Protein AF-A0A9W7EJT9-F1 (afdb_monomer_lite)

Organism: NCBI:txid1606541

Secondary structure (DSSP, 8-state):
---SGGGS----TT-------S-S-HHHHHHHHHHHHHHHHHHHHTTS--HHHHHHHHHHHHHHTT--S-HHHHHHHHHHHHHHHHHHHHHHHHHGGG--THHHHHHHHHTTS--HHHHHHHHHHHHHHHHHHHHHHHHTTS--HHHHHHHHHHHS------------------------------------------------------------------------------TTGGGS--TTS-HHHHHHHHHT-SS--S-HHHHHHHHHHHHHHHTT-HHHHHHHHHHHHHH-TT-HHHHHHHHHHHHHTT-HHHHHHHHHHHHHH-TT-HHHHHHHHHHHHHTT-HHHHHHHHHHHHHHHHHHTT-TTTGGGS-SSS-SS-HHHHHHHHHHHHHTT-HHHIIIIIIHHHHHHH-S--TTHHHHHHHHHSTTHHHHHHHHHHHHHHHHT-HHHHHHHHHHHHHH-TT-HHHHHHHHHHHHHHT-HHHHHHHHHHHHHH-TT-HHHHHHHHHHHHHTT-HHHHHHHHHHHHHHHHHHHHTT---HHHH-HHHHHHHHHHHHHHTT-HHHHHHHHHHHHHSSPTTPPP-HHHHHHHHHHHHHHHHHHHHHHTTTSBTTS--HHHHS-HHHHHHHHTT--TTTS----GGGGGTT---------GGGTTTT-THHHHHHHHGGGG---STT----HHHHHHHHHHHHHHHHHHHTTTT-S-HHHHHHHHHHHHHTT-TTS---BGGGS-HHHHHH-EEEEEEEEEETEE-TTTGGGHHHHHHHHHHHHHHHTT--HHHHHHHHH--SHHHHHHHH-S-EEEEEEEE-TTTSSEEEEEEEEEEEEETTTTSS---GGGEEEEEEEEEEEE-HHHHHHHHHHHHHHHHHHHHHHHHHTT--SHHHHHHHHHHHHHHHHHHHHH--BSS-HHHHHHHHHHHHHHHTTEEE-S---TT--HHHHHHT-S-HHHHHHHHHHHHHHTEEEPPSSS-S-SHHHHHT-HHHHS-BHHHHHHHHHS-TTS---HHHHHHH-

Foldseek 3Di:
DDDDPPPPPPPPPPPDDDDDDDDDDPLVVVVVVLVVVVVVVVVVCVVPPPVVVVVVVVVVVVVVSVDPDDVVVVVVVVVVVVVVVVVVVVVVVVPVVPDDCPVVVVVVVVVVPDDPVRVVVVVVCVVVVVVCVVCVVVPVPDDPVVVVVVVVVVVPDDDDDDDDDDDDDDDDDDDDDDDDDDDDDDDDDDDDDDDDDDDDDDDDDDDDDDDDDDDDDDDDDDDDDDDDDDPFDLPLLVPDDLVVDDPVQLVVLLVPDPDHDPDSSLSSLLSVLVVCVVVLVLVVSLSSLVSSCVRPVLPLSSLQSNLSSCVVVVNLVVSLVSLVSSCVSCVLALSSLQSNLVSCVVVVVLVSSLVSLVSSQVSLVVVVVDVPPCVVPPDDDQSHDLLSLQSNLVSCVVLVLLVCSQPSHLVVSDVSCPPDDLVNQVVQCVVNDHLRNLVSLQSQLVSCLQQLVLVSSLVSLVVSCVSPVLPLSSLQSNLLSCLQQQNLVSSLVSLVSSCVNPQLQLSSLQSNLVSCVLQQNLLVSLVSLVSLVVSQVVCVVVVNHDLVSSVNLSSLLSNLQSCLLLLVLVRSLVSLVVNVVSDDPPDDDDDPSLLSVQLSVLLNLVSVVCNVQFFPFLVVDAPLVVDDLLSVVCNLVVHHPVVRPDPPPVVVVVPPPDDDDDDDLCPQQAPDCLLLQLQQCLCQQQAQFTSGHNHSLSSSLLSLLLQQLLVVCLVCLLPDAPVVSLSSSQSSVQSRGSSFHKYFQVSHDPVSQAVFPKDKDFCDAQSHGSRRCVLCVVLLLQLFLVQCCVPVVDPPVLNVQSNPDDDLCSVCVSVVAWDKGFLWAAAPQPRDTDGFKIFTKHFHFRPVVDPDGDPVRGRHIGTIIIQTNHPVLVVRLSSRSVVLSVLLSVLSVVCVVDPDDVSLLSLLLSLLLQLLSQLRNVRMSDCSNSSSNSSSQSSNVSSQKHFNDHDDNNDDLSSLSRSDHYSVVSCVVCSVVRSVRMDGHDPPQPDPDCVVVVVNSCVSQRGNNSSSQSSQADSNSHGPVSSVVVSD

Sequence (1032 aa):
MDYVEASKYSDAGELFRIPFDNEITTGTQRVIKVLAASNACFCHFRLLENRALIKKATEALVLISQLDEEVESLVGKCQEARLLLLRGCGHARLKSGRGDDSAAEDWARAGRLFTEDQHVRLCGDFIVSAILKHMRPFVEKRQVSRALSVAEAYFSGGSDNKDEGEDVGDKIVELSIGGDGPDVSASDNIEGDKHLALPTPPSLPAPPSPSQPAPISPSQPAQSSSSKKKKMSSKHVSKLDYSSLNPAMLDIAVHNLNHPHENAMINRAIALGNSQVNSRRFAEAEKTFRAVLNDDAKSFAAYLGIGSAKAMQGDLIAANKDFTLAVKHGPAISECWKRRGQTMQALGRRAEAISDVRKAIKLMEEGRKHPKENRQRIKGKAVTDPDAYNQLGNMLYQSKFYRAALDEGFLRCLQAFGNPTSDERGELGTLIGGGGVSGIYNMVGLCNTSLGDYEEGKKAFATCLSIEANFKEAWVNLGQLHRDYGNTADAIQSFAKAFALDSSYVHAYHLSGLCFYSMGNYAMAISAFLGGLNGAQQQQKAGNADPKAQNVPALFHMLGVSFQALGLYPRAMEYFKQVPRSIPSGVILEGAVVVAKHSSWYNRELAFFLWTKLDEPINSWELDDEVSEIIKEGWSKRKDYKDIQVHSNALKYMQVTKSIPAVDLSKALLGKEWLSTAARLGRFIQLKSQGFVANERQHRQFGFAVMEAAQFMKEREVKCGWRETVNVLVKWRQISEPNDPVWWIDKLTKTSLKEGFGLQTPLVTGELRVIRYYPYFNKAFAMLKKLMVTQCKLGDKVGEVVKRSKTLDELYNLVEDDFWVIVPCFSEVTGENMEGTRLTLQKYYEGMRAQNVSETDKVGFEFTIRTPSTPHRFKQFDEQFKKIWKDLQEVFERGGEKGGSAFKTDMLRLALKFFYYWVCFGPLTRGSAAVGYAGMVAIVRLGGFEIISGMQEKVQLDWEAILSVRVEAFIDEQVGWLEANTIEHGEDDDSEDEEDVANRISIALPTLRTRIEALNAQPNGQPNRLAQSLGR

pLDDT: mean 72.43, std 25.37, range [20.69, 98.19]

Radius of gyration: 40.31 Å; chains: 1; bounding box: 116×84×114 Å

InterPro domains:
  IPR011990 Tetratricopeptide-like helical domain superfamily [G3DSA:1.25.40.10] (256-382)
  IPR011990 Tetratricopeptide-like helical domain superfamily [G3DSA:1.25.40.10] (384-585)
  IPR011990 Tetratricopeptide-like helical domain superfamily [SSF48452] (270-407)
  IPR011990 Tetratricopeptide-like helical domain superfamily [SSF48452] (385-580)
  IPR019734 Tetratricopeptide repeat [PF13181] (440-470)
  IPR019734 Tetratricopeptide repeat [PS50005] (472-505)
  IPR019734 Tetratricopeptide repeat [SM00028] (300-333)
  IPR019734 Tetratricopeptide repeat [SM00028] (334-367)
  IPR019734 Tetratricopeptide repeat [SM00028] (386-420)
  IPR019734 Tetratricopeptide repeat [SM00028] (438-471)
  IPR019734 Tetratricopeptide repeat [SM00028] (472-505)
  IPR019734 Tetratricopeptide repeat [SM00028] (506-539)
  IPR019734 Tetratricopeptide repeat [SM00028] (553-586)
  IPR044650 Tetratricopeptide repeat protein SRFR1-like [PTHR44749] (223-1018)

Structure (mmCIF, N/CA/C/O backbone):
data_AF-A0A9W7EJT9-F1
#
_entry.id   AF-A0A9W7EJT9-F1
#
loop_
_atom_site.group_PDB
_atom_site.id
_atom_site.type_symbol
_atom_site.label_atom_id
_atom_site.label_alt_id
_atom_site.label_comp_id
_atom_site.label_asym_id
_atom_site.label_entity_id
_atom_site.label_seq_id
_atom_site.pdbx_PDB_ins_code
_atom_site.Cartn_x
_atom_site.Cartn_y
_atom_site.Cartn_z
_atom_site.occupancy
_atom_site.B_iso_or_equiv
_atom_site.auth_seq_id
_atom_site.auth_comp_id
_atom_site.auth_asym_id
_atom_site.auth_atom_id
_atom_site.pdbx_PDB_model_num
ATOM 1 N N . MET A 1 1 ? 43.449 12.245 11.982 1.00 24.09 1 MET A N 1
ATOM 2 C CA . MET A 1 1 ? 43.756 12.894 13.276 1.00 24.09 1 MET A CA 1
ATOM 3 C C . MET A 1 1 ? 42.745 12.318 14.234 1.00 24.09 1 MET A C 1
ATOM 5 O O . MET A 1 1 ? 41.644 12.836 14.355 1.00 24.09 1 MET A O 1
ATOM 9 N N . ASP A 1 2 ? 43.111 11.197 14.831 1.00 32.34 2 ASP A N 1
ATOM 10 C CA . ASP A 1 2 ? 42.255 10.368 15.669 1.00 32.34 2 ASP A CA 1
ATOM 11 C C . ASP A 1 2 ? 43.044 10.077 16.952 1.00 32.34 2 ASP A C 1
ATOM 13 O O . ASP A 1 2 ? 44.271 10.138 16.905 1.00 32.34 2 ASP A O 1
ATOM 17 N N . TYR A 1 3 ? 42.343 9.753 18.048 1.00 24.80 3 TYR A N 1
ATOM 18 C CA . TYR A 1 3 ? 42.770 9.694 19.470 1.00 24.80 3 TYR A CA 1
ATOM 19 C C . TYR A 1 3 ? 42.373 10.904 20.335 1.00 24.80 3 TYR A C 1
ATOM 21 O O . TYR A 1 3 ? 43.179 11.789 20.607 1.00 24.80 3 TYR A O 1
ATOM 29 N N . VAL A 1 4 ? 41.146 10.863 20.881 1.00 27.67 4 VAL A N 1
ATOM 30 C CA . VAL A 1 4 ? 40.748 11.668 22.060 1.00 27.67 4 VAL A CA 1
ATOM 31 C C . VAL A 1 4 ? 39.921 10.853 23.072 1.00 27.67 4 VAL A C 1
ATOM 33 O O . VAL A 1 4 ? 40.243 10.855 24.256 1.00 27.67 4 VAL A O 1
ATOM 36 N N . GLU A 1 5 ? 38.878 10.126 22.648 1.00 26.02 5 GLU A N 1
ATOM 37 C CA . GLU A 1 5 ? 37.832 9.645 23.583 1.00 26.02 5 GLU A CA 1
ATOM 38 C C . GLU A 1 5 ? 38.004 8.231 24.182 1.00 26.02 5 GLU A C 1
ATOM 40 O O . GLU A 1 5 ? 37.134 7.760 24.912 1.00 26.02 5 GLU A O 1
ATOM 45 N N . ALA A 1 6 ? 39.135 7.553 23.963 1.00 26.98 6 ALA A N 1
ATOM 46 C CA . ALA A 1 6 ? 39.375 6.206 24.509 1.00 26.98 6 ALA A CA 1
ATOM 47 C C . ALA A 1 6 ? 39.660 6.161 26.034 1.00 26.98 6 ALA A C 1
ATOM 49 O O . ALA A 1 6 ? 39.826 5.084 26.600 1.00 26.98 6 ALA A O 1
ATOM 50 N N . SER A 1 7 ? 39.739 7.310 26.711 1.00 26.45 7 SER A N 1
ATOM 51 C CA . SER A 1 7 ? 40.230 7.445 28.094 1.00 26.45 7 SER A CA 1
ATOM 52 C C . SER A 1 7 ? 39.164 7.371 29.199 1.00 26.45 7 SER A C 1
ATOM 54 O O . SER A 1 7 ? 39.521 7.412 30.372 1.00 26.45 7 SER A O 1
ATOM 56 N N . LYS A 1 8 ? 37.870 7.253 28.864 1.00 27.75 8 LYS A N 1
ATOM 57 C CA . LYS A 1 8 ? 36.749 7.301 29.834 1.00 27.75 8 LYS A CA 1
ATOM 58 C C . LYS A 1 8 ? 36.257 5.934 30.352 1.00 27.75 8 LYS A C 1
ATOM 60 O O . LYS A 1 8 ? 35.229 5.882 31.016 1.00 27.75 8 LYS A O 1
ATOM 65 N N . TYR A 1 9 ? 36.970 4.841 30.067 1.00 30.83 9 TYR A N 1
ATOM 66 C CA . TYR A 1 9 ? 36.574 3.468 30.434 1.00 30.83 9 TYR A CA 1
ATOM 67 C C . TYR A 1 9 ? 37.655 2.719 31.242 1.00 30.83 9 TYR A C 1
ATOM 69 O O . TYR A 1 9 ? 37.990 1.577 30.935 1.00 30.83 9 TYR A O 1
ATOM 77 N N . SER A 1 10 ? 38.224 3.352 32.274 1.00 28.11 10 SER A N 1
ATOM 78 C CA . SER A 1 10 ? 39.126 2.677 33.226 1.00 28.11 10 SER A CA 1
ATOM 79 C C . SER A 1 10 ? 38.384 1.803 34.247 1.00 28.11 10 SER A C 1
ATOM 81 O O . SER A 1 10 ? 38.888 0.753 34.644 1.00 28.11 10 SER A O 1
ATOM 83 N N . ASP A 1 11 ? 37.173 2.204 34.639 1.00 29.52 11 ASP A N 1
ATOM 84 C CA . ASP A 1 11 ? 36.525 1.734 35.870 1.00 29.52 11 ASP A CA 1
ATOM 85 C C . ASP A 1 11 ? 35.451 0.669 35.574 1.00 29.52 11 ASP A C 1
ATOM 87 O O . ASP A 1 11 ? 34.274 0.819 35.891 1.00 29.52 11 ASP A O 1
ATOM 91 N N . ALA A 1 12 ? 35.861 -0.425 34.923 1.00 29.09 12 ALA A N 1
ATOM 92 C CA . ALA A 1 12 ? 34.986 -1.528 34.501 1.00 29.09 12 ALA A CA 1
ATOM 93 C C . ALA A 1 12 ? 35.297 -2.854 35.232 1.00 29.09 12 ALA A C 1
ATOM 95 O O . ALA A 1 12 ? 35.424 -3.910 34.611 1.00 29.09 12 ALA A O 1
ATOM 96 N N . GLY A 1 13 ? 35.448 -2.802 36.561 1.00 27.58 13 GLY A N 1
ATOM 97 C CA . GLY A 1 13 ? 35.867 -3.949 37.384 1.00 27.58 13 GLY A CA 1
ATOM 98 C C . GLY A 1 13 ? 34.805 -5.031 37.641 1.00 27.58 13 GLY A C 1
ATOM 99 O O . GLY A 1 13 ? 35.165 -6.159 37.966 1.00 27.58 13 GLY A O 1
ATOM 100 N N . GLU A 1 14 ? 33.512 -4.727 37.490 1.00 28.59 14 GLU A N 1
ATOM 101 C CA . GLU A 1 14 ? 32.416 -5.603 37.959 1.00 28.59 14 GLU A CA 1
ATOM 102 C C . GLU A 1 14 ? 31.694 -6.401 36.853 1.00 28.59 14 GLU A C 1
ATOM 104 O O . GLU A 1 14 ? 30.779 -7.177 37.128 1.00 28.59 14 GLU A O 1
ATOM 109 N N . LEU A 1 15 ? 32.098 -6.252 35.588 1.00 26.11 15 LEU A N 1
ATOM 110 C CA . LEU A 1 15 ? 31.284 -6.635 34.420 1.00 26.11 15 LEU A CA 1
ATOM 111 C C . LEU A 1 15 ? 31.235 -8.149 34.089 1.00 26.11 15 LEU A C 1
ATOM 113 O O . LEU A 1 15 ? 30.713 -8.526 33.044 1.00 26.11 15 LEU A O 1
ATOM 117 N N . PHE A 1 16 ? 31.746 -9.029 34.962 1.00 26.95 16 PHE A N 1
ATOM 118 C CA . PHE A 1 16 ? 31.730 -10.490 34.767 1.00 26.95 16 PHE A CA 1
ATOM 119 C C . PHE A 1 16 ? 31.425 -11.295 36.047 1.00 26.95 16 PHE A C 1
ATOM 121 O O . PHE A 1 16 ? 32.187 -12.171 36.459 1.00 26.95 16 PHE A O 1
ATOM 128 N N . ARG A 1 17 ? 30.240 -11.079 36.633 1.00 27.53 17 ARG A N 1
ATOM 129 C CA . ARG A 1 17 ? 29.532 -12.131 37.386 1.00 27.53 17 ARG A CA 1
ATOM 130 C C . ARG A 1 17 ? 28.452 -12.750 36.499 1.00 27.53 17 ARG A C 1
ATOM 132 O O . ARG A 1 17 ? 27.367 -12.196 36.374 1.00 27.53 17 ARG A O 1
ATOM 139 N N . ILE A 1 18 ? 28.755 -13.900 35.898 1.00 28.06 18 ILE A N 1
ATOM 140 C CA . ILE A 1 18 ? 27.757 -14.734 35.216 1.00 28.06 18 ILE A CA 1
ATOM 141 C C . ILE A 1 18 ? 27.323 -15.833 36.197 1.00 28.06 18 ILE A C 1
ATOM 143 O O . ILE A 1 18 ? 28.161 -16.672 36.537 1.00 28.06 18 ILE A O 1
ATOM 147 N N . PRO A 1 19 ? 26.063 -15.857 36.665 1.00 26.84 19 PRO A N 1
ATOM 148 C CA . PRO A 1 19 ? 25.515 -17.038 37.310 1.00 26.84 19 PRO A CA 1
ATOM 149 C C . PRO A 1 19 ? 25.235 -18.095 36.234 1.00 26.84 19 PRO A C 1
ATOM 151 O O . PRO A 1 19 ? 24.510 -17.838 35.274 1.00 26.84 19 PRO A O 1
ATOM 154 N N . PHE A 1 20 ? 25.820 -19.278 36.394 1.00 31.20 20 PHE A N 1
ATOM 155 C CA . PHE A 1 20 ? 25.421 -20.475 35.663 1.00 31.20 20 PHE A CA 1
ATOM 156 C C . PHE A 1 20 ? 24.810 -21.445 36.667 1.00 31.20 20 PHE A C 1
ATOM 158 O O . PHE A 1 20 ? 25.503 -21.884 37.585 1.00 31.20 20 PHE A O 1
ATOM 165 N N . ASP A 1 21 ? 23.535 -21.776 36.476 1.00 28.42 21 ASP A N 1
ATOM 166 C CA . ASP A 1 21 ? 22.953 -22.968 37.087 1.00 28.42 21 ASP A CA 1
ATOM 167 C C . ASP A 1 21 ? 23.619 -24.238 36.519 1.00 28.42 21 ASP A C 1
ATOM 169 O O . ASP A 1 21 ? 24.357 -24.196 35.529 1.00 28.42 21 ASP A O 1
ATOM 173 N N . ASN A 1 22 ? 23.430 -25.353 37.223 1.00 33.34 22 ASN A N 1
ATOM 174 C CA . ASN A 1 22 ? 24.315 -26.519 37.166 1.00 33.34 22 ASN A CA 1
ATOM 175 C C . ASN A 1 22 ? 24.349 -27.276 35.815 1.00 33.34 22 ASN A C 1
ATOM 177 O O . ASN A 1 22 ? 23.505 -27.087 34.946 1.00 33.34 22 ASN A O 1
ATOM 181 N N . GLU A 1 23 ? 25.323 -28.193 35.708 1.00 34.66 23 GLU A N 1
ATOM 182 C CA . GLU A 1 23 ? 25.579 -29.135 34.591 1.00 34.66 23 GLU A CA 1
ATOM 183 C C . GLU A 1 23 ? 26.472 -28.663 33.420 1.00 34.66 23 GLU A C 1
ATOM 185 O O . GLU A 1 23 ? 26.320 -29.102 32.282 1.00 34.66 23 GLU A O 1
ATOM 190 N N . ILE A 1 24 ? 27.522 -27.876 33.700 1.00 32.22 24 ILE A N 1
ATOM 191 C CA . ILE A 1 24 ? 28.722 -27.830 32.834 1.00 32.22 24 ILE A CA 1
ATOM 192 C C . ILE A 1 24 ? 29.979 -28.098 33.672 1.00 32.22 24 ILE A C 1
ATOM 194 O O . ILE A 1 24 ? 30.253 -27.398 34.645 1.00 32.22 24 ILE A O 1
ATOM 198 N N . THR A 1 25 ? 30.766 -29.104 33.279 1.00 37.22 25 THR A N 1
ATOM 199 C CA . THR A 1 25 ? 31.993 -29.523 33.977 1.00 37.22 25 THR A CA 1
ATOM 200 C C . THR A 1 25 ? 33.050 -28.418 34.053 1.00 37.22 25 THR A C 1
ATOM 202 O O . THR A 1 25 ? 33.306 -27.704 33.081 1.00 37.22 25 THR A O 1
ATOM 205 N N . THR A 1 26 ? 33.734 -28.329 35.197 1.00 41.81 26 THR A N 1
ATOM 206 C CA . THR A 1 26 ? 34.634 -27.228 35.591 1.00 41.81 26 THR A CA 1
ATOM 207 C C . THR A 1 26 ? 35.747 -26.917 34.583 1.00 41.81 26 THR A C 1
ATOM 209 O O . THR A 1 26 ? 36.113 -25.751 34.420 1.00 41.81 26 THR A O 1
ATOM 212 N N . GLY A 1 27 ? 36.255 -27.923 33.862 1.00 36.06 27 GLY A N 1
ATOM 213 C CA . GLY A 1 27 ? 37.275 -27.745 32.820 1.00 36.06 27 GLY A CA 1
ATOM 214 C C . GLY A 1 27 ? 36.837 -26.808 31.686 1.00 36.06 27 GLY A C 1
ATOM 215 O O . GLY A 1 27 ? 37.608 -25.951 31.258 1.00 36.06 27 GLY A O 1
ATOM 216 N N . THR A 1 28 ? 35.574 -26.872 31.253 1.00 35.81 28 THR A N 1
ATOM 217 C CA . THR A 1 28 ? 35.056 -26.024 30.164 1.00 35.81 28 THR A CA 1
ATOM 218 C C . THR A 1 28 ? 35.059 -24.543 30.558 1.00 35.81 28 THR A C 1
ATOM 220 O O . THR A 1 28 ? 35.440 -23.685 29.762 1.00 35.81 28 THR A O 1
ATOM 223 N N . GLN A 1 29 ? 34.717 -24.232 31.814 1.00 38.72 29 GLN A N 1
ATOM 224 C CA . GLN A 1 29 ? 34.783 -22.864 32.340 1.00 38.72 29 GLN A CA 1
ATOM 225 C C . GLN A 1 29 ? 36.233 -22.363 32.492 1.00 38.72 29 GLN A C 1
ATOM 227 O O . GLN A 1 29 ? 36.498 -21.186 32.233 1.00 38.72 29 GLN A O 1
ATOM 232 N N . ARG A 1 30 ? 37.184 -23.242 32.859 1.00 38.94 30 ARG A N 1
ATOM 233 C CA . ARG A 1 30 ? 38.627 -22.922 32.903 1.00 38.94 30 ARG A CA 1
ATOM 234 C C . ARG A 1 30 ? 39.149 -22.541 31.510 1.00 38.94 30 ARG A C 1
ATOM 236 O O . ARG A 1 30 ? 39.725 -21.464 31.355 1.00 38.94 30 ARG A O 1
ATOM 243 N N . VAL A 1 31 ? 38.865 -23.355 30.489 1.00 35.88 31 VAL A N 1
ATOM 244 C CA . VAL A 1 31 ? 39.267 -23.103 29.089 1.00 35.88 31 VAL A CA 1
ATOM 245 C C . VAL A 1 31 ? 38.718 -21.769 28.567 1.00 35.88 31 VAL A C 1
ATOM 247 O O . VAL A 1 31 ? 39.464 -20.986 27.979 1.00 35.88 31 VAL A O 1
ATOM 250 N N . ILE A 1 32 ? 37.444 -21.454 28.830 1.00 38.38 32 ILE A N 1
ATOM 251 C CA . ILE A 1 32 ? 36.825 -20.190 28.392 1.00 38.38 32 ILE A CA 1
ATOM 252 C C . ILE A 1 32 ? 37.493 -18.968 29.049 1.00 38.38 32 ILE A C 1
ATOM 254 O O . ILE A 1 32 ? 37.738 -17.973 28.364 1.00 38.38 32 ILE A O 1
ATOM 258 N N . LYS A 1 33 ? 37.851 -19.034 30.342 1.00 39.22 33 LYS A N 1
ATOM 259 C CA . LYS A 1 33 ? 38.576 -17.944 31.025 1.00 39.22 33 LYS A CA 1
ATOM 260 C C . LYS A 1 33 ? 39.970 -17.709 30.435 1.00 39.22 33 LYS A C 1
ATOM 262 O O . LYS A 1 33 ? 40.342 -16.555 30.223 1.00 39.22 33 LYS A O 1
ATOM 267 N N . VAL A 1 34 ? 40.714 -18.777 30.125 1.00 37.06 34 VAL A N 1
ATOM 268 C CA . VAL A 1 34 ? 42.027 -18.671 29.460 1.00 37.06 34 VAL A CA 1
ATOM 269 C C . VAL A 1 34 ? 41.872 -18.037 28.076 1.00 37.06 34 VAL A C 1
ATOM 271 O O . VAL A 1 34 ? 42.526 -17.036 27.797 1.00 37.06 34 VAL A O 1
ATOM 274 N N . LEU A 1 35 ? 40.943 -18.529 27.248 1.00 36.50 35 LEU A N 1
ATOM 275 C CA . LEU A 1 35 ? 40.681 -17.973 25.914 1.00 36.50 35 LEU A CA 1
ATOM 276 C C . LEU A 1 35 ? 40.265 -16.493 25.953 1.00 36.50 35 LEU A C 1
ATOM 278 O O . LEU A 1 35 ? 40.707 -15.718 25.106 1.00 36.50 35 LEU A O 1
ATOM 282 N N . ALA A 1 36 ? 39.463 -16.075 26.937 1.00 38.03 36 ALA A N 1
ATOM 283 C CA . ALA A 1 36 ? 39.072 -14.675 27.111 1.00 38.03 36 ALA A CA 1
ATOM 284 C C . ALA A 1 36 ? 40.269 -13.771 27.469 1.00 38.03 36 ALA A C 1
ATOM 286 O O . ALA A 1 36 ? 40.434 -12.703 26.873 1.00 38.03 36 ALA A O 1
ATOM 287 N N . ALA A 1 37 ? 41.139 -14.214 28.384 1.00 38.09 37 ALA A N 1
ATOM 288 C CA . ALA A 1 37 ? 42.365 -13.496 28.734 1.00 38.09 37 ALA A CA 1
ATOM 289 C C . ALA A 1 37 ? 43.350 -13.430 27.551 1.00 38.09 37 ALA A C 1
ATOM 291 O O . ALA A 1 37 ? 43.887 -12.363 27.248 1.00 38.09 37 ALA A O 1
ATOM 292 N N . SER A 1 38 ? 43.530 -14.538 26.824 1.00 37.59 38 SER A N 1
ATOM 293 C CA . SER A 1 38 ? 44.344 -14.583 25.606 1.00 37.59 38 SER A CA 1
ATOM 294 C C . SER A 1 38 ? 43.804 -13.648 24.522 1.00 37.59 38 SER A C 1
ATOM 296 O O . SER A 1 38 ? 44.596 -12.932 23.914 1.00 37.59 38 SER A O 1
ATOM 298 N N . ASN A 1 39 ? 42.482 -13.576 24.313 1.00 34.41 39 ASN A N 1
ATOM 299 C CA . ASN A 1 39 ? 41.872 -12.657 23.343 1.00 34.41 39 ASN A CA 1
ATOM 300 C C . ASN A 1 39 ? 42.195 -11.184 23.650 1.00 34.41 39 ASN A C 1
ATOM 302 O O . ASN A 1 39 ? 42.482 -10.417 22.733 1.00 34.41 39 ASN A O 1
ATOM 306 N N . ALA A 1 40 ? 42.215 -10.788 24.928 1.00 36.47 40 ALA A N 1
ATOM 307 C CA . ALA A 1 40 ? 42.588 -9.428 25.321 1.00 36.47 40 ALA A CA 1
ATOM 308 C C . ALA A 1 40 ? 44.049 -9.091 24.955 1.00 36.47 40 ALA A C 1
ATOM 310 O O . ALA A 1 40 ? 44.316 -8.005 24.440 1.00 36.47 40 ALA A O 1
ATOM 311 N N . CYS A 1 41 ? 44.984 -10.031 25.138 1.00 34.84 41 CYS A N 1
ATOM 312 C CA . CYS A 1 41 ? 46.371 -9.879 24.680 1.00 34.84 41 CYS A CA 1
ATOM 313 C C . CYS A 1 41 ? 46.485 -9.894 23.143 1.00 34.84 41 CYS A C 1
ATOM 315 O O . CYS A 1 41 ? 47.230 -9.102 22.565 1.00 34.84 41 CYS A O 1
ATOM 317 N N . PHE A 1 42 ? 45.703 -10.737 22.463 1.00 34.44 42 PHE A N 1
ATOM 318 C CA . PHE A 1 42 ? 45.626 -10.793 20.998 1.00 34.44 42 PHE A CA 1
ATOM 319 C C . PHE A 1 42 ? 45.132 -9.482 20.373 1.00 34.44 42 PHE A C 1
ATOM 321 O O . PHE A 1 42 ? 45.601 -9.105 19.301 1.00 34.44 42 PHE A O 1
ATOM 328 N N . CYS A 1 43 ? 44.242 -8.747 21.044 1.00 33.28 43 CYS A N 1
ATOM 329 C CA . CYS A 1 43 ? 43.817 -7.414 20.610 1.00 33.28 43 CYS A CA 1
ATOM 330 C C . CYS A 1 43 ? 44.936 -6.356 20.664 1.00 33.28 43 CYS A C 1
ATOM 332 O O . CYS A 1 43 ? 44.825 -5.348 19.973 1.00 33.28 43 CYS A O 1
ATOM 334 N N . HIS A 1 44 ? 46.018 -6.576 21.423 1.00 35.31 44 HIS A N 1
ATOM 335 C CA . HIS A 1 44 ? 47.243 -5.770 21.328 1.00 35.31 44 HIS A CA 1
ATOM 336 C C . HIS A 1 44 ? 48.197 -6.306 20.250 1.00 35.31 44 HIS A C 1
ATOM 338 O O . HIS A 1 44 ? 48.660 -5.536 19.412 1.00 35.31 44 HIS A O 1
ATOM 344 N N . PHE A 1 45 ? 48.429 -7.623 20.191 1.00 35.06 45 PHE A N 1
ATOM 345 C CA . PHE A 1 45 ? 49.300 -8.218 19.164 1.00 35.06 45 PHE A CA 1
ATOM 346 C C . PHE A 1 45 ? 48.772 -8.076 17.726 1.00 35.06 45 PHE A C 1
ATOM 348 O O . PHE A 1 45 ? 49.562 -8.117 16.790 1.00 35.06 45 PHE A O 1
ATOM 355 N N . ARG A 1 46 ? 47.471 -7.825 17.522 1.00 30.95 46 ARG A N 1
ATOM 356 C CA . ARG A 1 46 ? 46.887 -7.506 16.203 1.00 30.95 46 ARG A CA 1
ATOM 357 C C . ARG A 1 46 ? 47.452 -6.250 15.523 1.00 30.95 46 ARG A C 1
ATOM 359 O O . ARG A 1 46 ? 47.152 -6.049 14.352 1.00 30.95 46 ARG A O 1
ATOM 366 N N . LEU A 1 47 ? 48.238 -5.428 16.221 1.00 35.19 47 LEU A N 1
ATOM 367 C CA . LEU A 1 47 ? 48.944 -4.279 15.641 1.00 35.19 47 LEU A CA 1
ATOM 368 C C . LEU A 1 47 ? 50.285 -4.645 14.972 1.00 35.19 47 LEU A C 1
ATOM 370 O O . LEU A 1 47 ? 50.882 -3.784 14.336 1.00 35.19 47 LEU A O 1
ATOM 374 N N . LEU A 1 48 ? 50.757 -5.894 15.091 1.00 38.16 48 LEU A N 1
ATOM 375 C CA . LEU A 1 48 ? 52.023 -6.369 14.517 1.00 38.16 48 LEU A CA 1
ATOM 376 C C . LEU A 1 48 ? 51.788 -7.696 13.770 1.00 38.16 48 LEU A C 1
ATOM 378 O O . LEU A 1 48 ? 51.522 -8.728 14.382 1.00 38.16 48 LEU A O 1
ATOM 382 N N . GLU A 1 49 ? 51.876 -7.691 12.436 1.00 36.44 49 GLU A N 1
ATOM 383 C CA . GLU A 1 49 ? 51.315 -8.742 11.557 1.00 36.44 49 GLU A CA 1
ATOM 384 C C . GLU A 1 49 ? 52.054 -10.108 11.527 1.00 36.44 49 GLU A C 1
ATOM 386 O O . GLU A 1 49 ? 51.935 -10.878 10.568 1.00 36.44 49 GLU A O 1
ATOM 391 N N . ASN A 1 50 ? 52.798 -10.482 12.574 1.00 40.19 50 ASN A N 1
ATOM 392 C CA . ASN A 1 50 ? 53.580 -11.722 12.587 1.00 40.19 50 ASN A CA 1
ATOM 393 C C . ASN A 1 50 ? 52.724 -12.976 12.884 1.00 40.19 50 ASN A C 1
ATOM 395 O O . ASN A 1 50 ? 52.642 -13.480 14.010 1.00 40.19 50 ASN A O 1
ATOM 399 N N . ARG A 1 51 ? 52.112 -13.527 11.827 1.00 38.28 51 ARG A N 1
ATOM 400 C CA . ARG A 1 51 ? 51.270 -14.741 11.878 1.00 38.28 51 ARG A CA 1
ATOM 401 C C . ARG A 1 51 ? 51.990 -15.988 12.417 1.00 38.28 51 ARG A C 1
ATOM 403 O O . ARG A 1 51 ? 51.331 -16.856 12.988 1.00 38.28 51 ARG A O 1
ATOM 410 N N . ALA A 1 52 ? 53.312 -16.093 12.259 1.00 39.31 52 ALA A N 1
ATOM 411 C CA . ALA A 1 52 ? 54.076 -17.249 12.734 1.00 39.31 52 ALA A CA 1
ATOM 412 C C . ALA A 1 52 ? 54.198 -17.263 14.267 1.00 39.31 52 ALA A C 1
ATOM 414 O O . ALA A 1 52 ? 54.025 -18.314 14.891 1.00 39.31 52 ALA A O 1
ATOM 415 N N . LEU A 1 53 ? 54.422 -16.093 14.876 1.00 38.78 53 LEU A N 1
ATOM 416 C CA . LEU A 1 53 ? 54.468 -15.936 16.332 1.00 38.78 53 LEU A CA 1
ATOM 417 C C . LEU A 1 53 ? 53.098 -16.233 16.964 1.00 38.78 53 LEU A C 1
ATOM 419 O O . LEU A 1 53 ? 53.004 -16.993 17.926 1.00 38.78 53 LEU A O 1
ATOM 423 N N . ILE A 1 54 ? 52.031 -15.711 16.349 1.00 43.56 54 ILE A N 1
ATOM 424 C CA . ILE A 1 54 ? 50.627 -15.975 16.705 1.00 43.56 54 ILE A CA 1
ATOM 425 C C . ILE A 1 54 ? 50.315 -17.478 16.740 1.00 43.56 54 ILE A C 1
ATOM 427 O O . ILE A 1 54 ? 49.713 -17.965 17.704 1.00 43.56 54 ILE A O 1
ATOM 431 N N . LYS A 1 55 ? 50.737 -18.226 15.712 1.00 41.31 55 LYS A N 1
ATOM 432 C CA . LYS A 1 55 ? 50.483 -19.669 15.630 1.00 41.31 55 LYS A CA 1
ATOM 433 C C . LYS A 1 55 ? 51.201 -20.426 16.752 1.00 41.31 55 LYS A C 1
ATOM 435 O O . LYS A 1 55 ? 50.541 -21.141 17.503 1.00 41.31 55 LYS A O 1
ATOM 440 N N . LYS A 1 56 ? 52.506 -20.184 16.938 1.00 40.00 56 LYS A N 1
ATOM 441 C CA . LYS A 1 56 ? 53.306 -20.827 17.997 1.00 40.00 56 LYS A CA 1
ATOM 442 C C . LYS A 1 56 ? 52.806 -20.491 19.407 1.00 40.00 56 LYS A C 1
ATOM 444 O O . LYS A 1 56 ? 52.773 -21.369 20.263 1.00 40.00 56 LYS A O 1
ATOM 449 N N . ALA A 1 57 ? 52.364 -19.254 19.651 1.00 41.66 57 ALA A N 1
ATOM 450 C CA . ALA A 1 57 ? 51.767 -18.862 20.930 1.00 41.66 57 ALA A CA 1
ATOM 451 C C . ALA A 1 57 ? 50.446 -19.604 21.206 1.00 41.66 57 ALA A C 1
ATOM 453 O O . ALA A 1 57 ? 50.194 -20.021 22.334 1.00 41.66 57 ALA A O 1
ATOM 454 N N . THR A 1 58 ? 49.627 -19.823 20.172 1.00 43.31 58 THR A N 1
ATOM 455 C CA . THR A 1 58 ? 48.391 -20.617 20.282 1.00 43.31 58 THR A CA 1
ATOM 456 C C . THR A 1 58 ? 48.704 -22.091 20.559 1.00 43.31 58 THR A C 1
ATOM 458 O O . THR A 1 58 ? 48.115 -22.680 21.458 1.00 43.31 58 THR A O 1
ATOM 461 N N . GLU A 1 59 ? 49.671 -22.676 19.846 1.00 43.28 59 GLU A N 1
ATOM 462 C CA . GLU A 1 59 ? 50.118 -24.066 20.035 1.00 43.28 59 GLU A CA 1
ATOM 463 C C . GLU A 1 59 ? 50.690 -24.294 21.454 1.00 43.28 59 GLU A C 1
ATOM 465 O O . GLU A 1 59 ? 50.351 -25.282 22.108 1.00 43.28 59 GLU A O 1
ATOM 470 N N . ALA A 1 60 ? 51.466 -23.342 21.987 1.00 40.06 60 ALA A N 1
ATOM 471 C CA . ALA A 1 60 ? 51.959 -23.376 23.367 1.00 40.06 60 ALA A CA 1
ATOM 472 C C . ALA A 1 60 ? 50.833 -23.251 24.413 1.00 40.06 60 ALA A C 1
ATOM 474 O O . ALA A 1 60 ? 50.838 -23.973 25.409 1.00 40.06 60 ALA A O 1
ATOM 475 N N . LEU A 1 61 ? 49.840 -22.381 24.190 1.00 42.62 61 LEU A N 1
ATOM 476 C CA . LEU A 1 61 ? 48.680 -22.245 25.081 1.00 42.62 61 LEU A CA 1
ATOM 477 C C . LEU A 1 61 ? 47.788 -23.497 25.084 1.00 42.62 61 LEU A C 1
ATOM 479 O O . LEU A 1 61 ? 47.257 -23.855 26.134 1.00 42.62 61 LEU A O 1
ATOM 483 N N . VAL A 1 62 ? 47.668 -24.201 23.953 1.00 42.34 62 VAL A N 1
ATOM 484 C CA . VAL A 1 62 ? 46.977 -25.500 23.886 1.00 42.34 62 VAL A CA 1
ATOM 485 C C . VAL A 1 62 ? 47.712 -26.553 24.723 1.00 42.34 62 VAL A C 1
ATOM 487 O O . VAL A 1 62 ? 47.066 -27.256 25.497 1.00 42.34 62 VAL A O 1
ATOM 490 N N . LEU A 1 63 ? 49.046 -26.619 24.658 1.00 38.56 63 LEU A N 1
ATOM 491 C CA . LEU A 1 63 ? 49.844 -27.502 25.523 1.00 38.56 63 LEU A CA 1
ATOM 492 C C . LEU A 1 63 ? 49.708 -27.149 27.016 1.00 38.56 63 LEU A C 1
ATOM 494 O O . LEU A 1 63 ? 49.542 -28.042 27.842 1.00 38.56 63 LEU A O 1
ATOM 498 N N . ILE A 1 64 ? 49.700 -25.859 27.368 1.00 38.25 64 ILE A N 1
ATOM 499 C CA . ILE A 1 64 ? 49.472 -25.400 28.751 1.00 38.25 64 ILE A CA 1
ATOM 500 C C . ILE A 1 64 ? 48.058 -25.766 29.236 1.00 38.25 64 ILE A C 1
ATOM 502 O O . ILE A 1 64 ? 47.885 -26.121 30.399 1.00 38.25 64 ILE A O 1
ATOM 506 N N . SER A 1 65 ? 47.049 -25.761 28.355 1.00 41.00 65 SER A N 1
ATOM 507 C CA . SER A 1 65 ? 45.670 -26.142 28.707 1.00 41.00 65 SER A CA 1
ATOM 508 C C . SER A 1 65 ? 45.476 -27.627 29.059 1.00 41.00 65 SER A C 1
ATOM 510 O O . SER A 1 65 ? 44.388 -28.006 29.484 1.00 41.00 65 SER A O 1
ATOM 512 N N . GLN A 1 66 ? 46.516 -28.458 28.915 1.00 39.66 66 GLN A N 1
ATOM 513 C CA . GLN A 1 66 ? 46.522 -29.878 29.296 1.00 39.66 66 GLN A CA 1
ATOM 514 C C . GLN A 1 66 ? 47.189 -30.139 30.664 1.00 39.66 66 GLN A C 1
ATOM 516 O O . GLN A 1 66 ? 47.355 -31.294 31.054 1.00 39.66 66 GLN A O 1
ATOM 521 N N . LEU A 1 67 ? 47.571 -29.086 31.399 1.00 40.06 67 LEU A N 1
ATOM 522 C CA . LEU A 1 67 ? 48.187 -29.165 32.728 1.00 40.06 67 LEU A CA 1
ATOM 523 C C . LEU A 1 67 ? 47.241 -28.612 33.807 1.00 40.06 67 LEU A C 1
ATOM 525 O O . LEU A 1 67 ? 47.362 -27.466 34.247 1.00 40.06 67 LEU A O 1
ATOM 529 N N . ASP A 1 68 ? 46.295 -29.441 34.252 1.00 43.66 68 ASP A N 1
ATOM 530 C CA . ASP A 1 68 ? 45.476 -29.147 35.434 1.00 43.66 68 ASP A CA 1
ATOM 531 C C . ASP A 1 68 ? 46.352 -29.171 36.704 1.00 43.66 68 ASP A C 1
ATOM 533 O O . ASP A 1 68 ? 46.748 -30.233 37.176 1.00 43.66 68 ASP A O 1
ATOM 537 N N . GLU A 1 69 ? 46.695 -27.988 37.229 1.00 43.25 69 GLU A N 1
ATOM 538 C CA . GLU A 1 69 ? 46.056 -27.449 38.453 1.00 43.25 69 GLU A CA 1
ATOM 539 C C . GLU A 1 69 ? 46.580 -26.043 38.842 1.00 43.25 69 GLU A C 1
ATOM 541 O O . GLU A 1 69 ? 45.815 -25.234 39.361 1.00 43.25 69 GLU A O 1
ATOM 546 N N . GLU A 1 70 ? 47.828 -25.670 38.522 1.00 46.78 70 GLU A N 1
ATOM 547 C CA . GLU A 1 70 ? 48.467 -24.429 39.033 1.00 46.78 70 GLU A CA 1
ATOM 548 C C . GLU A 1 70 ? 48.236 -23.137 38.199 1.00 46.78 70 GLU A C 1
ATOM 550 O O . GLU A 1 70 ? 48.939 -22.133 38.358 1.00 46.78 70 GLU A O 1
ATOM 555 N N . VAL A 1 71 ? 47.232 -23.115 37.315 1.00 41.09 71 VAL A N 1
ATOM 556 C CA . VAL A 1 71 ? 47.008 -22.016 36.344 1.00 41.09 71 VAL A CA 1
ATOM 557 C C . VAL A 1 71 ? 46.775 -20.643 37.004 1.00 41.09 71 VAL A C 1
ATOM 559 O O . VAL A 1 71 ? 47.215 -19.621 36.468 1.00 41.09 71 VAL A O 1
ATOM 562 N N . GLU A 1 72 ? 46.126 -20.578 38.172 1.00 38.38 72 GLU A N 1
ATOM 563 C CA . GLU A 1 72 ? 45.760 -19.293 38.798 1.00 38.38 72 GLU A CA 1
ATOM 564 C C . GLU A 1 72 ? 46.974 -18.468 39.265 1.00 38.38 72 GLU A C 1
ATOM 566 O O . GLU A 1 72 ? 46.967 -17.241 39.131 1.00 38.38 72 GLU A O 1
ATOM 571 N N . SER A 1 73 ? 48.061 -19.115 39.713 1.00 38.69 73 SER A N 1
ATOM 572 C CA . SER A 1 73 ? 49.296 -18.413 40.111 1.00 38.69 73 SER A CA 1
ATOM 573 C C . SER A 1 73 ? 49.946 -17.689 38.925 1.00 38.69 73 SER A C 1
ATOM 575 O O . SER A 1 73 ? 50.456 -16.572 39.058 1.00 38.69 73 SER A O 1
ATOM 577 N N . LEU A 1 74 ? 49.889 -18.302 37.738 1.00 37.34 74 LEU A N 1
ATOM 578 C CA . LEU A 1 74 ? 50.445 -17.732 36.514 1.00 37.34 74 LEU A CA 1
ATOM 579 C C . LEU A 1 74 ? 49.589 -16.565 35.996 1.00 37.34 74 LEU A C 1
ATOM 581 O O . LEU A 1 74 ? 50.135 -15.532 35.602 1.00 37.34 74 LEU A O 1
ATOM 585 N N . VAL A 1 75 ? 48.257 -16.690 36.059 1.00 40.16 75 VAL A N 1
ATOM 586 C CA . VAL A 1 75 ? 47.316 -15.618 35.683 1.00 40.16 75 VAL A CA 1
ATOM 587 C C . VAL A 1 75 ? 47.508 -14.378 36.563 1.00 40.16 75 VAL A C 1
ATOM 589 O O . VAL A 1 75 ? 47.607 -13.273 36.025 1.00 40.16 75 VAL A O 1
ATOM 592 N N . GLY A 1 76 ? 47.642 -14.547 37.884 1.00 40.19 76 GLY A N 1
ATOM 593 C CA . GLY A 1 76 ? 47.916 -13.440 38.808 1.00 40.19 76 GLY A CA 1
ATOM 594 C C . GLY A 1 76 ? 49.222 -12.706 38.480 1.00 40.19 76 GLY A C 1
ATOM 595 O O . GLY A 1 76 ? 49.224 -11.488 38.298 1.00 40.19 76 GLY A O 1
ATOM 596 N N . LYS A 1 77 ? 50.322 -13.446 38.288 1.00 37.00 77 LYS A N 1
ATOM 597 C CA . LYS A 1 77 ? 51.634 -12.869 37.935 1.00 37.00 77 LYS A CA 1
ATOM 598 C C . LYS A 1 77 ? 51.633 -12.161 36.572 1.00 37.00 77 LYS A C 1
ATOM 600 O O . LYS A 1 77 ? 52.285 -11.130 36.416 1.00 37.00 77 LYS A O 1
ATOM 605 N N . CYS A 1 78 ? 50.863 -12.646 35.593 1.00 38.81 78 CYS A N 1
ATOM 606 C CA . CYS A 1 78 ? 50.696 -11.957 34.307 1.00 38.81 78 CYS A CA 1
ATOM 607 C C . CYS A 1 78 ? 49.923 -10.630 34.444 1.00 38.81 78 CYS A C 1
ATOM 609 O O . CYS A 1 78 ? 50.244 -9.653 33.763 1.00 38.81 78 CYS A O 1
ATOM 611 N N . GLN A 1 79 ? 48.930 -10.560 35.338 1.00 39.84 79 GLN A N 1
ATOM 612 C CA . GLN A 1 79 ? 48.230 -9.308 35.650 1.00 39.84 79 GLN A CA 1
ATOM 613 C C . GLN A 1 79 ? 49.136 -8.318 36.401 1.00 39.84 79 GLN A C 1
ATOM 615 O O . GLN A 1 79 ? 49.110 -7.122 36.107 1.00 39.84 79 GLN A O 1
ATOM 620 N N . GLU A 1 80 ? 49.989 -8.804 37.302 1.00 38.75 80 GLU A N 1
ATOM 621 C CA . GLU A 1 80 ? 50.971 -7.987 38.022 1.00 38.75 80 GLU A CA 1
ATOM 622 C C . GLU A 1 80 ? 52.047 -7.407 37.083 1.00 38.75 80 GLU A C 1
ATOM 624 O O . GLU A 1 80 ? 52.318 -6.205 37.120 1.00 38.75 80 GLU A O 1
ATOM 629 N N . ALA A 1 81 ? 52.572 -8.204 36.145 1.00 37.41 81 ALA A N 1
ATOM 630 C CA . ALA A 1 81 ? 53.482 -7.728 35.097 1.00 37.41 81 ALA A CA 1
ATOM 631 C C . ALA A 1 81 ? 52.837 -6.646 34.204 1.00 37.41 81 ALA A C 1
ATOM 633 O O . ALA A 1 81 ? 53.463 -5.627 33.898 1.00 37.41 81 ALA A O 1
ATOM 634 N N . ARG A 1 82 ? 51.556 -6.813 33.841 1.00 38.91 82 ARG A N 1
ATOM 635 C CA . ARG A 1 82 ? 50.772 -5.801 33.109 1.00 38.91 82 ARG A CA 1
ATOM 636 C C . ARG A 1 82 ? 50.619 -4.501 33.910 1.00 38.91 82 ARG A C 1
ATOM 638 O O . ARG A 1 82 ? 50.72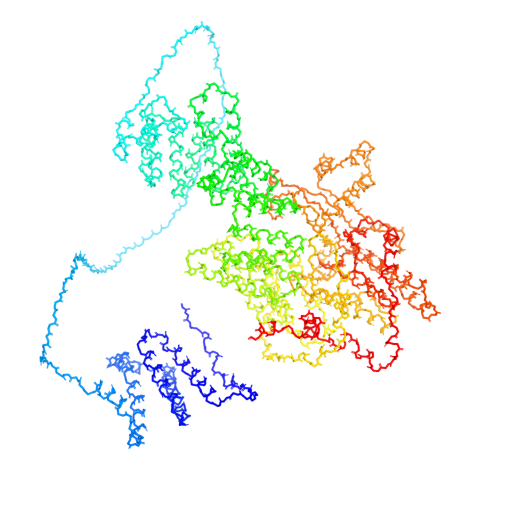1 -3.418 33.336 1.00 38.91 82 ARG A O 1
ATOM 645 N N . LEU A 1 83 ? 50.402 -4.587 35.224 1.00 37.50 83 LEU A N 1
ATOM 646 C CA . LEU A 1 83 ? 50.318 -3.423 36.115 1.00 37.50 83 LEU A CA 1
ATOM 647 C C . LEU A 1 83 ? 51.670 -2.715 36.293 1.00 37.50 83 LEU A C 1
ATOM 649 O O . LEU A 1 83 ? 51.700 -1.486 36.362 1.00 37.50 83 LEU A O 1
ATOM 653 N N . LEU A 1 84 ? 52.784 -3.452 36.317 1.00 36.22 84 LEU A N 1
ATOM 654 C CA . LEU A 1 84 ? 54.135 -2.881 36.353 1.00 36.22 84 LEU A CA 1
ATOM 655 C C . LEU A 1 84 ? 54.471 -2.118 35.063 1.00 36.22 84 LEU A C 1
ATOM 657 O O . LEU A 1 84 ? 54.936 -0.981 35.145 1.00 36.22 84 LEU A O 1
ATOM 661 N N . LEU A 1 85 ? 54.149 -2.676 33.890 1.00 36.88 85 LEU A N 1
ATOM 662 C CA . LEU A 1 85 ? 54.279 -1.982 32.599 1.00 36.88 85 LEU A CA 1
ATOM 663 C C . LEU A 1 85 ? 53.458 -0.681 32.565 1.00 36.88 85 LEU A C 1
ATOM 665 O O . LEU A 1 85 ? 53.993 0.386 32.260 1.00 36.88 85 LEU A O 1
ATOM 669 N N . LEU A 1 86 ? 52.182 -0.740 32.964 1.00 36.94 86 LEU A N 1
ATOM 670 C CA . LEU A 1 86 ? 51.309 0.439 33.034 1.00 36.94 86 LEU A CA 1
ATOM 671 C C . LEU A 1 86 ? 51.824 1.500 34.024 1.00 36.94 86 LEU A C 1
ATOM 673 O O . LEU A 1 86 ? 51.748 2.696 33.735 1.00 36.94 86 LEU A O 1
ATOM 677 N N . ARG A 1 87 ? 52.395 1.090 35.166 1.00 32.38 87 ARG A N 1
ATOM 678 C CA . ARG A 1 87 ? 53.030 2.008 36.129 1.00 32.38 87 ARG A CA 1
ATOM 679 C C . ARG A 1 87 ? 54.299 2.654 35.572 1.00 32.38 87 ARG A C 1
ATOM 681 O O . ARG A 1 87 ? 54.484 3.848 35.794 1.00 32.38 87 ARG A O 1
ATOM 688 N N . GLY A 1 88 ? 55.120 1.920 34.818 1.00 31.38 88 GLY A N 1
ATOM 689 C CA . GLY A 1 88 ? 56.295 2.465 34.127 1.00 31.38 88 GLY A CA 1
ATOM 690 C C . GLY A 1 88 ? 55.922 3.598 33.167 1.00 31.38 88 GLY A C 1
ATOM 691 O O . GLY A 1 88 ? 56.421 4.716 33.301 1.00 31.38 88 GLY A O 1
ATOM 692 N N . CYS A 1 89 ? 54.960 3.349 32.272 1.00 33.62 89 CYS A N 1
ATOM 693 C CA . CYS A 1 89 ? 54.441 4.367 31.352 1.00 33.62 89 CYS A CA 1
ATOM 694 C C . CYS A 1 89 ? 53.770 5.549 32.081 1.00 33.62 89 CYS A C 1
ATOM 696 O O . CYS A 1 89 ? 53.882 6.696 31.644 1.00 33.62 89 CYS A O 1
ATOM 698 N N . GLY A 1 90 ? 53.084 5.293 33.200 1.00 31.53 90 GLY A N 1
ATOM 699 C CA . GLY A 1 90 ? 52.427 6.330 33.999 1.00 31.53 90 GLY A CA 1
ATOM 700 C C . GLY A 1 90 ? 53.398 7.273 34.719 1.00 31.53 90 GLY A C 1
ATOM 701 O O . GLY A 1 90 ? 53.158 8.479 34.766 1.00 31.53 90 GLY A O 1
ATOM 702 N N . HIS A 1 91 ? 54.507 6.756 35.259 1.00 28.84 91 HIS A N 1
ATOM 703 C CA . HIS A 1 91 ? 55.412 7.550 36.098 1.00 28.84 91 HIS A CA 1
ATOM 704 C C . HIS A 1 91 ? 56.234 8.576 35.298 1.00 28.84 91 HIS A C 1
ATOM 706 O O . HIS A 1 91 ? 56.471 9.683 35.784 1.00 28.84 91 HIS A O 1
ATOM 712 N N . ALA A 1 92 ? 56.598 8.261 34.049 1.00 32.38 92 ALA A N 1
ATOM 713 C CA . ALA A 1 92 ? 57.269 9.203 33.147 1.00 32.38 92 ALA A CA 1
ATOM 714 C C . ALA A 1 92 ? 56.414 10.460 32.882 1.00 32.38 92 ALA A C 1
ATOM 716 O O . ALA A 1 92 ? 56.901 11.591 32.945 1.00 32.38 92 ALA A O 1
ATOM 717 N N . ARG A 1 93 ? 55.103 10.267 32.676 1.00 34.84 93 ARG A N 1
ATOM 718 C CA . ARG A 1 93 ? 54.148 11.325 32.304 1.00 34.84 93 ARG A CA 1
ATOM 719 C C . ARG A 1 93 ? 53.858 12.337 33.421 1.00 34.84 93 ARG A C 1
ATOM 721 O O . ARG A 1 93 ? 53.341 13.414 33.143 1.00 34.84 93 ARG A O 1
ATOM 728 N N . LEU A 1 94 ? 54.188 12.004 34.672 1.00 30.75 94 LEU A N 1
ATOM 729 C CA . LEU A 1 94 ? 54.020 12.884 35.836 1.00 30.75 94 LEU A CA 1
ATOM 730 C C . LEU A 1 94 ? 55.221 13.809 36.093 1.00 30.75 94 LEU A C 1
ATOM 732 O O . LEU A 1 94 ? 55.058 14.816 36.782 1.00 30.75 94 LEU A O 1
ATOM 736 N N . LYS A 1 95 ? 56.405 13.514 35.534 1.00 31.14 95 LYS A N 1
ATOM 737 C CA . LYS A 1 95 ? 57.576 14.408 35.617 1.00 31.14 95 LYS A CA 1
ATOM 738 C C . LYS A 1 95 ? 57.701 15.354 34.422 1.00 31.14 95 LYS A C 1
ATOM 740 O O . LYS A 1 95 ? 58.063 16.508 34.625 1.00 31.14 95 LYS A O 1
ATOM 745 N N . SER A 1 96 ? 57.287 14.942 33.219 1.00 38.72 96 SER A N 1
ATOM 746 C CA . SER A 1 96 ? 57.265 15.825 32.036 1.00 38.72 96 SER A CA 1
ATOM 747 C C . SER A 1 96 ? 56.320 17.034 32.169 1.00 38.72 96 SER A C 1
ATOM 749 O O . SER A 1 96 ? 56.384 17.956 31.367 1.00 38.72 96 SER A O 1
ATOM 751 N N . GLY A 1 97 ? 55.446 17.057 33.182 1.00 40.03 97 GLY A N 1
ATOM 752 C CA . GLY A 1 97 ? 54.607 18.211 33.528 1.00 40.03 97 GLY A CA 1
ATOM 753 C C . GLY A 1 97 ? 55.294 19.290 34.380 1.00 40.03 97 GLY A C 1
ATOM 754 O O . GLY A 1 97 ? 54.596 20.159 34.897 1.00 40.03 97 GLY A O 1
ATOM 755 N N . ARG A 1 98 ? 56.619 19.223 34.597 1.00 35.81 98 ARG A N 1
ATOM 756 C CA . ARG A 1 98 ? 57.375 20.166 35.448 1.00 35.81 98 ARG A CA 1
ATOM 757 C C . ARG A 1 98 ? 58.669 20.712 34.817 1.00 35.81 98 ARG A C 1
ATOM 759 O O . ARG A 1 98 ? 59.636 20.911 35.537 1.00 35.81 98 ARG A O 1
ATOM 766 N N . GLY A 1 99 ? 58.658 20.984 33.508 1.00 40.31 99 GLY A N 1
ATOM 767 C CA . GLY A 1 99 ? 59.589 21.925 32.856 1.00 40.31 99 GLY A CA 1
ATOM 768 C C . GLY A 1 99 ? 61.077 21.756 33.186 1.00 40.31 99 GLY A C 1
ATOM 769 O O . GLY A 1 99 ? 61.711 22.716 33.612 1.00 40.31 99 GLY A O 1
ATOM 770 N N . ASP A 1 100 ? 61.608 20.547 33.007 1.00 37.78 100 ASP A N 1
ATOM 771 C CA . ASP A 1 100 ? 63.032 20.232 33.153 1.00 37.78 100 ASP A CA 1
ATOM 772 C C . ASP A 1 100 ? 63.463 19.396 31.938 1.00 37.78 100 ASP A C 1
ATOM 774 O O . ASP A 1 100 ? 63.262 18.179 31.887 1.00 37.78 100 ASP A O 1
ATOM 778 N N . ASP A 1 101 ? 63.976 20.080 30.912 1.00 40.91 101 ASP A N 1
ATOM 779 C CA . ASP A 1 101 ? 64.253 19.492 29.595 1.00 40.91 101 ASP A CA 1
ATOM 780 C C . ASP A 1 101 ? 65.450 18.520 29.601 1.00 40.91 101 ASP A C 1
ATOM 782 O O . ASP A 1 101 ? 65.612 17.728 28.669 1.00 40.91 101 ASP A O 1
ATOM 786 N N . SER A 1 102 ? 66.250 18.502 30.677 1.00 36.34 102 SER A N 1
ATOM 787 C CA . SER A 1 102 ? 67.404 17.602 30.827 1.00 36.34 102 SER A CA 1
ATOM 788 C C . SER A 1 102 ? 67.016 16.121 30.697 1.00 36.34 102 SER A C 1
ATOM 790 O O . SER A 1 102 ? 67.670 15.347 29.995 1.00 36.34 102 SER A O 1
ATOM 792 N N . ALA A 1 103 ? 65.884 15.733 31.293 1.00 37.03 103 ALA A N 1
ATOM 793 C CA . ALA A 1 103 ? 65.395 14.357 31.280 1.00 37.03 103 ALA A CA 1
ATOM 794 C C . ALA A 1 103 ? 64.890 13.894 29.898 1.00 37.03 103 ALA A C 1
ATOM 796 O O . ALA A 1 103 ? 64.825 12.688 29.643 1.00 37.03 103 ALA A O 1
ATOM 797 N N . ALA A 1 104 ? 64.531 14.824 29.005 1.00 38.34 104 ALA A N 1
ATOM 798 C CA . ALA A 1 104 ? 64.113 14.502 27.643 1.00 38.34 104 ALA A CA 1
ATOM 799 C C . ALA A 1 104 ? 65.320 14.168 26.752 1.00 38.34 104 ALA A C 1
ATOM 801 O O . ALA A 1 104 ? 65.272 13.198 25.991 1.00 38.34 104 ALA A O 1
ATOM 802 N N . GLU A 1 105 ? 66.426 14.909 26.883 1.00 36.16 105 GLU A N 1
ATOM 803 C CA . GLU A 1 105 ? 67.657 14.622 26.138 1.00 36.16 105 GLU A CA 1
ATOM 804 C C . GLU A 1 105 ? 68.324 13.307 26.553 1.00 36.16 105 GLU A C 1
ATOM 806 O O . GLU A 1 105 ? 68.834 12.585 25.691 1.00 36.16 105 GLU A O 1
ATOM 811 N N . ASP A 1 106 ? 68.309 12.967 27.844 1.00 33.97 106 ASP A N 1
ATOM 812 C CA . ASP A 1 106 ? 68.879 11.704 28.323 1.00 33.97 106 ASP A CA 1
ATOM 813 C C . ASP A 1 106 ? 68.083 10.493 27.819 1.00 33.97 106 ASP A C 1
ATOM 815 O O . ASP A 1 106 ? 68.681 9.498 27.401 1.00 33.97 106 ASP A O 1
ATOM 819 N N . TRP A 1 107 ? 66.749 10.580 27.726 1.00 36.81 107 TRP A N 1
ATOM 820 C CA . TRP A 1 107 ? 65.959 9.526 27.074 1.00 36.81 107 TRP A CA 1
ATOM 821 C C . TRP A 1 107 ? 66.113 9.519 25.547 1.00 36.81 107 TRP A C 1
ATOM 823 O O . TRP A 1 107 ? 66.137 8.446 24.946 1.00 36.81 107 TRP A O 1
ATOM 833 N N . ALA A 1 108 ? 66.334 10.676 24.913 1.00 35.78 108 ALA A N 1
ATOM 834 C CA . ALA A 1 108 ? 66.733 10.750 23.506 1.00 35.78 108 ALA A CA 1
ATOM 835 C C . ALA A 1 108 ? 68.165 10.225 23.249 1.00 35.78 108 ALA A C 1
ATOM 837 O O . ALA A 1 108 ? 68.533 9.990 22.093 1.00 35.78 108 ALA A O 1
ATOM 838 N N . ARG A 1 109 ? 68.981 10.025 24.293 1.00 32.78 109 ARG A N 1
ATOM 839 C CA . ARG A 1 109 ? 70.266 9.306 24.250 1.00 32.78 109 ARG A CA 1
ATOM 840 C C . ARG A 1 109 ? 70.086 7.809 24.520 1.00 32.78 109 ARG A C 1
ATOM 842 O O . ARG A 1 109 ? 70.556 7.001 23.724 1.00 32.78 109 ARG A O 1
ATOM 849 N N . ALA A 1 110 ? 69.352 7.430 25.567 1.00 31.11 110 ALA A N 1
ATOM 850 C CA . ALA A 1 110 ? 69.085 6.029 25.910 1.00 31.11 110 ALA A CA 1
ATOM 851 C C . ALA A 1 110 ? 68.297 5.286 24.813 1.00 31.11 110 ALA A C 1
ATOM 853 O O . ALA A 1 110 ? 68.662 4.175 24.428 1.00 31.11 110 ALA A O 1
ATOM 854 N N . GLY A 1 111 ? 67.282 5.932 24.228 1.00 33.66 111 GLY A N 1
ATOM 855 C CA . GLY A 1 111 ? 66.487 5.406 23.111 1.00 33.66 111 GLY A CA 1
ATOM 856 C C . GLY A 1 111 ? 67.245 5.250 21.785 1.00 33.66 111 GLY A C 1
ATOM 857 O O . GLY A 1 111 ? 66.656 4.817 20.801 1.00 33.66 111 GLY A O 1
ATOM 858 N N . ARG A 1 112 ? 68.544 5.584 21.736 1.00 33.53 112 ARG A N 1
ATOM 859 C CA . ARG A 1 112 ? 69.438 5.312 20.596 1.00 33.53 112 ARG A CA 1
ATOM 860 C C . ARG A 1 112 ? 70.332 4.077 20.783 1.00 33.53 112 ARG A C 1
ATOM 862 O O . ARG A 1 112 ? 71.130 3.790 19.898 1.00 33.53 112 ARG A O 1
ATOM 869 N N . LEU A 1 113 ? 70.191 3.337 21.889 1.00 33.12 113 LEU A N 1
ATOM 870 C CA . LEU A 1 113 ? 70.963 2.112 22.162 1.00 33.12 113 LEU A CA 1
ATOM 871 C C . LEU A 1 113 ? 70.182 0.798 21.980 1.00 33.12 113 LEU A C 1
ATOM 873 O O . LEU A 1 113 ? 70.807 -0.259 21.955 1.00 33.12 113 LEU A O 1
ATOM 877 N N . PHE A 1 114 ? 68.856 0.843 21.802 1.00 32.41 114 PHE A N 1
ATOM 878 C CA . PHE A 1 114 ? 68.044 -0.337 21.483 1.00 32.41 114 PHE A CA 1
ATOM 879 C C . PHE A 1 114 ? 66.962 -0.020 20.445 1.00 32.41 114 PHE A C 1
ATOM 881 O O . PHE A 1 114 ? 66.243 0.968 20.556 1.00 32.41 114 PHE A O 1
ATOM 888 N N . THR A 1 115 ? 66.839 -0.892 19.446 1.00 36.53 115 THR A N 1
ATOM 889 C CA . THR A 1 115 ? 65.751 -0.898 18.454 1.00 36.53 115 THR A CA 1
ATOM 890 C C . THR A 1 115 ? 64.474 -1.524 19.029 1.00 36.53 115 THR A C 1
ATOM 892 O O . THR A 1 115 ? 64.530 -2.253 20.023 1.00 36.53 115 THR A O 1
ATOM 895 N N . GLU A 1 116 ? 63.314 -1.297 18.397 1.00 35.16 116 GLU A N 1
ATOM 896 C CA . GLU A 1 116 ? 62.040 -1.912 18.823 1.00 35.16 116 GLU A CA 1
ATOM 897 C C . GLU A 1 116 ? 62.142 -3.442 18.932 1.00 35.16 116 GLU A C 1
ATOM 899 O O . GLU A 1 116 ? 61.679 -4.025 19.911 1.00 35.16 116 GLU A O 1
ATOM 904 N N . ASP A 1 117 ? 62.836 -4.084 17.990 1.00 32.50 117 ASP A N 1
ATOM 905 C CA . ASP A 1 117 ? 63.037 -5.537 17.952 1.00 32.50 117 ASP A CA 1
ATOM 906 C C . ASP A 1 117 ? 63.878 -6.042 19.147 1.00 32.50 117 ASP A C 1
ATOM 908 O O . ASP A 1 117 ? 63.632 -7.117 19.700 1.00 32.50 117 ASP A O 1
ATOM 912 N N . GLN A 1 118 ? 64.820 -5.227 19.642 1.00 34.53 118 GLN A N 1
ATOM 913 C CA . GLN A 1 118 ? 65.568 -5.511 20.873 1.00 34.53 118 GLN A CA 1
ATOM 914 C C . GLN A 1 118 ? 64.730 -5.273 22.138 1.00 34.53 118 GLN A C 1
ATOM 916 O O . GLN A 1 118 ? 64.894 -6.003 23.115 1.00 34.53 118 GLN A O 1
ATOM 921 N N . HIS A 1 119 ? 63.794 -4.318 22.125 1.00 34.94 119 HIS A N 1
ATOM 922 C CA . HIS A 1 119 ? 62.819 -4.155 23.209 1.00 34.94 119 HIS A CA 1
ATOM 923 C C . HIS A 1 119 ? 61.835 -5.335 23.273 1.00 34.94 119 HIS A C 1
ATOM 925 O O . HIS A 1 119 ? 61.545 -5.829 24.367 1.00 34.94 119 HIS A O 1
ATOM 931 N N . VAL A 1 120 ? 61.376 -5.830 22.116 1.00 36.81 120 VAL A N 1
ATOM 932 C CA . VAL A 1 120 ? 60.550 -7.043 22.001 1.00 36.81 120 VAL A CA 1
ATOM 933 C C . VAL A 1 120 ? 61.318 -8.272 22.493 1.00 36.81 120 VAL A C 1
ATOM 935 O O . VAL A 1 120 ? 60.764 -9.033 23.287 1.00 36.81 120 VAL A O 1
ATOM 938 N N . ARG A 1 121 ? 62.599 -8.433 22.118 1.00 35.00 121 ARG A N 1
ATOM 939 C CA . ARG A 1 121 ? 63.467 -9.488 22.674 1.00 35.00 121 ARG A CA 1
ATOM 940 C C . ARG A 1 121 ? 63.608 -9.380 24.188 1.00 35.00 121 ARG A C 1
ATOM 942 O O . ARG A 1 121 ? 63.247 -10.328 24.866 1.00 35.00 121 ARG A O 1
ATOM 949 N N . LEU A 1 122 ? 64.010 -8.231 24.737 1.00 35.41 122 LEU A N 1
ATOM 950 C CA . LEU A 1 122 ? 64.178 -8.057 26.189 1.00 35.41 122 LEU A CA 1
ATOM 951 C C . LEU A 1 122 ? 62.897 -8.369 26.984 1.00 35.41 122 LEU A C 1
ATOM 953 O O . LEU A 1 122 ? 62.971 -8.990 28.044 1.00 35.41 122 LEU A O 1
ATOM 957 N N . CYS A 1 123 ? 61.720 -7.994 26.473 1.00 37.44 123 CYS A N 1
ATOM 958 C CA . CYS A 1 123 ? 60.447 -8.348 27.108 1.00 37.44 123 CYS A CA 1
ATOM 959 C C . CYS A 1 123 ? 60.119 -9.846 26.968 1.00 37.44 123 CYS A C 1
ATOM 961 O O . CYS A 1 123 ? 59.640 -10.457 27.924 1.00 37.44 123 CYS A O 1
ATOM 963 N N . GLY A 1 124 ? 60.400 -10.447 25.807 1.00 37.50 124 GLY A N 1
ATOM 964 C CA . GLY A 1 124 ? 60.261 -11.885 25.576 1.00 37.50 124 GLY A CA 1
ATOM 965 C C . GLY A 1 124 ? 61.178 -12.708 26.481 1.00 37.50 124 GLY A C 1
ATOM 966 O O . GLY A 1 124 ? 60.699 -13.577 27.203 1.00 37.50 124 GLY A O 1
ATOM 967 N N . ASP A 1 125 ? 62.466 -12.376 26.516 1.00 38.66 125 ASP A N 1
ATOM 968 C CA . ASP A 1 125 ? 63.500 -13.025 27.320 1.00 38.66 125 ASP A CA 1
ATOM 969 C C . ASP A 1 125 ? 63.205 -12.906 28.820 1.00 38.66 125 ASP A C 1
ATOM 971 O O . ASP A 1 125 ? 63.381 -13.874 29.556 1.00 38.66 125 ASP A O 1
ATOM 975 N N . PHE A 1 126 ? 62.687 -11.765 29.293 1.00 36.97 126 PHE A N 1
ATOM 976 C CA . PHE A 1 126 ? 62.282 -11.607 30.694 1.00 36.97 126 PHE A CA 1
ATOM 977 C C . PHE A 1 126 ? 61.108 -12.530 31.062 1.00 36.97 126 PHE A C 1
ATOM 979 O O . PHE A 1 126 ? 61.142 -13.192 32.102 1.00 36.97 126 PHE A O 1
ATOM 986 N N . ILE A 1 127 ? 60.092 -12.629 30.196 1.00 40.19 127 ILE A N 1
ATOM 987 C CA . ILE A 1 127 ? 58.924 -13.502 30.402 1.00 40.19 127 ILE A CA 1
ATOM 988 C C . ILE A 1 127 ? 59.324 -14.983 30.299 1.00 40.19 127 ILE A C 1
ATOM 990 O O . ILE A 1 127 ? 58.973 -15.777 31.172 1.00 40.19 127 ILE A O 1
ATOM 994 N N . VAL A 1 128 ? 60.101 -15.362 29.283 1.00 39.72 128 VAL A N 1
ATOM 995 C CA . VAL A 1 128 ? 60.581 -16.737 29.074 1.00 39.72 128 VAL A CA 1
ATOM 996 C C . VAL A 1 128 ? 61.538 -17.161 30.189 1.00 39.72 128 VAL A C 1
ATOM 998 O O . VAL A 1 128 ? 61.402 -18.264 30.710 1.00 39.72 128 VAL A O 1
ATOM 1001 N N . SER A 1 129 ? 62.444 -16.288 30.636 1.00 39.97 129 SER A N 1
ATOM 1002 C CA . SER A 1 129 ? 63.333 -16.560 31.773 1.00 39.97 129 SER A CA 1
ATOM 1003 C C . SER A 1 129 ? 62.552 -16.714 33.082 1.00 39.97 129 SER A C 1
ATOM 1005 O O . SER A 1 129 ? 62.825 -17.641 33.846 1.00 39.97 129 SER A O 1
ATOM 1007 N N . ALA A 1 130 ? 61.518 -15.898 33.325 1.00 38.38 130 ALA A N 1
ATOM 1008 C CA . ALA A 1 130 ? 60.631 -16.064 34.479 1.00 38.38 130 ALA A CA 1
ATOM 1009 C C . ALA A 1 130 ? 59.870 -17.406 34.447 1.00 38.38 130 ALA A C 1
ATOM 1011 O O . ALA A 1 130 ? 59.797 -18.092 35.470 1.00 38.38 130 ALA A O 1
ATOM 1012 N N . ILE A 1 131 ? 59.367 -17.816 33.276 1.00 39.75 131 ILE A N 1
ATOM 1013 C CA . ILE A 1 131 ? 58.713 -19.118 33.074 1.00 39.75 131 ILE A CA 1
ATOM 1014 C C . ILE A 1 131 ? 59.714 -20.260 33.302 1.00 39.75 131 ILE A C 1
ATOM 1016 O O . ILE A 1 131 ? 59.474 -21.119 34.146 1.00 39.75 131 ILE A O 1
ATOM 1020 N N . LEU A 1 132 ? 60.869 -20.259 32.629 1.00 40.41 132 LEU A N 1
ATOM 1021 C CA . LEU A 1 132 ? 61.883 -21.315 32.749 1.00 40.41 132 LEU A CA 1
ATOM 1022 C C . LEU A 1 132 ? 62.464 -21.423 34.169 1.00 40.41 132 LEU A C 1
ATOM 1024 O O . LEU A 1 132 ? 62.730 -22.529 34.642 1.00 40.41 132 LEU A O 1
ATOM 1028 N N . LYS A 1 133 ? 62.621 -20.301 34.883 1.00 40.84 133 LYS A N 1
ATOM 1029 C CA . LYS A 1 133 ? 63.074 -20.265 36.283 1.00 40.84 133 LYS A CA 1
ATOM 1030 C C . LYS A 1 133 ? 62.064 -20.893 37.249 1.00 40.84 133 LYS A C 1
ATOM 1032 O O . LYS A 1 133 ? 62.483 -21.467 38.251 1.00 40.84 133 LYS A O 1
ATOM 1037 N N . HIS A 1 134 ? 60.765 -20.817 36.955 1.00 39.50 134 HIS A N 1
ATOM 1038 C CA . HIS A 1 134 ? 59.714 -21.466 37.747 1.00 39.50 134 HIS A CA 1
ATOM 1039 C C . HIS A 1 134 ? 59.381 -22.896 37.288 1.00 39.50 134 HIS A C 1
ATOM 1041 O O . HIS A 1 134 ? 59.015 -23.713 38.123 1.00 39.50 134 HIS A O 1
ATOM 1047 N N . MET A 1 135 ? 59.574 -23.233 36.009 1.00 34.88 135 MET A N 1
ATOM 1048 C CA . MET A 1 135 ? 59.389 -24.594 35.481 1.00 34.88 135 MET A CA 1
ATOM 1049 C C . MET A 1 135 ? 60.507 -25.557 35.913 1.00 34.88 135 MET A C 1
ATOM 1051 O O . MET A 1 135 ? 60.255 -26.748 36.087 1.00 34.88 135 MET A O 1
ATOM 1055 N N . ARG A 1 136 ? 61.742 -25.061 36.105 1.00 35.97 136 ARG A N 1
ATOM 1056 C CA . ARG A 1 136 ? 62.944 -25.883 36.361 1.00 35.97 136 ARG A CA 1
ATOM 1057 C C . ARG A 1 136 ? 62.788 -26.970 37.449 1.00 35.97 136 ARG A C 1
ATOM 1059 O O . ARG A 1 136 ? 63.215 -28.085 37.169 1.00 35.97 136 ARG A O 1
ATOM 1066 N N . PRO A 1 137 ? 62.163 -26.730 38.623 1.00 35.88 137 PRO A N 1
ATOM 1067 C CA . PRO A 1 137 ? 62.004 -27.762 39.658 1.00 35.88 137 PRO A CA 1
ATOM 1068 C C . PRO A 1 137 ? 61.089 -28.933 39.262 1.00 35.88 137 PRO A C 1
ATOM 1070 O O . PRO A 1 137 ? 61.163 -29.999 39.867 1.00 35.88 137 PRO A O 1
ATOM 1073 N N . PHE A 1 138 ? 60.217 -28.748 38.267 1.00 41.16 138 PHE A N 1
ATOM 1074 C CA . PHE A 1 138 ? 59.218 -29.742 37.864 1.00 41.16 138 PHE A CA 1
ATOM 1075 C C . PHE A 1 138 ? 59.691 -30.649 36.715 1.00 41.16 138 PHE A C 1
ATOM 1077 O O . PHE A 1 138 ? 59.131 -31.728 36.514 1.00 41.16 138 PHE A O 1
ATOM 1084 N N . VAL A 1 139 ? 60.752 -30.262 35.994 1.00 39.88 139 VAL A N 1
ATOM 1085 C CA . VAL A 1 139 ? 61.302 -31.028 34.856 1.00 39.88 139 VAL A CA 1
ATOM 1086 C C . VAL A 1 139 ? 61.897 -32.374 35.298 1.00 39.88 139 VAL A C 1
ATOM 1088 O O . VAL A 1 139 ? 61.797 -33.361 34.573 1.00 39.88 139 VAL A O 1
ATOM 1091 N N . GLU A 1 140 ? 62.445 -32.464 36.512 1.00 39.84 140 GLU A N 1
ATOM 1092 C CA . GLU A 1 140 ? 63.107 -33.681 37.014 1.00 39.84 140 GLU A CA 1
ATOM 1093 C C . GLU A 1 140 ? 62.137 -34.800 37.454 1.00 39.84 140 GLU A C 1
ATOM 1095 O O . GLU A 1 140 ? 62.581 -35.900 37.785 1.00 39.84 140 GLU A O 1
ATOM 1100 N N . LYS A 1 141 ? 60.812 -34.566 37.457 1.00 39.81 141 LYS A N 1
ATOM 1101 C CA . LYS A 1 141 ? 59.812 -35.545 37.939 1.00 39.81 141 LYS A CA 1
ATOM 1102 C C . LYS A 1 141 ? 58.645 -35.861 36.992 1.00 39.81 141 LYS A C 1
ATOM 1104 O O . LYS A 1 141 ? 57.589 -36.289 37.456 1.00 39.81 141 LYS A O 1
ATOM 1109 N N . ARG A 1 142 ? 58.859 -35.791 35.671 1.00 37.91 142 ARG A N 1
ATOM 1110 C CA . ARG A 1 142 ? 58.238 -36.696 34.666 1.00 37.91 142 ARG A CA 1
ATOM 1111 C C . ARG A 1 142 ? 58.908 -36.520 33.298 1.00 37.91 142 ARG A C 1
ATOM 1113 O O . ARG A 1 142 ? 59.218 -35.407 32.894 1.00 37.91 142 ARG A O 1
ATOM 1120 N N . GLN A 1 143 ? 59.134 -37.620 32.575 1.00 38.62 143 GLN A N 1
ATOM 1121 C CA . GLN A 1 143 ? 59.881 -37.603 31.311 1.00 38.62 143 GLN A CA 1
ATOM 1122 C C . GLN A 1 143 ? 59.096 -36.928 30.169 1.00 38.62 143 GLN A C 1
ATOM 1124 O O . GLN A 1 143 ? 58.310 -37.576 29.483 1.00 38.62 143 GLN A O 1
ATOM 1129 N N . VAL A 1 144 ? 59.377 -35.649 29.899 1.00 37.56 144 VAL A N 1
ATOM 1130 C CA . VAL A 1 144 ? 58.910 -34.927 28.694 1.00 37.56 144 VAL A CA 1
ATOM 1131 C C . VAL A 1 144 ? 60.085 -34.647 27.741 1.00 37.56 144 VAL A C 1
ATOM 1133 O O . VAL A 1 144 ? 60.276 -33.544 27.231 1.00 37.56 144 VAL A O 1
ATOM 1136 N N . SER A 1 145 ? 60.891 -35.685 27.487 1.00 36.50 145 SER A N 1
ATOM 1137 C CA . SER A 1 145 ? 62.120 -35.629 26.671 1.00 36.50 145 SER A CA 1
ATOM 1138 C C . SER A 1 145 ? 61.913 -34.976 25.293 1.00 36.50 145 SER A C 1
ATOM 1140 O O . SER A 1 145 ? 62.763 -34.217 24.828 1.00 36.50 145 SER A O 1
ATOM 1142 N N . ARG A 1 146 ? 60.754 -35.203 24.659 1.00 35.75 146 ARG A N 1
ATOM 1143 C CA . ARG A 1 146 ? 60.471 -34.727 23.295 1.00 35.75 146 ARG A CA 1
ATOM 1144 C C . ARG A 1 146 ? 60.136 -33.233 23.193 1.00 35.75 146 ARG A C 1
ATOM 1146 O O . ARG A 1 146 ? 60.224 -32.689 22.100 1.00 35.75 146 ARG A O 1
ATOM 1153 N N . ALA A 1 147 ? 59.767 -32.572 24.295 1.00 34.81 147 ALA A N 1
ATOM 1154 C CA . ALA A 1 147 ? 59.542 -31.122 24.309 1.00 34.81 147 ALA A CA 1
ATOM 1155 C C . ALA A 1 147 ? 60.843 -30.353 24.581 1.00 34.81 147 ALA A C 1
ATOM 1157 O O . ALA A 1 147 ? 61.120 -29.369 23.896 1.00 34.81 147 ALA A O 1
ATOM 1158 N N . LEU A 1 148 ? 61.669 -30.839 25.521 1.00 35.88 148 LEU A N 1
ATOM 1159 C CA . LEU A 1 148 ? 62.995 -30.267 25.787 1.00 35.88 148 LEU A CA 1
ATOM 1160 C C . LEU A 1 148 ? 63.893 -30.352 24.548 1.00 35.88 148 LEU A C 1
ATOM 1162 O O . LEU A 1 148 ? 64.406 -29.328 24.115 1.00 35.88 148 LEU A O 1
ATOM 1166 N N . SER A 1 149 ? 63.946 -31.515 23.887 1.00 36.75 149 SER A N 1
ATOM 1167 C CA . SER A 1 149 ? 64.719 -31.725 22.652 1.00 36.75 149 SER A CA 1
ATOM 1168 C C . SER A 1 149 ? 64.455 -30.679 21.555 1.00 36.75 149 SER A C 1
ATOM 1170 O O . SER A 1 149 ? 65.387 -30.299 20.853 1.00 36.75 149 SER A O 1
ATOM 1172 N N . VAL A 1 150 ? 63.218 -30.188 21.410 1.00 36.16 150 VAL A N 1
ATOM 1173 C CA . VAL A 1 150 ? 62.856 -29.174 20.398 1.00 36.16 150 VAL A CA 1
ATOM 1174 C C . VAL A 1 150 ? 63.175 -27.748 20.867 1.00 36.16 150 VAL A C 1
ATOM 1176 O O . VAL A 1 150 ? 63.455 -26.882 20.042 1.00 36.16 150 VAL A O 1
ATOM 1179 N N . ALA A 1 151 ? 63.159 -27.492 22.177 1.00 33.62 151 ALA A N 1
ATOM 1180 C CA . ALA A 1 151 ? 63.547 -26.203 22.745 1.00 33.62 151 ALA A CA 1
ATOM 1181 C C . ALA A 1 151 ? 65.077 -26.034 22.791 1.00 33.62 151 ALA A C 1
ATOM 1183 O O . ALA A 1 151 ? 65.600 -24.999 22.388 1.00 33.62 151 ALA A O 1
ATOM 1184 N N . GLU A 1 152 ? 65.804 -27.057 23.237 1.00 36.12 152 GLU A N 1
ATOM 1185 C CA . GLU A 1 152 ? 67.259 -27.030 23.411 1.00 36.12 152 GLU A CA 1
ATOM 1186 C C . GLU A 1 152 ? 67.983 -26.968 22.057 1.00 36.12 152 GLU A C 1
ATOM 1188 O O . GLU A 1 152 ? 68.876 -26.136 21.882 1.00 36.12 152 GLU A O 1
ATOM 1193 N N . ALA A 1 153 ? 67.527 -27.734 21.058 1.00 35.38 153 ALA A N 1
ATOM 1194 C CA . ALA A 1 153 ? 68.074 -27.703 19.696 1.00 35.38 153 ALA A CA 1
ATOM 1195 C C . ALA A 1 153 ? 67.858 -26.367 18.951 1.00 35.38 153 ALA A C 1
ATOM 1197 O O . ALA A 1 153 ? 68.472 -26.149 17.912 1.00 35.38 153 ALA A O 1
ATOM 1198 N N . TYR A 1 154 ? 67.006 -25.464 19.459 1.00 34.44 154 TYR A N 1
ATOM 1199 C CA . TYR A 1 154 ? 66.806 -24.127 18.880 1.00 34.44 154 TYR A CA 1
ATOM 1200 C C . TYR A 1 154 ? 67.651 -23.033 19.563 1.00 34.44 154 TYR A C 1
ATOM 1202 O O . TYR A 1 154 ? 67.770 -21.929 19.036 1.00 34.44 154 TYR A O 1
ATOM 1210 N N . PHE A 1 155 ? 68.241 -23.319 20.730 1.00 34.72 155 PHE A N 1
ATOM 1211 C CA . PHE A 1 155 ? 69.037 -22.354 21.505 1.00 34.72 155 PHE A CA 1
ATOM 1212 C C . PHE A 1 155 ? 70.489 -22.793 21.767 1.00 34.72 155 PHE A C 1
ATOM 1214 O O . PHE A 1 155 ? 71.288 -21.985 22.238 1.00 34.72 155 PHE A O 1
ATOM 1221 N N . SER A 1 156 ? 70.863 -24.028 21.416 1.00 31.36 156 SER A N 1
ATOM 1222 C CA . SER A 1 156 ? 72.251 -24.513 21.417 1.00 31.36 156 SER A CA 1
ATOM 1223 C C . SER A 1 156 ? 72.777 -24.697 19.986 1.00 31.36 156 SER A C 1
ATOM 1225 O O . SER A 1 156 ? 72.721 -25.786 19.429 1.00 31.36 156 SER A O 1
ATOM 1227 N N . GLY A 1 157 ? 73.289 -23.619 19.379 1.00 24.52 157 GLY A N 1
ATOM 1228 C CA . GLY A 1 157 ? 73.941 -23.695 18.062 1.00 24.52 157 GLY A CA 1
ATOM 1229 C C . GLY A 1 157 ? 73.765 -22.460 17.179 1.00 24.52 157 GLY A C 1
ATOM 1230 O O . GLY A 1 157 ? 72.952 -22.454 16.261 1.00 24.52 157 GLY A O 1
ATOM 1231 N N . GLY A 1 158 ? 74.567 -21.424 17.428 1.00 29.14 158 GLY A N 1
ATOM 1232 C CA . GLY A 1 158 ? 75.056 -20.553 16.354 1.00 29.14 158 GLY A CA 1
ATOM 1233 C C . GLY A 1 158 ? 76.491 -20.974 16.027 1.00 29.14 158 GLY A C 1
ATOM 1234 O O . GLY A 1 158 ? 77.209 -21.331 16.962 1.00 29.14 158 GLY A O 1
ATOM 1235 N N . SER A 1 159 ? 76.894 -20.919 14.747 1.00 30.19 159 SER A N 1
ATOM 1236 C CA . SER A 1 159 ? 78.073 -21.617 14.165 1.00 30.19 159 SER A CA 1
ATOM 1237 C C . SER A 1 159 ? 78.002 -23.156 14.312 1.00 30.19 159 SER A C 1
ATOM 1239 O O . SER A 1 159 ? 77.550 -23.665 15.330 1.00 30.19 159 SER A O 1
ATOM 1241 N N . ASP A 1 160 ? 78.355 -23.967 13.313 1.00 25.42 160 ASP A N 1
ATOM 1242 C CA . ASP A 1 160 ? 79.329 -23.741 12.232 1.00 25.42 160 ASP A CA 1
ATOM 1243 C C . ASP A 1 160 ? 78.874 -24.217 10.831 1.00 25.42 160 ASP A C 1
ATOM 1245 O O . ASP A 1 160 ? 77.778 -24.742 10.647 1.00 25.42 160 ASP A O 1
ATOM 1249 N N . ASN A 1 161 ? 79.740 -23.991 9.836 1.00 27.86 161 ASN A N 1
ATOM 1250 C CA . ASN A 1 161 ? 79.643 -24.519 8.467 1.00 27.86 161 ASN A CA 1
ATOM 1251 C C . ASN A 1 161 ? 80.050 -26.010 8.363 1.00 27.86 161 ASN A C 1
ATOM 1253 O O . ASN A 1 161 ? 80.637 -26.555 9.296 1.00 27.86 161 ASN A O 1
ATOM 1257 N N . LYS A 1 162 ? 79.886 -26.552 7.140 1.00 24.66 162 LYS A N 1
ATOM 1258 C CA . LYS A 1 162 ? 80.397 -27.822 6.566 1.00 24.66 162 LYS A CA 1
ATOM 1259 C C . LYS A 1 162 ? 79.381 -28.972 6.506 1.00 24.66 162 LYS A C 1
ATOM 1261 O O . LYS A 1 162 ? 78.660 -29.206 7.468 1.00 24.66 162 LYS A O 1
ATOM 1266 N N . ASP A 1 163 ? 79.092 -29.504 5.310 1.00 24.94 163 ASP A N 1
ATOM 1267 C CA . ASP A 1 163 ? 79.851 -30.518 4.523 1.00 24.94 163 ASP A CA 1
ATOM 1268 C C . ASP A 1 163 ? 79.879 -31.855 5.302 1.00 24.94 163 ASP A C 1
ATOM 1270 O O . ASP A 1 163 ? 80.320 -31.856 6.447 1.00 24.94 163 ASP A O 1
ATOM 1274 N N . GLU A 1 164 ? 79.453 -33.037 4.841 1.00 26.94 164 GLU A N 1
ATOM 1275 C CA . GLU A 1 164 ? 78.925 -33.621 3.582 1.00 26.94 164 GLU A CA 1
ATOM 1276 C C . GLU A 1 164 ? 78.128 -34.901 4.000 1.00 26.94 164 GLU A C 1
ATOM 1278 O O . GLU A 1 164 ? 78.210 -35.312 5.158 1.00 26.94 164 GLU A O 1
ATOM 1283 N N . GLY A 1 165 ? 77.338 -35.611 3.185 1.00 22.81 165 GLY A N 1
ATOM 1284 C CA . GLY A 1 165 ? 76.979 -35.479 1.770 1.00 22.81 165 GLY A CA 1
ATOM 1285 C C . GLY A 1 165 ? 76.102 -36.668 1.309 1.00 22.81 165 GLY A C 1
ATOM 1286 O O . GLY A 1 165 ? 75.668 -37.466 2.136 1.00 22.81 165 GLY A O 1
ATOM 1287 N N . GLU A 1 166 ? 75.913 -36.774 -0.013 1.00 24.48 166 GLU A N 1
ATOM 1288 C CA . GLU A 1 166 ? 75.392 -37.923 -0.795 1.00 24.48 166 GLU A CA 1
ATOM 1289 C C . GLU A 1 166 ? 73.904 -38.359 -0.660 1.00 24.48 166 GLU A C 1
ATOM 1291 O O . GLU A 1 166 ? 73.340 -38.422 0.428 1.00 24.48 166 GLU A O 1
ATOM 1296 N N . ASP A 1 167 ? 73.203 -38.751 -1.738 1.00 25.84 167 ASP A N 1
ATOM 1297 C CA . ASP A 1 167 ? 73.360 -38.428 -3.178 1.00 25.84 167 ASP A CA 1
ATOM 1298 C C . ASP A 1 167 ? 72.046 -38.746 -3.955 1.00 25.84 167 ASP A C 1
ATOM 1300 O O . ASP A 1 167 ? 71.150 -39.407 -3.429 1.00 25.84 167 ASP A O 1
ATOM 1304 N N . VAL A 1 168 ? 71.984 -38.334 -5.229 1.00 24.08 168 VAL A N 1
ATOM 1305 C CA . VAL A 1 168 ? 71.044 -38.711 -6.308 1.00 24.08 168 VAL A CA 1
ATOM 1306 C C . VAL A 1 168 ? 69.587 -38.210 -6.168 1.00 24.08 168 VAL A C 1
ATOM 1308 O O . VAL A 1 168 ? 68.835 -38.646 -5.304 1.00 24.08 168 VAL A O 1
ATOM 1311 N N . GLY A 1 169 ? 69.056 -37.370 -7.069 1.00 22.80 169 GLY A N 1
ATOM 1312 C CA . GLY A 1 169 ? 69.690 -36.653 -8.188 1.00 22.80 169 GLY A CA 1
ATOM 1313 C C . GLY A 1 169 ? 68.690 -36.214 -9.275 1.00 22.80 169 GLY A C 1
ATOM 1314 O O . GLY A 1 169 ? 67.744 -36.943 -9.542 1.00 22.80 169 GLY A O 1
ATOM 1315 N N . ASP A 1 170 ? 68.971 -35.071 -9.926 1.00 25.45 170 ASP A N 1
ATOM 1316 C CA . ASP A 1 170 ? 68.428 -34.575 -11.218 1.00 25.45 170 ASP A CA 1
ATOM 1317 C C . ASP A 1 170 ? 66.894 -34.378 -11.404 1.00 25.45 170 ASP A C 1
ATOM 1319 O O . ASP A 1 170 ? 66.077 -35.180 -10.972 1.00 25.45 170 ASP A O 1
ATOM 1323 N N . LYS A 1 171 ? 66.383 -33.364 -12.130 1.00 23.80 171 LYS A N 1
ATOM 1324 C CA . LYS A 1 171 ? 66.938 -32.133 -12.759 1.00 23.80 171 LYS A CA 1
ATOM 1325 C C . LYS A 1 171 ? 65.792 -31.077 -12.806 1.00 23.80 171 LYS A C 1
ATOM 1327 O O . LYS A 1 171 ? 64.644 -31.473 -12.986 1.00 23.80 171 LYS A O 1
ATOM 1332 N N . ILE A 1 172 ? 65.960 -29.794 -12.428 1.00 23.81 172 ILE A N 1
ATOM 1333 C CA . ILE A 1 172 ? 66.507 -28.630 -13.194 1.00 23.81 172 ILE A CA 1
ATOM 1334 C C . ILE A 1 172 ? 65.758 -28.459 -14.546 1.00 23.81 172 ILE A C 1
ATOM 1336 O O . ILE A 1 172 ? 65.615 -29.446 -15.260 1.00 23.81 172 ILE A O 1
ATOM 1340 N N . VAL A 1 173 ? 65.129 -27.328 -14.927 1.00 23.52 173 VAL A N 1
ATOM 1341 C CA . VAL A 1 173 ? 65.581 -25.937 -15.264 1.00 23.52 173 VAL A CA 1
ATOM 1342 C C . VAL A 1 173 ? 64.352 -24.997 -15.033 1.00 23.52 173 VAL A C 1
ATOM 1344 O O . VAL A 1 173 ? 63.250 -25.405 -15.389 1.00 23.52 173 VAL A O 1
ATOM 1347 N N . GLU A 1 174 ? 64.350 -23.875 -14.284 1.00 22.38 174 GLU A N 1
ATOM 1348 C CA . GLU A 1 174 ? 64.952 -22.521 -14.501 1.00 22.38 174 GLU A CA 1
ATOM 1349 C C . GLU A 1 174 ? 64.379 -21.708 -15.706 1.00 22.38 174 GLU A C 1
ATOM 1351 O O . GLU A 1 174 ? 63.806 -22.307 -16.607 1.00 22.38 174 GLU A O 1
ATOM 1356 N N . LEU A 1 175 ? 64.498 -20.371 -15.879 1.00 22.86 175 LEU A N 1
ATOM 1357 C CA . LEU A 1 175 ? 64.507 -19.151 -15.021 1.00 22.86 175 LEU A CA 1
ATOM 1358 C C . LEU A 1 175 ? 64.412 -17.886 -15.937 1.00 22.86 175 LEU A C 1
ATOM 1360 O O . LEU A 1 175 ? 65.012 -17.889 -17.006 1.00 22.86 175 LEU A O 1
ATOM 1364 N N . SER A 1 176 ? 63.804 -16.784 -15.451 1.00 22.73 176 SER A N 1
ATOM 1365 C CA . SER A 1 176 ? 64.135 -15.349 -15.746 1.00 22.73 176 SER A CA 1
ATOM 1366 C C . SER A 1 176 ? 64.175 -14.864 -17.231 1.00 22.73 176 SER A C 1
ATOM 1368 O O . SER A 1 176 ? 63.714 -15.585 -18.106 1.00 22.73 176 SER A O 1
ATOM 1370 N N . ILE A 1 177 ? 64.563 -13.636 -17.658 1.00 23.73 177 ILE A N 1
ATOM 1371 C CA . ILE A 1 177 ? 65.171 -12.364 -17.135 1.00 23.73 177 ILE A CA 1
ATOM 1372 C C . ILE A 1 177 ? 64.465 -11.181 -17.888 1.00 23.73 177 ILE A C 1
ATOM 1374 O O . ILE A 1 177 ? 63.936 -11.434 -18.968 1.00 23.73 177 ILE A O 1
ATOM 1378 N N . GLY A 1 178 ? 64.378 -9.889 -17.505 1.00 21.92 178 GLY A N 1
ATOM 1379 C CA . GLY A 1 178 ? 64.894 -9.053 -16.391 1.00 21.92 178 GLY A CA 1
ATOM 1380 C C . GLY A 1 178 ? 63.836 -8.008 -15.949 1.00 21.92 178 GLY A C 1
ATOM 1381 O O . GLY A 1 178 ? 62.703 -8.416 -15.709 1.00 21.92 178 GLY A O 1
ATOM 1382 N N . GLY A 1 179 ? 64.052 -6.686 -15.808 1.00 22.06 179 GLY A N 1
ATOM 1383 C CA . GLY A 1 179 ? 65.219 -5.789 -16.006 1.00 22.06 179 GLY A CA 1
ATOM 1384 C C . GLY A 1 179 ? 64.847 -4.554 -16.872 1.00 22.06 179 GLY A C 1
ATOM 1385 O O . GLY A 1 179 ? 64.242 -4.750 -17.922 1.00 22.06 179 GLY A O 1
ATOM 1386 N N . ASP A 1 180 ? 65.096 -3.275 -16.534 1.00 23.41 180 ASP A N 1
ATOM 1387 C CA . ASP A 1 180 ? 65.806 -2.641 -15.396 1.00 23.41 180 ASP A CA 1
ATOM 1388 C C . ASP A 1 180 ? 65.256 -1.216 -15.071 1.00 23.41 180 ASP A C 1
ATOM 1390 O O . ASP A 1 180 ? 64.376 -0.708 -15.768 1.00 23.41 180 ASP A O 1
ATOM 1394 N N . GLY A 1 181 ? 65.773 -0.579 -14.003 1.00 20.69 181 GLY A N 1
ATOM 1395 C CA . GLY A 1 181 ? 65.570 0.846 -13.637 1.00 20.69 181 GLY A CA 1
ATOM 1396 C C . GLY A 1 181 ? 66.601 1.803 -14.289 1.00 20.69 181 GLY A C 1
ATOM 1397 O O . GLY A 1 181 ? 67.017 1.504 -15.409 1.00 20.69 181 GLY A O 1
ATOM 1398 N N . PRO A 1 182 ? 67.072 2.912 -13.649 1.00 31.42 182 PRO A N 1
ATOM 1399 C CA . PRO A 1 182 ? 66.960 3.295 -12.226 1.00 31.42 182 PRO A CA 1
ATOM 1400 C C . PRO A 1 182 ? 66.592 4.790 -11.952 1.00 31.42 182 PRO A C 1
ATOM 1402 O O . PRO A 1 182 ? 66.175 5.524 -12.846 1.00 31.42 182 PRO A O 1
ATOM 1405 N N . ASP A 1 183 ? 66.757 5.227 -10.696 1.00 23.17 183 ASP A N 1
ATOM 1406 C CA . ASP A 1 183 ? 66.563 6.590 -10.157 1.00 23.17 183 ASP A CA 1
ATOM 1407 C C . ASP A 1 183 ? 67.565 7.667 -10.634 1.00 23.17 183 ASP A C 1
ATOM 1409 O O . ASP A 1 183 ? 68.698 7.349 -10.988 1.00 23.17 183 ASP A O 1
ATOM 1413 N N . VAL A 1 184 ? 67.203 8.952 -10.435 1.00 24.62 184 VAL A N 1
ATOM 1414 C CA . VAL A 1 184 ? 68.091 9.996 -9.855 1.00 24.62 184 VAL A CA 1
ATOM 1415 C C . VAL A 1 184 ? 67.271 10.930 -8.932 1.00 24.62 184 VAL A C 1
ATOM 1417 O O . VAL A 1 184 ? 66.075 11.136 -9.134 1.00 24.62 184 VAL A O 1
ATOM 1420 N N . SER A 1 185 ? 67.916 11.478 -7.898 1.00 21.98 185 SER A N 1
ATOM 1421 C CA . SER A 1 185 ? 67.369 12.242 -6.760 1.00 21.98 185 SER A CA 1
ATOM 1422 C C . SER A 1 185 ? 67.494 13.779 -6.845 1.00 21.98 185 SER A C 1
ATOM 1424 O O . SER A 1 185 ? 68.437 14.240 -7.476 1.00 21.98 185 SER A O 1
ATOM 1426 N N . ALA A 1 186 ? 66.719 14.501 -6.005 1.00 22.67 186 ALA A N 1
ATOM 1427 C CA . ALA A 1 186 ? 67.093 15.758 -5.292 1.00 22.67 186 ALA A CA 1
ATOM 1428 C C . ALA A 1 186 ? 67.453 17.031 -6.124 1.00 22.67 186 ALA A C 1
ATOM 1430 O O . ALA A 1 186 ? 67.806 16.936 -7.290 1.00 22.67 186 ALA A O 1
ATOM 1431 N N . SER A 1 187 ? 67.417 18.274 -5.612 1.00 22.56 187 SER A N 1
ATOM 1432 C CA . SER A 1 187 ? 66.705 18.922 -4.481 1.00 22.56 187 SER A CA 1
ATOM 1433 C C . SER A 1 187 ? 66.738 20.468 -4.670 1.00 22.56 187 SER A C 1
ATOM 1435 O O . SER A 1 187 ? 67.240 20.954 -5.677 1.00 22.56 187 SER A O 1
ATOM 1437 N N . ASP A 1 188 ? 66.211 21.225 -3.695 1.00 23.67 188 ASP A N 1
ATOM 1438 C CA . ASP A 1 188 ? 66.543 22.634 -3.377 1.00 23.67 188 ASP A CA 1
ATOM 1439 C C . ASP A 1 188 ? 66.077 23.829 -4.261 1.00 23.67 188 ASP A C 1
ATOM 1441 O O . ASP A 1 188 ? 66.764 24.303 -5.156 1.00 23.67 188 ASP A O 1
ATOM 1445 N N . ASN A 1 189 ? 64.938 24.403 -3.838 1.00 23.77 189 ASN A N 1
ATOM 1446 C CA . ASN A 1 189 ? 64.834 25.670 -3.069 1.00 23.77 189 ASN A CA 1
ATOM 1447 C C . ASN A 1 189 ? 65.049 27.099 -3.660 1.00 23.77 189 ASN A C 1
ATOM 1449 O O . ASN A 1 189 ? 66.036 27.405 -4.315 1.00 23.77 189 ASN A O 1
ATOM 1453 N N . ILE A 1 190 ? 64.178 27.993 -3.135 1.00 24.69 190 ILE A N 1
ATOM 1454 C CA . ILE A 1 190 ? 64.346 29.431 -2.778 1.00 24.69 190 ILE A CA 1
ATOM 1455 C C . ILE A 1 190 ? 64.060 30.554 -3.819 1.00 24.69 190 ILE A C 1
ATOM 1457 O O . ILE A 1 190 ? 64.765 30.698 -4.806 1.00 24.69 190 ILE A O 1
ATOM 1461 N N . GLU A 1 191 ? 63.047 31.380 -3.459 1.00 23.52 191 GLU A N 1
ATOM 1462 C CA . GLU A 1 191 ? 62.766 32.826 -3.730 1.00 23.52 191 GLU A CA 1
ATOM 1463 C C . GLU A 1 191 ? 62.800 33.373 -5.185 1.00 23.52 191 GLU A C 1
ATOM 1465 O O . GLU A 1 191 ? 63.541 32.907 -6.034 1.00 23.52 191 GLU A O 1
ATOM 1470 N N . GLY A 1 192 ? 62.035 34.395 -5.607 1.00 23.20 192 GLY A N 1
ATOM 1471 C CA . GLY A 1 192 ? 61.014 35.299 -5.026 1.00 23.20 192 GLY A CA 1
ATOM 1472 C C . GLY A 1 192 ? 60.683 36.388 -6.091 1.00 23.20 192 GLY A C 1
ATOM 1473 O O . GLY A 1 192 ? 61.385 36.466 -7.094 1.00 23.20 192 GLY A O 1
ATOM 1474 N N . ASP A 1 193 ? 59.682 37.278 -6.032 1.00 24.52 193 ASP A N 1
ATOM 1475 C CA . ASP A 1 193 ? 58.586 37.577 -5.093 1.00 24.52 193 ASP A CA 1
ATOM 1476 C C . ASP A 1 193 ? 57.572 38.553 -5.799 1.00 24.52 193 ASP A C 1
ATOM 1478 O O . ASP A 1 193 ? 57.877 39.086 -6.863 1.00 24.52 193 ASP A O 1
ATOM 1482 N N . LYS A 1 194 ? 56.414 38.853 -5.178 1.00 25.14 194 LYS A N 1
ATOM 1483 C CA . LYS A 1 194 ? 55.534 40.050 -5.358 1.00 25.14 194 LYS A CA 1
ATOM 1484 C C . LYS A 1 194 ? 54.649 40.284 -6.623 1.00 25.14 194 LYS A C 1
ATOM 1486 O O . LYS A 1 194 ? 55.093 40.780 -7.650 1.00 25.14 194 LYS A O 1
ATOM 1491 N N . HIS A 1 195 ? 53.324 40.202 -6.371 1.00 26.06 195 HIS A N 1
ATOM 1492 C CA . HIS A 1 195 ? 52.297 41.287 -6.471 1.00 26.06 195 HIS A CA 1
ATOM 1493 C C . HIS A 1 195 ? 51.081 41.224 -7.457 1.00 26.06 195 HIS A C 1
ATOM 1495 O O . HIS A 1 195 ? 51.199 41.396 -8.660 1.00 26.06 195 HIS A O 1
ATOM 1501 N N . LEU A 1 196 ? 49.880 41.207 -6.833 1.00 25.34 196 LEU A N 1
ATOM 1502 C CA . LEU A 1 196 ? 48.661 42.030 -7.081 1.00 25.34 196 LEU A CA 1
ATOM 1503 C C . LEU A 1 196 ? 47.735 41.838 -8.324 1.00 25.34 196 LEU A C 1
ATOM 1505 O O . LEU A 1 196 ? 47.782 42.581 -9.292 1.00 25.34 196 LEU A O 1
ATOM 1509 N N . ALA A 1 197 ? 46.760 40.930 -8.159 1.00 23.20 197 ALA A N 1
ATOM 1510 C CA . ALA A 1 197 ? 45.287 41.106 -8.264 1.00 23.20 197 ALA A CA 1
ATOM 1511 C C . ALA A 1 197 ? 44.566 41.950 -9.370 1.00 23.20 197 ALA A C 1
ATOM 1513 O O . ALA A 1 197 ? 44.576 43.172 -9.304 1.00 23.20 197 ALA A O 1
ATOM 1514 N N . LEU A 1 198 ? 43.684 41.252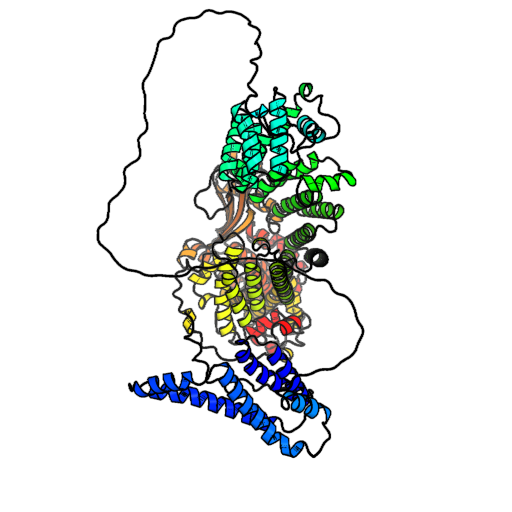 -10.132 1.00 28.05 198 LEU A N 1
ATOM 1515 C CA . LEU A 1 198 ? 42.323 41.641 -10.634 1.00 28.05 198 LEU A CA 1
ATOM 1516 C C . LEU A 1 198 ? 42.189 42.832 -11.640 1.00 28.05 198 LEU A C 1
ATOM 1518 O O . LEU A 1 198 ? 43.087 43.664 -11.673 1.00 28.05 198 LEU A O 1
ATOM 1522 N N . PRO A 1 199 ? 41.099 42.967 -12.466 1.00 30.78 199 PRO A N 1
ATOM 1523 C CA . PRO A 1 199 ? 39.741 42.387 -12.321 1.00 30.78 199 PRO A CA 1
ATOM 1524 C C . PRO A 1 199 ? 38.979 41.893 -13.604 1.00 30.78 199 PRO A C 1
ATOM 1526 O O . PRO A 1 199 ? 39.394 42.134 -14.727 1.00 30.78 199 PRO A O 1
ATOM 1529 N N . THR A 1 200 ? 37.810 41.257 -13.376 1.00 26.45 200 THR A N 1
ATOM 1530 C CA . THR A 1 200 ? 36.522 41.144 -14.152 1.00 26.45 200 THR A CA 1
ATOM 1531 C C . THR A 1 200 ? 36.411 40.982 -15.705 1.00 26.45 200 THR A C 1
ATOM 1533 O O . THR A 1 200 ? 37.271 41.432 -16.451 1.00 26.45 200 THR A O 1
ATOM 1536 N N . PRO A 1 201 ? 35.307 40.373 -16.230 1.00 42.25 201 PRO A N 1
ATOM 1537 C CA . PRO A 1 201 ? 35.175 39.932 -17.637 1.00 42.25 201 PRO A CA 1
ATOM 1538 C C . PRO A 1 201 ? 34.252 40.789 -18.553 1.00 42.25 201 PRO A C 1
ATOM 1540 O O . PRO A 1 201 ? 33.448 41.572 -18.045 1.00 42.25 201 PRO A O 1
ATOM 1543 N N . PRO A 1 202 ? 34.265 40.568 -19.893 1.00 31.20 202 PRO A N 1
ATOM 1544 C CA . PRO A 1 202 ? 33.338 41.193 -20.847 1.00 31.20 202 PRO A CA 1
ATOM 1545 C C . PRO A 1 202 ? 32.207 40.285 -21.407 1.00 31.20 202 PRO A C 1
ATOM 1547 O O . PRO A 1 202 ? 32.417 39.157 -21.846 1.00 31.20 202 PRO A O 1
ATOM 1550 N N . SER A 1 203 ? 31.014 40.883 -21.404 1.00 26.80 203 SER A N 1
ATOM 1551 C CA . SER A 1 203 ? 29.740 40.700 -22.141 1.00 26.80 203 SER A CA 1
ATOM 1552 C C . SER A 1 203 ? 29.542 39.744 -23.349 1.00 26.80 203 SER A C 1
ATOM 1554 O O . SER A 1 203 ? 30.399 39.515 -24.196 1.00 26.80 203 SER A O 1
ATOM 1556 N N . LEU A 1 204 ? 28.269 39.330 -23.485 1.00 35.00 204 LEU A N 1
ATOM 1557 C CA . LEU A 1 204 ? 27.611 38.717 -24.658 1.00 35.00 204 LEU A CA 1
ATOM 1558 C C . LEU A 1 204 ? 27.376 39.709 -25.830 1.00 35.00 204 LEU A C 1
ATOM 1560 O O . LEU A 1 204 ? 27.193 40.901 -25.577 1.00 35.00 204 LEU A O 1
ATOM 1564 N N . PRO A 1 205 ? 27.233 39.225 -27.084 1.00 33.28 205 PRO A N 1
ATOM 1565 C CA . PRO A 1 205 ? 26.637 39.967 -28.203 1.00 33.28 205 PRO A CA 1
ATOM 1566 C C . PRO A 1 205 ? 25.103 39.777 -28.318 1.00 33.28 205 PRO A C 1
ATOM 1568 O O . PRO A 1 205 ? 24.544 38.795 -27.830 1.00 33.28 205 PRO A O 1
ATOM 1571 N N . ALA A 1 206 ? 24.427 40.712 -28.998 1.00 28.91 206 ALA A N 1
ATOM 1572 C CA . ALA A 1 206 ? 22.961 40.825 -29.107 1.00 28.91 206 ALA A CA 1
ATOM 1573 C C . ALA A 1 206 ? 22.391 40.360 -30.482 1.00 28.91 206 ALA A C 1
ATOM 1575 O O . ALA A 1 206 ? 23.160 40.215 -31.435 1.00 28.91 206 ALA A O 1
ATOM 1576 N N . PRO A 1 207 ? 21.065 40.120 -30.621 1.00 36.06 207 PRO A N 1
ATOM 1577 C CA . PRO A 1 207 ? 20.457 39.594 -31.853 1.00 36.06 207 PRO A CA 1
ATOM 1578 C C . PRO A 1 207 ? 20.034 40.684 -32.871 1.00 36.06 207 PRO A C 1
ATOM 1580 O O . PRO A 1 207 ? 19.665 41.787 -32.467 1.00 36.06 207 PRO A O 1
ATOM 1583 N N . PRO A 1 208 ? 20.003 40.379 -34.186 1.00 34.28 208 PRO A N 1
ATOM 1584 C CA . PRO A 1 208 ? 19.531 41.294 -35.230 1.00 34.28 208 PRO A CA 1
ATOM 1585 C C . PRO A 1 208 ? 18.029 41.151 -35.550 1.00 34.28 208 PRO A C 1
ATOM 1587 O O . PRO A 1 208 ? 17.446 40.074 -35.430 1.00 34.28 208 PRO A O 1
ATOM 1590 N N . SER A 1 209 ? 17.417 42.236 -36.035 1.00 27.25 209 SER A N 1
ATOM 1591 C CA . SER A 1 209 ? 16.067 42.284 -36.633 1.00 27.25 209 SER A CA 1
ATOM 1592 C C . SER A 1 209 ? 15.975 43.489 -37.616 1.00 27.25 209 SER A C 1
ATOM 1594 O O . SER A 1 209 ? 17.018 44.080 -37.897 1.00 27.25 209 SER A O 1
ATOM 1596 N N . PRO A 1 210 ? 14.842 43.783 -38.289 1.00 45.00 210 PRO A N 1
ATOM 1597 C CA . PRO A 1 210 ? 14.568 43.253 -39.627 1.00 45.00 210 PRO A CA 1
ATOM 1598 C C . PRO A 1 210 ? 14.425 44.331 -40.728 1.00 45.00 210 PRO A C 1
ATOM 1600 O O . PRO A 1 210 ? 14.188 45.503 -40.448 1.00 45.00 210 PRO A O 1
ATOM 1603 N N . SER A 1 211 ? 14.463 43.921 -42.003 1.00 27.98 211 SER A N 1
ATOM 1604 C CA . SER A 1 211 ? 14.131 44.777 -43.158 1.00 27.98 211 SER A CA 1
ATOM 1605 C C . SER A 1 211 ? 13.473 43.992 -44.311 1.00 27.98 211 SER A C 1
ATOM 1607 O O . SER A 1 211 ? 13.591 42.769 -44.391 1.00 27.98 211 SER A O 1
ATOM 1609 N N . GLN A 1 212 ? 12.711 44.695 -45.160 1.00 27.16 212 GLN A N 1
ATOM 1610 C CA . GLN A 1 212 ? 11.903 44.152 -46.273 1.00 27.16 212 GLN A CA 1
ATOM 1611 C C . GLN A 1 212 ? 12.401 44.696 -47.657 1.00 27.16 212 GLN A C 1
ATOM 1613 O O . GLN A 1 212 ? 13.580 45.029 -47.743 1.00 27.16 212 GLN A O 1
ATOM 1618 N N . PRO A 1 213 ? 11.626 44.718 -48.772 1.00 43.59 213 PRO A N 1
ATOM 1619 C CA . PRO A 1 213 ? 11.609 43.608 -49.737 1.00 43.59 213 PRO A CA 1
ATOM 1620 C C . PRO A 1 213 ? 11.753 44.045 -51.226 1.00 43.59 213 PRO A C 1
ATOM 1622 O O . PRO A 1 213 ? 11.980 45.214 -51.520 1.00 43.59 213 PRO A O 1
ATOM 1625 N N . ALA A 1 214 ? 11.456 43.108 -52.148 1.00 25.08 214 ALA A N 1
ATOM 1626 C CA . ALA A 1 214 ? 11.131 43.308 -53.580 1.00 25.08 214 ALA A CA 1
ATOM 1627 C C . ALA A 1 214 ? 12.321 43.593 -54.542 1.00 25.08 214 ALA A C 1
ATOM 1629 O O . ALA A 1 214 ? 13.394 43.975 -54.078 1.00 25.08 214 ALA A O 1
ATOM 1630 N N . PRO A 1 215 ? 12.169 43.406 -55.881 1.00 30.19 215 PRO A N 1
ATOM 1631 C CA . PRO A 1 215 ? 10.973 42.995 -56.640 1.00 30.19 215 PRO A CA 1
ATOM 1632 C C . PRO A 1 215 ? 11.080 41.643 -57.390 1.00 30.19 215 PRO A C 1
ATOM 1634 O O . PRO A 1 215 ? 12.108 40.974 -57.389 1.00 30.19 215 PRO A O 1
ATOM 1637 N N . ILE A 1 216 ? 9.979 41.251 -58.049 1.00 36.41 216 ILE A N 1
ATOM 1638 C CA . ILE A 1 216 ? 9.810 40.025 -58.857 1.00 36.41 216 ILE A CA 1
ATOM 1639 C C . ILE A 1 216 ? 9.572 40.406 -60.328 1.00 36.41 216 ILE A C 1
ATOM 1641 O O . ILE A 1 216 ? 8.779 41.307 -60.585 1.00 36.41 216 ILE A O 1
ATOM 1645 N N . SER A 1 217 ? 10.179 39.693 -61.287 1.00 25.89 217 SER A N 1
ATOM 1646 C CA . SER A 1 217 ? 9.701 39.509 -62.681 1.00 25.89 217 SER A CA 1
ATOM 1647 C C . SER A 1 217 ? 10.640 38.540 -63.450 1.00 25.89 217 SER A C 1
ATOM 1649 O O . SER A 1 217 ? 11.712 38.225 -62.938 1.00 25.89 217 SER A O 1
ATOM 1651 N N . PRO A 1 218 ? 10.264 38.002 -64.629 1.00 30.27 218 PRO A N 1
ATOM 1652 C CA . PRO A 1 218 ? 9.100 37.133 -64.803 1.00 30.27 218 PRO A CA 1
ATOM 1653 C C . PRO A 1 218 ? 9.436 35.772 -65.475 1.00 30.27 218 PRO A C 1
ATOM 1655 O O . PRO A 1 218 ? 10.569 35.468 -65.830 1.00 30.27 218 PRO A O 1
ATOM 1658 N N . SER A 1 219 ? 8.405 34.939 -65.634 1.00 26.77 219 SER A N 1
ATOM 1659 C CA . SER A 1 219 ? 8.384 33.580 -66.210 1.00 26.77 219 SER A CA 1
ATOM 1660 C C . SER A 1 219 ? 9.063 33.361 -67.576 1.00 26.77 219 SER A C 1
ATOM 1662 O O . SER A 1 219 ? 8.920 34.215 -68.447 1.00 26.77 219 SER A O 1
ATOM 1664 N N . GLN A 1 220 ? 9.528 32.126 -67.842 1.00 25.33 220 GLN A N 1
ATOM 1665 C CA . GLN A 1 220 ? 8.943 31.214 -68.862 1.00 25.33 220 GLN A CA 1
ATOM 1666 C C . GLN A 1 220 ? 9.490 29.759 -68.740 1.00 25.33 220 GLN A C 1
ATOM 1668 O O . GLN A 1 220 ? 10.490 29.556 -68.049 1.00 25.33 220 GLN A O 1
ATOM 1673 N N . PRO A 1 221 ? 8.823 28.729 -69.318 1.00 38.38 221 PRO A N 1
ATOM 1674 C CA . PRO A 1 221 ? 9.101 27.315 -69.022 1.00 38.38 221 PRO A CA 1
ATOM 1675 C C . PRO A 1 221 ? 9.887 26.550 -70.110 1.00 38.38 221 PRO A C 1
ATOM 1677 O O . PRO A 1 221 ? 9.606 26.671 -71.299 1.00 38.38 221 PRO A O 1
ATOM 1680 N N . ALA A 1 222 ? 10.778 25.643 -69.692 1.00 24.00 222 ALA A N 1
ATOM 1681 C CA . ALA A 1 222 ? 11.343 24.578 -70.533 1.00 24.00 222 ALA A CA 1
ATOM 1682 C C . ALA A 1 222 ? 11.573 23.312 -69.679 1.00 24.00 222 ALA A C 1
ATOM 1684 O O . ALA A 1 222 ? 12.278 23.356 -68.678 1.00 24.00 222 ALA A O 1
ATOM 1685 N N . GLN A 1 223 ? 10.794 22.252 -69.917 1.00 23.84 223 GLN A N 1
ATOM 1686 C CA . GLN A 1 223 ? 11.179 21.040 -70.666 1.00 23.84 223 GLN A CA 1
ATOM 1687 C C . GLN A 1 223 ? 11.987 19.993 -69.876 1.00 23.84 223 GLN A C 1
ATOM 1689 O O . GLN A 1 223 ? 12.864 20.283 -69.071 1.00 23.84 223 GLN A O 1
ATOM 1694 N N . SER A 1 224 ? 11.664 18.725 -70.133 1.00 37.97 224 SER A N 1
ATOM 1695 C CA . SER A 1 224 ? 12.266 17.557 -69.493 1.00 37.97 224 SER A CA 1
ATOM 1696 C C . SER A 1 224 ? 13.721 17.346 -69.917 1.00 37.97 224 SER A C 1
ATOM 1698 O O . SER A 1 224 ? 13.987 17.041 -71.080 1.00 37.97 224 SER A O 1
ATOM 1700 N N . SER A 1 225 ? 14.654 17.384 -68.965 1.00 24.72 225 SER A N 1
ATOM 1701 C CA . SER A 1 225 ? 16.036 16.934 -69.171 1.00 24.72 225 SER A CA 1
ATOM 1702 C C . SER A 1 225 ? 16.352 15.715 -68.305 1.00 24.72 225 SER A C 1
ATOM 1704 O O . SER A 1 225 ? 16.195 15.756 -67.084 1.00 24.72 225 SER A O 1
ATOM 1706 N N . SER A 1 226 ? 16.845 14.640 -68.924 1.00 30.08 226 SER A N 1
ATOM 1707 C CA . SER A 1 226 ? 17.273 13.417 -68.236 1.00 30.08 226 SER A CA 1
ATOM 1708 C C . SER A 1 226 ? 18.377 13.704 -67.210 1.00 30.08 226 SER A C 1
ATOM 1710 O O . SER A 1 226 ? 19.439 14.225 -67.567 1.00 30.08 226 SER A O 1
ATOM 1712 N N . SER A 1 227 ? 18.170 13.318 -65.951 1.00 27.88 227 SER A N 1
ATOM 1713 C CA . SER A 1 227 ? 19.135 13.533 -64.870 1.00 27.88 227 SER A CA 1
ATOM 1714 C C . SER A 1 227 ? 20.401 12.684 -65.057 1.00 27.88 227 SER A C 1
ATOM 1716 O O . SER A 1 227 ? 20.451 11.518 -64.659 1.00 27.88 227 SER A O 1
ATOM 1718 N N . LYS A 1 228 ? 21.454 13.277 -65.636 1.00 29.03 228 LYS A N 1
ATOM 1719 C CA . LYS A 1 228 ? 22.801 12.683 -65.687 1.00 29.03 228 LYS A CA 1
ATOM 1720 C C . LYS A 1 228 ? 23.277 12.389 -64.258 1.00 29.03 228 LYS A C 1
ATOM 1722 O O . LYS A 1 228 ? 23.531 13.325 -63.499 1.00 29.03 228 LYS A O 1
ATOM 1727 N N . LYS A 1 229 ? 23.421 11.107 -63.892 1.00 34.31 229 LYS A N 1
ATOM 1728 C CA . LYS A 1 229 ? 23.946 10.705 -62.575 1.00 34.31 229 LYS A CA 1
ATOM 1729 C C . LYS A 1 229 ? 25.330 11.325 -62.348 1.00 34.31 229 LYS A C 1
ATOM 1731 O O . LYS A 1 229 ? 26.288 11.005 -63.052 1.00 34.31 229 LYS A O 1
ATOM 1736 N N . LYS A 1 230 ? 25.439 12.201 -61.346 1.00 38.19 230 LYS A N 1
ATOM 1737 C CA . LYS A 1 230 ? 26.718 12.753 -60.881 1.00 38.19 230 LYS A CA 1
ATOM 1738 C C . LYS A 1 230 ? 27.520 11.605 -60.256 1.00 38.19 230 LYS A C 1
ATOM 1740 O O . LYS A 1 230 ? 27.115 11.088 -59.220 1.00 38.19 230 LYS A O 1
ATOM 1745 N N . LYS A 1 231 ? 28.644 11.199 -60.861 1.00 44.16 231 LYS A N 1
ATOM 1746 C CA . LYS A 1 231 ? 29.577 10.262 -60.210 1.00 44.16 231 LYS A CA 1
ATOM 1747 C C . LYS A 1 231 ? 30.091 10.912 -58.921 1.00 44.16 231 LYS A C 1
ATOM 1749 O O . LYS A 1 231 ? 30.770 11.934 -58.984 1.00 44.16 231 LYS A O 1
ATOM 1754 N N . MET A 1 232 ? 29.733 10.343 -57.773 1.00 54.53 232 MET A N 1
ATOM 1755 C CA . MET A 1 232 ? 30.226 10.791 -56.469 1.00 54.53 232 MET A CA 1
ATOM 1756 C C . MET A 1 232 ? 31.706 10.443 -56.296 1.00 54.53 232 MET A C 1
ATOM 1758 O O . MET A 1 232 ? 32.194 9.467 -56.869 1.00 54.53 232 MET A O 1
ATOM 1762 N N . SER A 1 233 ? 32.406 11.240 -55.487 1.00 59.12 233 SER A N 1
ATOM 1763 C CA . SER A 1 233 ? 33.780 10.948 -55.074 1.00 59.12 233 SER A CA 1
ATOM 1764 C C . SER A 1 233 ? 33.844 9.634 -54.287 1.00 59.12 233 SER A C 1
ATOM 1766 O O . SER A 1 233 ? 32.894 9.245 -53.611 1.00 59.12 233 SER A O 1
ATOM 1768 N N . SER A 1 234 ? 34.988 8.962 -54.371 1.00 75.88 234 SER A N 1
ATOM 1769 C CA . SER A 1 234 ? 35.388 7.874 -53.469 1.00 75.88 234 SER A CA 1
ATOM 1770 C C . SER A 1 234 ? 36.873 7.991 -53.103 1.00 75.88 234 SER A C 1
ATOM 1772 O O . SER A 1 234 ? 37.558 6.986 -52.927 1.00 75.88 234 SER A O 1
ATOM 1774 N N . LYS A 1 235 ? 37.397 9.225 -53.103 1.00 81.62 235 LYS A N 1
ATOM 1775 C CA . LYS A 1 235 ? 38.827 9.578 -53.076 1.00 81.62 235 LYS A CA 1
ATOM 1776 C C . LYS A 1 235 ? 39.460 9.427 -51.685 1.00 81.62 235 LYS A C 1
ATOM 1778 O O . LYS A 1 235 ? 40.688 9.451 -51.564 1.00 81.62 235 LYS A O 1
ATOM 1783 N N . HIS A 1 236 ? 38.632 9.283 -50.654 1.00 88.19 236 HIS A N 1
ATOM 1784 C CA . HIS A 1 236 ? 39.023 9.046 -49.269 1.00 88.19 236 HIS A CA 1
ATOM 1785 C C . HIS A 1 236 ? 38.746 7.591 -48.879 1.00 88.19 236 HIS A C 1
ATOM 1787 O O . HIS A 1 236 ? 39.641 6.930 -48.355 1.00 88.19 236 HIS A O 1
ATOM 1793 N N . VAL A 1 237 ? 37.573 7.045 -49.226 1.00 87.56 237 VAL A N 1
ATOM 1794 C CA . VAL A 1 237 ? 37.254 5.628 -48.955 1.00 87.56 237 VAL A CA 1
ATOM 1795 C C . VAL A 1 237 ? 38.120 4.643 -49.752 1.00 87.56 237 VAL A C 1
ATOM 1797 O O . VAL A 1 237 ? 38.327 3.517 -49.305 1.00 87.56 237 VAL A O 1
ATOM 1800 N N . SER A 1 238 ? 38.695 5.054 -50.891 1.00 83.50 238 SER A N 1
ATOM 1801 C CA . SER A 1 238 ? 39.683 4.256 -51.637 1.00 83.50 238 SER A CA 1
ATOM 1802 C C . SER A 1 238 ? 41.085 4.236 -51.012 1.00 83.50 238 SER A C 1
ATOM 1804 O O . SER A 1 238 ? 41.980 3.619 -51.580 1.00 83.50 238 SER A O 1
ATOM 1806 N N . LYS A 1 239 ? 41.303 4.949 -49.898 1.00 85.75 239 LYS A N 1
ATOM 1807 C CA . LYS A 1 239 ? 42.572 4.985 -49.144 1.00 85.75 239 LYS A CA 1
ATOM 1808 C C . LYS A 1 239 ? 42.479 4.283 -47.785 1.00 85.75 239 LYS A C 1
ATOM 1810 O O . LYS A 1 239 ? 43.419 4.355 -46.998 1.00 85.75 239 LYS A O 1
ATOM 1815 N N . LEU A 1 240 ? 41.333 3.676 -47.482 1.00 85.69 240 LEU A N 1
ATOM 1816 C CA . LEU A 1 240 ? 41.152 2.860 -46.288 1.00 85.69 240 LEU A CA 1
ATOM 1817 C C . LEU A 1 240 ? 41.838 1.506 -46.479 1.00 85.69 240 LEU A C 1
ATOM 1819 O O . LEU A 1 240 ? 41.844 0.961 -47.583 1.00 85.69 240 LEU A O 1
ATOM 1823 N N . ASP A 1 241 ? 42.388 0.969 -45.396 1.00 82.69 241 ASP A N 1
ATOM 1824 C CA . ASP A 1 241 ? 42.919 -0.388 -45.378 1.00 82.69 241 ASP A CA 1
ATOM 1825 C C . ASP A 1 241 ? 41.790 -1.390 -45.100 1.00 82.69 241 ASP A C 1
ATOM 1827 O O . ASP A 1 241 ? 41.153 -1.366 -44.045 1.00 82.69 241 ASP A O 1
ATOM 1831 N N . TYR A 1 242 ? 41.553 -2.273 -46.067 1.00 82.62 242 TYR A N 1
ATOM 1832 C CA . TYR A 1 242 ? 40.553 -3.337 -45.992 1.00 82.62 242 TYR A CA 1
ATOM 1833 C C . TYR A 1 242 ? 41.154 -4.692 -45.584 1.00 82.62 242 TYR A C 1
ATOM 1835 O O . TYR A 1 242 ? 40.398 -5.638 -45.382 1.00 82.62 242 TYR A O 1
ATOM 1843 N N . SER A 1 243 ? 42.481 -4.801 -45.429 1.00 74.31 243 SER A N 1
ATOM 1844 C CA . SER A 1 243 ? 43.171 -6.063 -45.112 1.00 74.31 243 SER A CA 1
ATOM 1845 C C . SER A 1 243 ? 42.794 -6.644 -43.744 1.00 74.31 243 SER A C 1
ATOM 1847 O O . SER A 1 243 ? 42.853 -7.857 -43.554 1.00 74.31 243 SER A O 1
ATOM 1849 N N . SER A 1 244 ? 42.334 -5.803 -42.806 1.00 66.06 244 SER A N 1
ATOM 1850 C CA . SER A 1 244 ? 41.919 -6.240 -41.463 1.00 66.06 244 SER A CA 1
ATOM 1851 C C . SER A 1 244 ? 40.596 -7.028 -41.411 1.00 66.06 244 SER A C 1
ATOM 1853 O O . SER A 1 244 ? 40.185 -7.438 -40.324 1.00 66.06 244 SER A O 1
ATOM 1855 N N . LEU A 1 245 ? 39.935 -7.266 -42.554 1.00 63.78 245 LEU A N 1
ATOM 1856 C CA . LEU A 1 245 ? 38.853 -8.245 -42.711 1.00 63.78 245 LEU A CA 1
ATOM 1857 C C . LEU A 1 245 ? 39.196 -9.257 -43.814 1.00 63.78 245 LEU A C 1
ATOM 1859 O O . LEU A 1 245 ? 39.684 -8.897 -44.882 1.00 63.78 245 LEU A O 1
ATOM 1863 N N . ASN A 1 246 ? 38.817 -10.521 -43.602 1.00 75.50 246 ASN A N 1
ATOM 1864 C CA . ASN A 1 246 ? 38.761 -11.517 -44.676 1.00 75.50 246 ASN A CA 1
ATOM 1865 C C . ASN A 1 246 ? 37.835 -10.994 -45.806 1.00 75.50 246 ASN A C 1
ATOM 1867 O O . ASN A 1 246 ? 36.691 -10.639 -45.502 1.00 75.50 246 ASN A O 1
ATOM 1871 N N . PRO A 1 247 ? 38.264 -10.971 -47.086 1.00 75.50 247 PRO A N 1
ATOM 1872 C CA . PRO A 1 247 ? 37.455 -10.463 -48.197 1.00 75.50 247 PRO A CA 1
ATOM 1873 C C . PRO A 1 247 ? 36.049 -11.071 -48.290 1.00 75.50 247 PRO A C 1
ATOM 1875 O O . PRO A 1 247 ? 35.088 -10.343 -48.532 1.00 75.50 247 PRO A O 1
ATOM 1878 N N . ALA A 1 248 ? 35.899 -12.372 -48.014 1.00 77.50 248 ALA A N 1
ATOM 1879 C CA . ALA A 1 248 ? 34.592 -13.029 -48.000 1.00 77.50 248 ALA A CA 1
ATOM 1880 C C . ALA A 1 248 ? 33.686 -12.486 -46.878 1.00 77.50 248 ALA A C 1
ATOM 1882 O O . ALA A 1 248 ? 32.502 -12.248 -47.098 1.00 77.50 248 ALA A O 1
ATOM 1883 N N . MET A 1 249 ? 34.247 -12.216 -45.693 1.00 76.12 249 MET A N 1
ATOM 1884 C CA . MET A 1 249 ? 33.513 -11.601 -44.579 1.00 76.12 249 MET A CA 1
ATOM 1885 C C . MET A 1 249 ? 33.147 -10.143 -44.869 1.00 76.12 249 MET A C 1
ATOM 1887 O O . MET A 1 249 ? 32.062 -9.708 -44.486 1.00 76.12 249 MET A O 1
ATOM 1891 N N . LEU A 1 250 ? 34.008 -9.392 -45.567 1.00 79.69 250 LEU A N 1
ATOM 1892 C CA . LEU A 1 250 ? 33.707 -8.020 -45.979 1.00 79.69 250 LEU A CA 1
ATOM 1893 C C . LEU A 1 250 ? 32.564 -7.980 -47.003 1.00 79.69 250 LEU A C 1
ATOM 1895 O O . LEU A 1 250 ? 31.647 -7.178 -46.846 1.00 79.69 250 LEU A O 1
ATOM 1899 N N . ASP A 1 251 ? 32.572 -8.854 -48.011 1.00 79.81 251 ASP A N 1
ATOM 1900 C CA . ASP A 1 251 ? 31.504 -8.887 -49.016 1.00 79.81 251 ASP A CA 1
ATOM 1901 C C . ASP A 1 251 ? 30.178 -9.437 -48.446 1.00 79.81 251 ASP A C 1
ATOM 1903 O O . ASP A 1 251 ? 29.112 -8.920 -48.786 1.00 79.81 251 ASP A O 1
ATOM 1907 N N . ILE A 1 252 ? 30.219 -10.367 -47.478 1.00 80.62 252 ILE A N 1
ATOM 1908 C CA . ILE A 1 252 ? 29.048 -10.739 -46.657 1.00 80.62 252 ILE A CA 1
ATOM 1909 C C . ILE A 1 252 ? 28.538 -9.533 -45.847 1.00 80.62 252 ILE A C 1
ATOM 1911 O O . ILE A 1 252 ? 27.336 -9.263 -45.825 1.00 80.62 252 ILE A O 1
ATOM 1915 N N . ALA A 1 253 ? 29.425 -8.772 -45.198 1.00 78.19 253 ALA A N 1
ATOM 1916 C CA . ALA A 1 253 ? 29.044 -7.594 -44.417 1.00 78.19 253 ALA A CA 1
ATOM 1917 C C . ALA A 1 253 ? 28.457 -6.467 -45.290 1.00 78.19 253 ALA A C 1
ATOM 1919 O O . ALA A 1 253 ? 27.526 -5.789 -44.858 1.00 78.19 253 ALA A O 1
ATOM 1920 N N . VAL A 1 254 ? 28.940 -6.306 -46.528 1.00 82.88 254 VAL A N 1
ATOM 1921 C CA . VAL A 1 254 ? 28.363 -5.408 -47.543 1.00 82.88 254 VAL A CA 1
ATOM 1922 C C . VAL A 1 254 ? 26.979 -5.879 -47.989 1.00 82.88 254 VAL A C 1
ATOM 1924 O O . VAL A 1 254 ? 26.062 -5.063 -48.072 1.00 82.88 254 VAL A O 1
ATOM 1927 N N . HIS A 1 255 ? 26.803 -7.179 -48.243 1.00 78.81 255 HIS A N 1
ATOM 1928 C CA . HIS A 1 255 ? 25.507 -7.757 -48.616 1.00 78.81 255 HIS A CA 1
ATOM 1929 C C . HIS A 1 255 ? 24.453 -7.591 -47.506 1.00 78.81 255 HIS A C 1
ATOM 1931 O O . HIS A 1 255 ? 23.276 -7.382 -47.790 1.00 78.81 255 HIS A O 1
ATOM 1937 N N . ASN A 1 256 ? 24.885 -7.613 -46.242 1.00 72.94 256 ASN A N 1
ATOM 1938 C CA . ASN A 1 256 ? 24.034 -7.450 -45.062 1.00 72.94 256 ASN A CA 1
ATOM 1939 C C . ASN A 1 256 ? 23.726 -5.983 -44.682 1.00 72.94 256 ASN A C 1
ATOM 1941 O O . ASN A 1 256 ? 23.086 -5.746 -43.653 1.00 72.94 256 ASN A O 1
ATOM 1945 N N . LEU A 1 257 ? 24.151 -4.979 -45.462 1.00 75.94 257 LEU A N 1
ATOM 1946 C CA . LEU A 1 257 ? 23.833 -3.577 -45.162 1.00 75.94 257 LEU A CA 1
ATOM 1947 C C . LEU A 1 257 ? 22.333 -3.293 -45.331 1.00 75.94 257 LEU A C 1
ATOM 1949 O O . LEU A 1 257 ? 21.779 -3.411 -46.420 1.00 75.94 257 LEU A O 1
ATOM 1953 N N . ASN A 1 258 ? 21.687 -2.824 -44.257 1.00 67.94 258 ASN A N 1
ATOM 1954 C CA . ASN A 1 258 ? 20.252 -2.507 -44.245 1.00 67.94 258 ASN A CA 1
ATOM 1955 C C . ASN A 1 258 ? 19.825 -1.490 -45.317 1.00 67.94 258 ASN A C 1
ATOM 1957 O O . ASN A 1 258 ? 18.707 -1.578 -45.823 1.00 67.94 258 ASN A O 1
ATOM 1961 N N . HIS A 1 259 ? 20.705 -0.536 -45.626 1.00 75.31 259 HIS A N 1
ATOM 1962 C CA . HIS A 1 259 ? 20.490 0.546 -46.583 1.00 75.31 259 HIS A CA 1
ATOM 1963 C C . HIS A 1 259 ? 21.794 0.787 -47.365 1.00 75.31 259 HIS A C 1
ATOM 1965 O O . HIS A 1 259 ? 22.610 1.611 -46.944 1.00 75.31 259 HIS A O 1
ATOM 1971 N N . PRO A 1 260 ? 22.049 0.041 -48.455 1.00 79.94 260 PRO A N 1
ATOM 1972 C CA . PRO A 1 260 ? 23.250 0.226 -49.256 1.00 79.94 260 PRO A CA 1
ATOM 1973 C C . PRO A 1 260 ? 23.202 1.566 -50.003 1.00 79.94 260 PRO A C 1
ATOM 1975 O O . PRO A 1 260 ? 22.196 1.940 -50.603 1.00 79.94 260 PRO A O 1
ATOM 1978 N N . HIS A 1 261 ? 24.320 2.279 -49.983 1.00 83.75 261 HIS A N 1
ATOM 1979 C CA . HIS A 1 261 ? 24.555 3.488 -50.760 1.00 83.75 261 HIS A CA 1
ATOM 1980 C C . HIS A 1 261 ? 24.831 3.144 -52.242 1.00 83.75 261 HIS A C 1
ATOM 1982 O O . HIS A 1 261 ? 25.316 2.053 -52.544 1.00 83.75 261 HIS A O 1
ATOM 1988 N N . GLU A 1 262 ? 24.583 4.066 -53.187 1.00 82.88 262 GLU A N 1
ATOM 1989 C CA . GLU A 1 262 ? 24.790 3.798 -54.629 1.00 82.88 262 GLU A CA 1
ATOM 1990 C C . GLU A 1 262 ? 26.256 3.486 -54.998 1.00 82.88 262 GLU A C 1
ATOM 1992 O O . GLU A 1 262 ? 26.526 2.844 -56.012 1.00 82.88 262 GLU A O 1
ATOM 1997 N N . ASN A 1 263 ? 27.219 3.942 -54.190 1.00 85.75 263 ASN A N 1
ATOM 1998 C CA . ASN A 1 263 ? 28.647 3.704 -54.410 1.00 85.75 263 ASN A CA 1
ATOM 1999 C C . ASN A 1 263 ? 29.151 2.501 -53.591 1.00 85.75 263 ASN A C 1
ATOM 2001 O O . ASN A 1 263 ? 29.250 2.573 -52.364 1.00 85.75 263 ASN A O 1
ATOM 2005 N N . ALA A 1 264 ? 29.555 1.430 -54.281 1.00 85.56 264 ALA A N 1
ATOM 2006 C CA . ALA A 1 264 ? 30.055 0.193 -53.678 1.00 85.56 264 ALA A CA 1
ATOM 2007 C C . ALA A 1 264 ? 31.301 0.369 -52.783 1.00 85.56 264 ALA A C 1
ATOM 2009 O O . ALA A 1 264 ? 31.445 -0.359 -51.801 1.00 85.56 264 ALA A O 1
ATOM 2010 N N . MET A 1 265 ? 32.174 1.349 -53.054 1.00 85.06 265 MET A N 1
ATOM 2011 C CA . MET A 1 265 ? 33.326 1.632 -52.180 1.00 85.06 265 MET A CA 1
ATOM 2012 C C . MET A 1 265 ? 32.899 2.275 -50.856 1.00 85.06 265 MET A C 1
ATOM 2014 O O . MET A 1 265 ? 33.490 1.993 -49.818 1.00 85.06 265 MET A O 1
ATOM 2018 N N . ILE A 1 266 ? 31.833 3.082 -50.867 1.00 87.88 266 ILE A N 1
ATOM 2019 C CA . ILE A 1 266 ? 31.230 3.613 -49.636 1.00 87.88 266 ILE A CA 1
ATOM 2020 C C . ILE A 1 266 ? 30.551 2.480 -48.850 1.00 87.88 266 ILE A C 1
ATOM 2022 O O . ILE A 1 266 ? 30.695 2.429 -47.633 1.00 87.88 266 ILE A O 1
ATOM 2026 N N . ASN A 1 267 ? 29.915 1.511 -49.520 1.00 87.31 267 ASN A N 1
ATOM 2027 C CA . ASN A 1 267 ? 29.374 0.321 -48.847 1.00 87.31 267 ASN A CA 1
ATOM 2028 C C . ASN A 1 267 ? 30.470 -0.517 -48.174 1.00 87.31 267 ASN A C 1
ATOM 2030 O O . ASN A 1 267 ? 30.321 -0.874 -47.007 1.00 87.31 267 ASN A O 1
ATOM 2034 N N . ARG A 1 268 ? 31.596 -0.778 -48.856 1.00 89.62 268 ARG A N 1
ATOM 2035 C CA . ARG A 1 268 ? 32.750 -1.467 -48.247 1.00 89.62 268 ARG A CA 1
ATOM 2036 C C . ARG A 1 268 ? 33.309 -0.699 -47.045 1.00 89.62 268 ARG A C 1
ATOM 2038 O O . ARG A 1 268 ? 33.585 -1.319 -46.023 1.00 89.62 268 ARG A O 1
ATOM 2045 N N . ALA A 1 269 ? 33.400 0.630 -47.112 1.00 90.75 269 ALA A N 1
ATOM 2046 C CA . ALA A 1 269 ? 33.820 1.454 -45.976 1.00 90.75 269 ALA A CA 1
ATOM 2047 C C . ALA A 1 269 ? 32.829 1.410 -44.793 1.00 90.75 269 ALA A C 1
ATOM 2049 O O . ALA A 1 269 ? 33.253 1.282 -43.648 1.00 90.75 269 ALA A O 1
ATOM 2050 N N . ILE A 1 270 ? 31.515 1.455 -45.044 1.00 91.19 270 ILE A N 1
ATOM 2051 C CA . ILE A 1 270 ? 30.487 1.331 -43.992 1.00 91.19 270 ILE A CA 1
ATOM 2052 C C . ILE A 1 270 ? 30.533 -0.065 -43.348 1.00 91.19 270 ILE A C 1
ATOM 2054 O O . ILE A 1 270 ? 30.474 -0.175 -42.125 1.00 91.19 270 ILE A O 1
ATOM 2058 N N . ALA A 1 271 ? 30.688 -1.128 -44.143 1.00 89.56 271 ALA A N 1
ATOM 2059 C CA . ALA A 1 271 ? 30.817 -2.499 -43.646 1.00 89.56 271 ALA A CA 1
ATOM 2060 C C . ALA A 1 271 ? 32.084 -2.696 -42.788 1.00 89.56 271 ALA A C 1
ATOM 2062 O O . ALA A 1 271 ? 32.001 -3.266 -41.698 1.00 89.56 271 ALA A O 1
ATOM 2063 N N . LEU A 1 272 ? 33.228 -2.158 -43.231 1.00 90.44 272 LEU A N 1
ATOM 2064 C CA . LEU A 1 272 ? 34.476 -2.113 -42.460 1.00 90.44 272 LEU A CA 1
ATOM 2065 C C . LEU A 1 272 ? 34.284 -1.373 -41.125 1.00 90.44 272 LEU A C 1
ATOM 2067 O O . LEU A 1 272 ? 34.608 -1.922 -40.074 1.00 90.44 272 LEU A O 1
ATOM 2071 N N . GLY A 1 273 ? 33.698 -0.171 -41.153 1.00 91.44 273 GLY A N 1
ATOM 2072 C CA . GLY A 1 273 ? 33.444 0.633 -39.954 1.00 91.44 273 GLY A CA 1
ATOM 2073 C C . GLY A 1 273 ? 32.522 -0.072 -38.955 1.00 91.44 273 GLY A C 1
ATOM 2074 O O . GLY A 1 273 ? 32.834 -0.133 -37.767 1.00 91.44 273 GLY A O 1
ATOM 2075 N N . ASN A 1 274 ? 31.435 -0.690 -39.430 1.00 89.88 274 ASN A N 1
ATOM 2076 C CA . ASN A 1 274 ? 30.533 -1.489 -38.594 1.00 89.88 274 ASN A CA 1
ATOM 2077 C C . ASN A 1 274 ? 31.269 -2.673 -37.943 1.00 89.88 274 ASN A C 1
ATOM 2079 O O . ASN A 1 274 ? 31.098 -2.932 -36.752 1.00 89.88 274 ASN A O 1
ATOM 2083 N N . SER A 1 275 ? 32.137 -3.363 -38.692 1.00 88.88 275 SER A N 1
ATOM 2084 C CA . SER A 1 275 ? 32.958 -4.437 -38.128 1.00 88.88 275 SER A CA 1
ATOM 2085 C C . SER A 1 275 ? 33.974 -3.918 -37.106 1.00 88.88 275 SER A C 1
ATOM 2087 O O . SER A 1 275 ? 34.205 -4.587 -36.104 1.00 88.88 275 SER A O 1
ATOM 2089 N N . GLN A 1 276 ? 34.556 -2.732 -37.311 1.00 90.38 276 GLN A N 1
ATOM 2090 C CA . GLN A 1 276 ? 35.462 -2.102 -36.346 1.00 90.38 276 GLN A CA 1
ATOM 2091 C C . GLN A 1 276 ? 34.734 -1.737 -35.040 1.00 90.38 276 GLN A C 1
ATOM 2093 O O . GLN A 1 276 ? 35.275 -2.012 -33.970 1.00 90.38 276 GLN A O 1
ATOM 2098 N N . VAL A 1 277 ? 33.494 -1.225 -35.094 1.00 88.00 277 VAL A N 1
ATOM 2099 C CA . VAL A 1 277 ? 32.650 -1.014 -33.895 1.00 88.00 277 VAL A CA 1
ATOM 2100 C C . VAL A 1 277 ? 32.392 -2.334 -33.163 1.00 88.00 277 VAL A C 1
ATOM 2102 O O . VAL A 1 277 ? 32.611 -2.411 -31.954 1.00 88.00 277 VAL A O 1
ATOM 2105 N N . ASN A 1 278 ? 32.010 -3.392 -33.885 1.00 85.50 278 ASN A N 1
ATOM 2106 C CA . ASN A 1 278 ? 31.765 -4.714 -33.295 1.00 85.50 278 ASN A CA 1
ATOM 2107 C C . ASN A 1 278 ? 33.032 -5.308 -32.646 1.00 85.50 278 ASN A C 1
ATOM 2109 O O . ASN A 1 278 ? 32.957 -5.896 -31.570 1.00 85.50 278 ASN A O 1
ATOM 2113 N N . SER A 1 279 ? 34.210 -5.092 -33.243 1.00 88.06 279 SER A N 1
ATOM 2114 C CA . SER A 1 279 ? 35.519 -5.442 -32.664 1.00 88.06 279 SER A CA 1
ATOM 2115 C C . SER A 1 279 ? 36.012 -4.471 -31.574 1.00 88.06 279 SER A C 1
ATOM 2117 O O . SER A 1 279 ? 37.169 -4.565 -31.174 1.00 88.06 279 SER A O 1
ATOM 2119 N N . ARG A 1 280 ? 35.190 -3.513 -31.116 1.00 89.06 280 ARG A N 1
ATOM 2120 C CA . ARG A 1 280 ? 35.545 -2.439 -30.160 1.00 89.06 280 ARG A CA 1
ATOM 2121 C C . ARG A 1 280 ? 36.707 -1.524 -30.597 1.00 89.06 280 ARG A C 1
ATOM 2123 O O . ARG A 1 280 ? 37.234 -0.758 -29.793 1.00 89.06 280 ARG A O 1
ATOM 2130 N N . ARG A 1 281 ? 37.075 -1.523 -31.884 1.00 90.19 281 ARG A N 1
ATOM 2131 C CA . ARG A 1 281 ? 38.098 -0.652 -32.500 1.00 90.19 281 ARG A CA 1
ATOM 2132 C C . ARG A 1 281 ? 37.523 0.739 -32.812 1.00 90.19 281 ARG A C 1
ATOM 2134 O O . ARG A 1 281 ? 37.556 1.209 -33.948 1.00 90.19 281 ARG A O 1
ATOM 2141 N N . PHE A 1 282 ? 36.953 1.400 -31.801 1.00 92.31 282 PHE A N 1
ATOM 2142 C CA . PHE A 1 282 ? 36.113 2.599 -31.960 1.00 92.31 282 PHE A CA 1
ATOM 2143 C C . PHE A 1 282 ? 36.818 3.779 -32.652 1.00 92.31 282 PHE A C 1
ATOM 2145 O O . PHE A 1 282 ? 36.227 4.419 -33.519 1.00 92.31 282 PHE A O 1
ATOM 2152 N N . ALA A 1 283 ? 38.090 4.036 -32.329 1.00 90.25 283 ALA A N 1
ATOM 2153 C CA . ALA A 1 283 ? 38.864 5.120 -32.943 1.00 90.25 283 ALA A CA 1
ATOM 2154 C C . ALA A 1 283 ? 39.146 4.875 -34.439 1.00 90.25 283 ALA A C 1
ATOM 2156 O O . ALA A 1 283 ? 39.119 5.808 -35.244 1.00 90.25 283 ALA A O 1
ATOM 2157 N N . GLU A 1 284 ? 39.366 3.617 -34.836 1.00 90.69 284 GLU A N 1
ATOM 2158 C CA . GLU A 1 284 ? 39.478 3.257 -36.250 1.00 90.69 284 GLU A CA 1
ATOM 2159 C C . GLU A 1 284 ? 38.127 3.376 -36.958 1.00 90.69 284 GLU A C 1
ATOM 2161 O O . GLU A 1 284 ? 38.066 3.926 -38.054 1.00 90.69 284 GLU A O 1
ATOM 2166 N N . ALA A 1 285 ? 37.043 2.927 -36.315 1.00 92.81 285 ALA A N 1
ATOM 2167 C CA . ALA A 1 285 ? 35.695 3.044 -36.857 1.00 92.81 285 ALA A CA 1
ATOM 2168 C C . ALA A 1 285 ? 35.318 4.511 -37.124 1.00 92.81 285 ALA A C 1
ATOM 2170 O O . ALA A 1 285 ? 34.867 4.835 -38.222 1.00 92.81 285 ALA A O 1
ATOM 2171 N N . GLU A 1 286 ? 35.563 5.429 -36.179 1.00 93.19 286 GLU A N 1
ATOM 2172 C CA . GLU A 1 286 ? 35.316 6.860 -36.403 1.00 93.19 286 GLU A CA 1
ATOM 2173 C C . GLU A 1 286 ? 36.191 7.423 -37.538 1.00 93.19 286 GLU A C 1
ATOM 2175 O O . GLU A 1 286 ? 35.693 8.199 -38.354 1.00 93.19 286 GLU A O 1
ATOM 2180 N N . LYS A 1 287 ? 37.456 6.997 -37.673 1.00 93.69 287 LYS A N 1
ATOM 2181 C CA . LYS A 1 287 ? 38.313 7.368 -38.816 1.00 93.69 287 LYS A CA 1
ATOM 2182 C C . LYS A 1 287 ? 37.739 6.861 -40.150 1.00 93.69 287 LYS A C 1
ATOM 2184 O O . LYS A 1 287 ? 37.682 7.625 -41.115 1.00 93.69 287 LYS A O 1
ATOM 2189 N N . THR A 1 288 ? 37.268 5.616 -40.194 1.00 94.25 288 THR A N 1
ATOM 2190 C CA . THR A 1 288 ? 36.614 4.990 -41.355 1.00 94.25 288 THR A CA 1
ATOM 2191 C C . THR A 1 288 ? 35.329 5.726 -41.745 1.00 94.25 288 THR A C 1
ATOM 2193 O O . THR A 1 288 ? 35.167 6.125 -42.900 1.00 94.25 288 THR A O 1
ATOM 2196 N N . PHE A 1 289 ? 34.437 6.003 -40.792 1.00 95.69 289 PHE A N 1
ATOM 2197 C CA . PHE A 1 289 ? 33.199 6.739 -41.056 1.00 95.69 289 PHE A CA 1
ATOM 2198 C C . PHE A 1 289 ? 33.444 8.218 -41.402 1.00 95.69 289 PHE A C 1
ATOM 2200 O O . PHE A 1 289 ? 32.747 8.766 -42.253 1.00 95.69 289 PHE A O 1
ATOM 2207 N N . ARG A 1 290 ? 34.469 8.871 -40.838 1.00 95.38 290 ARG A N 1
ATOM 2208 C CA . ARG A 1 290 ? 34.880 10.223 -41.266 1.00 95.38 290 ARG A CA 1
ATOM 2209 C C . ARG A 1 290 ? 35.431 10.236 -42.694 1.00 95.38 290 ARG A C 1
ATOM 2211 O O . ARG A 1 290 ? 35.168 11.187 -43.422 1.00 95.38 290 ARG A O 1
ATOM 2218 N N . ALA A 1 291 ? 36.118 9.181 -43.139 1.00 93.31 291 ALA A N 1
ATOM 2219 C CA . ALA A 1 291 ? 36.494 9.040 -44.548 1.00 93.31 291 ALA A CA 1
ATOM 2220 C C . ALA A 1 291 ? 35.263 8.891 -45.464 1.00 93.31 291 ALA A C 1
ATOM 2222 O O . ALA A 1 291 ? 35.263 9.459 -46.554 1.00 93.31 291 ALA A O 1
ATOM 2223 N N . VAL A 1 292 ? 34.196 8.219 -45.006 1.00 93.94 292 VAL A N 1
ATOM 2224 C CA . VAL A 1 292 ? 32.896 8.221 -45.705 1.00 93.94 292 VAL A CA 1
ATOM 2225 C C . VAL A 1 292 ? 32.296 9.629 -45.745 1.00 93.94 292 VAL A C 1
ATOM 2227 O O . VAL A 1 292 ? 31.927 10.072 -46.825 1.00 93.94 292 VAL A O 1
ATOM 2230 N N . LEU A 1 293 ? 32.263 10.371 -44.630 1.00 93.69 293 LEU A N 1
ATOM 2231 C CA . LEU A 1 293 ? 31.733 11.747 -44.598 1.00 93.69 293 LEU A CA 1
ATOM 2232 C C . LEU A 1 293 ? 32.521 12.742 -45.473 1.00 93.69 293 LEU A C 1
ATOM 2234 O O . LEU A 1 293 ? 31.949 13.719 -45.950 1.00 93.69 293 LEU A O 1
ATOM 2238 N N . ASN A 1 294 ? 33.807 12.488 -45.731 1.00 93.31 294 ASN A N 1
ATOM 2239 C CA . ASN A 1 294 ? 34.622 13.297 -46.645 1.00 93.31 294 ASN A CA 1
ATOM 2240 C C . ASN A 1 294 ? 34.317 13.040 -48.137 1.00 93.31 294 ASN A C 1
ATOM 2242 O O . ASN A 1 294 ? 34.649 13.879 -48.975 1.00 93.31 294 ASN A O 1
ATOM 2246 N N . ASP A 1 295 ? 33.709 11.900 -48.485 1.00 90.19 295 ASP A N 1
ATOM 2247 C CA . ASP A 1 295 ? 33.237 11.589 -49.845 1.00 90.19 295 ASP A CA 1
ATOM 2248 C C . ASP A 1 295 ? 31.706 11.773 -50.004 1.00 90.19 295 ASP A C 1
ATOM 2250 O O . ASP A 1 295 ? 31.245 12.126 -51.093 1.00 90.19 295 ASP A O 1
ATOM 2254 N N . ASP A 1 296 ? 30.930 11.612 -48.924 1.00 89.88 296 ASP A N 1
ATOM 2255 C CA . ASP A 1 296 ? 29.508 11.964 -48.798 1.00 89.88 296 ASP A CA 1
ATOM 2256 C C . ASP A 1 296 ? 29.183 12.579 -47.420 1.00 89.88 296 ASP A C 1
ATOM 2258 O O . ASP A 1 296 ? 28.835 11.889 -46.458 1.00 89.88 296 ASP A O 1
ATOM 2262 N N . ALA A 1 297 ? 29.190 13.911 -47.355 1.00 91.31 297 ALA A N 1
ATOM 2263 C CA . ALA A 1 297 ? 28.853 14.681 -46.155 1.00 91.31 297 ALA A CA 1
ATOM 2264 C C . ALA A 1 297 ? 27.367 14.600 -45.730 1.00 91.31 297 ALA A C 1
ATOM 2266 O O . ALA A 1 297 ? 26.964 15.278 -44.785 1.00 91.31 297 ALA A O 1
ATOM 2267 N N . LYS A 1 298 ? 26.528 13.814 -46.421 1.00 91.62 298 LYS A N 1
ATOM 2268 C CA . LYS A 1 298 ? 25.133 13.533 -46.042 1.00 91.62 298 LYS A CA 1
ATOM 2269 C C . LYS A 1 298 ? 24.896 12.059 -45.690 1.00 91.62 298 LYS A C 1
ATOM 2271 O O . LYS A 1 298 ? 23.743 11.670 -45.505 1.00 91.62 298 LYS A O 1
ATOM 2276 N N . SER A 1 299 ? 25.949 11.253 -45.543 1.00 91.25 299 SER A N 1
ATOM 2277 C CA . SER A 1 299 ? 25.827 9.833 -45.207 1.00 91.25 299 SER A CA 1
ATOM 2278 C C . SER A 1 299 ? 25.292 9.631 -43.784 1.00 91.25 299 SER A C 1
ATOM 2280 O O . SER A 1 299 ? 26.039 9.634 -42.801 1.00 91.25 299 SER A O 1
ATOM 2282 N N . PHE A 1 300 ? 23.978 9.412 -43.659 1.00 91.75 300 PHE A N 1
ATOM 2283 C CA . PHE A 1 300 ? 23.342 9.092 -42.375 1.00 91.75 300 PHE A CA 1
ATOM 2284 C C . PHE A 1 300 ? 23.944 7.828 -41.740 1.00 91.75 300 PHE A C 1
ATOM 2286 O O . PHE A 1 300 ? 24.041 7.751 -40.520 1.00 91.75 300 PHE A O 1
ATOM 2293 N N . ALA A 1 301 ? 24.385 6.863 -42.557 1.00 88.75 301 ALA A N 1
ATOM 2294 C CA . ALA A 1 301 ? 25.004 5.622 -42.102 1.00 88.75 301 ALA A CA 1
ATOM 2295 C C . ALA A 1 301 ? 26.367 5.867 -41.433 1.00 88.75 301 ALA A C 1
ATOM 2297 O O . ALA A 1 301 ? 26.678 5.230 -40.430 1.00 88.75 301 ALA A O 1
ATOM 2298 N N . ALA A 1 302 ? 27.153 6.828 -41.931 1.00 92.50 302 ALA A N 1
ATOM 2299 C CA . ALA A 1 302 ? 28.401 7.224 -41.286 1.00 92.50 302 ALA A CA 1
ATOM 2300 C C . ALA A 1 302 ? 28.151 7.954 -39.955 1.00 92.50 302 ALA A C 1
ATOM 2302 O O . ALA A 1 302 ? 28.786 7.624 -38.956 1.00 92.50 302 ALA A O 1
ATOM 2303 N N . TYR A 1 303 ? 27.177 8.872 -39.896 1.00 96.31 303 TYR A N 1
ATOM 2304 C CA . TYR A 1 303 ? 26.771 9.509 -38.633 1.00 96.31 303 TYR A CA 1
ATOM 2305 C C . TYR A 1 303 ? 26.238 8.496 -37.603 1.00 96.31 303 TYR A C 1
ATOM 2307 O O . TYR A 1 303 ? 26.591 8.567 -36.428 1.00 96.31 303 TYR A O 1
ATOM 2315 N N . LEU A 1 304 ? 25.446 7.513 -38.044 1.00 91.69 304 LEU A N 1
ATOM 2316 C CA . LEU A 1 304 ? 24.947 6.410 -37.217 1.00 91.69 304 LEU A CA 1
ATOM 2317 C C . LEU A 1 304 ? 26.098 5.556 -36.653 1.00 91.69 304 LEU A C 1
ATOM 2319 O O . LEU A 1 304 ? 26.090 5.206 -35.472 1.00 91.69 304 LEU A O 1
ATOM 2323 N N . GLY A 1 305 ? 27.102 5.252 -37.479 1.00 91.81 305 GLY A N 1
ATOM 2324 C CA . GLY A 1 305 ? 28.292 4.501 -37.081 1.00 91.81 305 GLY A CA 1
ATOM 2325 C C . GLY A 1 305 ? 29.166 5.240 -36.063 1.00 91.81 305 GLY A C 1
ATOM 2326 O O . GLY A 1 305 ? 29.556 4.658 -35.052 1.00 91.81 305 GLY A O 1
ATOM 2327 N N . ILE A 1 306 ? 29.409 6.539 -36.276 1.00 95.25 306 ILE A N 1
ATOM 2328 C CA . ILE A 1 306 ? 30.156 7.398 -35.338 1.00 95.25 306 ILE A CA 1
ATOM 2329 C C . ILE A 1 306 ? 29.407 7.529 -34.005 1.00 95.25 306 ILE A C 1
ATOM 2331 O O . ILE A 1 306 ? 30.011 7.357 -32.946 1.00 95.25 306 ILE A O 1
ATOM 2335 N N . GLY A 1 307 ? 28.093 7.778 -34.044 1.00 94.75 307 GLY A N 1
ATOM 2336 C CA . GLY A 1 307 ? 27.266 7.840 -32.838 1.00 94.75 307 GLY A CA 1
ATOM 2337 C C . GLY A 1 307 ? 27.296 6.529 -32.047 1.00 94.75 307 GLY A C 1
ATOM 2338 O O . GLY A 1 307 ? 27.436 6.549 -30.827 1.00 94.75 307 GLY A O 1
ATOM 2339 N N . SER A 1 308 ? 27.259 5.386 -32.741 1.00 92.94 308 SER A N 1
ATOM 2340 C CA . SER A 1 308 ? 27.325 4.058 -32.114 1.00 92.94 308 SER A CA 1
ATOM 2341 C C . SER A 1 308 ? 28.684 3.792 -31.462 1.00 92.94 308 SER A C 1
ATOM 2343 O O . SER A 1 308 ? 28.727 3.318 -30.329 1.00 92.94 308 SER A O 1
ATOM 2345 N N . ALA A 1 309 ? 29.787 4.160 -32.124 1.00 93.88 309 ALA A N 1
ATOM 2346 C CA . ALA A 1 309 ? 31.128 4.063 -31.549 1.00 93.88 309 ALA A CA 1
ATOM 2347 C C . ALA A 1 309 ? 31.243 4.872 -30.242 1.00 93.88 309 ALA A C 1
ATOM 2349 O O . ALA A 1 309 ? 31.656 4.332 -29.219 1.00 93.88 309 ALA A O 1
ATOM 2350 N N . LYS A 1 310 ? 30.784 6.131 -30.248 1.00 94.12 310 LYS A N 1
ATOM 2351 C CA . LYS A 1 310 ? 30.834 7.028 -29.078 1.00 94.12 310 LYS A CA 1
ATOM 2352 C C . LYS A 1 310 ? 29.918 6.584 -27.942 1.00 94.12 310 LYS A C 1
ATOM 2354 O O . LYS A 1 310 ? 30.326 6.632 -26.785 1.00 94.12 310 LYS A O 1
ATOM 2359 N N . ALA A 1 311 ? 28.725 6.078 -28.258 1.00 90.75 311 ALA A N 1
ATOM 2360 C CA . ALA A 1 311 ? 27.820 5.506 -27.263 1.00 90.75 311 ALA A CA 1
ATOM 2361 C C . ALA A 1 311 ? 28.453 4.293 -26.559 1.00 90.75 311 ALA A C 1
ATOM 2363 O O . ALA A 1 311 ? 28.379 4.188 -25.337 1.00 90.75 311 ALA A O 1
ATOM 2364 N N . MET A 1 312 ? 29.148 3.422 -27.302 1.00 89.25 312 MET A N 1
ATOM 2365 C CA . MET A 1 312 ? 29.880 2.279 -26.737 1.00 89.25 312 MET A CA 1
ATOM 2366 C C . MET A 1 312 ? 31.159 2.674 -25.974 1.00 89.25 312 MET A C 1
ATOM 2368 O O . MET A 1 312 ? 31.643 1.886 -25.164 1.00 89.25 312 MET A O 1
ATOM 2372 N N . GLN A 1 313 ? 31.678 3.888 -26.183 1.00 89.81 313 GLN A N 1
ATOM 2373 C CA . GLN A 1 313 ? 32.732 4.506 -25.364 1.00 89.81 313 GLN A CA 1
ATOM 2374 C C . GLN A 1 313 ? 32.187 5.261 -24.134 1.00 89.81 313 GLN A C 1
ATOM 2376 O O . GLN A 1 313 ? 32.974 5.720 -23.310 1.00 89.81 313 GLN A O 1
ATOM 2381 N N . GLY A 1 314 ? 30.864 5.405 -23.999 1.00 87.81 314 GLY A N 1
ATOM 2382 C CA . GLY A 1 314 ? 30.211 6.132 -22.905 1.00 87.81 314 GLY A CA 1
ATOM 2383 C C . GLY A 1 314 ? 29.991 7.634 -23.139 1.00 87.81 314 GLY A C 1
ATOM 2384 O O . GLY A 1 314 ? 29.326 8.269 -22.321 1.00 87.81 314 GLY A O 1
ATOM 2385 N N . ASP A 1 315 ? 30.455 8.217 -24.253 1.00 93.00 315 ASP A N 1
ATOM 2386 C CA . ASP A 1 315 ? 30.144 9.614 -24.605 1.00 93.00 315 ASP A CA 1
ATOM 2387 C C . ASP A 1 315 ? 28.758 9.716 -25.259 1.00 93.00 315 ASP A C 1
ATOM 2389 O O . ASP A 1 315 ? 28.588 9.912 -26.468 1.00 93.00 315 ASP A O 1
ATOM 2393 N N . LEU A 1 316 ? 27.738 9.584 -24.412 1.00 92.75 316 LEU A N 1
ATOM 2394 C CA . LEU A 1 316 ? 26.330 9.709 -24.781 1.00 92.75 316 LEU A CA 1
ATOM 2395 C C . LEU A 1 316 ? 25.988 11.111 -25.323 1.00 92.75 316 LEU A C 1
ATOM 2397 O O . LEU A 1 316 ? 25.069 11.255 -26.130 1.00 92.75 316 LEU A O 1
ATOM 2401 N N . ILE A 1 317 ? 26.721 12.154 -24.912 1.00 94.19 317 ILE A N 1
ATOM 2402 C CA . ILE A 1 317 ? 26.445 13.543 -25.306 1.00 94.19 317 ILE A CA 1
ATOM 2403 C C . ILE A 1 317 ? 26.905 13.790 -26.746 1.00 94.19 317 ILE A C 1
ATOM 2405 O O . ILE A 1 317 ? 26.154 14.378 -27.531 1.00 94.19 317 ILE A O 1
ATOM 2409 N N . ALA A 1 318 ? 28.105 13.342 -27.124 1.00 93.94 318 ALA A N 1
ATOM 2410 C CA . ALA A 1 318 ? 28.552 13.391 -28.513 1.00 93.94 318 ALA A CA 1
ATOM 2411 C C . ALA A 1 318 ? 27.783 12.395 -29.388 1.00 93.94 318 ALA A C 1
ATOM 2413 O O . ALA A 1 318 ? 27.342 12.775 -30.474 1.00 93.94 318 ALA A O 1
ATOM 2414 N N . ALA A 1 319 ? 27.515 11.180 -28.895 1.00 95.31 319 ALA A N 1
ATOM 2415 C CA . ALA A 1 319 ? 26.689 10.205 -29.603 1.00 95.31 319 ALA A CA 1
ATOM 2416 C C . ALA A 1 319 ? 25.311 10.777 -29.975 1.00 95.31 319 ALA A C 1
ATOM 2418 O O . ALA A 1 319 ? 24.900 10.692 -31.129 1.00 95.31 319 ALA A O 1
ATOM 2419 N N . ASN A 1 320 ? 24.625 11.457 -29.049 1.00 94.88 320 ASN A N 1
ATOM 2420 C CA . ASN A 1 320 ? 23.332 12.087 -29.326 1.00 94.88 320 ASN A CA 1
ATOM 2421 C C . ASN A 1 320 ? 23.413 13.218 -30.376 1.00 94.88 320 ASN A C 1
ATOM 2423 O O . ASN A 1 320 ? 22.458 13.423 -31.132 1.00 94.88 320 ASN A O 1
ATOM 2427 N N . LYS A 1 321 ? 24.540 13.941 -30.472 1.00 95.81 321 LYS A N 1
ATOM 2428 C CA . LYS A 1 321 ? 24.769 14.933 -31.544 1.00 95.81 321 LYS A CA 1
ATOM 2429 C C . LYS A 1 321 ? 24.890 14.241 -32.903 1.00 95.81 321 LYS A C 1
ATOM 2431 O O . LYS A 1 321 ? 24.180 14.617 -33.835 1.00 95.81 321 LYS A O 1
ATOM 2436 N N . ASP A 1 322 ? 25.716 13.201 -32.999 1.00 96.38 322 ASP A N 1
ATOM 2437 C CA . ASP A 1 322 ? 25.911 12.440 -34.238 1.00 96.38 322 ASP A CA 1
ATOM 2438 C C . ASP A 1 322 ? 24.630 11.688 -34.657 1.00 96.38 322 ASP A C 1
ATOM 2440 O O . ASP A 1 322 ? 24.235 11.747 -35.821 1.00 96.38 322 ASP A O 1
ATOM 2444 N N . PHE A 1 323 ? 23.873 11.103 -33.722 1.00 96.44 323 PHE A N 1
ATOM 2445 C CA . PHE A 1 323 ? 22.556 10.519 -34.014 1.00 96.44 323 PHE A CA 1
ATOM 2446 C C . PHE A 1 323 ? 21.505 11.563 -34.423 1.00 96.44 323 PHE A C 1
ATOM 2448 O O . PHE A 1 323 ? 20.656 11.280 -35.267 1.00 96.44 323 PHE A O 1
ATOM 2455 N N . THR A 1 324 ? 21.572 12.795 -33.908 1.00 96.62 324 THR A N 1
ATOM 2456 C CA . THR A 1 324 ? 20.721 13.898 -34.391 1.00 96.62 324 THR A CA 1
ATOM 2457 C C . THR A 1 324 ? 21.051 14.270 -35.840 1.00 96.62 324 THR A C 1
ATOM 2459 O O . THR A 1 324 ? 20.138 14.551 -36.620 1.00 96.62 324 THR A O 1
ATOM 2462 N N . LEU A 1 325 ? 22.325 14.208 -36.243 1.00 96.75 325 LEU A N 1
ATOM 2463 C CA . LEU A 1 325 ? 22.723 14.352 -37.647 1.00 96.75 325 LEU A CA 1
ATOM 2464 C C . LEU A 1 325 ? 22.272 13.147 -38.490 1.00 96.75 325 LEU A C 1
ATOM 2466 O O . LEU A 1 325 ? 21.737 13.347 -39.579 1.00 96.75 325 LEU A O 1
ATOM 2470 N N . ALA A 1 326 ? 22.369 11.918 -37.976 1.00 93.50 326 ALA A N 1
ATOM 2471 C CA . ALA A 1 326 ? 21.841 10.731 -38.652 1.00 93.50 326 ALA A CA 1
ATOM 2472 C C . ALA A 1 326 ? 20.328 10.855 -38.929 1.00 93.50 326 ALA A C 1
ATOM 2474 O O . ALA A 1 326 ? 19.903 10.660 -40.064 1.00 93.50 326 ALA A O 1
ATOM 2475 N N . VAL A 1 327 ? 19.524 11.282 -37.945 1.00 94.19 327 VAL A N 1
ATOM 2476 C CA . VAL A 1 327 ? 18.082 11.562 -38.121 1.00 94.19 327 VAL A CA 1
ATOM 2477 C C . VAL A 1 327 ? 17.834 12.701 -39.120 1.00 94.19 327 VAL A C 1
ATOM 2479 O O . VAL A 1 327 ? 16.949 12.590 -39.965 1.00 94.19 327 VAL A O 1
ATOM 2482 N N . LYS A 1 328 ? 18.630 13.778 -39.084 1.00 95.25 328 LYS A N 1
ATOM 2483 C CA . LYS A 1 328 ? 18.528 14.905 -40.034 1.00 95.25 328 LYS A CA 1
ATOM 2484 C C . LYS A 1 328 ? 18.788 14.484 -41.486 1.00 95.25 328 LYS A C 1
ATOM 2486 O O . LYS A 1 328 ? 18.166 15.027 -42.397 1.00 95.25 328 LYS A O 1
ATOM 2491 N N . HIS A 1 329 ? 19.716 13.553 -41.703 1.00 91.25 329 HIS A N 1
ATOM 2492 C CA . HIS A 1 329 ? 20.134 13.111 -43.035 1.00 91.25 329 HIS A CA 1
ATOM 2493 C C . HIS A 1 329 ? 19.403 11.851 -43.533 1.00 91.25 329 HIS A C 1
ATOM 2495 O O . HIS A 1 329 ? 19.293 11.661 -44.742 1.00 91.25 329 HIS A O 1
ATOM 2501 N N . GLY A 1 330 ? 18.843 11.039 -42.632 1.00 86.31 330 GLY A N 1
ATOM 2502 C CA . GLY A 1 330 ? 18.014 9.868 -42.930 1.00 86.31 330 GLY A CA 1
ATOM 2503 C C . GLY A 1 330 ? 16.672 9.871 -42.180 1.00 86.31 330 GLY A C 1
ATOM 2504 O O . GLY A 1 330 ? 16.398 8.921 -41.451 1.00 86.31 330 GLY A O 1
ATOM 2505 N N . PRO A 1 331 ? 15.794 10.881 -42.344 1.00 88.62 331 PRO A N 1
ATOM 2506 C CA . PRO A 1 331 ? 14.577 11.023 -41.532 1.00 88.62 331 PRO A CA 1
ATOM 2507 C C . PRO A 1 331 ? 13.527 9.918 -41.748 1.00 88.62 331 PRO A C 1
ATOM 2509 O O . PRO A 1 331 ? 12.638 9.756 -40.914 1.00 88.62 331 PRO A O 1
ATOM 2512 N N . ALA A 1 332 ? 13.629 9.147 -42.836 1.00 85.56 332 ALA A N 1
ATOM 2513 C CA . ALA A 1 332 ? 12.796 7.972 -43.107 1.00 85.56 332 ALA A CA 1
ATOM 2514 C C . ALA A 1 332 ? 13.389 6.649 -42.568 1.00 85.56 332 ALA A C 1
ATOM 2516 O O . ALA A 1 332 ? 12.742 5.609 -42.657 1.00 85.56 332 ALA A O 1
ATOM 2517 N N . ILE A 1 333 ? 14.608 6.669 -42.016 1.00 83.81 333 ILE A N 1
ATOM 2518 C CA . ILE A 1 333 ? 15.336 5.478 -41.562 1.00 83.81 333 ILE A CA 1
ATOM 2519 C C . ILE A 1 333 ? 15.030 5.225 -40.083 1.00 83.81 333 ILE A C 1
ATOM 2521 O O . ILE A 1 333 ? 15.469 5.980 -39.216 1.00 83.81 333 ILE A O 1
ATOM 2525 N N . SER A 1 334 ? 14.294 4.154 -39.777 1.00 85.31 334 SER A N 1
ATOM 2526 C CA . SER A 1 334 ? 13.869 3.827 -38.406 1.00 85.31 334 SER A CA 1
ATOM 2527 C C . SER A 1 334 ? 15.034 3.668 -37.425 1.00 85.31 334 SER A C 1
ATOM 2529 O O . SER A 1 334 ? 14.957 4.174 -36.308 1.00 85.31 334 SER A O 1
ATOM 2531 N N . GLU A 1 335 ? 16.133 3.038 -37.848 1.00 84.81 335 GLU A N 1
ATOM 2532 C CA . GLU A 1 335 ? 17.321 2.806 -37.013 1.00 84.81 335 GLU A CA 1
ATOM 2533 C C . GLU A 1 335 ? 17.953 4.120 -36.512 1.00 84.81 335 GLU A C 1
ATOM 2535 O O . GLU A 1 335 ? 18.414 4.182 -35.374 1.00 84.81 335 GLU A O 1
ATOM 2540 N N . CYS A 1 336 ? 17.916 5.203 -37.302 1.00 89.50 336 CYS A N 1
ATOM 2541 C CA . CYS A 1 336 ? 18.418 6.512 -36.870 1.00 89.50 336 CYS A CA 1
ATOM 2542 C C . CYS A 1 336 ? 17.622 7.063 -35.680 1.00 89.50 336 CYS A C 1
ATOM 2544 O O . CYS A 1 336 ? 18.214 7.543 -34.713 1.00 89.50 336 CYS A O 1
ATOM 2546 N N . TRP A 1 337 ? 16.292 6.945 -35.728 1.00 92.62 337 TRP A N 1
ATOM 2547 C CA . TRP A 1 337 ? 15.413 7.326 -34.623 1.00 92.62 337 TRP A CA 1
ATOM 2548 C C . TRP A 1 337 ? 15.586 6.378 -33.425 1.00 92.62 337 TRP A C 1
ATOM 2550 O O . TRP A 1 337 ? 15.743 6.854 -32.304 1.00 92.62 337 TRP A O 1
ATOM 2560 N N . LYS A 1 338 ? 15.666 5.054 -33.644 1.00 89.94 338 LYS A N 1
ATOM 2561 C CA . LYS A 1 338 ? 15.855 4.070 -32.560 1.00 89.94 338 LYS A CA 1
ATOM 2562 C C . LYS A 1 338 ? 17.146 4.328 -31.771 1.00 89.94 338 LYS A C 1
ATOM 2564 O O . LYS A 1 338 ? 17.103 4.412 -30.546 1.00 89.94 338 LYS A O 1
ATOM 2569 N N . ARG A 1 339 ? 18.285 4.529 -32.449 1.00 90.25 339 ARG A N 1
ATOM 2570 C CA . ARG A 1 339 ? 19.579 4.805 -31.790 1.00 90.25 339 ARG A CA 1
ATOM 2571 C C . ARG A 1 339 ? 19.618 6.142 -31.057 1.00 90.25 339 ARG A C 1
ATOM 2573 O O . ARG A 1 339 ? 20.196 6.222 -29.969 1.00 90.25 339 ARG A O 1
ATOM 2580 N N . ARG A 1 340 ? 18.975 7.181 -31.601 1.00 94.12 340 ARG A N 1
ATOM 2581 C CA . ARG A 1 340 ? 18.841 8.454 -30.886 1.00 94.12 340 ARG A CA 1
ATOM 2582 C C . ARG A 1 340 ? 17.973 8.293 -29.635 1.00 94.12 340 ARG A C 1
ATOM 2584 O O . ARG A 1 340 ? 18.417 8.694 -28.564 1.00 94.12 340 ARG A O 1
ATOM 2591 N N . GLY A 1 341 ? 16.840 7.593 -29.730 1.00 91.69 341 GLY A N 1
ATOM 2592 C CA . GLY A 1 341 ? 15.970 7.281 -28.592 1.00 91.69 341 GLY A CA 1
ATOM 2593 C C . GLY A 1 341 ? 16.670 6.488 -27.479 1.00 91.69 341 GLY A C 1
ATOM 2594 O O . GLY A 1 341 ? 16.623 6.896 -26.321 1.00 91.69 341 GLY A O 1
ATOM 2595 N N . GLN A 1 342 ? 17.410 5.425 -27.822 1.00 89.69 342 GLN A N 1
ATOM 2596 C CA . GLN A 1 342 ? 18.262 4.678 -26.876 1.00 89.69 342 GLN A CA 1
ATOM 2597 C C . GLN A 1 342 ? 19.239 5.605 -26.129 1.00 89.69 342 GLN A C 1
ATOM 2599 O O . GLN A 1 342 ? 19.366 5.551 -24.906 1.00 89.69 342 GLN A O 1
ATOM 2604 N N . THR A 1 343 ? 19.900 6.503 -26.863 1.00 92.62 343 THR A N 1
ATOM 2605 C CA . THR A 1 343 ? 20.878 7.443 -26.293 1.00 92.62 343 THR A CA 1
ATOM 2606 C C . THR A 1 343 ? 20.200 8.509 -25.427 1.00 92.62 343 THR A C 1
ATOM 2608 O O . THR A 1 343 ? 20.711 8.861 -24.367 1.00 92.62 343 THR A O 1
ATOM 2611 N N . MET A 1 344 ? 19.019 8.991 -25.823 1.00 90.00 344 MET A N 1
ATOM 2612 C CA . MET A 1 344 ? 18.203 9.912 -25.029 1.00 90.00 344 MET A CA 1
ATOM 2613 C C . MET A 1 344 ? 17.725 9.274 -23.718 1.00 90.00 344 MET A C 1
ATOM 2615 O O . MET A 1 344 ? 17.787 9.937 -22.685 1.00 90.00 344 MET A O 1
ATOM 2619 N N . GLN A 1 345 ? 17.337 7.991 -23.713 1.00 86.00 345 GLN A N 1
ATOM 2620 C CA . GLN A 1 345 ? 17.000 7.264 -22.481 1.00 86.00 345 GLN A CA 1
ATOM 2621 C C . GLN A 1 345 ? 18.211 7.175 -21.543 1.00 86.00 345 GLN A C 1
ATOM 2623 O O . GLN A 1 345 ? 18.078 7.462 -20.354 1.00 86.00 345 GLN A O 1
ATOM 2628 N N . ALA A 1 346 ? 19.394 6.846 -22.072 1.00 86.19 346 ALA A N 1
ATOM 2629 C CA . ALA A 1 346 ? 20.635 6.798 -21.296 1.00 86.19 346 ALA A CA 1
ATOM 2630 C C . ALA A 1 346 ? 21.060 8.183 -20.751 1.00 86.19 346 ALA A C 1
ATOM 2632 O O . ALA A 1 346 ? 21.658 8.269 -19.683 1.00 86.19 346 ALA A O 1
ATOM 2633 N N . LEU A 1 347 ? 20.686 9.270 -21.438 1.00 87.06 347 LEU A N 1
ATOM 2634 C CA . LEU A 1 347 ? 20.800 10.662 -20.970 1.00 87.06 347 LEU A CA 1
ATOM 2635 C C . LEU A 1 347 ? 19.649 11.108 -20.036 1.00 87.06 347 LEU A C 1
ATOM 2637 O O . LEU A 1 347 ? 19.569 12.286 -19.693 1.00 87.06 347 LEU A O 1
ATOM 2641 N N . GLY A 1 348 ? 18.725 10.217 -19.657 1.00 81.62 348 GLY A N 1
ATOM 2642 C CA . GLY A 1 348 ? 17.573 10.518 -18.794 1.00 81.62 348 GLY A CA 1
ATOM 2643 C C . GLY A 1 348 ? 16.399 11.242 -19.473 1.00 81.62 348 GLY A C 1
ATOM 2644 O O . GLY A 1 348 ? 15.377 11.484 -18.834 1.00 81.62 348 GLY A O 1
ATOM 2645 N N . ARG A 1 349 ? 16.488 11.553 -20.772 1.00 84.81 349 ARG A N 1
ATOM 2646 C CA . ARG A 1 349 ? 15.494 12.313 -21.559 1.00 84.81 349 ARG A CA 1
ATOM 2647 C C . ARG A 1 349 ? 14.333 11.416 -22.022 1.00 84.81 349 ARG A C 1
ATOM 2649 O O . ARG A 1 349 ? 14.109 11.230 -23.218 1.00 84.81 349 ARG A O 1
ATOM 2656 N N . ARG A 1 350 ? 13.609 10.820 -21.063 1.00 81.12 350 ARG A N 1
ATOM 2657 C CA . ARG A 1 350 ? 12.613 9.748 -21.296 1.00 81.12 350 ARG A CA 1
ATOM 2658 C C . ARG A 1 350 ? 11.520 10.113 -22.308 1.00 81.12 350 ARG A C 1
ATOM 2660 O O . ARG A 1 350 ? 11.259 9.320 -23.206 1.00 81.12 350 ARG A O 1
ATOM 2667 N N . ALA A 1 351 ? 10.911 11.296 -22.202 1.00 82.62 351 ALA A N 1
ATOM 2668 C CA . ALA A 1 351 ? 9.814 11.701 -23.090 1.00 82.62 351 ALA A CA 1
ATOM 2669 C C . ALA A 1 351 ? 10.247 11.789 -24.568 1.00 82.62 351 ALA A C 1
ATOM 2671 O O . ALA A 1 351 ? 9.549 11.305 -25.461 1.00 82.62 351 ALA A O 1
ATOM 2672 N N . GLU A 1 352 ? 11.436 12.340 -24.830 1.00 87.25 352 GLU A N 1
ATOM 2673 C CA . GLU A 1 352 ? 12.009 12.404 -26.179 1.00 87.25 352 GLU A CA 1
ATOM 2674 C C . GLU A 1 352 ? 12.414 11.014 -26.685 1.00 87.25 352 GLU A C 1
ATOM 2676 O O . GLU A 1 352 ? 12.134 10.683 -27.835 1.00 87.25 352 GLU A O 1
ATOM 2681 N N . ALA A 1 353 ? 12.976 10.164 -25.816 1.00 89.00 353 ALA A N 1
ATOM 2682 C CA . ALA A 1 353 ? 13.302 8.778 -26.149 1.00 89.00 353 ALA A CA 1
ATOM 2683 C C . ALA A 1 353 ? 12.067 7.964 -26.580 1.00 89.00 353 ALA A C 1
ATOM 2685 O O . ALA A 1 353 ? 12.095 7.291 -27.610 1.00 89.00 353 ALA A O 1
ATOM 2686 N N . ILE A 1 354 ? 10.962 8.079 -25.835 1.00 89.38 354 ILE A N 1
ATOM 2687 C CA . ILE A 1 354 ? 9.676 7.439 -26.150 1.00 89.38 354 ILE A CA 1
ATOM 2688 C C . ILE A 1 354 ? 9.124 7.954 -27.488 1.00 89.38 354 ILE A C 1
ATOM 2690 O O . ILE A 1 354 ? 8.641 7.163 -28.300 1.00 89.38 354 ILE A O 1
ATOM 2694 N N . SER A 1 355 ? 9.219 9.264 -27.745 1.00 91.00 355 SER A N 1
ATOM 2695 C CA . SER A 1 355 ? 8.804 9.879 -29.014 1.00 91.00 355 SER A CA 1
ATOM 2696 C C . SER A 1 355 ? 9.610 9.340 -30.205 1.00 91.00 355 SER A C 1
ATOM 2698 O O . SER A 1 355 ? 9.037 8.914 -31.212 1.00 91.00 355 SER A O 1
ATOM 2700 N N . ASP A 1 356 ? 10.934 9.264 -30.061 1.00 92.56 356 ASP A N 1
ATOM 2701 C CA . ASP A 1 356 ? 11.848 8.740 -31.076 1.00 92.56 356 ASP A CA 1
ATOM 2702 C C . ASP A 1 356 ? 11.613 7.253 -31.372 1.00 92.56 356 ASP A C 1
ATOM 2704 O O . ASP A 1 356 ? 11.542 6.866 -32.540 1.00 92.56 356 ASP A O 1
ATOM 2708 N N . VAL A 1 357 ? 11.427 6.411 -30.349 1.00 90.69 357 VAL A N 1
ATOM 2709 C CA . VAL A 1 357 ? 11.144 4.978 -30.552 1.00 90.69 357 VAL A CA 1
ATOM 2710 C C . VAL A 1 357 ? 9.753 4.767 -31.161 1.00 90.69 357 VAL A C 1
ATOM 2712 O O . VAL A 1 357 ? 9.624 3.991 -32.111 1.00 90.69 357 VAL A O 1
ATOM 2715 N N . ARG A 1 358 ? 8.722 5.515 -30.735 1.00 92.75 358 ARG A N 1
ATOM 2716 C CA . ARG A 1 358 ? 7.405 5.519 -31.408 1.00 92.75 358 ARG A CA 1
ATOM 2717 C C . ARG A 1 358 ? 7.522 5.941 -32.880 1.00 92.75 358 ARG A C 1
ATOM 2719 O O . ARG A 1 358 ? 6.879 5.336 -33.742 1.00 92.75 358 ARG A O 1
ATOM 2726 N N . LYS A 1 359 ? 8.371 6.924 -33.209 1.00 90.69 359 LYS A N 1
ATOM 2727 C CA . LYS A 1 359 ? 8.632 7.334 -34.601 1.00 90.69 359 LYS A CA 1
ATOM 2728 C C . LYS A 1 359 ? 9.397 6.265 -35.392 1.00 90.69 359 LYS A C 1
ATOM 2730 O O . LYS A 1 359 ? 9.044 6.024 -36.548 1.00 90.69 359 LYS A O 1
ATOM 2735 N N . ALA A 1 360 ? 10.376 5.594 -34.784 1.00 89.56 360 ALA A N 1
ATOM 2736 C CA . ALA A 1 360 ? 11.091 4.468 -35.383 1.00 89.56 360 ALA A CA 1
ATOM 2737 C C . ALA A 1 360 ? 10.132 3.319 -35.737 1.00 89.56 360 ALA A C 1
ATOM 2739 O O . ALA A 1 360 ? 10.119 2.862 -36.880 1.00 89.56 360 ALA A O 1
ATOM 2740 N N . ILE A 1 361 ? 9.283 2.914 -34.785 1.00 88.00 361 ILE A N 1
ATOM 2741 C CA . ILE A 1 361 ? 8.238 1.898 -34.972 1.00 88.00 361 ILE A CA 1
ATOM 2742 C C . ILE A 1 361 ? 7.309 2.298 -36.118 1.00 88.00 361 ILE A C 1
ATOM 2744 O O . ILE A 1 361 ? 7.164 1.534 -37.071 1.00 88.00 361 ILE A O 1
ATOM 2748 N N . LYS A 1 362 ? 6.755 3.518 -36.094 1.00 87.88 362 LYS A N 1
ATOM 2749 C CA . LYS A 1 362 ? 5.848 4.006 -37.144 1.00 87.88 362 LYS A CA 1
ATOM 2750 C C . LYS A 1 362 ? 6.468 3.934 -38.546 1.00 87.88 362 LYS A C 1
ATOM 2752 O O . LYS A 1 362 ? 5.796 3.487 -39.470 1.00 87.88 362 LYS A O 1
ATOM 2757 N N . LEU A 1 363 ? 7.744 4.296 -38.705 1.00 84.31 363 LEU A N 1
ATOM 2758 C CA . LEU A 1 363 ? 8.448 4.190 -39.992 1.00 84.31 363 LEU A CA 1
ATOM 2759 C C . LEU A 1 363 ? 8.590 2.734 -40.473 1.00 84.31 363 LEU A C 1
ATOM 2761 O O . LEU A 1 363 ? 8.402 2.462 -41.659 1.00 84.31 363 LEU A O 1
ATOM 2765 N N . MET A 1 364 ? 8.862 1.787 -39.569 1.00 77.81 364 MET A N 1
ATOM 2766 C CA . MET A 1 364 ? 8.889 0.355 -39.908 1.00 77.81 364 MET A CA 1
ATOM 2767 C C . MET A 1 364 ? 7.495 -0.161 -40.276 1.00 77.81 364 MET A C 1
ATOM 2769 O O . MET A 1 364 ? 7.342 -0.902 -41.247 1.00 77.81 364 MET A O 1
ATOM 2773 N N . GLU A 1 365 ? 6.460 0.271 -39.551 1.00 77.69 365 GLU A N 1
ATOM 2774 C CA . GLU A 1 365 ? 5.074 -0.089 -39.845 1.00 77.69 365 GLU A CA 1
ATOM 2775 C C . GLU A 1 365 ? 4.590 0.451 -41.200 1.00 77.69 365 GLU A C 1
ATOM 2777 O O . GLU A 1 365 ? 3.870 -0.258 -41.909 1.00 77.69 365 GLU A O 1
ATOM 2782 N N . GLU A 1 366 ? 4.990 1.675 -41.559 1.00 73.88 366 GLU A N 1
ATOM 2783 C CA . GLU A 1 366 ? 4.700 2.339 -42.836 1.00 73.88 366 GLU A CA 1
ATOM 2784 C C . GLU A 1 366 ? 5.446 1.670 -44.003 1.00 73.88 366 GLU A C 1
ATOM 2786 O O . GLU A 1 366 ? 4.837 1.403 -45.042 1.00 73.88 366 GLU A O 1
ATOM 2791 N N . GLY A 1 367 ? 6.712 1.276 -43.808 1.00 64.50 367 GLY A N 1
ATOM 2792 C CA . GLY A 1 367 ? 7.514 0.545 -44.799 1.00 64.50 367 GLY A CA 1
ATOM 2793 C C . GLY A 1 367 ? 6.909 -0.794 -45.255 1.00 64.50 367 GLY A C 1
ATOM 2794 O O . GLY A 1 367 ? 7.173 -1.242 -46.372 1.00 64.50 367 GLY A O 1
ATOM 2795 N N . ARG A 1 368 ? 6.024 -1.408 -44.452 1.00 56.72 368 ARG A N 1
ATOM 2796 C CA . ARG A 1 368 ? 5.262 -2.613 -44.846 1.00 56.72 368 ARG A CA 1
ATOM 2797 C C . ARG A 1 368 ? 4.285 -2.363 -46.003 1.00 56.72 368 ARG A C 1
ATOM 2799 O O . ARG A 1 368 ? 3.951 -3.301 -46.722 1.00 56.72 368 ARG A O 1
ATOM 2806 N N . LYS A 1 369 ? 3.805 -1.126 -46.193 1.00 48.38 369 LYS A N 1
ATOM 2807 C CA . LYS A 1 369 ? 2.700 -0.806 -47.122 1.00 48.38 369 LYS A CA 1
ATOM 2808 C C . LYS A 1 369 ? 3.113 -0.692 -48.596 1.00 48.38 369 LYS A C 1
ATOM 2810 O O . LYS A 1 369 ? 2.237 -0.599 -49.452 1.00 48.38 369 LYS A O 1
ATOM 2815 N N . HIS A 1 370 ? 4.410 -0.757 -48.914 1.00 43.25 370 HIS A N 1
ATOM 2816 C CA . HIS A 1 370 ? 4.929 -0.641 -50.285 1.00 43.25 370 HIS A CA 1
ATOM 2817 C C . HIS A 1 370 ? 5.808 -1.851 -50.684 1.00 43.25 370 HIS A C 1
ATOM 2819 O O . HIS A 1 370 ? 7.033 -1.754 -50.727 1.00 43.25 370 HIS A O 1
ATOM 2825 N N . PRO A 1 371 ? 5.218 -3.019 -51.028 1.00 41.38 371 PRO A N 1
ATOM 2826 C CA . PRO A 1 371 ? 5.969 -4.277 -51.164 1.00 41.38 371 PRO A CA 1
ATOM 2827 C C . PRO A 1 371 ? 6.907 -4.387 -52.379 1.00 41.38 371 PRO A C 1
ATOM 2829 O O . PRO A 1 371 ? 7.613 -5.386 -52.512 1.00 41.38 371 PRO A O 1
ATOM 2832 N N . LYS A 1 372 ? 6.885 -3.424 -53.313 1.00 37.84 372 LYS A N 1
ATOM 2833 C CA . LYS A 1 372 ? 7.581 -3.552 -54.608 1.00 37.84 372 LYS A CA 1
ATOM 2834 C C . LYS A 1 372 ? 9.101 -3.373 -54.516 1.00 37.84 372 LYS A C 1
ATOM 2836 O O . LYS A 1 372 ? 9.803 -3.959 -55.331 1.00 37.84 372 LYS A O 1
ATOM 2841 N N . GLU A 1 373 ? 9.601 -2.645 -53.518 1.00 38.38 373 GLU A N 1
ATOM 2842 C CA . GLU A 1 373 ? 11.041 -2.375 -53.353 1.00 38.38 373 GLU A CA 1
ATOM 2843 C C . GLU A 1 373 ? 11.746 -3.420 -52.466 1.00 38.38 373 GLU A C 1
ATOM 2845 O O . GLU A 1 373 ? 12.916 -3.725 -52.670 1.00 38.38 373 GLU A O 1
ATOM 2850 N N . ASN A 1 374 ? 11.026 -4.068 -51.542 1.00 43.38 374 ASN A N 1
ATOM 2851 C CA . ASN A 1 374 ? 11.594 -5.031 -50.582 1.00 43.38 374 ASN A CA 1
ATOM 2852 C C . ASN A 1 374 ? 11.764 -6.475 -51.116 1.00 43.38 374 ASN A C 1
ATOM 2854 O O . ASN A 1 374 ? 12.154 -7.375 -50.369 1.00 43.38 374 ASN A O 1
ATOM 2858 N N . ARG A 1 375 ? 11.484 -6.737 -52.402 1.00 34.69 375 ARG A N 1
ATOM 2859 C CA . ARG A 1 375 ? 11.368 -8.107 -52.951 1.00 34.69 375 ARG A CA 1
ATOM 2860 C C . ARG A 1 375 ? 12.662 -8.942 -52.892 1.00 34.69 375 ARG A C 1
ATOM 2862 O O . ARG A 1 375 ? 12.573 -10.165 -52.896 1.00 34.69 375 ARG A O 1
ATOM 2869 N N . GLN A 1 376 ? 13.843 -8.327 -52.790 1.00 35.41 376 GLN A N 1
ATOM 2870 C CA . GLN A 1 376 ? 15.122 -9.048 -52.651 1.00 35.41 376 GLN A CA 1
ATOM 2871 C C . GLN A 1 376 ? 15.402 -9.596 -51.239 1.00 35.41 376 GLN A C 1
ATOM 2873 O O . GLN A 1 376 ? 16.301 -10.417 -51.085 1.00 35.41 376 GLN A O 1
ATOM 2878 N N . ARG A 1 377 ? 14.657 -9.165 -50.211 1.00 44.25 377 ARG A N 1
ATOM 2879 C CA . ARG A 1 377 ? 15.024 -9.371 -48.795 1.00 44.25 377 ARG A CA 1
ATOM 2880 C C . ARG A 1 377 ? 14.191 -10.437 -48.064 1.00 44.25 377 ARG A C 1
ATOM 2882 O O . ARG A 1 377 ? 14.495 -10.788 -46.927 1.00 44.25 377 ARG A O 1
ATOM 2889 N N . ILE A 1 378 ? 13.146 -10.974 -48.697 1.00 42.19 378 ILE A N 1
ATOM 2890 C CA . ILE A 1 378 ? 12.163 -11.859 -48.045 1.00 42.19 378 ILE A CA 1
ATOM 2891 C C . ILE A 1 378 ? 12.535 -13.340 -48.236 1.00 42.19 378 ILE A C 1
ATOM 2893 O O . ILE A 1 378 ? 11.926 -14.060 -49.026 1.00 42.19 378 ILE A O 1
ATOM 2897 N N . LYS A 1 379 ? 13.527 -13.800 -47.465 1.00 32.53 379 LYS A N 1
ATOM 2898 C CA . LYS A 1 379 ? 13.716 -15.215 -47.099 1.00 32.53 379 LYS A CA 1
ATOM 2899 C C . LYS A 1 379 ? 14.176 -15.317 -45.637 1.00 32.53 379 LYS A C 1
ATOM 2901 O O . LYS A 1 379 ? 15.352 -15.142 -45.347 1.00 32.53 379 LYS A O 1
ATOM 2906 N N . GLY A 1 380 ? 13.244 -15.616 -44.730 1.00 36.81 380 GLY A N 1
ATOM 2907 C CA . GLY A 1 380 ? 13.564 -16.165 -43.402 1.00 36.81 380 GLY A CA 1
ATOM 2908 C C . GLY A 1 380 ? 13.899 -15.199 -42.256 1.00 36.81 380 GLY A C 1
ATOM 2909 O O . GLY A 1 380 ? 14.389 -15.671 -41.240 1.00 36.81 380 GLY A O 1
ATOM 2910 N N . LYS A 1 381 ? 13.646 -13.884 -42.355 1.00 40.81 381 LYS A N 1
ATOM 2911 C CA . LYS A 1 381 ? 13.719 -12.972 -41.190 1.00 40.81 381 LYS A CA 1
ATOM 2912 C C . LYS A 1 381 ? 12.483 -12.082 -41.084 1.00 40.81 381 LYS A C 1
ATOM 2914 O O . LYS A 1 381 ? 11.956 -11.632 -42.103 1.00 40.81 381 LYS A O 1
ATOM 2919 N N . ALA A 1 382 ? 12.024 -11.855 -39.852 1.00 43.69 382 ALA A N 1
ATOM 2920 C CA . ALA A 1 382 ? 10.843 -11.050 -39.561 1.00 43.69 382 ALA A CA 1
ATOM 2921 C C . ALA A 1 382 ? 11.010 -9.601 -40.052 1.00 43.69 382 ALA A C 1
ATOM 2923 O O . ALA A 1 382 ? 12.081 -9.006 -39.945 1.00 43.69 382 ALA A O 1
ATOM 29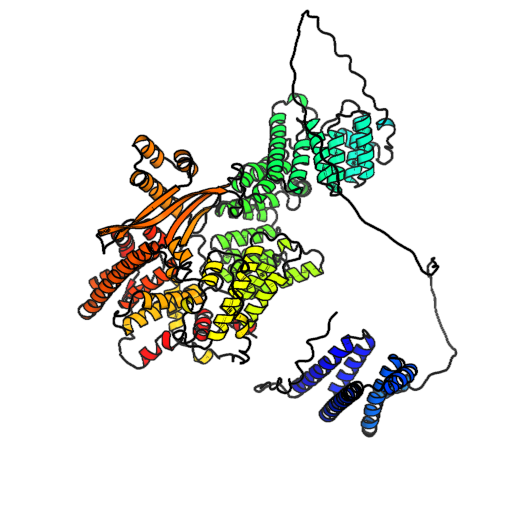24 N N . VAL A 1 383 ? 9.932 -9.037 -40.607 1.00 49.84 383 VAL A N 1
ATOM 2925 C CA . VAL A 1 383 ? 9.883 -7.644 -41.101 1.00 49.84 383 VAL A CA 1
ATOM 2926 C C . VAL A 1 383 ? 9.516 -6.662 -39.974 1.00 49.84 383 VAL A C 1
ATOM 2928 O O . VAL A 1 383 ? 9.692 -5.454 -40.103 1.00 49.84 383 VAL A O 1
ATOM 2931 N N . THR A 1 384 ? 9.018 -7.180 -38.853 1.00 61.19 384 THR A N 1
ATOM 2932 C CA . THR A 1 384 ? 8.834 -6.471 -37.584 1.00 61.19 384 THR A CA 1
ATOM 2933 C C . THR A 1 384 ? 10.094 -6.575 -36.733 1.00 61.19 384 THR A C 1
ATOM 2935 O O . THR A 1 384 ? 10.662 -7.656 -36.627 1.00 61.19 384 THR A O 1
ATOM 2938 N N . ASP A 1 385 ? 10.496 -5.470 -36.102 1.00 70.31 385 ASP A N 1
ATOM 2939 C CA . ASP A 1 385 ? 11.612 -5.403 -35.153 1.00 70.31 385 ASP A CA 1
ATOM 2940 C C . ASP A 1 385 ? 11.083 -5.482 -33.704 1.00 70.31 385 ASP A C 1
ATOM 2942 O O . ASP A 1 385 ? 10.529 -4.493 -33.210 1.00 70.31 385 ASP A O 1
ATOM 2946 N N . PRO A 1 386 ? 11.194 -6.633 -33.011 1.00 78.38 386 PRO A N 1
ATOM 2947 C CA . PRO A 1 386 ? 10.625 -6.803 -31.672 1.00 78.38 386 PRO A CA 1
ATOM 2948 C C . PRO A 1 386 ? 11.423 -6.053 -30.598 1.00 78.38 386 PRO A C 1
ATOM 2950 O O . PRO A 1 386 ? 10.857 -5.617 -29.598 1.00 78.38 386 PRO A O 1
ATOM 2953 N N . ASP A 1 387 ? 12.722 -5.837 -30.830 1.00 79.50 387 ASP A N 1
ATOM 2954 C CA . ASP A 1 387 ? 13.612 -5.077 -29.946 1.00 79.50 387 ASP A CA 1
ATOM 2955 C C . ASP A 1 387 ? 13.105 -3.638 -29.742 1.00 79.50 387 ASP A C 1
ATOM 2957 O O . ASP A 1 387 ? 13.069 -3.144 -28.615 1.00 79.50 387 ASP A O 1
ATOM 2961 N N . ALA A 1 388 ? 12.598 -2.991 -30.797 1.00 84.25 388 ALA A N 1
ATOM 2962 C CA . ALA A 1 388 ? 11.993 -1.663 -30.693 1.00 84.25 388 ALA A CA 1
ATOM 2963 C C . ALA A 1 388 ? 10.745 -1.641 -29.785 1.00 84.25 388 ALA A C 1
ATOM 2965 O O . ALA A 1 388 ? 10.571 -0.705 -29.002 1.00 84.25 388 ALA A O 1
ATOM 2966 N N . TYR A 1 389 ? 9.898 -2.675 -29.844 1.00 88.00 389 TYR A N 1
ATOM 2967 C CA . TYR A 1 389 ? 8.724 -2.802 -28.971 1.00 88.00 389 TYR A CA 1
ATOM 2968 C C . TYR A 1 389 ? 9.110 -3.124 -27.521 1.00 88.00 389 TYR A C 1
ATOM 2970 O O . TYR A 1 389 ? 8.530 -2.555 -26.596 1.00 88.00 389 TYR A O 1
ATOM 2978 N N . ASN A 1 390 ? 10.122 -3.972 -27.305 1.00 87.44 390 ASN A N 1
ATOM 2979 C CA . ASN A 1 390 ? 10.691 -4.219 -25.978 1.00 87.44 390 ASN A CA 1
ATOM 2980 C C . ASN A 1 390 ? 11.273 -2.931 -25.366 1.00 87.44 390 ASN A C 1
ATOM 2982 O O . ASN A 1 390 ? 11.004 -2.612 -24.210 1.00 87.44 390 ASN A O 1
ATOM 2986 N N . GLN A 1 391 ? 12.038 -2.156 -26.138 1.00 87.75 391 GLN A N 1
ATOM 2987 C CA . GLN A 1 391 ? 12.594 -0.876 -25.692 1.00 87.75 391 GLN A CA 1
ATOM 2988 C C . GLN A 1 391 ? 11.492 0.128 -25.344 1.00 87.75 391 GLN A C 1
ATOM 2990 O O . GLN A 1 391 ? 11.544 0.720 -24.268 1.00 87.75 391 GLN A O 1
ATOM 2995 N N . LEU A 1 392 ? 10.460 0.261 -26.187 1.00 90.12 392 LEU A N 1
ATOM 2996 C CA . LEU A 1 392 ? 9.305 1.115 -25.894 1.00 90.12 392 LEU A CA 1
ATOM 2997 C C . LEU A 1 392 ? 8.592 0.683 -24.602 1.00 90.12 392 LEU A C 1
ATOM 2999 O O . LEU A 1 392 ? 8.332 1.525 -23.744 1.00 90.12 392 LEU A O 1
ATOM 3003 N N . GLY A 1 393 ? 8.336 -0.619 -24.430 1.00 91.38 393 GLY A N 1
ATOM 3004 C CA . GLY A 1 393 ? 7.735 -1.173 -23.215 1.00 91.38 393 GLY A CA 1
ATOM 3005 C C . GLY A 1 393 ? 8.550 -0.855 -21.961 1.00 91.38 393 GLY A C 1
ATOM 3006 O O . GLY A 1 393 ? 8.009 -0.348 -20.982 1.00 91.38 393 GLY A O 1
ATOM 3007 N N . ASN A 1 394 ? 9.869 -1.059 -22.007 1.00 90.00 394 ASN A N 1
ATOM 3008 C CA . ASN A 1 394 ? 10.760 -0.754 -20.886 1.00 90.00 394 ASN A CA 1
ATOM 3009 C C . ASN A 1 394 ? 10.839 0.750 -20.576 1.00 90.00 394 ASN A C 1
ATOM 3011 O O . ASN A 1 394 ? 10.834 1.123 -19.404 1.00 90.00 394 ASN A O 1
ATOM 3015 N N . MET A 1 395 ? 10.869 1.623 -21.590 1.00 87.94 395 MET A N 1
ATOM 3016 C CA . MET A 1 395 ? 10.834 3.080 -21.390 1.00 87.94 395 MET A CA 1
ATOM 3017 C C . MET A 1 395 ? 9.517 3.532 -20.739 1.00 87.94 395 MET A C 1
ATOM 3019 O O . MET A 1 395 ? 9.540 4.299 -19.777 1.00 87.94 395 MET A O 1
ATOM 3023 N N . LEU A 1 396 ? 8.376 3.033 -21.228 1.00 89.44 396 LEU A N 1
ATOM 3024 C CA . LEU A 1 396 ? 7.049 3.356 -20.693 1.00 89.44 396 LEU A CA 1
ATOM 3025 C C . LEU A 1 396 ? 6.864 2.822 -19.264 1.00 89.44 396 LEU A C 1
ATOM 3027 O O . LEU A 1 396 ? 6.378 3.555 -18.406 1.00 89.44 396 LEU A O 1
ATOM 3031 N N . TYR A 1 397 ? 7.332 1.603 -18.976 1.00 89.19 397 TYR A N 1
ATOM 3032 C CA . TYR A 1 397 ? 7.316 1.010 -17.633 1.00 89.19 397 TYR A CA 1
ATOM 3033 C C . TYR A 1 397 ? 8.180 1.809 -16.641 1.00 89.19 397 TYR A C 1
ATOM 3035 O O . TYR A 1 397 ? 7.755 2.074 -15.517 1.00 89.19 397 TYR A O 1
ATOM 3043 N N . GLN A 1 398 ? 9.368 2.265 -17.061 1.00 84.12 398 GLN A N 1
ATOM 3044 C CA . GLN A 1 398 ? 10.244 3.123 -16.247 1.00 84.12 398 GLN A CA 1
ATOM 3045 C C . GLN A 1 398 ? 9.643 4.511 -15.955 1.00 84.12 398 GLN A C 1
ATOM 3047 O O . GLN A 1 398 ? 9.985 5.104 -14.932 1.00 84.12 398 GLN A O 1
ATOM 3052 N N . SER A 1 399 ? 8.742 5.004 -16.811 1.00 81.19 399 SER A N 1
ATOM 3053 C CA . SER A 1 399 ? 7.924 6.210 -16.582 1.00 81.19 399 SER A CA 1
ATOM 3054 C C . SER A 1 399 ? 6.487 5.904 -16.128 1.00 81.19 399 SER A C 1
ATOM 3056 O O . SER A 1 399 ? 5.612 6.759 -16.205 1.00 81.19 399 SER A O 1
ATOM 3058 N N . LYS A 1 400 ? 6.236 4.691 -15.612 1.00 85.19 400 LYS A N 1
ATOM 3059 C CA . LYS A 1 400 ? 4.977 4.273 -14.961 1.00 85.19 400 LYS A CA 1
ATOM 3060 C C . LYS A 1 400 ? 3.707 4.342 -15.826 1.00 85.19 400 LYS A C 1
ATOM 3062 O O . LYS A 1 400 ? 2.608 4.224 -15.291 1.00 85.19 400 LYS A O 1
ATOM 3067 N N . PHE A 1 401 ? 3.846 4.449 -17.146 1.00 87.31 401 PHE A N 1
ATOM 3068 C CA . PHE A 1 401 ? 2.757 4.257 -18.108 1.00 87.31 401 PHE A CA 1
ATOM 3069 C C . PHE A 1 401 ? 2.556 2.751 -18.339 1.00 87.31 401 PHE A C 1
ATOM 3071 O O . PHE A 1 401 ? 2.838 2.228 -19.419 1.00 87.31 401 PHE A O 1
ATOM 3078 N N . TYR A 1 402 ? 2.167 2.026 -17.289 1.00 91.19 402 TYR A N 1
ATOM 3079 C CA . TYR A 1 402 ? 2.083 0.564 -17.260 1.00 91.19 402 TYR A CA 1
ATOM 3080 C C . TYR A 1 402 ? 1.143 -0.004 -18.326 1.00 91.19 402 TYR A C 1
ATOM 3082 O O . TYR A 1 402 ? 1.443 -1.045 -18.916 1.00 91.19 402 TYR A O 1
ATOM 3090 N N . ARG A 1 403 ? 0.037 0.687 -18.626 1.00 91.44 403 ARG A N 1
ATOM 3091 C CA . ARG A 1 403 ? -0.897 0.263 -19.667 1.00 91.44 403 ARG A CA 1
ATOM 3092 C C . ARG A 1 403 ? -0.313 0.450 -21.061 1.00 91.44 403 ARG A C 1
ATOM 3094 O O . ARG A 1 403 ? -0.383 -0.472 -21.867 1.00 91.44 403 ARG A O 1
ATOM 3101 N N . ALA A 1 404 ? 0.317 1.589 -21.339 1.00 90.56 404 ALA A N 1
ATOM 3102 C CA . ALA A 1 404 ? 0.999 1.798 -22.616 1.00 90.56 404 ALA A CA 1
ATOM 3103 C C . ALA A 1 404 ? 2.208 0.850 -22.774 1.00 90.56 404 ALA A C 1
ATOM 3105 O O . ALA A 1 404 ? 2.441 0.317 -23.858 1.00 90.56 404 ALA A O 1
ATOM 3106 N N . ALA A 1 405 ? 2.945 0.573 -21.693 1.00 92.31 405 ALA A N 1
ATOM 3107 C CA . ALA A 1 405 ? 4.045 -0.391 -21.685 1.00 92.31 405 ALA A CA 1
ATOM 3108 C C . ALA A 1 405 ? 3.581 -1.801 -22.085 1.00 92.31 405 ALA A C 1
ATOM 3110 O O . ALA A 1 405 ? 4.268 -2.484 -22.846 1.00 92.31 405 ALA A O 1
ATOM 3111 N N . LEU A 1 406 ? 2.397 -2.206 -21.618 1.00 94.44 406 LEU A N 1
ATOM 3112 C CA . LEU A 1 406 ? 1.732 -3.449 -21.993 1.00 94.44 406 LEU A CA 1
ATOM 3113 C C . LEU A 1 406 ? 1.215 -3.413 -23.448 1.00 94.44 406 LEU A C 1
ATOM 3115 O O . LEU A 1 406 ? 1.650 -4.224 -24.267 1.00 94.44 406 LEU A O 1
ATOM 3119 N N . ASP A 1 407 ? 0.332 -2.462 -23.773 1.00 93.38 407 ASP A N 1
ATOM 3120 C CA . ASP A 1 407 ? -0.472 -2.432 -25.008 1.00 93.38 407 ASP A CA 1
ATOM 3121 C C . ASP A 1 407 ? 0.306 -1.932 -26.255 1.00 93.38 407 ASP A C 1
ATOM 3123 O O . ASP A 1 407 ? 0.059 -2.391 -27.375 1.00 93.38 407 ASP A O 1
ATOM 3127 N N . GLU A 1 408 ? 1.266 -1.009 -26.101 1.00 90.56 408 GLU A N 1
ATOM 3128 C CA . GLU A 1 408 ? 2.155 -0.549 -27.189 1.00 90.56 408 GLU A CA 1
ATOM 3129 C C . GLU A 1 408 ? 3.503 -1.279 -27.211 1.00 90.56 408 GLU A C 1
ATOM 3131 O O . GLU A 1 408 ? 4.100 -1.419 -28.279 1.00 90.56 408 GLU A O 1
ATOM 3136 N N . GLY A 1 409 ? 3.991 -1.721 -26.050 1.00 90.88 409 GLY A N 1
ATOM 3137 C CA . GLY A 1 409 ? 5.293 -2.363 -25.893 1.00 90.88 409 GLY A CA 1
ATOM 3138 C C . GLY A 1 409 ? 5.213 -3.888 -25.899 1.00 90.88 409 GLY A C 1
ATOM 3139 O O . GLY A 1 409 ? 5.302 -4.530 -26.946 1.00 90.88 409 GLY A O 1
ATOM 3140 N N . PHE A 1 410 ? 5.091 -4.490 -24.718 1.00 91.50 410 PHE A N 1
ATOM 3141 C CA . PHE A 1 410 ? 5.356 -5.916 -24.514 1.00 91.50 410 PHE A CA 1
ATOM 3142 C C . PHE A 1 410 ? 4.397 -6.849 -25.269 1.00 91.50 410 PHE A C 1
ATOM 3144 O O . PHE A 1 410 ? 4.854 -7.846 -25.829 1.00 91.50 410 PHE A O 1
ATOM 3151 N N . LEU A 1 411 ? 3.103 -6.522 -25.388 1.00 90.56 411 LEU A N 1
ATOM 3152 C CA . LEU A 1 411 ? 2.174 -7.337 -26.183 1.00 90.56 411 LEU A CA 1
ATOM 3153 C C . LEU A 1 411 ? 2.464 -7.248 -27.689 1.00 90.56 411 LEU A C 1
ATOM 3155 O O . LEU A 1 411 ? 2.384 -8.263 -28.381 1.00 90.56 411 LEU A O 1
ATOM 3159 N N . ARG A 1 412 ? 2.877 -6.079 -28.202 1.00 87.69 412 ARG A N 1
ATOM 3160 C CA . ARG A 1 412 ? 3.328 -5.948 -29.601 1.00 87.69 412 ARG A CA 1
ATOM 3161 C C . ARG A 1 412 ? 4.657 -6.652 -29.851 1.00 87.69 412 ARG A C 1
ATOM 3163 O O . ARG A 1 412 ? 4.845 -7.214 -30.924 1.00 87.69 412 ARG A O 1
ATOM 3170 N N . CYS A 1 413 ? 5.547 -6.669 -28.859 1.00 85.94 413 CYS A N 1
ATOM 3171 C CA . CYS A 1 413 ? 6.787 -7.439 -28.888 1.00 85.94 413 CYS A CA 1
ATOM 3172 C C . CYS A 1 413 ? 6.493 -8.941 -29.059 1.00 85.94 413 CYS A C 1
ATOM 3174 O O . CYS A 1 413 ? 6.986 -9.555 -30.003 1.00 85.94 413 CYS A O 1
ATOM 3176 N N . LEU A 1 414 ? 5.595 -9.507 -28.238 1.00 82.94 414 LEU A N 1
ATOM 3177 C CA . LEU A 1 414 ? 5.141 -10.899 -28.377 1.00 82.94 414 LEU A CA 1
ATOM 3178 C C . LEU A 1 414 ? 4.473 -11.163 -29.738 1.00 82.94 414 LEU A C 1
ATOM 3180 O O . LEU A 1 414 ? 4.836 -12.118 -30.421 1.00 82.94 414 LEU A O 1
ATOM 3184 N N . GLN A 1 415 ? 3.566 -10.290 -30.189 1.00 83.12 415 GLN A N 1
ATOM 3185 C CA . GLN A 1 415 ? 2.938 -10.406 -31.515 1.00 83.12 415 GLN A CA 1
ATOM 3186 C C . GLN A 1 415 ? 3.959 -10.360 -32.667 1.00 83.12 415 GLN A C 1
ATOM 3188 O O . GLN A 1 415 ? 3.772 -11.042 -33.673 1.00 83.12 415 GLN A O 1
ATOM 3193 N N . ALA A 1 416 ? 5.044 -9.594 -32.524 1.00 75.31 416 ALA A N 1
ATOM 3194 C CA . ALA A 1 416 ? 6.121 -9.493 -33.508 1.00 75.31 416 ALA A CA 1
ATOM 3195 C C . ALA A 1 416 ? 7.039 -10.733 -33.560 1.00 75.31 416 ALA A C 1
ATOM 3197 O O . ALA A 1 416 ? 7.724 -10.912 -34.569 1.00 75.31 416 ALA A O 1
ATOM 3198 N N . PHE A 1 417 ? 7.034 -11.585 -32.526 1.00 70.75 417 PHE A N 1
ATOM 3199 C CA . PHE A 1 417 ? 7.652 -12.921 -32.548 1.00 70.75 417 PHE A CA 1
ATOM 3200 C C . PHE A 1 417 ? 6.715 -14.016 -33.082 1.00 70.75 417 PHE A C 1
ATOM 3202 O O . PHE A 1 417 ? 7.182 -15.083 -33.469 1.00 70.75 417 PHE A O 1
ATOM 3209 N N . GLY A 1 418 ? 5.400 -13.780 -33.110 1.00 64.12 418 GLY A N 1
ATOM 3210 C CA . GLY A 1 418 ? 4.418 -14.793 -33.493 1.00 64.12 418 GLY A CA 1
ATOM 3211 C C . GLY A 1 418 ? 4.238 -15.860 -32.408 1.00 64.12 418 GLY A C 1
ATOM 3212 O O . GLY A 1 418 ? 4.041 -15.534 -31.240 1.00 64.12 418 GLY A O 1
ATOM 3213 N N . ASN A 1 419 ? 4.272 -17.137 -32.794 1.00 54.38 419 ASN A N 1
ATOM 3214 C CA . ASN A 1 419 ? 4.128 -18.272 -31.879 1.00 54.38 419 ASN A CA 1
ATOM 3215 C C . ASN A 1 419 ? 5.428 -19.100 -31.892 1.00 54.38 419 ASN A C 1
ATOM 3217 O O . ASN A 1 419 ? 5.496 -20.086 -32.628 1.00 54.38 419 ASN A O 1
ATOM 3221 N N . PRO A 1 420 ? 6.480 -18.668 -31.168 1.00 52.81 420 PRO A N 1
ATOM 3222 C CA . PRO A 1 420 ? 7.827 -19.197 -31.346 1.00 52.81 420 PRO A CA 1
ATOM 3223 C C . PRO A 1 420 ? 7.912 -20.678 -30.972 1.00 52.81 420 PRO A C 1
ATOM 3225 O O . PRO A 1 420 ? 7.494 -21.095 -29.880 1.00 52.81 420 PRO A O 1
ATOM 3228 N N . THR A 1 421 ? 8.511 -21.459 -31.867 1.00 52.06 421 THR A N 1
ATOM 3229 C CA . THR A 1 421 ? 8.873 -22.867 -31.649 1.00 52.06 421 THR A CA 1
ATOM 3230 C C . THR A 1 421 ? 9.845 -23.013 -30.472 1.00 52.06 421 THR A C 1
ATOM 3232 O O . THR A 1 421 ? 10.297 -22.021 -29.899 1.00 52.06 421 THR A O 1
ATOM 3235 N N . SER A 1 422 ? 10.147 -24.244 -30.049 1.00 50.28 422 SER A N 1
ATOM 3236 C CA . SER A 1 422 ? 11.129 -24.500 -28.983 1.00 50.28 422 SER A CA 1
ATOM 3237 C C . SER A 1 422 ? 12.479 -23.837 -29.268 1.00 50.28 422 SER A C 1
ATOM 3239 O O . SER A 1 422 ? 13.077 -23.246 -28.371 1.00 50.28 422 SER A O 1
ATOM 3241 N N . ASP A 1 423 ? 12.910 -23.890 -30.524 1.00 44.31 423 ASP A N 1
ATOM 3242 C CA . ASP A 1 423 ? 14.299 -23.657 -30.910 1.00 44.31 423 ASP A CA 1
ATOM 3243 C C . ASP A 1 423 ? 14.562 -22.157 -31.143 1.00 44.31 423 ASP A C 1
ATOM 3245 O O . ASP A 1 423 ? 15.582 -21.617 -30.711 1.00 44.31 423 ASP A O 1
ATOM 3249 N N . GLU A 1 424 ? 13.580 -21.439 -31.704 1.00 49.00 424 GLU A N 1
ATOM 3250 C CA . GLU A 1 424 ? 13.613 -19.977 -31.884 1.00 49.00 424 GLU A CA 1
ATOM 3251 C C . GLU A 1 424 ? 13.772 -19.219 -30.553 1.00 49.00 424 GLU A C 1
ATOM 3253 O O . GLU A 1 424 ? 14.336 -18.125 -30.519 1.00 49.00 424 GLU A O 1
ATOM 3258 N N . ARG A 1 425 ? 13.319 -19.798 -29.431 1.00 54.03 425 ARG A N 1
ATOM 3259 C CA . ARG A 1 425 ? 13.421 -19.180 -28.094 1.00 54.03 425 ARG A CA 1
ATOM 3260 C C . ARG A 1 425 ? 14.873 -18.993 -27.646 1.00 54.03 425 ARG A C 1
ATOM 3262 O O . ARG A 1 425 ? 15.144 -18.045 -26.911 1.00 54.03 425 ARG A O 1
ATOM 3269 N N . GLY A 1 426 ? 15.788 -19.853 -28.104 1.00 47.75 426 GLY A N 1
ATOM 3270 C CA . GLY A 1 426 ? 17.214 -19.777 -27.783 1.00 47.75 426 GLY A CA 1
ATOM 3271 C C . GLY A 1 426 ? 17.908 -18.596 -28.464 1.00 47.75 426 GLY A C 1
ATOM 3272 O O . GLY A 1 426 ? 18.471 -17.732 -27.791 1.00 47.75 426 GLY A O 1
ATOM 3273 N N . GLU A 1 427 ? 17.824 -18.511 -29.796 1.00 44.59 427 GLU A N 1
ATOM 3274 C CA . GLU A 1 427 ? 18.493 -17.447 -30.565 1.00 44.59 427 GLU A CA 1
ATOM 3275 C C . GLU A 1 427 ? 17.926 -16.048 -30.260 1.00 44.59 427 GLU A C 1
ATOM 3277 O O . GLU A 1 427 ? 18.677 -15.071 -30.174 1.00 44.59 427 GLU A O 1
ATOM 3282 N N . LEU A 1 428 ? 16.614 -15.936 -30.005 1.00 49.72 428 LEU A N 1
ATOM 3283 C CA . LEU A 1 428 ? 15.971 -14.677 -29.601 1.00 49.72 428 LEU A CA 1
ATOM 3284 C C . LEU A 1 428 ? 16.568 -14.088 -28.312 1.00 49.72 428 LEU A C 1
ATOM 3286 O O . LEU A 1 428 ? 16.675 -12.865 -28.196 1.00 49.72 428 LEU A O 1
ATOM 3290 N N . GLY A 1 429 ? 17.016 -14.927 -27.370 1.00 49.16 429 GLY A N 1
ATOM 3291 C CA . GLY A 1 429 ? 17.667 -14.479 -26.135 1.00 49.16 429 GLY A CA 1
ATOM 3292 C C . GLY A 1 429 ? 18.937 -13.654 -26.372 1.00 49.16 429 GLY A C 1
ATOM 3293 O O . GLY A 1 429 ? 19.261 -12.775 -25.576 1.00 49.16 429 GLY A O 1
ATOM 3294 N N . THR A 1 430 ? 19.625 -13.866 -27.501 1.00 48.03 430 THR A N 1
ATOM 3295 C CA . THR A 1 430 ? 20.822 -13.089 -27.873 1.00 48.03 430 THR A CA 1
ATOM 3296 C C . THR A 1 430 ? 20.479 -11.704 -28.443 1.00 48.03 430 THR A C 1
ATOM 3298 O O . THR A 1 430 ? 21.319 -10.807 -28.418 1.00 48.03 430 THR A O 1
ATOM 3301 N N . LEU A 1 431 ? 19.256 -11.504 -28.953 1.00 46.88 431 LEU A N 1
ATOM 3302 C CA . LEU A 1 431 ? 18.846 -10.273 -29.643 1.00 46.88 431 LEU A CA 1
ATOM 3303 C C . LEU A 1 431 ? 18.204 -9.231 -28.709 1.00 46.88 431 LEU A C 1
ATOM 3305 O O . LEU A 1 431 ? 18.310 -8.035 -28.964 1.00 46.88 431 LEU A O 1
ATOM 3309 N N . ILE A 1 432 ? 17.522 -9.685 -27.653 1.00 53.56 432 ILE A N 1
ATOM 3310 C CA . ILE A 1 432 ? 16.627 -8.863 -26.810 1.00 53.56 432 ILE A CA 1
ATOM 3311 C C . ILE A 1 432 ? 17.307 -8.428 -25.495 1.00 53.56 432 ILE A C 1
ATOM 3313 O O . ILE A 1 432 ? 16.885 -7.461 -24.859 1.00 53.56 432 ILE A O 1
ATOM 3317 N N . GLY A 1 433 ? 18.358 -9.144 -25.085 1.00 51.62 433 GLY A N 1
ATOM 3318 C CA . GLY A 1 433 ? 18.896 -9.118 -23.724 1.00 51.62 433 GLY A CA 1
ATOM 3319 C C . GLY A 1 433 ? 18.407 -10.311 -22.891 1.00 51.62 433 GLY A C 1
ATOM 3320 O O . GLY A 1 433 ? 17.491 -11.036 -23.287 1.00 51.62 433 GLY A O 1
ATOM 3321 N N . GLY A 1 434 ? 19.060 -10.532 -21.744 1.00 52.00 434 GLY A N 1
ATOM 3322 C CA . GLY A 1 434 ? 18.895 -11.738 -20.922 1.00 52.00 434 GLY A CA 1
ATOM 3323 C C . GLY A 1 434 ? 17.434 -12.061 -20.584 1.00 52.00 434 GLY A C 1
ATOM 3324 O O . GLY A 1 434 ? 16.722 -11.223 -20.038 1.00 52.00 434 GLY A O 1
ATOM 3325 N N . GLY A 1 435 ? 17.010 -13.283 -20.920 1.00 59.59 435 GLY A N 1
ATOM 3326 C CA . GLY A 1 435 ? 15.641 -13.788 -20.755 1.00 59.59 435 GLY A CA 1
ATOM 3327 C C . GLY A 1 435 ? 14.853 -13.935 -22.061 1.00 59.59 435 GLY A C 1
ATOM 3328 O O . GLY A 1 435 ? 13.918 -14.725 -22.126 1.00 59.59 435 GLY A O 1
ATOM 3329 N N . GLY A 1 436 ? 15.202 -13.217 -23.133 1.00 76.38 436 GLY A N 1
ATOM 3330 C CA . GLY A 1 436 ? 14.503 -13.354 -24.417 1.00 76.38 436 GLY A CA 1
ATOM 3331 C C . GLY A 1 436 ? 12.971 -13.285 -24.284 1.00 76.38 436 GLY A C 1
ATOM 3332 O O . GLY A 1 436 ? 12.434 -12.322 -23.741 1.00 76.38 436 GLY A O 1
ATOM 3333 N N . VAL A 1 437 ? 12.258 -14.324 -24.740 1.00 80.62 437 VAL A N 1
ATOM 3334 C CA . VAL A 1 437 ? 10.783 -14.399 -24.657 1.00 80.62 437 VAL A CA 1
ATOM 3335 C C . VAL A 1 437 ? 10.270 -14.594 -23.218 1.00 80.62 437 VAL A C 1
ATOM 3337 O O . VAL A 1 437 ? 9.225 -14.033 -22.883 1.00 80.62 437 VAL A O 1
ATOM 3340 N N . SER A 1 438 ? 10.984 -15.323 -22.345 1.00 86.12 438 SER A N 1
ATOM 3341 C CA . SER A 1 438 ? 10.584 -15.483 -20.932 1.00 86.12 438 SER A CA 1
ATOM 3342 C C . SER A 1 438 ? 10.619 -14.124 -20.216 1.00 86.12 438 SER A C 1
ATOM 3344 O O . SER A 1 438 ? 9.665 -13.760 -19.524 1.00 86.12 438 SER A O 1
ATOM 3346 N N . GLY A 1 439 ? 11.647 -13.315 -20.501 1.00 87.38 439 GLY A N 1
ATOM 3347 C CA . GLY A 1 439 ? 11.797 -11.943 -20.017 1.00 87.38 439 GLY A CA 1
ATOM 3348 C C . GLY A 1 439 ? 10.635 -11.025 -20.413 1.00 87.38 439 GLY A C 1
ATOM 3349 O O . GLY A 1 439 ? 10.139 -10.276 -19.570 1.00 87.38 439 GLY A O 1
ATOM 3350 N N . ILE A 1 440 ? 10.127 -11.125 -21.650 1.00 89.06 440 ILE A N 1
ATOM 3351 C CA . ILE A 1 440 ? 8.943 -10.353 -22.072 1.00 89.06 440 ILE A CA 1
ATOM 3352 C C . ILE A 1 440 ? 7.694 -10.780 -21.288 1.00 89.06 440 ILE A C 1
ATOM 3354 O O . ILE A 1 440 ? 6.960 -9.915 -20.814 1.00 89.06 440 ILE A O 1
ATOM 3358 N N . TYR A 1 441 ? 7.463 -12.082 -21.080 1.00 93.00 441 TYR A N 1
ATOM 3359 C CA . TYR A 1 441 ? 6.338 -12.548 -20.255 1.00 93.00 441 TYR A CA 1
ATOM 3360 C C . TYR A 1 441 ? 6.456 -12.113 -18.786 1.00 93.00 441 TYR A C 1
ATOM 3362 O O . TYR A 1 441 ? 5.449 -11.745 -18.181 1.00 93.00 441 TYR A O 1
ATOM 3370 N N . ASN A 1 442 ? 7.667 -12.061 -18.225 1.00 94.19 442 ASN A N 1
ATOM 3371 C CA . ASN A 1 442 ? 7.902 -11.471 -16.907 1.00 94.19 442 ASN A CA 1
ATOM 3372 C C . ASN A 1 442 ? 7.547 -9.969 -16.873 1.00 94.19 442 ASN A C 1
ATOM 3374 O O . ASN A 1 442 ? 6.908 -9.516 -15.925 1.00 94.19 442 ASN A O 1
ATOM 3378 N N . MET A 1 443 ? 7.883 -9.199 -17.916 1.00 95.19 443 MET A N 1
ATOM 3379 C CA . MET A 1 443 ? 7.498 -7.783 -18.008 1.00 95.19 443 MET A CA 1
ATOM 3380 C C . MET A 1 443 ? 5.987 -7.578 -18.207 1.00 95.19 443 MET A C 1
ATOM 3382 O O . MET A 1 443 ? 5.418 -6.666 -17.609 1.00 95.19 443 MET A O 1
ATOM 3386 N N . VAL A 1 444 ? 5.308 -8.448 -18.966 1.00 95.94 444 VAL A N 1
ATOM 3387 C CA . VAL A 1 444 ? 3.832 -8.487 -19.037 1.00 95.94 444 VAL A CA 1
ATOM 3388 C C . VAL A 1 444 ? 3.236 -8.760 -17.650 1.00 95.94 444 VAL A C 1
ATOM 3390 O O . VAL A 1 444 ? 2.304 -8.065 -17.239 1.00 95.94 444 VAL A O 1
ATOM 3393 N N . GLY A 1 445 ? 3.798 -9.716 -16.902 1.00 97.06 445 GLY A N 1
ATOM 3394 C CA . GLY A 1 445 ? 3.401 -10.017 -15.525 1.00 97.06 445 GLY A CA 1
ATOM 3395 C C . GLY A 1 445 ? 3.566 -8.824 -14.583 1.00 97.06 445 GLY A C 1
ATOM 3396 O O . GLY A 1 445 ? 2.645 -8.495 -13.834 1.00 97.06 445 GLY A O 1
ATOM 3397 N N . LEU A 1 446 ? 4.692 -8.111 -14.675 1.00 95.81 446 LEU A N 1
ATOM 3398 C CA . LEU A 1 446 ? 4.949 -6.889 -13.911 1.00 95.81 446 LEU A CA 1
ATOM 3399 C C . LEU A 1 446 ? 3.978 -5.751 -14.261 1.00 95.81 446 LEU A C 1
ATOM 3401 O O . LEU A 1 446 ? 3.441 -5.125 -13.351 1.00 95.81 446 LEU A O 1
ATOM 3405 N N . CYS A 1 447 ? 3.680 -5.515 -15.545 1.00 96.19 447 CYS A N 1
ATOM 3406 C CA . CYS A 1 447 ? 2.714 -4.482 -15.946 1.00 96.19 447 CYS A CA 1
ATOM 3407 C C . CYS A 1 447 ? 1.317 -4.761 -15.373 1.00 96.19 447 CYS A C 1
ATOM 3409 O O . CYS A 1 447 ? 0.708 -3.873 -14.782 1.00 96.19 447 CYS A O 1
ATOM 3411 N N . ASN A 1 448 ? 0.832 -6.003 -15.480 1.00 96.81 448 ASN A N 1
ATOM 3412 C CA . ASN A 1 448 ? -0.461 -6.397 -14.910 1.00 96.81 448 ASN A CA 1
ATOM 3413 C C . ASN A 1 448 ? -0.455 -6.323 -13.371 1.00 96.81 448 ASN A C 1
ATOM 3415 O O . ASN A 1 448 ? -1.420 -5.838 -12.784 1.00 96.81 448 ASN A O 1
ATOM 3419 N N . THR A 1 449 ? 0.652 -6.701 -12.715 1.00 95.06 449 THR A N 1
ATOM 3420 C CA . THR A 1 449 ? 0.847 -6.514 -11.262 1.00 95.06 449 THR A CA 1
ATOM 3421 C C . THR A 1 449 ? 0.701 -5.043 -10.856 1.00 95.06 449 THR A C 1
ATOM 3423 O O . THR A 1 449 ? -0.017 -4.747 -9.905 1.00 95.06 449 THR A O 1
ATOM 3426 N N . SER A 1 450 ? 1.324 -4.107 -11.585 1.00 92.31 450 SER A N 1
ATOM 3427 C CA . SER A 1 450 ? 1.207 -2.665 -11.311 1.00 92.31 450 SER A CA 1
ATOM 3428 C C . SER A 1 450 ? -0.183 -2.095 -11.616 1.00 92.31 450 SER A C 1
ATOM 3430 O O . SER A 1 450 ? -0.644 -1.213 -10.898 1.00 92.31 450 SER A O 1
ATOM 3432 N N . LEU A 1 451 ? -0.877 -2.606 -12.637 1.00 93.38 451 LEU A N 1
ATOM 3433 C CA . LEU A 1 451 ? -2.257 -2.213 -12.959 1.00 93.38 451 LEU A CA 1
ATOM 3434 C C . LEU A 1 451 ? -3.296 -2.786 -11.974 1.00 93.38 451 LEU A C 1
ATOM 3436 O O . LEU A 1 451 ? -4.400 -2.249 -11.881 1.00 93.38 451 LEU A O 1
ATOM 3440 N N . GLY A 1 452 ? -2.951 -3.839 -11.224 1.00 92.75 452 GLY A N 1
ATOM 3441 C CA . GLY A 1 452 ? -3.853 -4.572 -10.325 1.00 92.75 452 GLY A CA 1
ATOM 3442 C C . GLY A 1 452 ? -4.621 -5.722 -10.998 1.00 92.75 452 GLY A C 1
ATOM 3443 O O . GLY A 1 452 ? -5.540 -6.283 -10.402 1.00 92.75 452 GLY A O 1
ATOM 3444 N N . ASP A 1 453 ? -4.257 -6.095 -12.227 1.00 94.38 453 ASP A N 1
ATOM 3445 C CA . ASP A 1 453 ? -4.879 -7.156 -13.030 1.00 94.38 453 ASP A CA 1
ATOM 3446 C C . ASP A 1 453 ? -4.316 -8.550 -12.651 1.00 94.38 453 ASP A C 1
ATOM 3448 O O . ASP A 1 453 ? -3.554 -9.176 -13.392 1.00 94.38 453 ASP A O 1
ATOM 3452 N N . TYR A 1 454 ? -4.678 -9.034 -11.452 1.00 94.25 454 TYR A N 1
ATOM 3453 C CA . TYR A 1 454 ? -4.060 -10.202 -10.793 1.00 94.25 454 TYR A CA 1
ATOM 3454 C C . TYR A 1 454 ? -3.966 -11.477 -11.652 1.00 94.25 454 TYR A C 1
ATOM 3456 O O . TYR A 1 454 ? -2.876 -12.032 -11.796 1.00 94.25 454 TYR A O 1
ATOM 3464 N N . GLU A 1 455 ? -5.073 -11.956 -12.231 1.00 95.81 455 GLU A N 1
ATOM 3465 C CA . GLU A 1 455 ? -5.073 -13.247 -12.945 1.00 95.81 455 GLU A CA 1
ATOM 3466 C C . GLU A 1 455 ? -4.268 -13.200 -14.256 1.00 95.81 455 GLU A C 1
ATOM 3468 O O . GLU A 1 455 ? -3.571 -14.162 -14.571 1.00 95.81 455 GLU A O 1
ATOM 3473 N N . GLU A 1 456 ? -4.272 -12.080 -14.988 1.00 96.75 456 GLU A N 1
ATOM 3474 C CA . GLU A 1 456 ? -3.431 -11.923 -16.187 1.00 96.75 456 GLU A CA 1
ATOM 3475 C C . GLU A 1 456 ? -1.945 -11.780 -15.818 1.00 96.75 456 GLU A C 1
ATOM 3477 O O . GLU A 1 456 ? -1.089 -12.360 -16.489 1.00 96.75 456 GLU A O 1
ATOM 3482 N N . GLY A 1 457 ? -1.621 -11.120 -14.698 1.00 97.38 457 GLY A N 1
ATOM 3483 C CA . GLY A 1 457 ? -0.258 -11.099 -14.155 1.00 97.38 457 GLY A CA 1
ATOM 3484 C C . GLY A 1 457 ? 0.255 -12.499 -13.797 1.00 97.38 457 GLY A C 1
ATOM 3485 O O . GLY A 1 457 ? 1.328 -12.914 -14.237 1.00 97.38 457 GLY A O 1
ATOM 3486 N N . LYS A 1 458 ? -0.554 -13.267 -13.065 1.00 97.69 458 LYS A N 1
ATOM 3487 C CA . LYS A 1 458 ? -0.273 -14.649 -12.642 1.00 97.69 458 LYS A CA 1
ATOM 3488 C C . LYS A 1 458 ? -0.113 -15.590 -13.836 1.00 97.69 458 LYS A C 1
ATOM 3490 O O . LYS A 1 458 ? 0.839 -16.364 -13.885 1.00 97.69 458 LYS A O 1
ATOM 3495 N N . LYS A 1 459 ? -0.992 -15.479 -14.833 1.00 97.38 459 LYS A N 1
ATOM 3496 C CA . LYS A 1 459 ? -0.941 -16.203 -16.114 1.00 97.38 459 LYS A CA 1
ATOM 3497 C C . LYS A 1 459 ? 0.312 -15.861 -16.926 1.00 97.38 459 LYS A C 1
ATOM 3499 O O . LYS A 1 459 ? 0.933 -16.764 -17.488 1.00 97.38 459 LYS A O 1
ATOM 3504 N N . ALA A 1 460 ? 0.736 -14.597 -16.948 1.00 95.94 460 ALA A N 1
ATOM 3505 C CA . ALA A 1 460 ? 1.972 -14.184 -17.611 1.00 95.94 460 ALA A CA 1
ATOM 3506 C C . ALA A 1 460 ? 3.226 -14.738 -16.909 1.00 95.94 460 ALA A C 1
ATOM 3508 O O . ALA A 1 460 ? 4.092 -15.300 -17.581 1.00 95.94 460 ALA A O 1
ATOM 3509 N N . PHE A 1 461 ? 3.299 -14.690 -15.573 1.00 97.25 461 PHE A N 1
ATOM 3510 C CA . PHE A 1 461 ? 4.393 -15.327 -14.824 1.00 97.25 461 PHE A CA 1
ATOM 3511 C C . PHE A 1 461 ? 4.395 -16.856 -14.968 1.00 97.25 461 PHE A C 1
ATOM 3513 O O . PHE A 1 461 ? 5.453 -17.440 -15.184 1.00 97.25 461 PHE A O 1
ATOM 3520 N N . ALA A 1 462 ? 3.232 -17.513 -14.939 1.00 95.94 462 ALA A N 1
ATOM 3521 C CA . ALA A 1 462 ? 3.129 -18.947 -15.211 1.00 95.94 462 ALA A CA 1
ATOM 3522 C C . ALA A 1 462 ? 3.606 -19.296 -16.635 1.00 95.94 462 ALA A C 1
ATOM 3524 O O . ALA A 1 462 ? 4.301 -20.291 -16.826 1.00 95.94 462 ALA A O 1
ATOM 3525 N N . THR A 1 463 ? 3.308 -18.446 -17.624 1.00 91.88 463 THR A N 1
ATOM 3526 C CA . THR A 1 463 ? 3.797 -18.614 -19.003 1.00 91.88 463 THR A CA 1
ATOM 3527 C C . THR A 1 463 ? 5.318 -18.443 -19.077 1.00 91.88 463 THR A C 1
ATOM 3529 O O . THR A 1 463 ? 5.991 -19.300 -19.645 1.00 91.88 463 THR A O 1
ATOM 3532 N N . CYS A 1 464 ? 5.877 -17.409 -18.435 1.00 92.06 464 CYS A N 1
ATOM 3533 C CA . CYS A 1 464 ? 7.324 -17.209 -18.287 1.00 92.06 464 CYS A CA 1
ATOM 3534 C C . CYS A 1 464 ? 8.012 -18.460 -17.708 1.00 92.06 464 CYS A C 1
ATOM 3536 O O . CYS A 1 464 ? 8.914 -19.015 -18.333 1.00 92.06 464 CYS A O 1
ATOM 3538 N N . LEU A 1 465 ? 7.517 -18.966 -16.575 1.00 93.19 465 LEU A N 1
ATOM 3539 C CA . LEU A 1 465 ? 8.077 -20.126 -15.876 1.00 93.19 465 LEU A CA 1
ATOM 3540 C C . LEU A 1 465 ? 7.846 -21.462 -16.610 1.00 93.19 465 LEU A C 1
ATOM 3542 O O . LEU A 1 465 ? 8.594 -22.411 -16.390 1.00 93.19 465 LEU A O 1
ATOM 3546 N N . SER A 1 466 ? 6.860 -21.540 -17.513 1.00 90.69 466 SER A N 1
ATOM 3547 C CA . SER A 1 466 ? 6.681 -22.684 -18.425 1.00 90.69 466 SER A CA 1
ATOM 3548 C C . SER A 1 466 ? 7.667 -22.692 -19.602 1.00 90.69 466 SER A C 1
ATOM 3550 O O . SER A 1 466 ? 7.891 -23.737 -20.209 1.00 90.69 466 SER A O 1
ATOM 3552 N N . ILE A 1 467 ? 8.254 -21.533 -19.926 1.00 84.94 467 ILE A N 1
ATOM 3553 C CA . ILE A 1 467 ? 9.313 -21.385 -20.933 1.00 84.94 467 ILE A CA 1
ATOM 3554 C C . ILE A 1 467 ? 10.686 -21.582 -20.278 1.00 84.94 467 ILE A C 1
ATOM 3556 O O . ILE A 1 467 ? 11.542 -22.248 -20.851 1.00 84.94 467 ILE A O 1
ATOM 3560 N N . GLU A 1 468 ? 10.887 -21.023 -19.081 1.00 86.75 468 GLU A N 1
ATOM 3561 C CA . GLU A 1 468 ? 12.165 -21.025 -18.368 1.00 86.75 468 GLU A CA 1
ATOM 3562 C C . GLU A 1 468 ? 11.947 -21.174 -16.850 1.00 86.75 468 GLU A C 1
ATOM 3564 O O . GLU A 1 468 ? 11.818 -20.203 -16.103 1.00 86.75 468 GLU A O 1
ATOM 3569 N N . ALA A 1 469 ? 11.903 -22.419 -16.368 1.00 89.75 469 ALA A N 1
ATOM 3570 C CA . ALA A 1 469 ? 11.576 -22.733 -14.971 1.00 89.75 469 ALA A CA 1
ATOM 3571 C C . ALA A 1 469 ? 12.604 -22.208 -13.942 1.00 89.75 469 ALA A C 1
ATOM 3573 O O . ALA A 1 469 ? 12.293 -22.093 -12.754 1.00 89.75 469 ALA A O 1
ATOM 3574 N N . ASN A 1 470 ? 13.820 -21.885 -14.390 1.00 90.88 470 ASN A N 1
ATOM 3575 C CA . ASN A 1 470 ? 14.920 -21.324 -13.602 1.00 90.88 470 ASN A CA 1
ATOM 3576 C C . ASN A 1 470 ? 14.996 -19.781 -13.644 1.00 90.88 470 ASN A C 1
ATOM 3578 O O . ASN A 1 470 ? 15.942 -19.217 -13.092 1.00 90.88 470 ASN A O 1
ATOM 3582 N N . PHE A 1 471 ? 14.026 -19.092 -14.258 1.00 89.56 471 PHE A N 1
ATOM 3583 C CA . PHE A 1 471 ? 13.976 -17.626 -14.319 1.00 89.56 471 PHE A CA 1
ATOM 3584 C C . PHE A 1 471 ? 13.603 -17.036 -12.940 1.00 89.56 471 PHE A C 1
ATOM 3586 O O . PHE A 1 471 ? 12.432 -16.809 -12.614 1.00 89.56 471 PHE A O 1
ATOM 3593 N N . LYS A 1 472 ? 14.613 -16.849 -12.078 1.00 91.31 472 LYS A N 1
ATOM 3594 C CA . LYS A 1 472 ? 14.453 -16.517 -10.646 1.00 91.31 472 LYS A CA 1
ATOM 3595 C C . LYS A 1 472 ? 13.697 -15.207 -10.398 1.00 91.31 472 LYS A C 1
ATOM 3597 O O . LYS A 1 472 ? 12.938 -15.119 -9.433 1.00 91.31 472 LYS A O 1
ATOM 3602 N N . GLU A 1 473 ? 13.841 -14.222 -11.282 1.00 91.62 473 GLU A N 1
ATOM 3603 C CA . GLU A 1 473 ? 13.120 -12.949 -11.244 1.00 91.62 473 GLU A CA 1
ATOM 3604 C C . GLU A 1 473 ? 11.596 -13.171 -11.283 1.00 91.62 473 GLU A C 1
ATOM 3606 O O . GLU A 1 473 ? 10.874 -12.568 -10.492 1.00 91.62 473 GLU A O 1
ATOM 3611 N N . ALA A 1 474 ? 11.093 -14.081 -12.128 1.00 94.31 474 ALA A N 1
ATOM 3612 C CA . ALA A 1 474 ? 9.654 -14.349 -12.231 1.00 94.31 474 ALA A CA 1
ATOM 3613 C C . ALA A 1 474 ? 9.106 -15.090 -11.007 1.00 94.31 474 ALA A C 1
ATOM 3615 O O . ALA A 1 474 ? 7.987 -14.800 -10.596 1.00 94.31 474 ALA A O 1
ATOM 3616 N N . TRP A 1 475 ? 9.883 -15.975 -10.370 1.00 97.62 475 TRP A N 1
ATOM 3617 C CA . TRP A 1 475 ? 9.492 -16.563 -9.080 1.00 97.62 475 TRP A CA 1
ATOM 3618 C C . TRP A 1 475 ? 9.331 -15.496 -7.990 1.00 97.62 475 TRP A C 1
ATOM 3620 O O . TRP A 1 475 ? 8.384 -15.546 -7.206 1.00 97.62 475 TRP A O 1
ATOM 3630 N N . VAL A 1 476 ? 10.209 -14.490 -7.959 1.00 95.88 476 VAL A N 1
ATOM 3631 C CA . VAL A 1 476 ? 10.109 -13.380 -6.999 1.00 95.88 476 VAL A CA 1
ATOM 3632 C C . VAL A 1 476 ? 8.958 -12.431 -7.331 1.00 95.88 476 VAL A C 1
ATOM 3634 O O . VAL A 1 476 ? 8.215 -12.048 -6.427 1.00 95.88 476 VAL A O 1
ATOM 3637 N N . ASN A 1 477 ? 8.762 -12.096 -8.606 1.00 96.81 477 ASN A N 1
ATOM 3638 C CA . ASN A 1 477 ? 7.680 -11.214 -9.048 1.00 96.81 477 ASN A CA 1
ATOM 3639 C C . ASN A 1 477 ? 6.298 -11.872 -8.873 1.00 96.81 477 ASN A C 1
ATOM 3641 O O . ASN A 1 477 ? 5.360 -11.218 -8.417 1.00 96.81 477 ASN A O 1
ATOM 3645 N N . LEU A 1 478 ? 6.188 -13.182 -9.119 1.00 97.62 478 LEU A N 1
ATOM 3646 C CA . LEU A 1 478 ? 5.011 -13.987 -8.786 1.00 97.62 478 LEU A CA 1
ATOM 3647 C C . LEU A 1 478 ? 4.777 -14.017 -7.268 1.00 97.62 478 LEU A C 1
ATOM 3649 O O . LEU A 1 478 ? 3.660 -13.778 -6.814 1.00 97.62 478 LEU A O 1
ATOM 3653 N N . GLY A 1 479 ? 5.830 -14.217 -6.467 1.00 97.19 479 GLY A N 1
ATOM 3654 C CA . GLY A 1 479 ? 5.744 -14.148 -5.007 1.00 97.19 479 GLY A CA 1
ATOM 3655 C C . GLY A 1 479 ? 5.256 -12.790 -4.494 1.00 97.19 479 GLY A C 1
ATOM 3656 O O . GLY A 1 479 ? 4.415 -12.731 -3.594 1.00 97.19 479 GLY A O 1
ATOM 3657 N N . GLN A 1 480 ? 5.709 -11.691 -5.107 1.00 95.88 480 GLN A N 1
ATOM 3658 C CA . GLN A 1 480 ? 5.169 -10.360 -4.841 1.00 95.88 480 GLN A CA 1
ATOM 3659 C C . GLN A 1 480 ? 3.688 -10.256 -5.235 1.00 95.88 480 GLN A C 1
ATOM 3661 O O . GLN A 1 480 ? 2.892 -9.804 -4.415 1.00 95.88 480 GLN A O 1
ATOM 3666 N N . LEU A 1 481 ? 3.303 -10.689 -6.438 1.00 96.88 481 LEU A N 1
ATOM 3667 C CA . LEU A 1 481 ? 1.917 -10.633 -6.907 1.00 96.88 481 LEU A CA 1
ATOM 3668 C C . LEU A 1 481 ? 0.960 -11.386 -5.966 1.00 96.88 481 LEU A C 1
ATOM 3670 O O . LEU A 1 481 ? -0.093 -10.861 -5.603 1.00 96.88 481 LEU A O 1
ATOM 3674 N N . HIS A 1 482 ? 1.338 -12.587 -5.518 1.00 97.19 482 HIS A N 1
ATOM 3675 C CA . HIS A 1 482 ? 0.561 -13.339 -4.533 1.00 97.19 482 HIS A CA 1
ATOM 3676 C C . HIS A 1 482 ? 0.483 -12.609 -3.182 1.00 97.19 482 HIS A C 1
ATOM 3678 O O . HIS A 1 482 ? -0.609 -12.511 -2.625 1.00 97.19 482 HIS A O 1
ATOM 3684 N N . ARG A 1 483 ? 1.582 -12.028 -2.675 1.00 94.81 483 ARG A N 1
ATOM 3685 C CA . ARG A 1 483 ? 1.569 -11.227 -1.433 1.00 94.81 483 ARG A CA 1
ATOM 3686 C C . ARG A 1 483 ? 0.646 -10.012 -1.545 1.00 94.81 483 ARG A C 1
ATOM 3688 O O . ARG A 1 483 ? -0.156 -9.780 -0.645 1.00 94.81 483 ARG A O 1
ATOM 3695 N N . ASP A 1 484 ? 0.750 -9.248 -2.629 1.00 91.62 484 ASP A N 1
ATOM 3696 C CA . ASP A 1 484 ? 0.024 -7.983 -2.804 1.00 91.62 484 ASP A CA 1
ATOM 3697 C C . ASP A 1 484 ? -1.487 -8.213 -3.027 1.00 91.62 484 ASP A C 1
ATOM 3699 O O . ASP A 1 484 ? -2.303 -7.355 -2.686 1.00 91.62 484 ASP A O 1
ATOM 3703 N N . TYR A 1 485 ? -1.871 -9.412 -3.483 1.00 93.25 485 TYR A N 1
ATOM 3704 C CA . TYR A 1 485 ? -3.253 -9.905 -3.522 1.00 93.25 485 TYR A CA 1
ATOM 3705 C C . TYR A 1 485 ? -3.729 -10.578 -2.215 1.00 93.25 485 TYR A C 1
ATOM 3707 O O . TYR A 1 485 ? -4.926 -10.791 -2.038 1.00 93.25 485 TYR A O 1
ATOM 3715 N N . GLY A 1 486 ? -2.830 -10.868 -1.268 1.00 92.19 486 GLY A N 1
ATOM 3716 C CA . GLY A 1 486 ? -3.138 -11.474 0.038 1.00 92.19 486 GLY A CA 1
ATOM 3717 C C . GLY A 1 486 ? -2.890 -12.987 0.153 1.00 92.19 486 GLY A C 1
ATOM 3718 O O . GLY A 1 486 ? -2.977 -13.532 1.253 1.00 92.19 486 GLY A O 1
ATOM 3719 N N . ASN A 1 487 ? -2.515 -13.665 -0.935 1.00 94.06 487 ASN A N 1
ATOM 3720 C CA . ASN A 1 487 ? -2.269 -15.112 -1.002 1.00 94.06 487 ASN A CA 1
ATOM 3721 C C . ASN A 1 487 ? -0.871 -15.474 -0.456 1.00 94.06 487 ASN A C 1
ATOM 3723 O O . ASN A 1 487 ? 0.019 -15.919 -1.184 1.00 94.06 487 ASN A O 1
ATOM 3727 N N . THR A 1 488 ? -0.646 -15.263 0.842 1.00 94.50 488 THR A N 1
ATOM 3728 C CA . THR A 1 488 ? 0.689 -15.375 1.461 1.00 94.50 488 THR A CA 1
ATOM 3729 C C . THR A 1 488 ? 1.305 -16.776 1.405 1.00 94.50 488 THR A C 1
ATOM 3731 O O . THR A 1 488 ? 2.528 -16.887 1.322 1.00 94.50 488 THR A O 1
ATOM 3734 N N . ALA A 1 489 ? 0.498 -17.842 1.387 1.00 94.81 489 ALA A N 1
ATOM 3735 C CA . ALA A 1 489 ? 0.987 -19.218 1.265 1.00 94.81 489 ALA A CA 1
ATOM 3736 C C . ALA A 1 489 ? 1.713 -19.460 -0.073 1.00 94.81 489 ALA A C 1
ATOM 3738 O O . ALA A 1 489 ? 2.848 -19.942 -0.091 1.00 94.81 489 ALA A O 1
ATOM 3739 N N . ASP A 1 490 ? 1.096 -19.060 -1.186 1.00 96.50 490 ASP A N 1
ATOM 3740 C CA . ASP A 1 490 ? 1.689 -19.139 -2.527 1.00 96.50 490 ASP A CA 1
ATOM 3741 C C . ASP A 1 490 ? 2.905 -18.213 -2.660 1.00 96.50 490 ASP A C 1
ATOM 3743 O O . ASP A 1 490 ? 3.896 -18.556 -3.310 1.00 96.50 490 ASP A O 1
ATOM 3747 N N . ALA A 1 491 ? 2.854 -17.039 -2.016 1.00 97.50 491 ALA A N 1
ATOM 3748 C CA . ALA A 1 491 ? 3.968 -16.099 -1.989 1.00 97.50 491 ALA A CA 1
ATOM 3749 C C . ALA A 1 491 ? 5.210 -16.728 -1.339 1.00 97.50 491 ALA A C 1
ATOM 3751 O O . ALA A 1 491 ? 6.294 -16.694 -1.919 1.00 97.50 491 ALA A O 1
ATOM 3752 N N . ILE A 1 492 ? 5.046 -17.370 -0.176 1.00 96.25 492 ILE A N 1
ATOM 3753 C CA . ILE A 1 492 ? 6.124 -18.079 0.529 1.00 96.25 492 ILE A CA 1
ATOM 3754 C C . ILE A 1 492 ? 6.675 -19.234 -0.322 1.00 96.25 492 ILE A C 1
ATOM 3756 O O . ILE A 1 492 ? 7.893 -19.377 -0.420 1.00 96.25 492 ILE A O 1
ATOM 3760 N N . GLN A 1 493 ? 5.819 -20.012 -0.996 1.00 96.81 493 GLN A N 1
ATOM 3761 C CA . GLN A 1 493 ? 6.270 -21.062 -1.924 1.00 96.81 493 GLN A CA 1
ATOM 3762 C C . GLN A 1 493 ? 7.072 -20.492 -3.106 1.00 96.81 493 GLN A C 1
ATOM 3764 O O . GLN A 1 493 ? 8.104 -21.049 -3.482 1.00 96.81 493 GLN A O 1
ATOM 3769 N N . SER A 1 494 ? 6.638 -19.360 -3.661 1.00 97.69 494 SER A N 1
ATOM 3770 C CA . SER A 1 494 ? 7.309 -18.691 -4.782 1.00 97.69 494 SER A CA 1
ATOM 3771 C C . SER A 1 494 ? 8.677 -18.126 -4.375 1.00 97.69 494 SER A C 1
ATOM 3773 O O . SER A 1 494 ? 9.665 -18.326 -5.081 1.00 97.69 494 SER A O 1
ATOM 3775 N N . PHE A 1 495 ? 8.786 -17.516 -3.188 1.00 97.25 495 PHE A N 1
ATOM 3776 C CA . PHE A 1 495 ? 10.082 -17.101 -2.639 1.00 97.25 495 PHE A CA 1
ATOM 3777 C C . PHE A 1 495 ? 10.984 -18.305 -2.321 1.00 97.25 495 PHE A C 1
ATOM 3779 O O . PHE A 1 495 ? 12.174 -18.254 -2.615 1.00 97.25 495 PHE A O 1
ATOM 3786 N N . ALA A 1 496 ? 10.439 -19.421 -1.820 1.00 95.62 496 ALA A N 1
ATOM 3787 C CA . ALA A 1 496 ? 11.204 -20.653 -1.607 1.00 95.62 496 ALA A CA 1
ATOM 3788 C C . ALA A 1 496 ? 11.787 -21.226 -2.914 1.00 95.62 496 ALA A C 1
ATOM 3790 O O . ALA A 1 496 ? 12.929 -21.686 -2.923 1.00 95.62 496 ALA A O 1
ATOM 3791 N N . LYS A 1 497 ? 11.056 -21.136 -4.036 1.00 96.75 497 LYS A N 1
ATOM 3792 C CA . LYS A 1 497 ? 11.589 -21.466 -5.370 1.00 96.75 497 LYS A CA 1
ATOM 3793 C C . LYS A 1 497 ? 12.719 -20.521 -5.787 1.00 96.75 497 LYS A C 1
ATOM 3795 O O . LYS A 1 497 ? 13.738 -20.998 -6.275 1.00 96.75 497 LYS A O 1
ATOM 3800 N N . ALA A 1 498 ? 12.589 -19.218 -5.535 1.00 94.94 498 ALA A N 1
ATOM 3801 C CA . ALA A 1 498 ? 13.661 -18.260 -5.805 1.00 94.94 498 ALA A CA 1
ATOM 3802 C C . ALA A 1 498 ? 14.930 -18.535 -4.969 1.00 94.94 498 ALA A C 1
ATOM 3804 O O . ALA A 1 498 ? 16.026 -18.546 -5.525 1.00 94.94 498 ALA A O 1
ATOM 3805 N N . PHE A 1 499 ? 14.799 -18.835 -3.670 1.00 93.75 499 PHE A N 1
ATOM 3806 C CA . PHE A 1 499 ? 15.937 -19.180 -2.802 1.00 93.75 499 PHE A CA 1
ATOM 3807 C C . PHE A 1 499 ? 16.637 -20.487 -3.206 1.00 93.75 499 PHE A C 1
ATOM 3809 O O . PHE A 1 499 ? 17.840 -20.619 -2.997 1.00 93.75 499 PHE A O 1
ATOM 3816 N N . ALA A 1 500 ? 15.907 -21.438 -3.800 1.00 95.06 500 ALA A N 1
ATOM 3817 C CA . ALA A 1 500 ? 16.475 -22.676 -4.337 1.00 95.06 500 ALA A CA 1
ATOM 3818 C C . ALA A 1 500 ? 17.256 -22.475 -5.654 1.00 95.06 500 ALA A C 1
ATOM 3820 O O . ALA A 1 500 ? 18.058 -23.332 -6.017 1.00 95.06 500 ALA A O 1
ATOM 3821 N N . LEU A 1 501 ? 17.030 -21.360 -6.362 1.00 93.69 501 LEU A N 1
ATOM 3822 C CA . LEU A 1 501 ? 17.770 -20.968 -7.569 1.00 93.69 501 LEU A CA 1
ATOM 3823 C C . LEU A 1 501 ? 18.955 -20.042 -7.248 1.00 93.69 501 LEU A C 1
ATOM 3825 O O . LEU A 1 501 ? 20.004 -20.141 -7.876 1.00 93.69 501 LEU A O 1
ATOM 3829 N N . ASP A 1 502 ? 18.790 -19.141 -6.277 1.00 89.94 502 ASP A N 1
ATOM 3830 C CA . ASP A 1 502 ? 19.821 -18.209 -5.817 1.00 89.94 502 ASP A CA 1
ATOM 3831 C C . ASP A 1 502 ? 19.634 -17.908 -4.320 1.00 89.94 502 ASP A C 1
ATOM 3833 O O . ASP A 1 502 ? 18.853 -17.042 -3.913 1.00 89.94 502 ASP A O 1
ATOM 3837 N N . SER A 1 503 ? 20.397 -18.609 -3.479 1.00 91.00 503 SER A N 1
ATOM 3838 C CA . SER A 1 503 ? 20.357 -18.453 -2.021 1.00 91.00 503 SER A CA 1
ATOM 3839 C C . SER A 1 503 ? 20.936 -17.123 -1.516 1.00 91.00 503 SER A C 1
ATOM 3841 O O . SER A 1 503 ? 20.872 -16.860 -0.314 1.00 91.00 503 SER A O 1
ATOM 3843 N N . SER A 1 504 ? 21.491 -16.285 -2.404 1.00 89.94 504 SER A N 1
ATOM 3844 C CA . SER A 1 504 ? 21.983 -14.932 -2.105 1.00 89.94 504 SER A CA 1
ATOM 3845 C C . SER A 1 504 ? 20.975 -13.829 -2.459 1.00 89.94 504 SER A C 1
ATOM 3847 O O . SER A 1 504 ? 21.235 -12.657 -2.183 1.00 89.94 504 SER A O 1
ATOM 3849 N N . TYR A 1 505 ? 19.839 -14.168 -3.085 1.00 89.69 505 TYR A N 1
ATOM 3850 C CA . TYR A 1 505 ? 19.004 -13.203 -3.804 1.00 89.69 505 TYR A CA 1
ATOM 3851 C C . TYR A 1 505 ? 18.269 -12.217 -2.882 1.00 89.69 505 TYR A C 1
ATOM 3853 O O . TYR A 1 505 ? 17.141 -12.432 -2.433 1.00 89.69 505 TYR A O 1
ATOM 3861 N N . VAL A 1 506 ? 18.923 -11.084 -2.624 1.00 91.50 506 VAL A N 1
ATOM 3862 C CA . VAL A 1 506 ? 18.508 -10.037 -1.674 1.00 91.50 506 VAL A CA 1
ATOM 3863 C C . VAL A 1 506 ? 17.071 -9.554 -1.892 1.00 91.50 506 VAL A C 1
ATOM 3865 O O . VAL A 1 506 ? 16.347 -9.315 -0.925 1.00 91.50 506 VAL A O 1
ATOM 3868 N N . HIS A 1 507 ? 16.624 -9.462 -3.148 1.00 90.31 507 HIS A N 1
ATOM 3869 C CA . HIS A 1 507 ? 15.269 -9.019 -3.477 1.00 90.31 507 HIS A CA 1
ATOM 3870 C C . HIS A 1 507 ? 14.193 -10.016 -3.007 1.00 90.31 507 HIS A C 1
ATOM 3872 O O . HIS A 1 507 ? 13.193 -9.604 -2.416 1.00 90.31 507 HIS A O 1
ATOM 3878 N N . ALA A 1 508 ? 14.438 -11.324 -3.165 1.00 93.25 508 ALA A N 1
ATOM 3879 C CA . ALA A 1 508 ? 13.568 -12.380 -2.644 1.00 93.25 508 ALA A CA 1
ATOM 3880 C C . ALA A 1 508 ? 13.468 -12.314 -1.110 1.00 93.25 508 ALA A C 1
ATOM 3882 O O . ALA A 1 508 ? 12.370 -12.350 -0.555 1.00 93.25 508 ALA A O 1
ATOM 3883 N N . TYR A 1 509 ? 14.601 -12.131 -0.422 1.00 95.50 509 TYR A N 1
ATOM 3884 C CA . TYR A 1 509 ? 14.640 -11.990 1.037 1.00 95.50 509 TYR A CA 1
ATOM 3885 C C . TYR A 1 509 ? 13.879 -10.757 1.533 1.00 95.50 509 TYR A C 1
ATOM 3887 O O . TYR A 1 509 ? 13.115 -10.855 2.493 1.00 95.50 509 TYR A O 1
ATOM 3895 N N . HIS A 1 510 ? 14.031 -9.611 0.865 1.00 93.62 510 HIS A N 1
ATOM 3896 C CA . HIS A 1 510 ? 13.294 -8.393 1.199 1.00 93.62 510 HIS A CA 1
ATOM 3897 C C . HIS A 1 510 ? 11.777 -8.580 1.034 1.00 93.62 510 HIS A C 1
ATOM 3899 O O . HIS A 1 510 ? 11.011 -8.277 1.949 1.00 93.62 510 HIS A O 1
ATOM 3905 N N . LEU A 1 511 ? 11.326 -9.124 -0.101 1.00 95.00 511 LEU A N 1
ATOM 3906 C CA . LEU A 1 511 ? 9.898 -9.303 -0.383 1.00 95.00 511 LEU A CA 1
ATOM 3907 C C . LEU A 1 511 ? 9.256 -10.409 0.474 1.00 95.00 511 LEU A C 1
ATOM 3909 O O . LEU A 1 511 ? 8.109 -10.241 0.901 1.00 95.00 511 LEU A O 1
ATOM 3913 N N . SER A 1 512 ? 10.001 -11.474 0.793 1.00 96.62 512 SER A N 1
ATOM 3914 C CA . SER A 1 512 ? 9.594 -12.526 1.735 1.00 96.62 512 SER A CA 1
ATOM 3915 C C . SER A 1 512 ? 9.545 -12.021 3.177 1.00 96.62 512 SER A C 1
ATOM 3917 O O . SER A 1 512 ? 8.603 -12.341 3.899 1.00 96.62 512 SER A O 1
ATOM 3919 N N . GLY A 1 513 ? 10.512 -11.203 3.601 1.00 96.25 513 GLY A N 1
ATOM 3920 C CA . GLY A 1 513 ? 10.496 -10.560 4.913 1.00 96.25 513 GLY A CA 1
ATOM 3921 C C . GLY A 1 513 ? 9.303 -9.619 5.066 1.00 96.25 513 GLY A C 1
ATOM 3922 O O . GLY A 1 513 ? 8.612 -9.677 6.078 1.00 96.25 513 GLY A O 1
ATOM 3923 N N . LEU A 1 514 ? 8.976 -8.839 4.027 1.00 95.12 514 LEU A N 1
ATOM 3924 C CA . LEU A 1 514 ? 7.749 -8.034 3.976 1.00 95.12 514 LEU A CA 1
ATOM 3925 C C . LEU A 1 514 ? 6.470 -8.892 4.010 1.00 95.12 514 LEU A C 1
ATOM 3927 O O . LEU A 1 514 ? 5.481 -8.472 4.606 1.00 95.12 514 LEU A O 1
ATOM 3931 N N . CYS A 1 515 ? 6.482 -10.095 3.423 1.00 96.25 515 CYS A N 1
ATOM 3932 C CA . CYS A 1 515 ? 5.368 -11.043 3.514 1.00 96.25 515 CYS A CA 1
ATOM 3933 C C . CYS A 1 515 ? 5.155 -11.510 4.967 1.00 96.25 515 CYS A C 1
ATOM 3935 O O . CYS A 1 515 ? 4.090 -11.265 5.535 1.00 96.25 515 CYS A O 1
ATOM 3937 N N . PHE A 1 516 ? 6.188 -12.062 5.617 1.00 95.56 516 PHE A N 1
ATOM 3938 C CA . PHE A 1 516 ? 6.120 -12.468 7.029 1.00 95.56 516 PHE A CA 1
ATOM 3939 C C . PHE A 1 516 ? 5.780 -11.303 7.967 1.00 95.56 516 PHE A C 1
ATOM 3941 O O . PHE A 1 516 ? 5.002 -11.478 8.905 1.00 95.56 516 PHE A O 1
ATOM 3948 N N . TYR A 1 517 ? 6.304 -10.107 7.682 1.00 94.44 517 TYR A N 1
ATOM 3949 C CA . TYR A 1 517 ? 5.966 -8.878 8.394 1.00 94.44 517 TYR A CA 1
ATOM 3950 C C . TYR A 1 517 ? 4.466 -8.569 8.282 1.00 94.44 517 TYR A C 1
ATOM 3952 O O . TYR A 1 517 ? 3.804 -8.367 9.295 1.00 94.44 517 TYR A O 1
ATOM 3960 N N . SER A 1 518 ? 3.895 -8.608 7.072 1.00 93.19 518 SER A N 1
ATOM 3961 C CA . SER A 1 518 ? 2.461 -8.349 6.860 1.00 93.19 518 SER A CA 1
ATOM 3962 C C . SER A 1 518 ? 1.538 -9.359 7.557 1.00 93.19 518 SER A C 1
ATOM 3964 O O . SER A 1 518 ? 0.421 -9.000 7.921 1.00 93.19 518 SER A O 1
ATOM 3966 N N . MET A 1 519 ? 2.025 -10.579 7.817 1.00 92.94 519 MET A N 1
ATOM 3967 C CA . MET A 1 519 ? 1.339 -11.620 8.598 1.00 92.94 519 MET A CA 1
ATOM 3968 C C . MET A 1 519 ? 1.501 -11.459 10.125 1.00 92.94 519 MET A C 1
ATOM 3970 O O . MET A 1 519 ? 0.947 -12.247 10.892 1.00 92.94 519 MET A O 1
ATOM 3974 N N . GLY A 1 520 ? 2.284 -10.480 10.591 1.00 90.50 520 GLY A N 1
ATOM 3975 C CA . GLY A 1 520 ? 2.622 -10.287 12.006 1.00 90.50 520 GLY A CA 1
ATOM 3976 C C . GLY A 1 520 ? 3.683 -11.258 12.542 1.00 90.50 520 GLY A C 1
ATOM 3977 O O . GLY A 1 520 ? 3.989 -11.238 13.734 1.00 90.50 520 GLY A O 1
ATOM 3978 N N . ASN A 1 521 ? 4.280 -12.100 11.689 1.00 89.94 521 ASN A N 1
ATOM 3979 C CA . ASN A 1 521 ? 5.323 -13.052 12.075 1.00 89.94 521 ASN A CA 1
ATOM 3980 C C . ASN A 1 521 ? 6.711 -12.391 12.015 1.00 89.94 521 ASN A C 1
ATOM 3982 O O . ASN A 1 521 ? 7.553 -12.695 11.165 1.00 89.94 521 ASN A O 1
ATOM 3986 N N . TYR A 1 522 ? 6.951 -11.458 12.937 1.00 88.31 522 TYR A N 1
ATOM 3987 C CA . TYR A 1 522 ? 8.173 -10.650 12.951 1.00 88.31 522 TYR A CA 1
ATOM 3988 C C . TYR A 1 522 ? 9.455 -11.452 13.203 1.00 88.31 522 TYR A C 1
ATOM 3990 O O . TYR A 1 522 ? 10.518 -11.047 12.743 1.00 88.31 522 TYR A O 1
ATOM 3998 N N . ALA A 1 523 ? 9.370 -12.620 13.845 1.00 84.62 523 ALA A N 1
ATOM 3999 C CA . ALA A 1 523 ? 10.518 -13.510 14.017 1.00 84.62 523 ALA A CA 1
ATOM 4000 C C . ALA A 1 523 ? 11.000 -14.092 12.668 1.00 84.62 523 ALA A C 1
ATOM 4002 O O . ALA A 1 523 ? 12.194 -14.053 12.366 1.00 84.62 523 ALA A O 1
ATOM 4003 N N . MET A 1 524 ? 10.072 -14.543 11.812 1.00 89.56 524 MET A N 1
ATOM 4004 C CA . MET A 1 524 ? 10.398 -14.962 10.441 1.00 89.56 524 MET A CA 1
ATOM 4005 C C . MET A 1 524 ? 10.771 -13.776 9.542 1.00 89.56 524 MET A C 1
ATOM 4007 O O . MET A 1 524 ? 11.656 -13.910 8.697 1.00 89.56 524 MET A O 1
ATOM 4011 N N . ALA A 1 525 ? 10.167 -12.600 9.749 1.00 94.25 525 ALA A N 1
ATOM 4012 C CA . ALA A 1 525 ? 10.546 -11.384 9.029 1.00 94.25 525 ALA A CA 1
ATOM 4013 C C . ALA A 1 525 ? 12.010 -10.993 9.304 1.00 94.25 525 ALA A C 1
ATOM 4015 O O . ALA A 1 525 ? 12.770 -10.784 8.360 1.00 94.25 525 ALA A O 1
ATOM 4016 N N . ILE A 1 526 ? 12.438 -10.982 10.575 1.00 91.56 526 ILE A N 1
ATOM 4017 C CA . ILE A 1 526 ? 13.838 -10.748 10.973 1.00 91.56 526 ILE A CA 1
ATOM 4018 C C . ILE A 1 526 ? 14.764 -11.774 10.317 1.00 91.56 526 ILE A C 1
ATOM 4020 O O . ILE A 1 526 ? 15.764 -11.382 9.721 1.00 91.56 526 ILE A O 1
ATOM 4024 N N . SER A 1 527 ? 14.421 -13.066 10.374 1.00 91.94 527 SER A N 1
ATOM 4025 C CA . SER A 1 527 ? 15.211 -14.127 9.734 1.00 91.94 527 SER A CA 1
ATOM 4026 C C . SER A 1 527 ? 15.408 -13.870 8.231 1.00 91.94 527 SER A C 1
ATOM 4028 O O . SER A 1 527 ? 16.541 -13.886 7.746 1.00 91.94 527 SER A O 1
ATOM 4030 N N . ALA A 1 528 ? 14.336 -13.525 7.511 1.00 94.88 528 ALA A N 1
ATOM 4031 C CA . ALA A 1 528 ? 14.398 -13.201 6.089 1.00 94.88 528 ALA A CA 1
ATOM 4032 C C . ALA A 1 528 ? 15.218 -11.928 5.801 1.00 94.88 528 ALA A C 1
ATOM 4034 O O . ALA A 1 528 ? 16.075 -11.943 4.920 1.00 94.88 528 ALA A O 1
ATOM 4035 N N . PHE A 1 529 ? 15.028 -10.837 6.553 1.00 95.81 529 PHE A N 1
ATOM 4036 C CA . PHE A 1 529 ? 15.791 -9.602 6.338 1.00 95.81 529 PHE A CA 1
ATOM 4037 C C . PHE A 1 529 ? 17.288 -9.759 6.670 1.00 95.81 529 PHE A C 1
ATOM 4039 O O . PHE A 1 529 ? 18.126 -9.203 5.959 1.00 95.81 529 PHE A O 1
ATOM 4046 N N . LEU A 1 530 ? 17.645 -10.553 7.690 1.00 94.75 530 LEU A N 1
ATOM 4047 C CA . LEU A 1 530 ? 19.038 -10.934 7.968 1.00 94.75 530 LEU A CA 1
ATOM 4048 C C . LEU A 1 530 ? 19.623 -11.792 6.834 1.00 94.75 530 LEU A C 1
ATOM 4050 O O . LEU A 1 530 ? 20.764 -11.567 6.433 1.00 94.75 530 LEU A O 1
ATOM 4054 N N . GLY A 1 531 ? 18.836 -12.710 6.260 1.00 93.75 531 GLY A N 1
ATOM 4055 C CA . GLY A 1 531 ? 19.191 -13.431 5.031 1.00 93.75 531 GLY A CA 1
ATOM 4056 C C . GLY A 1 531 ? 19.506 -12.485 3.868 1.00 93.75 531 GLY A C 1
ATOM 4057 O O . GLY A 1 531 ? 20.534 -12.636 3.210 1.00 93.75 531 GLY A O 1
ATOM 4058 N N . GLY A 1 532 ? 18.698 -11.435 3.689 1.00 94.25 532 GLY A N 1
ATOM 4059 C CA . GLY A 1 532 ? 18.931 -10.383 2.696 1.00 94.25 532 GLY A CA 1
ATOM 4060 C C . GLY A 1 532 ? 20.239 -9.615 2.912 1.00 94.25 532 GLY A C 1
ATOM 4061 O O . GLY A 1 532 ? 20.995 -9.422 1.962 1.00 94.25 532 GLY A O 1
ATOM 4062 N N . LEU A 1 533 ? 20.556 -9.231 4.154 1.00 93.19 533 LEU A N 1
ATOM 4063 C CA . LEU A 1 533 ? 21.835 -8.581 4.479 1.00 93.19 533 LEU A CA 1
ATOM 4064 C C . LEU A 1 533 ? 23.037 -9.509 4.237 1.00 93.19 533 LEU A C 1
ATOM 4066 O O . LEU A 1 533 ? 24.060 -9.068 3.711 1.00 93.19 533 LEU A O 1
ATOM 4070 N N . ASN A 1 534 ? 22.909 -10.794 4.575 1.00 93.38 534 ASN A N 1
ATOM 4071 C CA . ASN A 1 534 ? 23.944 -11.794 4.317 1.00 93.38 534 ASN A CA 1
ATOM 4072 C C . ASN A 1 534 ? 24.166 -11.993 2.809 1.00 93.38 534 ASN A C 1
ATOM 4074 O O . ASN A 1 534 ? 25.314 -12.003 2.364 1.00 93.38 534 ASN A O 1
ATOM 4078 N N . GLY A 1 535 ? 23.092 -12.077 2.017 1.00 91.69 535 GLY A N 1
ATOM 4079 C CA . GLY A 1 535 ? 23.155 -12.127 0.554 1.00 91.69 535 GLY A CA 1
ATOM 4080 C C . GLY A 1 535 ? 23.827 -10.889 -0.047 1.00 91.69 535 GLY A C 1
ATOM 4081 O O . GLY A 1 535 ? 24.729 -11.019 -0.873 1.00 91.69 535 GLY A O 1
ATOM 4082 N N . ALA A 1 536 ? 23.486 -9.692 0.444 1.00 90.31 536 ALA A N 1
ATOM 4083 C CA . ALA A 1 536 ? 24.109 -8.444 0.003 1.00 90.31 536 ALA A CA 1
ATOM 4084 C C . ALA A 1 536 ? 25.623 -8.432 0.281 1.00 90.31 536 ALA A C 1
ATOM 4086 O O . ALA A 1 536 ? 26.413 -8.081 -0.597 1.00 90.31 536 ALA A O 1
ATOM 4087 N N . GLN A 1 537 ? 26.045 -8.893 1.466 1.00 89.88 537 GLN A N 1
ATOM 4088 C CA . GLN A 1 537 ? 27.463 -9.001 1.817 1.00 89.88 537 GLN A CA 1
ATOM 4089 C C . GLN A 1 537 ? 28.199 -10.069 0.985 1.00 89.88 537 GLN A C 1
ATOM 4091 O O . GLN A 1 537 ? 29.362 -9.870 0.630 1.00 89.88 537 GLN A O 1
ATOM 4096 N N . GLN A 1 538 ? 27.554 -11.195 0.661 1.00 88.94 538 GLN A N 1
ATOM 4097 C CA . GLN A 1 538 ? 28.126 -12.222 -0.222 1.00 88.94 538 GLN A CA 1
ATOM 4098 C C . GLN A 1 538 ? 28.350 -11.671 -1.635 1.00 88.94 538 GLN A C 1
ATOM 4100 O O . GLN A 1 538 ? 29.451 -11.789 -2.165 1.00 88.94 538 GLN A O 1
ATOM 4105 N N . GLN A 1 539 ? 27.353 -10.989 -2.202 1.00 86.06 539 GLN A N 1
ATOM 4106 C CA . GLN A 1 539 ? 27.454 -10.349 -3.517 1.00 86.06 539 GLN A CA 1
ATOM 4107 C C . GLN A 1 539 ? 28.513 -9.231 -3.540 1.00 86.06 539 GLN A C 1
ATOM 4109 O O . GLN A 1 539 ? 29.268 -9.090 -4.502 1.00 86.06 539 GLN A O 1
ATOM 4114 N N . GLN A 1 540 ? 28.644 -8.469 -2.448 1.00 86.31 540 GLN A N 1
ATOM 4115 C CA . GLN A 1 540 ? 29.693 -7.455 -2.315 1.00 86.31 540 GLN A CA 1
ATOM 4116 C C . GLN A 1 540 ? 31.094 -8.087 -2.310 1.00 86.31 540 GLN A C 1
ATOM 4118 O O . GLN A 1 540 ? 31.990 -7.592 -2.989 1.00 86.31 540 GLN A O 1
ATOM 4123 N N . LYS A 1 541 ? 31.279 -9.209 -1.600 1.00 87.12 541 LYS A N 1
ATOM 4124 C CA . LYS A 1 541 ? 32.534 -9.987 -1.598 1.00 87.12 541 LYS A CA 1
ATOM 4125 C C . LYS A 1 541 ? 32.835 -10.636 -2.954 1.00 87.12 541 LYS A C 1
ATOM 4127 O O . LYS A 1 541 ? 34.001 -10.771 -3.304 1.00 87.12 541 LYS A O 1
ATOM 4132 N N . ALA A 1 542 ? 31.805 -11.011 -3.711 1.00 86.38 542 ALA A N 1
ATOM 4133 C CA . ALA A 1 542 ? 31.922 -11.575 -5.056 1.00 86.38 542 ALA A CA 1
ATOM 4134 C C . ALA A 1 542 ? 32.123 -10.518 -6.164 1.00 86.38 542 ALA A C 1
ATOM 4136 O O . ALA A 1 542 ? 32.238 -10.877 -7.333 1.00 86.38 542 ALA A O 1
ATOM 4137 N N . GLY A 1 543 ? 32.140 -9.221 -5.826 1.00 84.06 543 GLY A N 1
ATOM 4138 C CA . GLY A 1 543 ? 32.302 -8.131 -6.795 1.00 84.06 543 GLY A CA 1
ATOM 4139 C C . GLY A 1 543 ? 31.106 -7.922 -7.735 1.00 84.06 543 GLY A C 1
ATOM 4140 O O . GLY A 1 543 ? 31.236 -7.193 -8.714 1.00 84.06 543 GLY A O 1
ATOM 4141 N N . ASN A 1 544 ? 29.950 -8.538 -7.455 1.00 79.50 544 ASN A N 1
ATOM 4142 C CA . ASN A 1 544 ? 28.753 -8.506 -8.307 1.00 79.50 544 ASN A CA 1
ATOM 4143 C C . ASN A 1 544 ? 27.534 -7.827 -7.648 1.00 79.50 544 ASN A C 1
ATOM 4145 O O . ASN A 1 544 ? 26.414 -7.948 -8.142 1.00 79.50 544 ASN A O 1
ATOM 4149 N N . ALA A 1 545 ? 27.740 -7.101 -6.546 1.00 75.06 545 ALA A N 1
ATOM 4150 C CA . ALA A 1 545 ? 26.699 -6.300 -5.910 1.00 75.06 545 ALA A CA 1
ATOM 4151 C C . ALA A 1 545 ? 26.253 -5.120 -6.790 1.00 75.06 545 ALA A C 1
ATOM 4153 O O . ALA A 1 545 ? 27.060 -4.251 -7.118 1.00 75.06 545 ALA A O 1
ATOM 4154 N N . ASP A 1 546 ? 24.948 -5.027 -7.061 1.00 70.00 546 ASP A N 1
ATOM 4155 C CA . ASP A 1 546 ? 24.292 -3.768 -7.427 1.00 70.00 546 ASP A CA 1
ATOM 4156 C C . ASP A 1 546 ? 23.656 -3.133 -6.171 1.00 70.00 546 ASP A C 1
ATOM 4158 O O . ASP A 1 546 ? 22.640 -3.637 -5.675 1.00 70.00 546 ASP A O 1
ATOM 4162 N N . PRO A 1 547 ? 24.190 -2.005 -5.660 1.00 66.12 547 PRO A N 1
ATOM 4163 C CA . PRO A 1 547 ? 23.614 -1.304 -4.515 1.00 66.12 547 PRO A CA 1
ATOM 4164 C C . PRO A 1 547 ? 22.158 -0.853 -4.717 1.00 66.12 547 PRO A C 1
ATOM 4166 O O . PRO A 1 547 ? 21.445 -0.668 -3.728 1.00 66.12 547 PRO A O 1
ATOM 4169 N N . LYS A 1 548 ? 21.696 -0.675 -5.967 1.00 62.62 548 LYS A N 1
ATOM 4170 C CA . LYS A 1 548 ? 20.307 -0.293 -6.267 1.00 62.62 548 LYS A CA 1
ATOM 4171 C C . LYS A 1 548 ? 19.355 -1.479 -6.106 1.00 62.62 548 LYS A C 1
ATOM 4173 O O . LYS A 1 548 ? 18.362 -1.347 -5.392 1.00 62.62 548 LYS A O 1
ATOM 4178 N N . ALA A 1 549 ? 19.670 -2.635 -6.694 1.00 62.59 549 ALA A N 1
ATOM 4179 C CA . ALA A 1 549 ? 18.875 -3.857 -6.544 1.00 62.59 549 ALA A CA 1
ATOM 4180 C C . ALA A 1 549 ? 18.807 -4.375 -5.093 1.00 62.59 549 ALA A C 1
ATOM 4182 O O . ALA A 1 549 ? 17.783 -4.922 -4.680 1.00 62.59 549 ALA A O 1
ATOM 4183 N N . GLN A 1 550 ? 19.875 -4.196 -4.306 1.00 70.19 550 GLN A N 1
ATOM 4184 C CA . GLN A 1 550 ? 19.954 -4.726 -2.938 1.00 70.19 550 GLN A CA 1
ATOM 4185 C C . GLN A 1 550 ? 19.102 -3.963 -1.908 1.00 70.19 550 GLN A C 1
ATOM 4187 O O . GLN A 1 550 ? 18.658 -4.566 -0.934 1.00 70.19 550 GLN A O 1
ATOM 4192 N N . ASN A 1 551 ? 18.877 -2.654 -2.092 1.00 80.00 551 ASN A N 1
ATOM 4193 C CA . ASN A 1 551 ? 18.071 -1.793 -1.205 1.00 80.00 551 ASN A CA 1
ATOM 4194 C C . ASN A 1 551 ? 18.332 -2.000 0.312 1.00 80.00 551 ASN A C 1
ATOM 4196 O O . ASN A 1 551 ? 17.415 -2.062 1.137 1.00 80.00 551 ASN A O 1
ATOM 4200 N N . VAL A 1 552 ? 19.612 -2.087 0.688 1.00 88.44 552 VAL A N 1
ATOM 4201 C CA . VAL A 1 552 ? 20.083 -2.303 2.071 1.00 88.44 552 VAL A CA 1
ATOM 4202 C C . VAL A 1 552 ? 19.461 -1.344 3.115 1.00 88.44 552 VAL A C 1
ATOM 4204 O O . VAL A 1 552 ? 19.115 -1.822 4.201 1.00 88.44 552 VAL A O 1
ATOM 4207 N N . PRO A 1 553 ? 19.212 -0.044 2.831 1.00 90.75 553 PRO A N 1
ATOM 4208 C CA . PRO A 1 553 ? 18.537 0.846 3.780 1.00 90.75 553 PRO A CA 1
ATOM 4209 C C . PRO A 1 553 ? 17.126 0.379 4.179 1.00 90.75 553 PRO A C 1
ATOM 4211 O O . PRO A 1 553 ? 16.723 0.569 5.327 1.00 90.75 553 PRO A O 1
ATOM 4214 N N . ALA A 1 554 ? 16.378 -0.262 3.271 1.00 90.25 554 ALA A N 1
ATOM 4215 C CA . ALA A 1 554 ? 15.052 -0.799 3.576 1.00 90.25 554 ALA A CA 1
ATOM 4216 C C . ALA A 1 554 ? 15.122 -2.064 4.449 1.00 90.25 554 ALA A C 1
ATOM 4218 O O . ALA A 1 554 ? 14.314 -2.207 5.366 1.00 90.25 554 ALA A O 1
ATOM 4219 N N . LEU A 1 555 ? 16.120 -2.933 4.233 1.00 93.56 555 LEU A N 1
ATOM 4220 C CA . LEU A 1 555 ? 16.377 -4.092 5.099 1.00 93.56 555 LEU A CA 1
ATOM 4221 C C . LEU A 1 555 ? 16.670 -3.654 6.539 1.00 93.56 555 LEU A C 1
ATOM 4223 O O . LEU A 1 555 ? 16.062 -4.173 7.474 1.00 93.56 555 LEU A O 1
ATOM 4227 N N . PHE A 1 556 ? 17.545 -2.660 6.727 1.00 95.31 556 PHE A N 1
ATOM 4228 C CA . PHE A 1 556 ? 17.837 -2.116 8.055 1.00 95.31 556 PHE A CA 1
ATOM 4229 C C . PHE A 1 556 ? 16.625 -1.430 8.702 1.00 95.31 556 PHE A C 1
ATOM 4231 O O . PHE A 1 556 ? 16.406 -1.608 9.901 1.00 95.31 556 PHE A O 1
ATOM 4238 N N . HIS A 1 557 ? 15.803 -0.703 7.936 1.00 95.00 557 HIS A N 1
ATOM 4239 C CA . HIS A 1 557 ? 14.569 -0.110 8.466 1.00 95.00 557 HIS A CA 1
ATOM 4240 C C . HIS A 1 557 ? 13.598 -1.191 8.951 1.00 95.00 557 HIS A C 1
ATOM 4242 O O . HIS A 1 557 ? 13.177 -1.167 10.106 1.00 95.00 557 HIS A O 1
ATOM 4248 N N . MET A 1 558 ? 13.295 -2.182 8.110 1.00 95.44 558 MET A N 1
ATOM 4249 C CA . MET A 1 558 ? 12.336 -3.232 8.458 1.00 95.44 558 MET A CA 1
ATOM 4250 C C . MET A 1 558 ? 12.840 -4.169 9.565 1.00 95.44 558 MET A C 1
ATOM 4252 O O . MET A 1 558 ? 12.027 -4.640 10.362 1.00 95.44 558 MET A O 1
ATOM 4256 N N . LEU A 1 559 ? 14.155 -4.390 9.688 1.00 94.62 559 LEU A N 1
ATOM 4257 C CA . LEU A 1 559 ? 14.748 -5.036 10.867 1.00 94.62 559 LEU A CA 1
ATOM 4258 C C . LEU A 1 559 ? 14.486 -4.222 12.132 1.00 94.62 559 LEU A C 1
ATOM 4260 O O . LEU A 1 559 ? 13.972 -4.776 13.102 1.00 94.62 559 LEU A O 1
ATOM 4264 N N . GLY A 1 560 ? 14.782 -2.918 12.112 1.00 93.44 560 GLY A N 1
ATOM 4265 C CA . GLY A 1 560 ? 14.543 -2.026 13.247 1.00 93.44 560 GLY A CA 1
ATOM 4266 C C . GLY A 1 560 ? 13.094 -2.092 13.735 1.00 93.44 560 GLY A C 1
ATOM 4267 O O . GLY A 1 560 ? 12.846 -2.383 14.905 1.00 93.44 560 GLY A O 1
ATOM 4268 N N . VAL A 1 561 ? 12.140 -1.944 12.813 1.00 94.44 561 VAL A N 1
ATOM 4269 C CA . VAL A 1 561 ? 10.699 -2.052 13.090 1.00 94.44 561 VAL A CA 1
ATOM 4270 C C . VAL A 1 561 ? 10.326 -3.430 13.650 1.00 94.44 561 VAL A C 1
ATOM 4272 O O . VAL A 1 561 ? 9.594 -3.519 14.635 1.00 94.44 561 VAL A O 1
ATOM 4275 N N . SER A 1 562 ? 10.841 -4.516 13.065 1.00 92.12 562 SER A N 1
ATOM 4276 C CA . SER A 1 562 ? 10.515 -5.878 13.513 1.00 92.12 562 SER A CA 1
ATOM 4277 C C . SER A 1 562 ? 11.035 -6.155 14.929 1.00 92.12 562 SER A C 1
ATOM 4279 O O . SER A 1 562 ? 10.322 -6.738 15.742 1.00 92.12 562 SER A O 1
ATOM 4281 N N . PHE A 1 563 ? 12.243 -5.686 15.268 1.00 89.19 563 PHE A N 1
ATOM 4282 C CA . PHE A 1 563 ? 12.766 -5.757 16.637 1.00 89.19 563 PHE A CA 1
ATOM 4283 C C . PHE A 1 563 ? 11.962 -4.876 17.607 1.00 89.19 563 PHE A C 1
ATOM 4285 O O . PHE A 1 563 ? 11.692 -5.306 18.727 1.00 89.19 563 PHE A O 1
ATOM 4292 N N . GLN A 1 564 ? 11.518 -3.687 17.183 1.00 89.69 564 GLN A N 1
ATOM 4293 C CA . GLN A 1 564 ? 10.661 -2.806 17.986 1.00 89.69 564 GLN A CA 1
ATOM 4294 C C . GLN A 1 564 ? 9.320 -3.477 18.317 1.00 89.69 564 GLN A C 1
ATOM 4296 O O . GLN A 1 564 ? 8.872 -3.430 19.460 1.00 89.69 564 GLN A O 1
ATOM 4301 N N . ALA A 1 565 ? 8.714 -4.173 17.354 1.00 89.31 565 ALA A N 1
ATOM 4302 C CA . ALA A 1 565 ? 7.457 -4.893 17.548 1.00 89.31 565 ALA A CA 1
ATOM 4303 C C . ALA A 1 565 ? 7.580 -6.132 18.462 1.00 89.31 565 ALA A C 1
ATOM 4305 O O . ALA A 1 565 ? 6.586 -6.580 19.037 1.00 89.31 565 ALA A O 1
ATOM 4306 N N . LEU A 1 566 ? 8.795 -6.662 18.638 1.00 84.38 566 LEU A N 1
ATOM 4307 C CA . LEU A 1 566 ? 9.138 -7.680 19.640 1.00 84.38 566 LEU A CA 1
ATOM 4308 C C . LEU A 1 566 ? 9.541 -7.084 21.008 1.00 84.38 566 LEU A C 1
ATOM 4310 O O . LEU A 1 566 ? 9.910 -7.836 21.903 1.00 84.38 566 LEU A O 1
ATOM 4314 N N . GLY A 1 567 ? 9.510 -5.757 21.184 1.00 81.00 567 GLY A N 1
ATOM 4315 C CA . GLY A 1 567 ? 9.963 -5.083 22.411 1.00 81.00 567 GLY A CA 1
ATOM 4316 C C . GLY A 1 567 ? 11.489 -5.027 22.582 1.00 81.00 567 GLY A C 1
ATOM 4317 O O . GLY A 1 567 ? 11.990 -4.594 23.618 1.00 81.00 567 GLY A O 1
ATOM 4318 N N . LEU A 1 568 ? 12.257 -5.429 21.566 1.00 82.38 568 LEU A N 1
ATOM 4319 C CA . LEU A 1 568 ? 13.723 -5.491 21.580 1.00 82.38 568 LEU A CA 1
ATOM 4320 C C . LEU A 1 568 ? 14.338 -4.136 21.177 1.00 82.38 568 LEU A C 1
ATOM 4322 O O . LEU A 1 568 ? 15.187 -4.046 20.284 1.00 82.38 568 LEU A O 1
ATOM 4326 N N . TYR A 1 569 ? 13.898 -3.064 21.846 1.00 83.31 569 TYR A N 1
ATOM 4327 C CA . TYR A 1 569 ? 14.213 -1.670 21.509 1.00 83.31 569 TYR A CA 1
ATOM 4328 C C . TYR A 1 569 ? 15.713 -1.350 21.343 1.00 83.31 569 TYR A C 1
ATOM 4330 O O . TYR A 1 569 ? 16.041 -0.626 20.402 1.00 83.31 569 TYR A O 1
ATOM 4338 N N . PRO A 1 570 ? 16.656 -1.898 22.142 1.00 81.81 570 PRO A N 1
ATOM 4339 C CA . PRO A 1 570 ? 18.086 -1.670 21.914 1.00 81.81 570 PRO A CA 1
ATOM 4340 C C . PRO A 1 570 ? 18.580 -2.172 20.547 1.00 81.81 570 PRO A C 1
ATOM 4342 O O . PRO A 1 570 ? 19.315 -1.454 19.867 1.00 81.81 570 PRO A O 1
ATOM 4345 N N . ARG A 1 571 ? 18.129 -3.359 20.097 1.00 81.81 571 ARG A N 1
ATOM 4346 C CA . ARG A 1 571 ? 18.439 -3.881 18.750 1.00 81.81 571 ARG A CA 1
ATOM 4347 C C . ARG A 1 571 ? 17.744 -3.035 17.679 1.00 81.81 571 ARG A C 1
ATOM 4349 O O . ARG A 1 571 ? 18.383 -2.653 16.700 1.00 81.81 571 ARG A O 1
ATOM 4356 N N . ALA A 1 572 ? 16.479 -2.667 17.900 1.00 88.81 572 ALA A N 1
ATOM 4357 C CA . ALA A 1 572 ? 15.711 -1.815 16.990 1.00 88.81 572 ALA A CA 1
ATOM 4358 C C . ALA A 1 572 ? 16.411 -0.475 16.698 1.00 88.81 572 ALA A C 1
ATOM 4360 O O . ALA A 1 572 ? 16.662 -0.125 15.543 1.00 88.81 572 ALA A O 1
ATOM 4361 N N . MET A 1 573 ? 16.791 0.244 17.759 1.00 88.31 573 MET A N 1
ATOM 4362 C CA . MET A 1 573 ? 17.467 1.536 17.668 1.00 88.31 573 MET A CA 1
ATOM 4363 C C . MET A 1 573 ? 18.827 1.453 16.975 1.00 88.31 573 MET A C 1
ATOM 4365 O O . MET A 1 573 ? 19.207 2.416 16.310 1.00 88.31 573 MET A O 1
ATOM 4369 N N . GLU A 1 574 ? 19.572 0.351 17.104 1.00 88.25 574 GLU A N 1
ATOM 4370 C CA . GLU A 1 574 ? 20.833 0.209 16.372 1.00 88.25 574 GLU A CA 1
ATOM 4371 C C . GLU A 1 574 ? 20.595 0.016 14.872 1.00 88.25 574 GLU A C 1
ATOM 4373 O O . GLU A 1 574 ? 21.190 0.740 14.076 1.00 88.25 574 GLU A O 1
ATOM 4378 N N . TYR A 1 575 ? 19.660 -0.848 14.465 1.00 93.00 575 TYR A N 1
ATOM 4379 C CA . TYR A 1 575 ? 19.321 -0.996 13.046 1.00 93.00 575 TYR A CA 1
ATOM 4380 C C . TYR A 1 575 ? 18.814 0.315 12.421 1.00 93.00 575 TYR A C 1
ATOM 4382 O O . TYR A 1 575 ? 19.254 0.679 11.329 1.00 93.00 575 TYR A O 1
ATOM 4390 N N . PHE A 1 576 ? 18.017 1.112 13.142 1.00 93.31 576 PHE A N 1
ATOM 4391 C CA . PHE A 1 576 ? 17.620 2.448 12.679 1.00 93.31 576 PHE A CA 1
ATOM 4392 C C . PHE A 1 576 ? 18.787 3.439 12.519 1.00 93.31 576 PHE A C 1
ATOM 4394 O O . PHE A 1 576 ? 18.717 4.320 11.658 1.00 93.31 576 PHE A O 1
ATOM 4401 N N . LYS A 1 577 ? 19.880 3.305 13.289 1.00 90.69 577 LYS A N 1
ATOM 4402 C CA . LYS A 1 577 ? 21.118 4.083 13.073 1.00 90.69 577 LYS A CA 1
ATOM 4403 C C . LYS A 1 577 ? 21.898 3.609 11.842 1.00 90.69 577 LYS A C 1
ATOM 4405 O O . LYS A 1 577 ? 22.620 4.413 11.256 1.00 90.69 577 LYS A O 1
ATOM 4410 N N . GLN A 1 578 ? 21.764 2.344 11.436 1.00 92.38 578 GLN A N 1
ATOM 4411 C CA . GLN A 1 578 ? 22.432 1.813 10.241 1.00 92.38 578 GLN A CA 1
ATOM 4412 C C . GLN A 1 578 ? 21.772 2.270 8.932 1.00 92.38 578 GLN A C 1
ATOM 4414 O O . GLN A 1 578 ? 22.484 2.474 7.952 1.00 92.38 578 GLN A O 1
ATOM 4419 N N . VAL A 1 579 ? 20.458 2.541 8.915 1.00 91.69 579 VAL A N 1
ATOM 4420 C CA . VAL A 1 579 ? 19.741 3.052 7.725 1.00 91.69 579 VAL A CA 1
ATOM 4421 C C . VAL A 1 579 ? 20.465 4.240 7.058 1.00 91.69 579 VAL A C 1
ATOM 4423 O O . VAL A 1 579 ? 20.885 4.081 5.911 1.00 91.69 579 VAL A O 1
ATOM 4426 N N . PRO A 1 580 ? 20.719 5.391 7.722 1.00 87.62 580 PRO A N 1
ATOM 4427 C CA . PRO A 1 580 ? 21.423 6.513 7.095 1.00 87.62 580 PRO A CA 1
ATOM 4428 C C . PRO A 1 580 ? 22.912 6.249 6.814 1.00 87.62 580 PRO A C 1
ATOM 4430 O O . PRO A 1 580 ? 23.466 6.898 5.935 1.00 87.62 580 PRO A O 1
ATOM 4433 N N . ARG A 1 581 ? 23.560 5.312 7.526 1.00 88.19 581 ARG A N 1
ATOM 4434 C CA . ARG A 1 581 ? 24.965 4.914 7.288 1.00 88.19 581 ARG A CA 1
ATOM 4435 C C . ARG A 1 581 ? 25.120 4.030 6.044 1.00 88.19 581 ARG A C 1
ATOM 4437 O O . ARG A 1 581 ? 26.169 4.040 5.416 1.00 88.19 581 ARG A O 1
ATOM 4444 N N . SER A 1 582 ? 24.080 3.271 5.698 1.00 86.56 582 SER A N 1
ATOM 4445 C CA . SER A 1 582 ? 24.052 2.342 4.557 1.00 86.56 582 SER A CA 1
ATOM 4446 C C . SER A 1 582 ? 23.759 2.998 3.202 1.00 86.56 582 SER A C 1
ATOM 4448 O O . SER A 1 582 ? 23.776 2.328 2.173 1.00 86.56 582 SER A O 1
ATOM 4450 N N . ILE A 1 583 ? 23.479 4.303 3.196 1.00 83.94 583 ILE A N 1
ATOM 4451 C CA . ILE A 1 583 ? 23.204 5.095 1.996 1.00 83.94 583 ILE A CA 1
ATOM 4452 C C . ILE A 1 583 ? 24.536 5.637 1.445 1.00 83.94 583 ILE A C 1
ATOM 4454 O O . ILE A 1 583 ? 25.192 6.406 2.151 1.00 83.94 583 ILE A O 1
ATOM 4458 N N . PRO A 1 584 ? 24.950 5.297 0.208 1.00 73.69 584 PRO A N 1
ATOM 4459 C CA . PRO A 1 584 ? 26.217 5.782 -0.337 1.00 73.69 584 PRO A CA 1
ATOM 4460 C C . PRO A 1 584 ? 26.210 7.296 -0.599 1.00 73.69 584 PRO A C 1
ATOM 4462 O O . PRO A 1 584 ? 25.231 7.860 -1.096 1.00 73.69 584 PRO A O 1
ATOM 4465 N N . SER A 1 585 ? 27.334 7.954 -0.308 1.00 69.00 585 SER A N 1
ATOM 4466 C CA . SER A 1 585 ? 27.541 9.381 -0.576 1.00 69.00 585 SER A CA 1
ATOM 4467 C C . SER A 1 585 ? 27.362 9.722 -2.060 1.00 69.00 585 SER A C 1
ATOM 4469 O O . SER A 1 585 ? 27.824 8.994 -2.933 1.00 69.00 585 SER A O 1
ATOM 4471 N N . GLY A 1 586 ? 26.713 10.854 -2.348 1.00 58.34 586 GLY A N 1
ATOM 4472 C CA . GLY A 1 586 ? 26.486 11.341 -3.717 1.00 58.34 586 GLY A CA 1
ATOM 4473 C C . GLY A 1 586 ? 25.313 10.693 -4.467 1.00 58.34 586 GLY A C 1
ATOM 4474 O O . GLY A 1 586 ? 24.991 11.131 -5.568 1.00 58.34 586 GLY A O 1
ATOM 4475 N N . VAL A 1 587 ? 24.636 9.693 -3.890 1.00 60.97 587 VAL A N 1
ATOM 4476 C CA . VAL A 1 587 ? 23.451 9.074 -4.504 1.00 60.97 587 VAL A CA 1
ATOM 4477 C C . VAL A 1 587 ? 22.217 9.964 -4.323 1.00 60.97 587 VAL A C 1
ATOM 4479 O O . VAL A 1 587 ? 21.851 10.317 -3.200 1.00 60.97 587 VAL A O 1
ATOM 4482 N N . ILE A 1 588 ? 21.539 10.287 -5.430 1.00 58.28 588 ILE A N 1
ATOM 4483 C CA . ILE A 1 588 ? 20.201 10.896 -5.407 1.00 58.28 588 ILE A CA 1
ATOM 4484 C C . ILE A 1 588 ? 19.231 9.877 -4.799 1.00 58.28 588 ILE A C 1
ATOM 4486 O O . ILE A 1 588 ? 19.118 8.748 -5.277 1.00 58.28 588 ILE A O 1
ATOM 4490 N N . LEU A 1 589 ? 18.558 10.264 -3.716 1.00 63.19 589 LEU A N 1
ATOM 4491 C CA . LEU A 1 589 ? 17.654 9.375 -2.992 1.00 63.19 589 LEU A CA 1
ATOM 4492 C C . LEU A 1 589 ? 16.275 9.397 -3.649 1.00 63.19 589 LEU A C 1
ATOM 4494 O O . LEU A 1 589 ? 15.612 10.431 -3.667 1.00 63.19 589 LEU A O 1
ATOM 4498 N N . GLU A 1 590 ? 15.826 8.240 -4.128 1.00 59.91 590 GLU A N 1
ATOM 4499 C CA . GLU A 1 590 ? 14.511 8.064 -4.747 1.00 59.91 590 GLU A CA 1
ATOM 4500 C C . GLU A 1 590 ? 13.670 7.016 -3.999 1.00 59.91 590 GLU A C 1
ATOM 4502 O O . GLU A 1 590 ? 14.189 6.093 -3.361 1.00 59.91 590 GLU A O 1
ATOM 4507 N N . GLY A 1 591 ? 12.344 7.164 -4.077 1.00 67.75 591 GLY A N 1
ATOM 4508 C CA . GLY A 1 591 ? 11.368 6.162 -3.643 1.00 67.75 591 GLY A CA 1
ATOM 4509 C C . GLY A 1 591 ? 11.583 5.614 -2.225 1.00 67.75 591 GLY A C 1
ATOM 4510 O O . GLY A 1 591 ? 11.555 6.348 -1.235 1.00 67.75 591 GLY A O 1
ATOM 4511 N N . ALA A 1 592 ? 11.759 4.294 -2.126 1.00 67.00 592 ALA A N 1
ATOM 4512 C CA . ALA A 1 592 ? 11.800 3.571 -0.855 1.00 67.00 592 ALA A CA 1
ATOM 4513 C C . ALA A 1 592 ? 12.959 3.990 0.068 1.00 67.00 592 ALA A C 1
ATOM 4515 O O . ALA A 1 592 ? 12.786 3.976 1.285 1.00 67.00 592 ALA A O 1
ATOM 4516 N N . VAL A 1 593 ? 14.110 4.407 -0.477 1.00 74.25 593 VAL A N 1
ATOM 4517 C CA . VAL A 1 593 ? 15.283 4.803 0.329 1.00 74.25 593 VAL A CA 1
ATOM 4518 C C . VAL A 1 593 ? 15.017 6.108 1.086 1.00 74.25 593 VAL A C 1
ATOM 4520 O O . VAL A 1 593 ? 15.388 6.237 2.252 1.00 74.25 593 VAL A O 1
ATOM 4523 N N . VAL A 1 594 ? 14.307 7.049 0.453 1.00 75.94 594 VAL A N 1
ATOM 4524 C CA . VAL A 1 594 ? 13.830 8.295 1.080 1.00 75.94 594 VAL A CA 1
ATOM 4525 C C . VAL A 1 594 ? 12.895 7.960 2.242 1.00 75.94 594 VAL A C 1
ATOM 4527 O O . VAL A 1 594 ? 13.120 8.386 3.375 1.00 75.94 594 VAL A O 1
ATOM 4530 N N . VAL A 1 595 ? 11.878 7.130 1.983 1.00 75.75 595 VAL A N 1
ATOM 4531 C CA . VAL A 1 595 ? 10.886 6.732 2.993 1.00 75.75 595 VAL A CA 1
ATOM 4532 C C . VAL A 1 595 ? 11.551 6.023 4.174 1.00 75.75 595 VAL A C 1
ATOM 4534 O O . VAL A 1 595 ? 11.275 6.397 5.314 1.00 75.75 595 VAL A O 1
ATOM 4537 N N . ALA A 1 596 ? 12.447 5.064 3.921 1.00 81.88 596 ALA A N 1
ATOM 4538 C CA . ALA A 1 596 ? 13.194 4.352 4.955 1.00 81.88 596 ALA A CA 1
ATOM 4539 C C . ALA A 1 596 ? 14.018 5.315 5.823 1.00 81.88 596 ALA A C 1
ATOM 4541 O O . ALA A 1 596 ? 13.900 5.281 7.042 1.00 81.88 596 ALA A O 1
ATOM 4542 N N . LYS A 1 597 ? 14.782 6.231 5.211 1.00 84.94 597 LYS A N 1
ATOM 4543 C CA . LYS A 1 597 ? 15.649 7.193 5.913 1.00 84.94 597 LYS A CA 1
ATOM 4544 C C . LYS A 1 597 ? 14.895 8.117 6.875 1.00 84.94 597 LYS A C 1
ATOM 4546 O O . LYS A 1 597 ? 15.388 8.371 7.972 1.00 84.94 597 LYS A O 1
ATOM 4551 N N . HIS A 1 598 ? 13.741 8.658 6.477 1.00 85.31 598 HIS A N 1
ATOM 4552 C CA . HIS A 1 598 ? 12.972 9.526 7.378 1.00 85.31 598 HIS A CA 1
ATOM 4553 C C . HIS A 1 598 ? 12.184 8.695 8.399 1.00 85.31 598 HIS A C 1
ATOM 4555 O O . HIS A 1 598 ? 12.190 9.016 9.585 1.00 85.31 598 HIS A O 1
ATOM 4561 N N . SER A 1 599 ? 11.568 7.585 7.974 1.00 87.56 599 SER A N 1
ATOM 4562 C CA . SER A 1 599 ? 10.792 6.714 8.870 1.00 87.56 599 SER A CA 1
ATOM 4563 C C . SER A 1 599 ? 11.662 6.072 9.950 1.00 87.56 599 SER A C 1
ATOM 4565 O O . SER A 1 599 ? 11.200 5.952 11.082 1.00 87.56 599 SER A O 1
ATOM 4567 N N . SER A 1 600 ? 12.915 5.712 9.656 1.00 91.00 600 SER A N 1
ATOM 4568 C CA . SER A 1 600 ? 13.835 5.137 10.643 1.00 91.00 600 SER A CA 1
ATOM 4569 C C . SER A 1 600 ? 14.218 6.133 11.736 1.00 91.00 600 SER A C 1
ATOM 4571 O O . SER A 1 600 ? 14.446 5.719 12.867 1.00 91.00 600 SER A O 1
ATOM 4573 N N . TRP A 1 601 ? 14.251 7.440 11.442 1.00 90.31 601 TRP A N 1
ATOM 4574 C CA . TRP A 1 601 ? 14.421 8.468 12.472 1.00 90.31 601 TRP A CA 1
ATOM 4575 C C . TRP A 1 601 ? 13.211 8.487 13.411 1.00 90.31 601 TRP A C 1
ATOM 4577 O O . TRP A 1 601 ? 13.372 8.274 14.609 1.00 90.31 601 TRP A O 1
ATOM 4587 N N . TYR A 1 602 ? 11.996 8.632 12.870 1.00 90.00 602 TYR A N 1
ATOM 4588 C CA . TYR A 1 602 ? 10.776 8.688 13.685 1.00 90.00 602 TYR A CA 1
ATOM 4589 C C . TYR A 1 602 ? 10.555 7.414 14.519 1.00 90.00 602 TYR A C 1
ATOM 4591 O O . TYR A 1 602 ? 10.261 7.499 15.712 1.00 90.00 602 TYR A O 1
ATOM 4599 N N . ASN A 1 603 ? 10.762 6.234 13.920 1.00 91.75 603 ASN A N 1
ATOM 4600 C CA . ASN A 1 603 ? 10.662 4.963 14.638 1.00 91.75 603 ASN A CA 1
ATOM 4601 C C . ASN A 1 603 ? 11.723 4.849 15.744 1.00 91.75 603 ASN A C 1
ATOM 4603 O O . ASN A 1 603 ? 11.414 4.311 16.799 1.00 91.75 603 ASN A O 1
ATOM 4607 N N . ARG A 1 604 ? 12.944 5.374 15.553 1.00 90.06 604 ARG A N 1
ATOM 4608 C CA . ARG A 1 604 ? 13.992 5.370 16.588 1.00 90.06 604 ARG A CA 1
ATOM 4609 C C . ARG A 1 604 ? 13.623 6.232 17.792 1.00 90.06 604 ARG A C 1
ATOM 4611 O O . ARG A 1 604 ? 13.822 5.780 18.915 1.00 90.06 604 ARG A O 1
ATOM 4618 N N . GLU A 1 605 ? 13.078 7.430 17.580 1.00 86.06 605 GLU A N 1
ATOM 4619 C CA . GLU A 1 605 ? 12.654 8.288 18.696 1.00 86.06 605 GLU A CA 1
ATOM 4620 C C . GLU A 1 605 ? 11.468 7.661 19.456 1.00 86.06 605 GLU A C 1
ATOM 4622 O O . GLU A 1 605 ? 11.467 7.646 20.687 1.00 86.06 605 GLU A O 1
ATOM 4627 N N . LEU A 1 606 ? 10.508 7.047 18.747 1.00 88.38 606 LEU A N 1
ATOM 4628 C CA . LEU A 1 606 ? 9.423 6.286 19.382 1.00 88.38 606 LEU A CA 1
ATOM 4629 C C . LEU A 1 606 ? 9.939 5.031 20.106 1.00 88.38 606 LEU A C 1
ATOM 4631 O O . LEU A 1 606 ? 9.492 4.735 21.208 1.00 88.38 606 LEU A O 1
ATOM 4635 N N . ALA A 1 607 ? 10.887 4.300 19.516 1.00 87.94 607 ALA A N 1
ATOM 4636 C CA . ALA A 1 607 ? 11.519 3.138 20.134 1.00 87.94 607 ALA A CA 1
ATOM 4637 C C . ALA A 1 607 ? 12.257 3.516 21.424 1.00 87.94 607 ALA A C 1
ATOM 4639 O O . ALA A 1 607 ? 12.238 2.745 22.377 1.00 87.94 607 ALA A O 1
ATOM 4640 N N . PHE A 1 608 ? 12.869 4.702 21.474 1.00 84.38 608 PHE A N 1
ATOM 4641 C CA . PHE A 1 608 ? 13.484 5.226 22.688 1.00 84.38 608 PHE A CA 1
ATOM 4642 C C . PHE A 1 608 ? 12.433 5.556 23.763 1.00 84.38 608 PHE A C 1
ATOM 4644 O O . PHE A 1 608 ? 12.568 5.105 24.897 1.00 84.38 608 PHE A O 1
ATOM 4651 N N . PHE A 1 609 ? 11.356 6.268 23.407 1.00 86.12 609 PHE A N 1
ATOM 4652 C CA . PHE A 1 609 ? 10.261 6.587 24.336 1.00 86.12 609 PHE A CA 1
ATOM 4653 C C . PHE A 1 609 ? 9.584 5.328 24.909 1.00 86.12 609 PHE A C 1
ATOM 4655 O O . PHE A 1 609 ? 9.447 5.166 26.120 1.00 86.12 609 PHE A O 1
ATOM 4662 N N . LEU A 1 610 ? 9.202 4.388 24.042 1.00 87.81 610 LEU A N 1
ATOM 4663 C CA . LEU A 1 610 ? 8.561 3.138 24.457 1.00 87.81 610 LEU A CA 1
ATOM 4664 C C . LEU A 1 610 ? 9.501 2.245 25.285 1.00 87.81 610 LEU A C 1
ATOM 4666 O O . LEU A 1 610 ? 9.032 1.442 26.088 1.00 87.81 610 LEU A O 1
ATOM 4670 N N . TRP A 1 611 ? 10.821 2.394 25.136 1.00 85.31 611 TRP A N 1
ATOM 4671 C CA . TRP A 1 611 ? 11.798 1.694 25.968 1.00 85.31 611 TRP A CA 1
ATOM 4672 C C . TRP A 1 611 ? 11.855 2.246 27.397 1.00 85.31 611 TRP A C 1
ATOM 4674 O O . TRP A 1 611 ? 11.947 1.452 28.332 1.00 85.31 611 TRP A O 1
ATOM 4684 N N . THR A 1 612 ? 11.734 3.566 27.600 1.00 83.81 612 THR A N 1
ATOM 4685 C CA . THR A 1 612 ? 11.661 4.130 28.963 1.00 83.81 612 THR A CA 1
ATOM 4686 C C . THR A 1 612 ? 10.348 3.777 29.661 1.00 83.81 612 THR A C 1
ATOM 4688 O O . THR A 1 612 ? 10.348 3.541 30.863 1.00 83.81 612 THR A O 1
ATOM 4691 N N . LYS A 1 613 ? 9.250 3.665 28.900 1.00 86.56 613 LYS A N 1
ATOM 4692 C CA . LYS A 1 613 ? 7.911 3.288 29.389 1.00 86.56 613 LYS A CA 1
ATOM 4693 C C . LYS A 1 613 ? 7.665 1.776 29.530 1.00 86.56 613 LYS A C 1
ATOM 4695 O O . LYS A 1 613 ? 6.549 1.370 29.847 1.00 86.56 613 LYS A O 1
ATOM 4700 N N . LEU A 1 614 ? 8.662 0.925 29.273 1.00 83.00 614 LEU A N 1
ATOM 4701 C CA . LEU A 1 614 ? 8.445 -0.511 29.038 1.00 83.00 614 LEU A CA 1
ATOM 4702 C C . LEU A 1 614 ? 7.845 -1.273 30.235 1.00 83.00 614 LEU A C 1
ATOM 4704 O O . LEU A 1 614 ? 6.990 -2.141 30.049 1.00 83.00 614 LEU A O 1
ATOM 4708 N N . ASP A 1 615 ? 8.273 -0.918 31.444 1.00 82.94 615 ASP A N 1
ATOM 4709 C CA . ASP A 1 615 ? 7.819 -1.512 32.708 1.00 82.94 615 ASP A CA 1
ATOM 4710 C C . ASP A 1 615 ? 6.914 -0.568 33.526 1.00 82.94 615 ASP A C 1
ATOM 4712 O O . ASP A 1 615 ? 6.489 -0.922 34.623 1.00 82.94 615 ASP A O 1
ATOM 4716 N N . GLU A 1 616 ? 6.589 0.620 32.999 1.00 86.75 616 GLU A N 1
ATOM 4717 C CA . GLU A 1 616 ? 5.575 1.492 33.603 1.00 86.75 616 GLU A CA 1
ATOM 4718 C C . GLU A 1 616 ? 4.163 0.912 33.378 1.00 86.75 616 GLU A C 1
ATOM 4720 O O . GLU A 1 616 ? 3.898 0.323 32.318 1.00 86.75 616 GLU A O 1
ATOM 4725 N N . PRO A 1 617 ? 3.224 1.108 34.326 1.00 89.38 617 PRO A N 1
ATOM 4726 C CA . PRO A 1 617 ? 1.818 0.805 34.105 1.00 89.38 617 PRO A CA 1
ATOM 4727 C C . PRO A 1 617 ? 1.285 1.523 32.860 1.00 89.38 617 PRO A C 1
ATOM 4729 O O . PRO A 1 617 ? 1.404 2.735 32.718 1.00 89.38 617 PRO A O 1
ATOM 4732 N N . ILE A 1 618 ? 0.637 0.789 31.961 1.00 88.44 618 ILE A N 1
ATOM 4733 C CA . ILE A 1 618 ? 0.128 1.289 30.670 1.00 88.44 618 ILE A CA 1
ATOM 4734 C C . ILE A 1 618 ? -0.894 2.436 30.803 1.00 88.44 618 ILE A C 1
ATOM 4736 O O . ILE A 1 618 ? -1.144 3.177 29.851 1.00 88.44 618 ILE A O 1
ATOM 4740 N N . ASN A 1 619 ? -1.472 2.595 31.997 1.00 86.69 619 ASN A N 1
ATOM 4741 C CA . ASN A 1 619 ? -2.443 3.629 32.343 1.00 86.69 619 ASN A CA 1
ATOM 4742 C C . ASN A 1 619 ? -1.843 4.812 33.129 1.00 86.69 619 ASN A C 1
ATOM 4744 O O . ASN A 1 619 ? -2.567 5.768 33.384 1.00 86.69 619 ASN A O 1
ATOM 4748 N N . SER A 1 620 ? -0.543 4.804 33.470 1.00 90.38 620 SER A N 1
ATOM 4749 C CA . SER A 1 620 ? 0.136 5.963 34.083 1.00 90.38 620 SER A CA 1
ATOM 4750 C C . SER A 1 620 ? 0.716 6.955 33.066 1.00 90.38 620 SER A C 1
ATOM 4752 O O . SER A 1 620 ? 1.311 7.953 33.465 1.00 90.38 620 SER A O 1
ATOM 4754 N N . TRP A 1 621 ? 0.563 6.685 31.767 1.00 90.31 621 TRP A N 1
ATOM 4755 C CA . TRP A 1 621 ? 1.048 7.521 30.669 1.00 90.31 621 TRP A CA 1
ATOM 4756 C C . TRP A 1 621 ? 0.102 7.481 29.459 1.00 90.31 621 TRP A C 1
ATOM 4758 O O . TRP A 1 621 ? -0.771 6.612 29.360 1.00 90.31 621 TRP A O 1
ATOM 4768 N N . GLU A 1 622 ? 0.262 8.429 28.532 1.00 89.88 622 GLU A N 1
ATOM 4769 C CA . GLU A 1 622 ? -0.518 8.503 27.289 1.00 89.88 622 GLU A CA 1
ATOM 4770 C C . GLU A 1 622 ? 0.372 8.905 26.105 1.00 89.88 622 GLU A C 1
ATOM 4772 O O . GLU A 1 622 ? 1.066 9.923 26.145 1.00 89.88 622 GLU A O 1
ATOM 4777 N N . LEU A 1 623 ? 0.360 8.103 25.035 1.00 89.69 623 LEU A N 1
ATOM 4778 C CA . LEU A 1 623 ? 1.297 8.262 23.918 1.00 89.69 623 LEU A CA 1
ATOM 4779 C C . LEU A 1 623 ? 1.009 9.537 23.117 1.00 89.69 623 LEU A C 1
ATOM 4781 O O . LEU A 1 623 ? 1.930 10.208 22.652 1.00 89.69 623 LEU A O 1
ATOM 4785 N N . ASP A 1 624 ? -0.270 9.883 22.970 1.00 90.62 624 ASP A N 1
ATOM 4786 C CA . ASP A 1 624 ? -0.696 11.078 22.241 1.00 90.62 624 ASP A CA 1
ATOM 4787 C C . ASP A 1 624 ? -0.482 12.386 23.026 1.00 90.62 624 ASP A C 1
ATOM 4789 O O . ASP A 1 624 ? -0.514 13.450 22.413 1.00 90.62 624 ASP A O 1
ATOM 4793 N N . ASP A 1 625 ? -0.230 12.341 24.337 1.00 89.38 625 ASP A N 1
ATOM 4794 C CA . ASP A 1 625 ? 0.043 13.543 25.141 1.00 89.38 625 ASP A CA 1
ATOM 4795 C C . ASP A 1 625 ? 1.530 13.704 25.507 1.00 89.38 625 ASP A C 1
ATOM 4797 O O . ASP A 1 625 ? 2.012 14.835 25.577 1.00 89.38 625 ASP A O 1
ATOM 4801 N N . GLU A 1 626 ? 2.299 12.615 25.656 1.00 88.31 626 GLU A N 1
ATOM 4802 C CA . GLU A 1 626 ? 3.752 12.704 25.886 1.00 88.31 626 GLU A CA 1
ATOM 4803 C C . GLU A 1 626 ? 4.576 12.898 24.589 1.00 88.31 626 GLU A C 1
ATOM 4805 O O . GLU A 1 626 ? 5.659 13.489 24.630 1.00 88.31 626 GLU A O 1
ATOM 4810 N N . VAL A 1 627 ? 4.088 12.463 23.415 1.00 86.50 627 VAL A N 1
ATOM 4811 C CA . VAL A 1 627 ? 4.806 12.642 22.134 1.00 86.50 627 VAL A CA 1
ATOM 4812 C C . VAL A 1 627 ? 4.405 13.953 21.445 1.00 86.50 627 VAL A C 1
ATOM 4814 O O . VAL A 1 627 ? 3.256 14.153 21.053 1.00 86.50 627 VAL A O 1
ATOM 4817 N N . SER A 1 628 ? 5.389 14.835 21.227 1.00 86.38 628 SER A N 1
ATOM 4818 C CA . SER A 1 628 ? 5.214 16.175 20.638 1.00 86.38 628 SER A CA 1
ATOM 4819 C C . SER A 1 628 ? 4.376 16.201 19.349 1.00 86.38 628 SER A C 1
ATOM 4821 O O . SER A 1 628 ? 4.675 15.494 18.381 1.00 86.38 628 SER A O 1
ATOM 4823 N N . GLU A 1 629 ? 3.393 17.111 19.291 1.00 87.50 629 GLU A N 1
ATOM 4824 C CA . GLU A 1 629 ? 2.522 17.352 18.127 1.00 87.50 629 GLU A CA 1
ATOM 4825 C C . GLU A 1 629 ? 3.287 17.546 16.801 1.00 87.50 629 GLU A C 1
ATOM 4827 O O . GLU A 1 629 ? 2.834 17.079 15.754 1.00 87.50 629 GLU A O 1
ATOM 4832 N N . ILE A 1 630 ? 4.480 18.152 16.845 1.00 85.56 630 ILE A N 1
ATOM 4833 C CA . ILE A 1 630 ? 5.337 18.388 15.674 1.00 85.56 630 ILE A CA 1
ATOM 4834 C C . ILE A 1 630 ? 5.913 17.069 15.131 1.00 85.56 630 ILE A C 1
ATOM 4836 O O . ILE A 1 630 ? 5.966 16.872 13.915 1.00 85.56 630 ILE A O 1
ATOM 4840 N N . ILE A 1 631 ? 6.312 16.148 16.015 1.00 87.25 631 ILE A N 1
ATOM 4841 C CA . ILE A 1 631 ? 6.843 14.828 15.638 1.00 87.25 631 ILE A CA 1
ATOM 4842 C C . ILE A 1 631 ? 5.716 13.968 15.055 1.00 87.25 631 ILE A C 1
ATOM 4844 O O . ILE A 1 631 ? 5.882 13.384 13.981 1.00 87.25 631 ILE A O 1
ATOM 4848 N N . LYS A 1 632 ? 4.545 13.953 15.709 1.00 89.31 632 LYS A N 1
ATOM 4849 C CA . LYS A 1 632 ? 3.357 13.222 15.240 1.00 89.31 632 LYS A CA 1
ATOM 4850 C C . LYS A 1 632 ? 2.885 13.715 13.871 1.00 89.31 632 LYS A C 1
ATOM 4852 O O . LYS A 1 632 ? 2.634 12.898 12.982 1.00 89.31 632 LYS A O 1
ATOM 4857 N N . GLU A 1 633 ? 2.827 15.033 13.649 1.00 88.00 633 GLU A N 1
ATOM 4858 C CA . GLU A 1 633 ? 2.501 15.596 12.332 1.00 88.00 633 GLU A CA 1
ATOM 4859 C C . GLU A 1 633 ? 3.587 15.276 11.294 1.00 88.00 633 GLU A C 1
ATOM 4861 O O . GLU A 1 633 ? 3.261 14.840 10.189 1.00 88.00 633 GLU A O 1
ATOM 4866 N N . GLY A 1 634 ? 4.867 15.479 11.629 1.00 87.94 634 GLY A N 1
ATOM 4867 C CA . GLY A 1 634 ? 5.995 15.258 10.718 1.00 87.94 634 GLY A CA 1
ATOM 4868 C C . GLY A 1 634 ? 6.031 13.833 10.167 1.00 87.94 634 GLY A C 1
ATOM 4869 O O . GLY A 1 634 ? 6.147 13.642 8.952 1.00 87.94 634 GLY A O 1
ATOM 4870 N N . TRP A 1 635 ? 5.823 12.846 11.042 1.00 88.00 635 TRP A N 1
ATOM 4871 C CA . TRP A 1 635 ? 5.707 11.438 10.668 1.00 88.00 635 TRP A CA 1
ATOM 4872 C C . TRP A 1 635 ? 4.457 11.187 9.812 1.00 88.00 635 TRP A C 1
ATOM 4874 O O . TRP A 1 635 ? 4.559 10.622 8.720 1.00 88.00 635 TRP A O 1
ATOM 4884 N N . SER A 1 636 ? 3.291 11.676 10.250 1.00 87.81 636 SER A N 1
ATOM 4885 C CA . SER A 1 636 ? 2.005 11.466 9.563 1.00 87.81 636 SER A CA 1
ATOM 4886 C C . SER A 1 636 ? 1.976 12.060 8.148 1.00 87.81 636 SER A C 1
ATOM 4888 O O . SER A 1 636 ? 1.486 11.418 7.221 1.00 87.81 636 SER A O 1
ATOM 4890 N N . LYS A 1 637 ? 2.550 13.258 7.955 1.00 85.00 637 LYS A N 1
ATOM 4891 C CA . LYS A 1 637 ? 2.684 13.930 6.646 1.00 85.00 637 LYS A CA 1
ATOM 4892 C C . LYS A 1 637 ? 3.926 13.474 5.849 1.00 85.00 637 LYS A C 1
ATOM 4894 O O . LYS A 1 637 ? 4.119 13.927 4.718 1.00 85.00 637 LYS A O 1
ATOM 4899 N N . ARG A 1 638 ? 4.768 12.579 6.393 1.00 83.38 638 ARG A N 1
ATOM 4900 C CA . ARG A 1 638 ? 6.045 12.121 5.796 1.00 83.38 638 ARG A CA 1
ATOM 4901 C C . ARG A 1 638 ? 6.938 13.299 5.349 1.00 83.38 638 ARG A C 1
ATOM 4903 O O . ARG A 1 638 ? 7.267 13.414 4.160 1.00 83.38 638 ARG A O 1
ATOM 4910 N N . LYS A 1 639 ? 7.260 14.198 6.287 1.00 84.38 639 LYS A N 1
ATOM 4911 C CA . LYS A 1 639 ? 8.254 15.288 6.134 1.00 84.38 639 LYS A CA 1
ATOM 4912 C C . LYS A 1 639 ? 9.680 14.758 6.353 1.00 84.38 639 LYS A C 1
ATOM 4914 O O . LYS A 1 639 ? 9.823 13.684 6.948 1.00 84.38 639 LYS A O 1
ATOM 4919 N N . ASP A 1 640 ? 10.726 15.493 5.952 1.00 83.19 640 ASP A N 1
ATOM 4920 C CA . ASP A 1 640 ? 12.064 15.189 6.478 1.00 83.19 640 ASP A CA 1
ATOM 4921 C C . ASP A 1 640 ? 12.075 15.499 7.987 1.00 83.19 640 ASP A C 1
ATOM 4923 O O . ASP A 1 640 ? 11.471 16.469 8.448 1.00 83.19 640 ASP A O 1
ATOM 4927 N N . TYR A 1 641 ? 12.784 14.686 8.770 1.00 79.00 641 TYR A N 1
ATOM 4928 C CA . TYR A 1 641 ? 13.033 14.958 10.186 1.00 79.00 641 TYR A CA 1
ATOM 4929 C C . TYR A 1 641 ? 13.902 16.214 10.390 1.00 79.00 641 TYR A C 1
ATOM 4931 O O . TYR A 1 641 ? 14.026 16.703 11.508 1.00 79.00 641 TYR A O 1
ATOM 4939 N N . LYS A 1 642 ? 14.512 16.734 9.315 1.00 81.00 642 LYS A N 1
ATOM 4940 C CA . LYS A 1 642 ? 15.200 18.031 9.279 1.00 81.00 642 LYS A CA 1
ATOM 4941 C C . LYS A 1 642 ? 14.262 19.235 9.148 1.00 81.00 642 LYS A C 1
ATOM 4943 O O . LYS A 1 642 ? 14.624 20.314 9.606 1.00 81.00 642 LYS A O 1
ATOM 4948 N N . ASP A 1 643 ? 13.098 19.065 8.518 1.00 78.00 643 ASP A N 1
ATOM 4949 C CA . ASP A 1 643 ? 12.156 20.166 8.252 1.00 78.00 643 ASP A CA 1
ATOM 4950 C C . ASP A 1 643 ? 11.359 20.536 9.511 1.00 78.00 643 ASP A C 1
ATOM 4952 O O . ASP A 1 643 ? 10.893 21.665 9.672 1.00 78.00 643 ASP A O 1
ATOM 4956 N N . ILE A 1 644 ? 11.197 19.573 10.422 1.00 74.62 644 ILE A N 1
ATOM 4957 C CA . ILE A 1 644 ? 10.662 19.815 11.757 1.00 74.62 644 ILE A CA 1
ATOM 4958 C C . ILE A 1 644 ? 11.759 20.416 12.644 1.00 74.62 644 ILE A C 1
ATOM 4960 O O . ILE A 1 644 ? 12.773 19.781 12.920 1.00 74.62 644 ILE A O 1
ATOM 4964 N N . GLN A 1 645 ? 11.549 21.647 13.122 1.00 57.47 645 GLN A N 1
ATOM 4965 C CA . GLN A 1 645 ? 12.485 22.371 13.996 1.00 57.47 645 GLN A CA 1
ATOM 4966 C C . GLN A 1 645 ? 12.487 21.818 15.435 1.00 57.47 645 GLN A C 1
ATOM 4968 O O . GLN A 1 645 ? 12.205 22.520 16.405 1.00 57.47 645 GLN A O 1
ATOM 4973 N N . VAL A 1 646 ? 12.799 20.532 15.589 1.00 56.09 646 VAL A N 1
ATOM 4974 C CA . VAL A 1 646 ? 12.952 19.884 16.892 1.00 56.09 646 VAL A CA 1
ATOM 4975 C C . VAL A 1 646 ? 14.343 20.208 17.433 1.00 56.09 646 VAL A C 1
ATOM 4977 O O . VAL A 1 646 ? 15.326 19.547 17.098 1.00 56.09 646 VAL A O 1
ATOM 4980 N N . HIS A 1 647 ? 14.439 21.214 18.307 1.00 47.75 647 HIS A N 1
ATOM 4981 C CA . HIS A 1 647 ? 15.604 21.351 19.182 1.00 47.75 647 HIS A CA 1
ATOM 4982 C C . HIS A 1 647 ? 15.782 20.041 19.965 1.00 47.75 647 HIS A C 1
ATOM 4984 O O . HIS A 1 647 ? 14.880 19.613 20.687 1.00 47.75 647 HIS A O 1
ATOM 4990 N N . SER A 1 648 ? 16.931 19.381 19.800 1.00 44.28 648 SER A N 1
ATOM 4991 C CA . SER A 1 648 ? 17.149 17.985 20.199 1.00 44.28 648 SER A CA 1
ATOM 4992 C C . SER A 1 648 ? 17.398 17.798 21.704 1.00 44.28 648 SER A C 1
ATOM 4994 O O . SER A 1 648 ? 18.393 17.202 22.119 1.00 44.28 648 SER A O 1
ATOM 4996 N N . ASN A 1 649 ? 16.455 18.255 22.532 1.00 42.88 649 ASN A N 1
ATOM 4997 C CA . ASN A 1 649 ? 16.412 17.997 23.976 1.00 42.88 649 ASN A CA 1
ATOM 4998 C C . ASN A 1 649 ? 16.266 16.497 24.314 1.00 42.88 649 ASN A C 1
ATOM 5000 O O . ASN A 1 649 ? 16.537 16.106 25.447 1.00 42.88 649 ASN A O 1
ATOM 5004 N N . ALA A 1 650 ? 15.931 15.652 23.329 1.00 42.94 650 ALA A N 1
ATOM 5005 C CA . ALA A 1 650 ? 15.930 14.188 23.423 1.00 42.94 650 ALA A CA 1
ATOM 5006 C C . ALA A 1 650 ? 17.251 13.595 23.968 1.00 42.94 650 ALA A C 1
ATOM 5008 O O . ALA A 1 650 ? 17.244 12.531 24.582 1.00 42.94 650 ALA A O 1
ATOM 5009 N N . LEU A 1 651 ? 18.381 14.302 23.833 1.00 42.75 651 LEU A N 1
ATOM 5010 C CA . LEU A 1 651 ? 19.674 13.873 24.383 1.00 42.75 651 LEU A CA 1
ATOM 5011 C C . LEU A 1 651 ? 19.758 13.889 25.926 1.00 42.75 651 LEU A C 1
ATOM 5013 O O . LEU A 1 651 ? 20.702 13.318 26.470 1.00 42.75 651 LEU A O 1
ATOM 5017 N N . LYS A 1 652 ? 18.798 14.484 26.654 1.00 39.94 652 LYS A N 1
ATOM 5018 C CA . LYS A 1 652 ? 18.824 14.520 28.134 1.00 39.94 652 LYS A CA 1
ATOM 5019 C C . LYS A 1 652 ? 18.526 13.183 28.825 1.00 39.94 652 LYS A C 1
ATOM 5021 O O . LYS A 1 652 ? 18.831 13.050 30.004 1.00 39.94 652 LYS A O 1
ATOM 5026 N N . TYR A 1 653 ? 17.978 12.192 28.123 1.00 46.56 653 TYR A N 1
ATOM 5027 C CA . TYR A 1 653 ? 17.530 10.925 28.723 1.00 46.56 653 TYR A CA 1
ATOM 5028 C C . TYR A 1 653 ? 18.587 9.804 28.707 1.00 46.56 653 TYR A C 1
ATOM 5030 O O . TYR A 1 653 ? 18.285 8.651 29.009 1.00 46.56 653 TYR A O 1
ATOM 5038 N N . MET A 1 654 ? 19.847 10.117 28.388 1.00 38.28 654 MET A N 1
ATOM 5039 C CA . MET A 1 654 ? 20.931 9.136 28.213 1.00 38.28 654 MET A CA 1
ATOM 5040 C C . MET A 1 654 ? 21.505 8.563 29.535 1.00 38.28 654 MET A C 1
ATOM 5042 O O . MET A 1 654 ? 22.690 8.256 29.620 1.00 38.28 654 MET A O 1
ATOM 5046 N N . GLN A 1 655 ? 20.669 8.420 30.572 1.00 40.34 655 GLN A N 1
ATOM 5047 C CA . GLN A 1 655 ? 21.015 7.844 31.884 1.00 40.34 655 GLN A CA 1
ATOM 5048 C C . GLN A 1 655 ? 20.115 6.665 32.307 1.00 40.34 655 GLN A C 1
ATOM 5050 O O . GLN A 1 655 ? 20.146 6.244 33.461 1.00 40.34 655 GLN A O 1
ATOM 5055 N N . VAL A 1 656 ? 19.353 6.063 31.385 1.00 43.59 656 VAL A N 1
ATOM 5056 C CA . VAL A 1 656 ? 18.683 4.771 31.638 1.00 43.59 656 VAL A CA 1
ATOM 5057 C C . VAL A 1 656 ? 19.703 3.630 31.505 1.00 43.59 656 VAL A C 1
ATOM 5059 O O . VAL A 1 656 ? 19.705 2.862 30.549 1.00 43.59 656 VAL A O 1
ATOM 5062 N N . THR A 1 657 ? 20.613 3.543 32.477 1.00 35.97 657 THR A N 1
ATOM 5063 C CA . THR A 1 657 ? 21.670 2.517 32.579 1.00 35.97 657 THR A CA 1
ATOM 5064 C C . THR A 1 657 ? 21.243 1.283 33.382 1.00 35.97 657 THR A C 1
ATOM 5066 O O . THR A 1 657 ? 22.071 0.433 33.704 1.00 35.97 657 THR A O 1
ATOM 5069 N N . LYS A 1 658 ? 19.949 1.142 33.699 1.00 36.84 658 LYS A N 1
ATOM 5070 C CA . LYS A 1 658 ? 19.417 -0.069 34.336 1.00 36.84 658 LYS A CA 1
ATOM 5071 C C . LYS A 1 658 ? 19.301 -1.194 33.309 1.00 36.84 658 LYS A C 1
ATOM 5073 O O . LYS A 1 658 ? 18.572 -1.076 32.327 1.00 36.84 658 LYS A O 1
ATOM 5078 N N . SER A 1 659 ? 19.986 -2.307 33.567 1.00 37.72 659 SER A N 1
ATOM 5079 C CA . SER A 1 659 ? 19.787 -3.558 32.837 1.00 37.72 659 SER A CA 1
ATOM 5080 C C . SER A 1 659 ? 18.351 -4.041 33.033 1.00 37.72 659 SER A C 1
ATOM 5082 O O . SER A 1 659 ? 17.964 -4.394 34.147 1.00 37.72 659 SER A O 1
ATOM 5084 N N . ILE A 1 660 ? 17.570 -4.065 31.957 1.00 41.12 660 ILE A N 1
ATOM 5085 C CA . ILE A 1 660 ? 16.221 -4.627 31.967 1.00 41.12 660 ILE A CA 1
ATOM 5086 C C . ILE A 1 660 ? 16.324 -6.160 32.073 1.00 41.12 660 ILE A C 1
ATOM 5088 O O . ILE A 1 660 ? 16.941 -6.767 31.194 1.00 41.12 660 ILE A O 1
ATOM 5092 N N . PRO A 1 661 ? 15.745 -6.803 33.108 1.00 38.88 661 PRO A N 1
ATOM 5093 C CA . PRO A 1 661 ? 15.739 -8.258 33.215 1.00 38.88 661 PRO A CA 1
ATOM 5094 C C . PRO A 1 661 ? 14.941 -8.908 32.082 1.00 38.88 661 PRO A C 1
ATOM 5096 O O . PRO A 1 661 ? 13.944 -8.361 31.608 1.00 38.88 661 PRO A O 1
ATOM 5099 N N . ALA A 1 662 ? 15.331 -10.123 31.695 1.00 42.00 662 ALA A N 1
ATOM 5100 C CA . ALA A 1 662 ? 14.433 -10.998 30.955 1.00 42.00 662 ALA A CA 1
ATOM 5101 C C . ALA A 1 662 ? 13.333 -11.476 31.916 1.00 42.00 662 ALA A C 1
ATOM 5103 O O . ALA A 1 662 ? 13.613 -12.235 32.844 1.00 42.00 662 ALA A O 1
ATOM 5104 N N . VAL A 1 663 ? 12.099 -11.012 31.717 1.00 41.12 663 VAL A N 1
ATOM 5105 C CA . VAL A 1 663 ? 10.938 -11.497 32.474 1.00 41.12 663 VAL A CA 1
ATOM 5106 C C . VAL A 1 663 ? 10.568 -12.884 31.954 1.00 41.12 663 VAL A C 1
ATOM 5108 O O . VAL A 1 663 ? 10.435 -13.085 30.746 1.00 41.1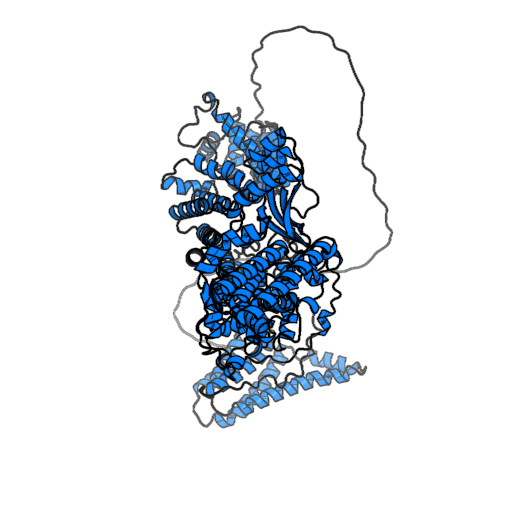2 663 VAL A O 1
ATOM 5111 N N . ASP A 1 664 ? 10.414 -13.850 32.859 1.00 45.97 664 ASP A N 1
ATOM 5112 C CA . ASP A 1 664 ? 9.941 -15.177 32.478 1.00 45.97 664 ASP A CA 1
ATOM 5113 C C . ASP A 1 664 ? 8.412 -15.200 32.365 1.00 45.97 664 ASP A C 1
ATOM 5115 O O . ASP A 1 664 ? 7.676 -15.253 33.353 1.00 45.97 664 ASP A O 1
ATOM 5119 N N . LEU A 1 665 ? 7.949 -15.199 31.117 1.00 47.91 665 LEU A N 1
ATOM 5120 C CA . LEU A 1 665 ? 6.545 -15.314 30.735 1.00 47.91 665 LEU A CA 1
ATOM 5121 C C . LEU A 1 665 ? 5.860 -16.604 31.203 1.00 47.91 665 LEU A C 1
ATOM 5123 O O . LEU A 1 665 ? 4.627 -16.649 31.206 1.00 47.91 665 LEU A O 1
ATOM 5127 N N . SER A 1 666 ? 6.622 -17.630 31.609 1.00 50.16 666 SER A N 1
ATOM 5128 C CA . SER A 1 666 ? 6.080 -18.927 32.036 1.00 50.16 666 SER A CA 1
ATOM 5129 C C . SER A 1 666 ? 5.076 -18.836 33.190 1.00 50.16 666 SER A C 1
ATOM 5131 O O . SER A 1 666 ? 4.231 -19.716 33.318 1.00 50.16 666 SER A O 1
ATOM 5133 N N . LYS A 1 667 ? 5.128 -17.766 33.998 1.00 48.97 667 LYS A N 1
ATOM 5134 C CA . LYS A 1 667 ? 4.241 -17.554 35.154 1.00 48.97 667 LYS A CA 1
ATOM 5135 C C . LYS A 1 667 ? 3.064 -16.603 34.914 1.00 48.97 667 LYS A C 1
ATOM 5137 O O . LYS A 1 667 ? 2.188 -16.541 35.766 1.00 48.97 667 LYS A O 1
ATOM 5142 N N . ALA A 1 668 ? 3.050 -15.851 33.811 1.00 49.19 668 ALA A N 1
ATOM 5143 C CA . ALA A 1 668 ? 2.081 -14.766 33.598 1.00 49.19 668 ALA A CA 1
ATOM 5144 C C . ALA A 1 668 ? 1.018 -15.072 32.529 1.00 49.19 668 ALA A C 1
ATOM 5146 O O . ALA A 1 668 ? -0.129 -14.666 32.680 1.00 49.19 668 ALA A O 1
ATOM 5147 N N . LEU A 1 669 ? 1.385 -15.777 31.450 1.00 53.03 669 LEU A N 1
ATOM 5148 C CA . LEU A 1 669 ? 0.482 -16.049 30.315 1.00 53.03 669 LEU A CA 1
ATOM 5149 C C . LEU A 1 669 ? 0.166 -17.537 30.106 1.00 53.03 669 LEU A C 1
ATOM 5151 O O . LEU A 1 669 ? -0.678 -17.888 29.280 1.00 53.03 669 LEU A O 1
ATOM 5155 N N . LEU A 1 670 ? 0.886 -18.426 30.787 1.00 46.53 670 LEU A N 1
ATOM 5156 C CA . LEU A 1 670 ? 0.926 -19.842 30.444 1.00 46.53 670 LEU A CA 1
ATOM 5157 C C . LEU A 1 670 ? -0.226 -20.585 31.139 1.00 46.53 670 LEU A C 1
ATOM 5159 O O . LEU A 1 670 ? -0.232 -20.736 32.355 1.00 46.53 670 LEU A O 1
ATOM 5163 N N . GLY A 1 671 ? -1.206 -21.036 30.350 1.00 50.16 671 GLY A N 1
ATOM 5164 C CA . GLY A 1 671 ? -2.377 -21.781 30.835 1.00 50.16 671 GLY A CA 1
ATOM 5165 C C . GLY A 1 671 ? -3.655 -20.961 31.067 1.00 50.16 671 GLY A C 1
ATOM 5166 O O . GLY A 1 671 ? -4.631 -21.526 31.546 1.00 50.16 671 GLY A O 1
ATOM 5167 N N . LYS A 1 672 ? -3.692 -19.664 30.720 1.00 59.25 672 LYS A N 1
ATOM 5168 C CA . LYS A 1 672 ? -4.913 -18.834 30.796 1.00 59.25 672 LYS A CA 1
ATOM 5169 C C . LYS A 1 672 ? -5.629 -18.732 29.444 1.00 59.25 672 LYS A C 1
ATOM 5171 O O . LYS A 1 672 ? -5.002 -18.487 28.412 1.00 59.25 672 LYS A O 1
ATOM 5176 N N . GLU A 1 673 ? -6.956 -18.865 29.452 1.00 68.00 673 GLU A N 1
ATOM 5177 C CA . GLU A 1 673 ? -7.769 -18.940 28.228 1.00 68.00 673 GLU A CA 1
ATOM 5178 C C . GLU A 1 673 ? -7.800 -17.649 27.401 1.00 68.00 673 GLU A C 1
ATOM 5180 O O . GLU A 1 673 ? -8.022 -17.708 26.187 1.00 68.00 673 GLU A O 1
ATOM 5185 N N . TRP A 1 674 ? -7.542 -16.490 28.018 1.00 74.44 674 TRP A N 1
ATOM 5186 C CA . TRP A 1 674 ? -7.689 -15.171 27.391 1.00 74.44 674 TRP A CA 1
ATOM 5187 C C . TRP A 1 674 ? -6.899 -15.023 26.087 1.00 74.44 674 TRP A C 1
ATOM 5189 O O . TRP A 1 674 ? -7.355 -14.335 25.181 1.00 74.44 674 TRP A O 1
ATOM 5199 N N . LEU A 1 675 ? -5.747 -15.693 25.944 1.00 75.50 675 LEU A N 1
ATOM 5200 C CA . LEU A 1 675 ? -4.983 -15.703 24.689 1.00 75.50 675 LEU A CA 1
ATOM 5201 C C . LEU A 1 675 ? -5.721 -16.423 23.553 1.00 75.50 675 LEU A C 1
ATOM 5203 O O . LEU A 1 675 ? -5.663 -15.976 22.406 1.00 75.50 675 LEU A O 1
ATOM 5207 N N . SER A 1 676 ? -6.439 -17.506 23.860 1.00 77.44 676 SER A N 1
ATOM 5208 C CA . SER A 1 676 ? -7.250 -18.235 22.882 1.00 77.44 676 SER A CA 1
ATOM 5209 C C . SER A 1 676 ? -8.513 -17.447 22.513 1.00 77.44 676 SER A C 1
ATOM 5211 O O . SER A 1 676 ? -8.817 -17.313 21.326 1.00 77.44 676 SER A O 1
ATOM 5213 N N . THR A 1 677 ? -9.172 -16.822 23.495 1.00 82.06 677 THR A N 1
ATOM 5214 C CA . THR A 1 677 ? -10.357 -15.968 23.306 1.00 82.06 677 THR A CA 1
ATOM 5215 C C . THR A 1 677 ? -10.016 -14.687 22.546 1.00 82.06 677 THR A C 1
ATOM 5217 O O . THR A 1 677 ? -10.679 -14.371 21.558 1.00 82.06 677 THR A O 1
ATOM 5220 N N . ALA A 1 678 ? -8.918 -14.006 22.887 1.00 86.75 678 ALA A N 1
ATOM 5221 C CA . ALA A 1 678 ? -8.427 -12.852 22.139 1.00 86.75 678 ALA A CA 1
ATOM 5222 C C . ALA A 1 678 ? -8.013 -13.234 20.707 1.00 86.75 678 ALA A C 1
ATOM 5224 O O . ALA A 1 678 ? -8.331 -12.518 19.759 1.00 86.75 678 ALA A O 1
ATOM 5225 N N . ALA A 1 679 ? -7.370 -14.389 20.502 1.00 84.31 679 ALA A N 1
ATOM 5226 C CA . ALA A 1 679 ? -7.085 -14.893 19.157 1.00 84.31 679 ALA A CA 1
ATOM 5227 C C . ALA A 1 679 ? -8.351 -15.337 18.394 1.00 84.31 679 ALA A C 1
ATOM 5229 O O . ALA A 1 679 ? -8.339 -15.335 17.163 1.00 84.31 679 ALA A O 1
ATOM 5230 N N . ARG A 1 680 ? -9.432 -15.729 19.086 1.00 85.19 680 ARG A N 1
ATOM 5231 C CA . ARG A 1 680 ? -10.732 -16.111 18.506 1.00 85.19 680 ARG A CA 1
ATOM 5232 C C . ARG A 1 680 ? -11.508 -14.881 18.043 1.00 85.19 680 ARG A C 1
ATOM 5234 O O . ARG A 1 680 ? -11.719 -14.752 16.839 1.00 85.19 680 ARG A O 1
ATOM 5241 N N . LEU A 1 681 ? -11.810 -13.956 18.958 1.00 86.12 681 LEU A N 1
ATOM 5242 C CA . LEU A 1 681 ? -12.373 -12.628 18.667 1.00 86.12 681 LEU A CA 1
ATOM 5243 C C . LEU A 1 681 ? -11.555 -11.898 17.593 1.00 86.12 681 LEU A C 1
ATOM 5245 O O . LEU A 1 681 ? -12.094 -11.319 16.651 1.00 86.12 681 LEU A O 1
ATOM 5249 N N . GLY A 1 682 ? -10.230 -12.005 17.699 1.00 86.25 682 GLY A N 1
ATOM 5250 C CA . GLY A 1 682 ? -9.251 -11.442 16.783 1.00 86.25 682 GLY A CA 1
ATOM 5251 C C . GLY A 1 682 ? -9.433 -11.794 15.312 1.00 86.25 682 GLY A C 1
ATOM 5252 O O . GLY A 1 682 ? -9.106 -10.977 14.458 1.00 86.25 682 GLY A O 1
ATOM 5253 N N . ARG A 1 683 ? -9.969 -12.973 14.979 1.00 87.44 683 ARG A N 1
ATOM 5254 C CA . ARG A 1 683 ? -10.165 -13.363 13.573 1.00 87.44 683 ARG A CA 1
ATOM 5255 C C . ARG A 1 683 ? -11.343 -12.644 12.914 1.00 87.44 683 ARG A C 1
ATOM 5257 O O . ARG A 1 683 ? -11.418 -12.624 11.688 1.00 87.44 683 ARG A O 1
ATOM 5264 N N . PHE A 1 684 ? -12.252 -12.044 13.685 1.00 84.81 684 PHE A N 1
ATOM 5265 C CA . PHE A 1 684 ? -13.488 -11.473 13.144 1.00 84.81 684 PHE A CA 1
ATOM 5266 C C . PHE A 1 684 ? -13.308 -10.093 12.496 1.00 84.81 684 PHE A C 1
ATOM 5268 O O . PHE A 1 684 ? -14.078 -9.760 11.599 1.00 84.81 684 PHE A O 1
ATOM 5275 N N . ILE A 1 685 ? -12.243 -9.348 12.833 1.00 86.50 685 ILE A N 1
ATOM 5276 C CA . ILE A 1 685 ? -11.835 -8.138 12.089 1.00 86.50 685 ILE A CA 1
ATOM 5277 C C . ILE A 1 685 ? -11.251 -8.454 10.698 1.00 86.50 685 ILE A C 1
ATOM 5279 O O . ILE A 1 685 ? -11.074 -7.549 9.882 1.00 86.50 685 ILE A O 1
ATOM 5283 N N . GLN A 1 686 ? -10.955 -9.721 10.378 1.00 89.75 686 GLN A N 1
ATOM 5284 C CA . GLN A 1 686 ? -10.382 -10.056 9.078 1.00 89.75 686 GLN A CA 1
ATOM 5285 C C . GLN A 1 686 ? -11.389 -9.834 7.942 1.00 89.75 686 GLN A C 1
ATOM 5287 O O . GLN A 1 686 ? -12.311 -10.624 7.732 1.00 89.75 686 GLN A O 1
ATOM 5292 N N . LEU A 1 687 ? -11.142 -8.796 7.142 1.00 89.06 687 LEU A N 1
ATOM 5293 C CA . LEU A 1 687 ? -11.843 -8.576 5.883 1.00 89.06 687 LEU A CA 1
ATOM 5294 C C . LEU A 1 687 ? -11.514 -9.710 4.902 1.00 89.06 687 LEU A C 1
ATOM 5296 O O . LEU A 1 687 ? -10.364 -9.895 4.500 1.00 89.06 687 LEU A O 1
ATOM 5300 N N . LYS A 1 688 ? -12.545 -10.453 4.488 1.00 87.94 688 LYS A N 1
ATOM 5301 C CA . LYS A 1 688 ? -12.472 -11.506 3.461 1.00 87.94 688 LYS A CA 1
ATOM 5302 C C . LYS A 1 688 ? -12.523 -10.871 2.064 1.00 87.94 688 LYS A C 1
ATOM 5304 O O . LYS A 1 688 ? -13.473 -11.068 1.309 1.00 87.94 688 LYS A O 1
ATOM 5309 N N . SER A 1 689 ? -11.525 -10.040 1.766 1.00 87.94 689 SER A N 1
ATOM 5310 C CA . SER A 1 689 ? -11.395 -9.244 0.538 1.00 87.94 689 SER A CA 1
ATOM 5311 C C . SER A 1 689 ? -9.963 -9.292 -0.008 1.00 87.94 689 SER A C 1
ATOM 5313 O O . SER A 1 689 ? -9.010 -9.537 0.731 1.00 87.94 689 SER A O 1
ATOM 5315 N N . GLN A 1 690 ? -9.808 -9.033 -1.308 1.00 89.25 690 GLN A N 1
ATOM 5316 C CA . GLN A 1 690 ? -8.512 -9.041 -2.001 1.00 89.25 690 GLN A CA 1
ATOM 5317 C C . GLN A 1 690 ? -7.516 -8.059 -1.355 1.00 89.25 690 GLN A C 1
ATOM 5319 O O . GLN A 1 690 ? -7.886 -6.969 -0.929 1.00 89.25 690 GLN A O 1
ATOM 5324 N N . GLY A 1 691 ? -6.241 -8.435 -1.272 1.00 89.50 691 GLY A N 1
ATOM 5325 C CA . GLY A 1 691 ? -5.158 -7.601 -0.737 1.00 89.50 691 GLY A CA 1
ATOM 5326 C C . GLY A 1 691 ? -5.124 -7.433 0.791 1.00 89.50 691 GLY A C 1
ATOM 5327 O O . GLY A 1 691 ? -4.196 -6.793 1.302 1.00 89.50 691 GLY A O 1
ATOM 5328 N N . PHE A 1 692 ? -6.087 -7.987 1.538 1.00 90.88 692 PHE A N 1
ATOM 5329 C CA . PHE A 1 692 ? -6.096 -7.984 3.005 1.00 90.88 692 PHE A CA 1
ATOM 5330 C C . PHE A 1 692 ? -5.448 -9.261 3.557 1.00 90.88 692 PHE A C 1
ATOM 5332 O O . PHE A 1 692 ? -6.088 -10.300 3.696 1.00 90.88 692 PHE A O 1
ATOM 5339 N N . VAL A 1 693 ? -4.159 -9.170 3.892 1.00 91.31 693 VAL A N 1
ATOM 5340 C CA . VAL A 1 693 ? -3.405 -10.249 4.552 1.00 91.31 693 VAL A CA 1
ATOM 5341 C C . VAL A 1 693 ? -3.950 -10.498 5.964 1.00 91.31 693 VAL A C 1
ATOM 5343 O O . VAL A 1 693 ? -4.281 -9.551 6.678 1.00 91.31 693 VAL A O 1
ATOM 5346 N N . ALA A 1 694 ? -4.019 -11.765 6.379 1.00 90.19 694 ALA A N 1
ATOM 5347 C CA . ALA A 1 694 ? -4.299 -12.138 7.763 1.00 90.19 694 ALA A CA 1
ATOM 5348 C C . ALA A 1 694 ? -3.066 -11.908 8.650 1.00 90.19 694 ALA A C 1
ATOM 5350 O O . ALA A 1 694 ? -2.000 -12.463 8.381 1.00 90.19 694 ALA A O 1
ATOM 5351 N N . ASN A 1 695 ? -3.216 -11.104 9.706 1.00 91.50 695 ASN A N 1
ATOM 5352 C CA . ASN A 1 695 ? -2.135 -10.740 10.622 1.00 91.50 695 ASN A CA 1
ATOM 5353 C C . ASN A 1 695 ? -2.485 -11.165 12.053 1.00 91.50 695 ASN A C 1
ATOM 5355 O O . ASN A 1 695 ? -3.281 -10.509 12.725 1.00 91.50 695 ASN A O 1
ATOM 5359 N N . GLU A 1 696 ? -1.870 -12.247 12.539 1.00 86.94 696 GLU A N 1
ATOM 5360 C CA . GLU A 1 696 ? -2.218 -12.819 13.847 1.00 86.94 696 GLU A CA 1
ATOM 5361 C C . GLU A 1 696 ? -1.987 -11.854 15.017 1.00 86.94 696 GLU A C 1
ATOM 5363 O O . GLU A 1 696 ? -2.674 -11.923 16.036 1.00 86.94 696 GLU A O 1
ATOM 5368 N N . ARG A 1 697 ? -0.994 -10.964 14.898 1.00 89.62 697 ARG A N 1
ATOM 5369 C CA . ARG A 1 697 ? -0.655 -10.008 15.955 1.00 89.62 697 ARG A CA 1
ATOM 5370 C C . ARG A 1 697 ? -1.714 -8.916 16.051 1.00 89.62 697 ARG A C 1
ATOM 5372 O O . ARG A 1 697 ? -2.118 -8.560 17.155 1.00 89.62 697 ARG A O 1
ATOM 5379 N N . GLN A 1 698 ? -2.196 -8.429 14.909 1.00 91.69 698 GLN A N 1
ATOM 5380 C CA . GLN A 1 698 ? -3.329 -7.506 14.844 1.00 91.69 698 GLN A CA 1
ATOM 5381 C C . GLN A 1 698 ? -4.640 -8.197 15.262 1.00 91.69 698 GLN A C 1
ATOM 5383 O O . GLN A 1 698 ? -5.462 -7.569 15.922 1.00 91.69 698 GLN A O 1
ATOM 5388 N N . HIS A 1 699 ? -4.809 -9.498 14.989 1.00 91.56 699 HIS A N 1
ATOM 5389 C CA . HIS A 1 699 ? -5.928 -10.293 15.518 1.00 91.56 699 HIS A CA 1
ATOM 5390 C C . HIS A 1 699 ? -5.884 -10.374 17.052 1.00 91.56 699 HIS A C 1
ATOM 5392 O O . HIS A 1 699 ? -6.840 -9.967 17.706 1.00 91.56 699 HIS A O 1
ATOM 5398 N N . ARG A 1 700 ? -4.767 -10.806 17.657 1.00 90.00 700 ARG A N 1
ATOM 5399 C CA . ARG A 1 700 ? -4.614 -10.819 19.129 1.00 90.00 700 ARG A CA 1
ATOM 5400 C C . ARG A 1 700 ? -4.818 -9.424 19.734 1.00 90.00 700 ARG A C 1
ATOM 5402 O O . ARG A 1 700 ? -5.501 -9.297 20.745 1.00 90.00 700 ARG A O 1
ATOM 5409 N N . GLN A 1 701 ? -4.307 -8.377 19.082 1.00 93.50 701 GLN A N 1
ATOM 5410 C CA . GLN A 1 701 ? -4.532 -6.987 19.489 1.00 93.50 701 GLN A CA 1
ATOM 5411 C C . GLN A 1 701 ? -6.006 -6.589 19.464 1.00 93.50 701 GLN A C 1
ATOM 5413 O O . GLN A 1 701 ? -6.459 -5.898 20.374 1.00 93.50 701 GLN A O 1
ATOM 5418 N N . PHE A 1 702 ? -6.745 -6.987 18.430 1.00 94.50 702 PHE A N 1
ATOM 5419 C CA . PHE A 1 702 ? -8.172 -6.719 18.328 1.00 94.50 702 PHE A CA 1
ATOM 5420 C C . PHE A 1 702 ? -8.939 -7.396 19.465 1.00 94.50 702 PHE A C 1
ATOM 5422 O O . PHE A 1 702 ? -9.710 -6.733 20.151 1.00 94.50 702 PHE A O 1
ATOM 5429 N N . GLY A 1 703 ? -8.677 -8.683 19.712 1.00 92.44 703 GLY A N 1
ATOM 5430 C CA . GLY A 1 703 ? -9.324 -9.428 20.789 1.00 92.44 703 GLY A CA 1
ATOM 5431 C C . GLY A 1 703 ? -9.069 -8.828 22.171 1.00 92.44 703 GLY A C 1
ATOM 5432 O O . GLY A 1 703 ? -10.023 -8.562 22.894 1.00 92.44 703 GLY A O 1
ATOM 5433 N N . PHE A 1 704 ? -7.810 -8.531 22.514 1.00 93.12 704 PHE A N 1
ATOM 5434 C CA . PHE A 1 704 ? -7.491 -7.887 23.794 1.00 93.12 704 PHE A CA 1
ATOM 5435 C C . PHE A 1 704 ? -8.106 -6.487 23.929 1.00 93.12 704 PHE A C 1
ATOM 5437 O O . PHE A 1 704 ? -8.593 -6.147 25.004 1.00 93.12 704 PHE A O 1
ATOM 5444 N N . ALA A 1 705 ? -8.145 -5.702 22.847 1.00 95.50 705 ALA A N 1
ATOM 5445 C CA . ALA A 1 705 ? -8.792 -4.392 22.848 1.00 95.50 705 ALA A CA 1
ATOM 5446 C C . ALA A 1 705 ? -10.310 -4.495 23.080 1.00 95.50 705 ALA A C 1
ATOM 5448 O O . ALA A 1 705 ? -10.848 -3.763 23.905 1.00 95.50 705 ALA A O 1
ATOM 5449 N N . VAL A 1 706 ? -10.987 -5.428 22.400 1.00 94.88 706 VAL A N 1
ATOM 5450 C CA . VAL A 1 706 ? -12.419 -5.718 22.590 1.00 94.88 706 VAL A CA 1
ATOM 5451 C C . VAL A 1 706 ? -12.709 -6.158 24.026 1.00 94.88 706 VAL A C 1
ATOM 5453 O O . VAL A 1 706 ? -13.648 -5.652 24.635 1.00 94.88 706 VAL A O 1
ATOM 5456 N N . MET A 1 707 ? -11.901 -7.071 24.574 1.00 91.94 707 MET A N 1
ATOM 5457 C CA . MET A 1 707 ? -12.071 -7.584 25.937 1.00 91.94 707 MET A CA 1
ATOM 5458 C C . MET A 1 707 ? -11.867 -6.486 26.988 1.00 91.94 707 MET A C 1
ATOM 5460 O O . MET A 1 707 ? -12.744 -6.291 27.825 1.00 91.94 707 MET A O 1
ATOM 5464 N N . GLU A 1 708 ? -10.768 -5.727 26.920 1.00 94.12 708 GLU A N 1
ATOM 5465 C CA . GLU A 1 708 ? -10.490 -4.670 27.901 1.00 94.12 708 GLU A CA 1
ATOM 5466 C C . GLU A 1 708 ? -11.482 -3.503 27.798 1.00 94.12 708 GLU A C 1
ATOM 5468 O O . GLU A 1 708 ? -11.898 -2.974 28.822 1.00 94.12 708 GLU A O 1
ATOM 5473 N N . ALA A 1 709 ? -11.915 -3.115 26.592 1.00 95.81 709 ALA A N 1
ATOM 5474 C CA . ALA A 1 709 ? -12.915 -2.058 26.436 1.00 95.81 709 ALA A CA 1
ATOM 5475 C C . ALA A 1 709 ? -14.306 -2.486 26.937 1.00 95.81 709 ALA A C 1
ATOM 5477 O O . ALA A 1 709 ? -15.004 -1.673 27.539 1.00 95.81 709 ALA A O 1
ATOM 5478 N N . ALA A 1 710 ? -14.702 -3.750 26.738 1.00 93.50 710 ALA A N 1
ATOM 5479 C CA . ALA A 1 710 ? -15.939 -4.285 27.309 1.00 93.50 710 ALA A CA 1
ATOM 5480 C C . ALA A 1 710 ? -15.873 -4.348 28.848 1.00 93.50 710 ALA A C 1
ATOM 5482 O O . ALA A 1 710 ? -16.806 -3.899 29.510 1.00 93.50 710 ALA A O 1
ATOM 5483 N N . GLN A 1 711 ? -14.749 -4.813 29.413 1.00 91.56 711 GLN A N 1
ATOM 5484 C CA . GLN A 1 711 ? -14.500 -4.799 30.862 1.00 91.56 711 GLN A CA 1
ATOM 5485 C C . GLN A 1 711 ? -14.554 -3.367 31.423 1.00 91.56 711 GLN A C 1
ATOM 5487 O O . GLN A 1 711 ? -15.332 -3.106 32.333 1.00 91.56 711 GLN A O 1
ATOM 5492 N N . PHE A 1 712 ? -13.841 -2.412 30.815 1.00 93.38 712 PHE A N 1
ATOM 5493 C CA . PHE A 1 712 ? -13.828 -0.997 31.217 1.00 93.38 712 PHE A CA 1
ATOM 5494 C C . PHE A 1 712 ? -15.218 -0.330 31.184 1.00 93.38 712 PHE A C 1
ATOM 5496 O O . PHE A 1 712 ? -15.488 0.574 31.976 1.00 93.38 712 PHE A O 1
ATOM 5503 N N . MET A 1 713 ? -16.109 -0.761 30.281 1.00 94.38 713 MET A N 1
ATOM 5504 C CA . MET A 1 713 ? -17.506 -0.315 30.260 1.00 94.38 713 MET A CA 1
ATOM 5505 C C . MET A 1 713 ? -18.357 -0.991 31.350 1.00 94.38 713 MET A C 1
ATOM 5507 O O . MET A 1 713 ? -19.103 -0.279 32.026 1.00 94.38 713 MET A O 1
ATOM 5511 N N . LYS A 1 714 ? -18.232 -2.317 31.561 1.00 90.38 714 LYS A N 1
ATOM 5512 C CA . LYS A 1 714 ? -18.961 -3.066 32.614 1.00 90.38 714 LYS A CA 1
ATOM 5513 C C . LYS A 1 714 ? -18.584 -2.550 34.010 1.00 90.38 714 LYS A C 1
ATOM 5515 O O . LYS A 1 714 ? -19.471 -2.185 34.772 1.00 90.38 714 LYS A O 1
ATOM 5520 N N . GLU A 1 715 ? -17.286 -2.386 34.293 1.00 89.12 715 GLU A N 1
ATOM 5521 C CA . GLU A 1 715 ? -16.731 -1.840 35.553 1.00 89.12 715 GLU A CA 1
ATOM 5522 C C . GLU A 1 715 ? -17.254 -0.443 35.935 1.00 89.12 715 GLU A C 1
ATOM 5524 O O . GLU A 1 715 ? -17.086 -0.006 37.073 1.00 89.12 715 GLU A O 1
ATOM 5529 N N . ARG A 1 716 ? -17.828 0.295 34.979 1.00 90.69 716 ARG A N 1
ATOM 5530 C CA . ARG A 1 716 ? -18.285 1.681 35.148 1.00 90.69 716 ARG A CA 1
ATOM 5531 C C . ARG A 1 716 ? -19.781 1.850 34.913 1.00 90.69 716 ARG A C 1
ATOM 5533 O O . ARG A 1 716 ? -20.237 2.988 34.837 1.00 90.69 716 ARG A O 1
ATOM 5540 N N . GLU A 1 717 ? -20.527 0.756 34.748 1.00 86.94 717 GLU A N 1
ATOM 5541 C CA . GLU A 1 717 ? -21.960 0.775 34.413 1.00 86.94 717 GLU A CA 1
ATOM 5542 C C . GLU A 1 717 ? -22.251 1.691 33.201 1.00 86.94 717 GLU A C 1
ATOM 5544 O O . GLU A 1 717 ? -23.218 2.446 33.183 1.00 86.94 717 GLU A O 1
ATOM 5549 N N . VAL A 1 718 ? -21.349 1.694 32.207 1.00 89.06 718 VAL A N 1
ATOM 5550 C CA . VAL A 1 718 ? -21.361 2.566 31.008 1.00 89.06 718 VAL A CA 1
ATOM 5551 C C . VAL A 1 718 ? -21.179 4.076 31.280 1.00 89.06 718 VAL A C 1
ATOM 5553 O O . VAL A 1 718 ? -20.920 4.827 30.342 1.00 89.06 718 VAL A O 1
ATOM 5556 N N . LYS A 1 719 ? -21.152 4.534 32.543 1.00 91.56 719 LYS A N 1
ATOM 5557 C CA . LYS A 1 719 ? -21.021 5.952 32.974 1.00 91.56 719 LYS A CA 1
ATOM 5558 C C . LYS A 1 719 ? -19.675 6.622 32.620 1.00 91.56 719 LYS A C 1
ATOM 5560 O O . LYS A 1 719 ? -19.438 7.773 32.987 1.00 91.56 719 LYS A O 1
ATOM 5565 N N . CYS A 1 720 ? -18.781 5.915 31.929 1.00 93.06 720 CYS A N 1
ATOM 5566 C CA . CYS A 1 720 ? -17.599 6.474 31.272 1.00 93.06 720 CYS A CA 1
ATOM 5567 C C . CYS A 1 720 ? -17.963 7.351 30.060 1.00 93.06 720 CYS A C 1
ATOM 5569 O O . CYS A 1 720 ? -19.071 7.304 29.534 1.00 93.06 720 CYS A O 1
ATOM 5571 N N . GLY A 1 721 ? -17.012 8.149 29.577 1.00 93.56 721 GLY A N 1
ATOM 5572 C CA . GLY A 1 721 ? -17.146 8.872 28.313 1.00 93.56 721 GLY A CA 1
ATOM 5573 C C . GLY A 1 721 ? -16.710 8.035 27.106 1.00 93.56 721 GLY A C 1
ATOM 5574 O O . GLY A 1 721 ? -15.714 7.314 27.171 1.00 93.56 721 GLY A O 1
ATOM 5575 N N . TRP A 1 722 ? -17.368 8.222 25.952 1.00 96.56 722 TRP A N 1
ATOM 5576 C CA . TRP A 1 722 ? -17.019 7.548 24.685 1.00 96.56 722 TRP A CA 1
ATOM 5577 C C . TRP A 1 722 ? -15.515 7.609 24.355 1.00 96.56 722 TRP A C 1
ATOM 5579 O O . TRP A 1 722 ? -14.921 6.632 23.899 1.00 96.56 722 TRP A O 1
ATOM 5589 N N . ARG A 1 723 ? -14.877 8.760 24.615 1.00 96.00 723 ARG A N 1
ATOM 5590 C CA . ARG A 1 723 ? -13.451 8.995 24.343 1.00 96.00 723 ARG A CA 1
ATOM 5591 C C . ARG A 1 723 ? -12.544 8.183 25.266 1.00 96.00 723 ARG A C 1
ATOM 5593 O O . ARG A 1 723 ? -11.482 7.761 24.826 1.00 96.00 723 ARG A O 1
ATOM 5600 N N . GLU A 1 724 ? -12.956 7.943 26.509 1.00 95.25 724 GLU A N 1
ATOM 5601 C CA . GLU A 1 724 ? -12.186 7.171 27.489 1.00 95.25 724 GLU A CA 1
ATOM 5602 C C . GLU A 1 724 ? -12.121 5.700 27.068 1.00 95.25 724 GLU A C 1
ATOM 5604 O O . GLU A 1 724 ? -11.032 5.152 26.906 1.00 95.25 724 GLU A O 1
ATOM 5609 N N . THR A 1 725 ? -13.277 5.101 26.765 1.00 95.19 725 THR A N 1
ATOM 5610 C CA . THR A 1 725 ? -13.364 3.721 26.265 1.00 95.19 725 THR A CA 1
ATOM 5611 C C . THR A 1 725 ? -12.585 3.541 24.965 1.00 95.19 725 THR A C 1
ATOM 5613 O O . THR A 1 725 ? -11.830 2.582 24.812 1.00 95.19 725 THR A O 1
ATOM 5616 N N . VAL A 1 726 ? -12.711 4.473 24.013 1.00 97.12 726 VAL A N 1
ATOM 5617 C CA . VAL A 1 726 ? -12.005 4.340 22.731 1.00 97.12 726 VAL A CA 1
ATOM 5618 C C . VAL A 1 726 ? -10.500 4.622 22.859 1.00 97.12 726 VAL A C 1
ATOM 5620 O O . VAL A 1 726 ? -9.723 4.060 22.089 1.00 97.12 726 VAL A O 1
ATOM 5623 N N . ASN A 1 727 ? -10.035 5.376 23.864 1.00 95.94 727 ASN A N 1
ATOM 5624 C CA . ASN A 1 727 ? -8.598 5.480 24.150 1.00 95.94 727 ASN A CA 1
ATOM 5625 C C . ASN A 1 727 ? -7.981 4.110 24.510 1.00 95.94 727 ASN A C 1
ATOM 5627 O O . ASN A 1 727 ? -6.866 3.834 24.070 1.00 95.94 727 ASN A O 1
ATOM 5631 N N . VAL A 1 728 ? -8.706 3.213 25.200 1.00 95.56 728 VAL A N 1
ATOM 5632 C CA . VAL A 1 728 ? -8.256 1.822 25.453 1.00 95.56 728 VAL A CA 1
ATOM 5633 C C . VAL A 1 728 ? -7.972 1.097 24.130 1.00 95.56 728 VAL A C 1
ATOM 5635 O O . VAL A 1 728 ? -6.899 0.520 23.934 1.00 95.56 728 VAL A O 1
ATOM 5638 N N . LEU A 1 729 ? -8.901 1.199 23.173 1.00 96.44 729 LEU A N 1
ATOM 5639 C CA . LEU A 1 729 ? -8.772 0.613 21.834 1.00 96.44 729 LEU A CA 1
ATOM 5640 C C . LEU A 1 729 ? -7.607 1.226 21.035 1.00 96.44 729 LEU A C 1
ATOM 5642 O O . LEU A 1 729 ? -6.883 0.514 20.331 1.00 96.44 729 LEU A O 1
ATOM 5646 N N . VAL A 1 730 ? -7.407 2.543 21.148 1.00 96.12 730 VAL A N 1
ATOM 5647 C CA . VAL A 1 730 ? -6.325 3.270 20.467 1.00 96.12 730 VAL A CA 1
ATOM 5648 C C . VAL A 1 730 ? -4.955 2.890 21.022 1.00 96.12 730 VAL A C 1
ATOM 5650 O O . VAL A 1 730 ? -4.068 2.602 20.218 1.00 96.12 730 VAL A O 1
ATOM 5653 N N . LYS A 1 731 ? -4.782 2.789 22.348 1.00 94.31 731 LYS A N 1
ATOM 5654 C CA . LYS A 1 731 ? -3.520 2.339 22.968 1.00 94.31 731 LYS A CA 1
ATOM 5655 C C . LYS A 1 731 ? -3.095 0.967 22.449 1.00 94.31 731 LYS A C 1
ATOM 5657 O O . LYS A 1 731 ? -1.952 0.788 22.023 1.00 94.31 731 LYS A O 1
ATOM 5662 N N . TRP A 1 732 ? -4.029 0.015 22.388 1.00 95.06 732 TRP A N 1
ATOM 5663 C CA . TRP A 1 732 ? -3.791 -1.294 21.775 1.00 95.06 732 TRP A CA 1
ATOM 5664 C C . TRP A 1 732 ? -3.372 -1.186 20.304 1.00 95.06 732 TRP A C 1
ATOM 5666 O O . TRP A 1 732 ? -2.391 -1.814 19.897 1.00 95.06 732 TRP A O 1
ATOM 5676 N N . ARG A 1 733 ? -4.056 -0.360 19.499 1.00 94.69 733 ARG A N 1
ATOM 5677 C CA . ARG A 1 733 ? -3.703 -0.171 18.083 1.00 94.69 733 ARG A CA 1
ATOM 5678 C C . ARG A 1 733 ? -2.362 0.544 17.880 1.00 94.69 733 ARG A C 1
ATOM 5680 O O . ARG A 1 733 ? -1.673 0.241 16.902 1.00 94.69 733 ARG A O 1
ATOM 5687 N N . GLN A 1 734 ? -1.951 1.432 18.781 1.00 92.62 734 GLN A N 1
ATOM 5688 C CA . GLN A 1 734 ? -0.651 2.112 18.739 1.00 92.62 734 GLN A CA 1
ATOM 5689 C C . GLN A 1 734 ? 0.521 1.140 18.941 1.00 92.62 734 GLN A C 1
ATOM 5691 O O . GLN A 1 734 ? 1.507 1.213 18.212 1.00 92.62 734 GLN A O 1
ATOM 5696 N N . ILE A 1 735 ? 0.393 0.169 19.853 1.00 89.69 735 ILE A N 1
ATOM 5697 C CA . ILE A 1 735 ? 1.441 -0.837 20.131 1.00 89.69 735 ILE A CA 1
ATOM 5698 C C . ILE A 1 735 ? 1.367 -2.082 19.220 1.00 89.69 735 ILE A C 1
ATOM 5700 O O . ILE A 1 735 ? 2.153 -3.027 19.365 1.00 89.69 735 ILE A O 1
ATOM 5704 N N . SER A 1 736 ? 0.420 -2.109 18.275 1.00 89.81 736 SER A N 1
ATOM 5705 C CA . SER A 1 736 ? 0.179 -3.241 17.364 1.00 89.81 736 SER A CA 1
ATOM 5706 C C . SER A 1 736 ? 1.214 -3.368 16.234 1.00 89.81 736 SER A C 1
ATOM 5708 O O . SER A 1 736 ? 1.567 -4.484 15.841 1.00 89.81 736 SER A O 1
ATOM 5710 N N . GLU A 1 737 ? 1.691 -2.233 15.721 1.00 88.88 737 GLU A N 1
ATOM 5711 C CA . GLU A 1 737 ? 2.218 -2.112 14.358 1.00 88.88 737 GLU A CA 1
ATOM 5712 C C . GLU A 1 737 ? 3.148 -0.880 14.260 1.00 88.88 737 GLU A C 1
ATOM 5714 O O . GLU A 1 737 ? 2.716 0.181 13.806 1.00 88.88 737 GLU A O 1
ATOM 5719 N N . PRO A 1 738 ? 4.416 -0.956 14.717 1.00 85.38 738 PRO A N 1
ATOM 5720 C CA . PRO A 1 738 ? 5.248 0.240 14.919 1.00 85.38 738 PRO A CA 1
ATOM 5721 C C . PRO A 1 738 ? 5.535 1.061 13.651 1.00 85.38 738 PRO A C 1
ATOM 5723 O O . PRO A 1 738 ? 5.716 2.274 13.729 1.00 85.38 738 PRO A O 1
ATOM 5726 N N . ASN A 1 739 ? 5.525 0.420 12.476 1.00 89.25 739 ASN A N 1
ATOM 5727 C CA . ASN A 1 739 ? 5.710 1.086 11.181 1.00 89.25 739 ASN A CA 1
ATOM 5728 C C . ASN A 1 739 ? 4.517 1.974 10.779 1.00 89.25 739 ASN A C 1
ATOM 5730 O O . ASN A 1 739 ? 4.658 2.839 9.913 1.00 89.25 739 ASN A O 1
ATOM 5734 N N . ASP A 1 740 ? 3.339 1.715 11.356 1.00 87.69 740 ASP A N 1
ATOM 5735 C CA . ASP A 1 740 ? 2.052 2.312 10.996 1.00 87.69 740 ASP A CA 1
ATOM 5736 C C . ASP A 1 740 ? 1.436 3.027 12.215 1.00 87.69 740 ASP A C 1
ATOM 5738 O O . ASP A 1 740 ? 0.464 2.540 12.812 1.00 87.69 740 ASP A O 1
ATOM 5742 N N . PRO A 1 741 ? 2.029 4.166 12.625 1.00 88.31 741 PRO A N 1
ATOM 5743 C CA . PRO A 1 741 ? 1.641 4.873 13.835 1.00 88.31 741 PRO A CA 1
ATOM 5744 C C . PRO A 1 741 ? 0.233 5.454 13.709 1.00 88.31 741 PRO A C 1
ATOM 5746 O O . PRO A 1 741 ? -0.190 5.919 12.645 1.00 88.31 741 PRO A O 1
ATOM 5749 N N . VAL A 1 742 ? -0.471 5.463 14.835 1.00 93.62 742 VAL A N 1
ATOM 5750 C CA . VAL A 1 742 ? -1.855 5.915 14.952 1.00 93.62 742 VAL A CA 1
ATOM 5751 C C . VAL A 1 742 ? -1.907 7.047 15.964 1.00 93.62 742 VAL A C 1
ATOM 5753 O O . VAL A 1 742 ? -1.510 6.870 17.111 1.00 93.62 742 VAL A O 1
ATOM 5756 N N . TRP A 1 743 ? -2.386 8.207 15.525 1.00 94.12 743 TRP A N 1
ATOM 5757 C CA . TRP A 1 743 ? -2.456 9.424 16.329 1.00 94.12 743 TRP A CA 1
ATOM 5758 C C . TRP A 1 743 ? -3.860 10.010 16.273 1.00 94.12 743 TRP A C 1
ATOM 5760 O O . TRP A 1 743 ? -4.468 10.054 15.199 1.00 94.12 743 TRP A O 1
ATOM 5770 N N . TRP A 1 744 ? -4.346 10.508 17.403 1.00 95.62 744 TRP A N 1
ATOM 5771 C CA . TRP A 1 744 ? -5.539 11.345 17.466 1.00 95.62 744 TRP A CA 1
ATOM 5772 C C . TRP A 1 744 ? -5.314 12.659 16.705 1.00 95.62 744 TRP A C 1
ATOM 5774 O O . TRP A 1 744 ? -4.376 13.408 16.983 1.00 95.62 744 TRP A O 1
ATOM 5784 N N . ILE A 1 745 ? -6.170 12.964 15.727 1.00 94.19 745 ILE A N 1
ATOM 5785 C CA . ILE A 1 745 ? -5.992 14.143 14.863 1.00 94.19 745 ILE A CA 1
ATOM 5786 C C . ILE A 1 745 ? -6.196 15.456 15.639 1.00 94.19 745 ILE A C 1
ATOM 5788 O O . ILE A 1 745 ? -5.498 16.433 15.372 1.00 94.19 745 ILE A O 1
ATOM 5792 N N . ASP A 1 746 ? -7.069 15.473 16.650 1.00 93.38 746 ASP A N 1
ATOM 5793 C CA . ASP A 1 746 ? -7.239 16.592 17.590 1.00 93.38 746 ASP A CA 1
ATOM 5794 C C . ASP A 1 746 ? -6.018 16.833 18.494 1.00 93.38 746 ASP A C 1
ATOM 5796 O O . ASP A 1 746 ? -5.909 17.895 19.106 1.00 93.38 746 ASP A O 1
ATOM 5800 N N . LYS A 1 747 ? -5.081 15.877 18.542 1.00 92.88 747 LYS A N 1
ATOM 5801 C CA . LYS A 1 747 ? -3.806 15.954 19.267 1.00 92.88 747 LYS A CA 1
ATOM 5802 C C . LYS A 1 747 ? -2.614 16.255 18.335 1.00 92.88 747 LYS A C 1
ATOM 5804 O O . LYS A 1 747 ? -1.466 16.232 18.785 1.00 92.88 747 LYS A O 1
ATOM 5809 N N . LEU A 1 748 ? -2.845 16.519 17.044 1.00 91.25 748 LEU A N 1
ATOM 5810 C CA . LEU A 1 748 ? -1.844 17.101 16.135 1.00 91.25 748 LEU A CA 1
ATOM 5811 C C . LEU A 1 748 ? -1.771 18.628 16.305 1.00 91.25 748 LEU A C 1
ATOM 5813 O O . LEU A 1 748 ? -2.546 19.221 17.052 1.00 91.25 748 LEU A O 1
ATOM 5817 N N . THR A 1 749 ? -0.850 19.280 15.585 1.00 89.44 749 THR A N 1
ATOM 5818 C CA . THR A 1 749 ? -0.670 20.736 15.685 1.00 89.44 749 THR A CA 1
ATOM 5819 C C . THR A 1 749 ? -1.969 21.490 15.392 1.00 89.44 749 THR A C 1
ATOM 5821 O O . THR A 1 749 ? -2.743 21.140 14.491 1.00 89.44 749 THR A O 1
ATOM 5824 N N . LYS A 1 750 ? -2.186 22.598 16.110 1.00 89.75 750 LYS A N 1
ATOM 5825 C CA . LYS A 1 750 ? -3.370 23.463 15.931 1.00 89.75 750 LYS A CA 1
ATOM 5826 C C . LYS A 1 750 ? -3.514 23.987 14.497 1.00 89.75 750 LYS A C 1
ATOM 5828 O O . LYS A 1 750 ? -4.626 24.299 14.079 1.00 89.75 750 LYS A O 1
ATOM 5833 N N . THR A 1 751 ? -2.413 24.079 13.750 1.00 88.62 751 THR A N 1
ATOM 5834 C CA . THR A 1 751 ? -2.412 24.422 12.322 1.00 88.62 751 THR A CA 1
ATOM 5835 C C . THR A 1 751 ? -2.978 23.272 11.491 1.00 88.62 751 THR A C 1
ATOM 5837 O O . THR A 1 751 ? -3.963 23.481 10.793 1.00 88.62 751 THR A O 1
AT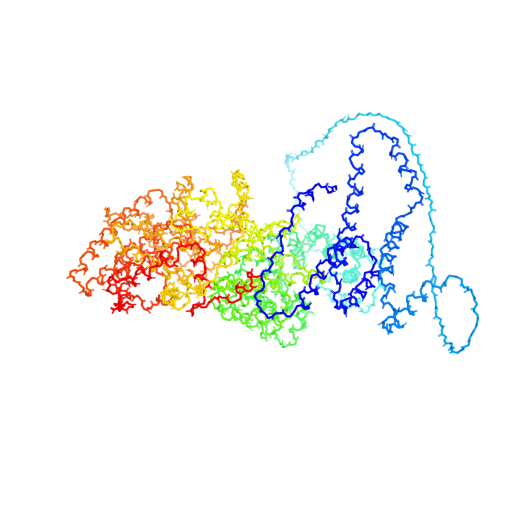OM 5840 N N . SER A 1 752 ? -2.463 22.044 11.643 1.00 87.12 752 SER A N 1
ATOM 5841 C CA . SER A 1 752 ? -2.978 20.860 10.930 1.00 87.12 752 SER A CA 1
ATOM 5842 C C . SER A 1 752 ? -4.456 20.579 11.190 1.00 87.12 752 SER A C 1
ATOM 5844 O O . SER A 1 752 ? -5.184 20.207 10.270 1.00 87.12 752 SER A O 1
ATOM 5846 N N . LEU A 1 753 ? -4.917 20.767 12.429 1.00 89.19 753 LEU A N 1
ATOM 5847 C CA . LEU A 1 753 ? -6.327 20.579 12.767 1.00 89.19 753 LEU A CA 1
ATOM 5848 C C . LEU A 1 753 ? -7.218 21.638 12.091 1.00 89.19 753 LEU A C 1
ATOM 5850 O O . LEU A 1 753 ? -8.301 21.311 11.617 1.00 89.19 753 LEU A O 1
ATOM 5854 N N . LYS A 1 754 ? -6.755 22.895 11.995 1.00 89.69 754 LYS A N 1
ATOM 5855 C CA . LYS A 1 754 ? -7.457 23.984 11.286 1.00 89.69 754 LYS A CA 1
ATOM 5856 C C . LYS A 1 754 ? -7.442 23.821 9.763 1.00 89.69 754 LYS A C 1
ATOM 5858 O O . LYS A 1 754 ? -8.456 24.099 9.135 1.00 89.69 754 LYS A O 1
ATOM 5863 N N . GLU A 1 755 ? -6.325 23.368 9.189 1.00 87.81 755 GLU A N 1
ATOM 5864 C CA . GLU A 1 755 ? -6.197 23.006 7.765 1.00 87.81 755 GLU A CA 1
ATOM 5865 C C . GLU A 1 755 ? -7.156 21.868 7.371 1.00 87.81 755 GLU A C 1
ATOM 5867 O O . GLU A 1 755 ? -7.583 21.783 6.220 1.00 87.81 755 GLU A O 1
ATOM 5872 N N . GLY A 1 756 ? -7.499 21.002 8.330 1.00 83.50 756 GLY A N 1
ATOM 5873 C CA . GLY A 1 756 ? -8.295 19.801 8.122 1.00 83.50 756 GLY A CA 1
ATOM 5874 C C . GLY A 1 756 ? -7.422 18.638 7.663 1.00 83.50 756 GLY A C 1
ATOM 5875 O O . GLY A 1 756 ? -7.152 18.478 6.470 1.00 83.50 756 GLY A O 1
ATOM 5876 N N . PHE A 1 757 ? -6.999 17.786 8.601 1.00 84.00 757 PHE A N 1
ATOM 5877 C CA . PHE A 1 757 ? -6.207 16.603 8.259 1.00 84.00 757 PHE A CA 1
ATOM 5878 C C . PHE A 1 757 ? -7.046 15.661 7.383 1.00 84.00 757 PHE A C 1
ATOM 5880 O O . PHE A 1 757 ? -8.117 15.222 7.787 1.00 84.00 757 PHE A O 1
ATOM 5887 N N . GLY A 1 758 ? -6.600 15.393 6.156 1.00 77.31 758 GLY A N 1
ATOM 5888 C CA . GLY A 1 758 ? -7.347 14.579 5.199 1.00 77.31 758 GLY A CA 1
ATOM 5889 C C . GLY A 1 758 ? -6.942 13.111 5.261 1.00 77.31 758 GLY A C 1
ATOM 5890 O O . GLY A 1 758 ? -5.830 12.779 4.854 1.00 77.31 758 GLY A O 1
ATOM 5891 N N . LEU A 1 759 ? -7.845 12.226 5.689 1.00 84.38 759 LEU A N 1
ATOM 5892 C CA . LEU A 1 759 ? -7.657 10.782 5.518 1.00 84.38 759 LEU A CA 1
ATOM 5893 C C . LEU A 1 759 ? -7.978 10.395 4.075 1.00 84.38 759 LEU A C 1
ATOM 5895 O O . LEU A 1 759 ? -9.147 10.344 3.705 1.00 84.38 759 LEU A O 1
ATOM 5899 N N . GLN A 1 760 ? -6.945 10.148 3.271 1.00 88.88 760 GLN A N 1
ATOM 5900 C CA . GLN A 1 760 ? -7.050 9.785 1.856 1.00 88.88 760 GLN A CA 1
ATOM 5901 C C . GLN A 1 760 ? -6.880 8.275 1.665 1.00 88.88 760 GLN A C 1
ATOM 5903 O O . GLN A 1 760 ? -5.851 7.716 2.049 1.00 88.88 760 GLN A O 1
ATOM 5908 N N . THR A 1 761 ? -7.861 7.631 1.029 1.00 92.62 761 THR A N 1
ATOM 5909 C CA . THR A 1 761 ? -7.782 6.220 0.620 1.00 92.62 761 THR A CA 1
ATOM 5910 C C . THR A 1 761 ? -8.120 6.096 -0.871 1.00 92.62 761 THR A C 1
ATOM 5912 O O . THR A 1 761 ? -9.288 6.245 -1.245 1.00 92.62 761 THR A O 1
ATOM 5915 N N . PRO A 1 762 ? -7.120 5.874 -1.747 1.00 93.62 762 PRO A N 1
ATOM 5916 C CA . PRO A 1 762 ? -7.343 5.742 -3.183 1.00 93.62 762 PRO A CA 1
ATOM 5917 C C . PRO A 1 762 ? -7.982 4.405 -3.562 1.00 93.62 762 PRO A C 1
ATOM 5919 O O . PRO A 1 762 ? -7.628 3.354 -3.026 1.00 93.62 762 PRO A O 1
ATOM 5922 N N . LEU A 1 763 ? -8.878 4.456 -4.548 1.00 95.81 763 LEU A N 1
ATOM 5923 C CA . LEU A 1 763 ? -9.319 3.300 -5.330 1.00 95.81 763 LEU A CA 1
ATOM 5924 C C . LEU A 1 763 ? -8.492 3.194 -6.622 1.00 95.81 763 LEU A C 1
ATOM 5926 O O . LEU A 1 763 ? -8.164 2.090 -7.059 1.00 95.81 763 LEU A O 1
ATOM 5930 N N . VAL A 1 764 ? -8.145 4.344 -7.212 1.00 94.50 764 VAL A N 1
ATOM 5931 C CA . VAL A 1 764 ? -7.291 4.477 -8.403 1.00 94.50 764 VAL A CA 1
ATOM 5932 C C . VAL A 1 764 ? -6.244 5.560 -8.157 1.00 94.50 764 VAL A C 1
ATOM 5934 O O . VAL A 1 764 ? -6.584 6.625 -7.642 1.00 94.50 764 VAL A O 1
ATOM 5937 N N . THR A 1 765 ? -5.005 5.289 -8.567 1.00 91.19 765 THR A N 1
ATOM 5938 C CA . THR A 1 765 ? -3.875 6.231 -8.553 1.00 91.19 765 THR A CA 1
ATOM 5939 C C . THR A 1 765 ? -3.154 6.139 -9.895 1.00 91.19 765 THR A C 1
ATOM 5941 O O . THR A 1 765 ? -2.539 5.121 -10.198 1.00 91.19 765 THR A O 1
ATOM 5944 N N . GLY A 1 766 ? -3.231 7.174 -10.732 1.00 89.50 766 GLY A N 1
ATOM 5945 C CA . GLY A 1 766 ? -2.725 7.119 -12.108 1.00 89.50 766 GLY A CA 1
ATOM 5946 C C . GLY A 1 766 ? -3.523 6.121 -12.951 1.00 89.50 766 GLY A C 1
ATOM 5947 O O . GLY A 1 766 ? -4.730 6.288 -13.122 1.00 89.50 766 GLY A O 1
ATOM 5948 N N . GLU A 1 767 ? -2.848 5.091 -13.466 1.00 88.75 767 GLU A N 1
ATOM 5949 C CA . GLU A 1 767 ? -3.467 3.921 -14.117 1.00 88.75 767 GLU A CA 1
ATOM 5950 C C . GLU A 1 767 ? -3.723 2.753 -13.138 1.00 88.75 767 GLU A C 1
ATOM 5952 O O . GLU A 1 767 ? -4.369 1.769 -13.502 1.00 88.75 767 GLU A O 1
ATOM 5957 N N . LEU A 1 768 ? -3.186 2.819 -11.912 1.00 91.56 768 LEU A N 1
ATOM 5958 C CA . LEU A 1 768 ? -3.089 1.687 -10.991 1.00 91.56 768 LEU A CA 1
ATOM 5959 C C . LEU A 1 768 ? -4.390 1.500 -10.202 1.00 91.56 768 LEU A C 1
ATOM 5961 O O . LEU A 1 768 ? -4.887 2.438 -9.574 1.00 91.56 768 LEU A O 1
ATOM 5965 N N . ARG A 1 769 ? -4.904 0.266 -10.161 1.00 94.62 769 ARG A N 1
ATOM 5966 C CA . ARG A 1 769 ? -6.050 -0.118 -9.325 1.00 94.62 769 ARG A CA 1
ATOM 5967 C C . ARG A 1 769 ? -5.568 -0.581 -7.956 1.00 94.62 769 ARG A C 1
ATOM 5969 O O . ARG A 1 769 ? -4.784 -1.523 -7.842 1.00 94.62 769 ARG A O 1
ATOM 5976 N N . VAL A 1 770 ? -6.066 0.041 -6.893 1.00 93.81 770 VAL A N 1
ATOM 5977 C CA . VAL A 1 770 ? -5.663 -0.298 -5.524 1.00 93.81 770 VAL A CA 1
ATOM 5978 C C . VAL A 1 770 ? -6.414 -1.551 -5.077 1.00 93.81 770 VAL A C 1
ATOM 5980 O O . VAL A 1 770 ? -7.544 -1.453 -4.608 1.00 93.81 770 VAL A O 1
ATOM 5983 N N . ILE A 1 771 ? -5.784 -2.726 -5.224 1.00 92.88 771 ILE A N 1
ATOM 5984 C CA . ILE A 1 771 ? -6.374 -4.077 -5.059 1.00 92.88 771 ILE A CA 1
ATOM 5985 C C . ILE A 1 771 ? -7.356 -4.192 -3.876 1.00 92.88 771 ILE A C 1
ATOM 5987 O O . ILE A 1 771 ? -8.437 -4.752 -4.035 1.00 92.88 771 ILE A O 1
ATOM 5991 N N . ARG A 1 772 ? -7.018 -3.621 -2.711 1.00 92.88 772 ARG A N 1
ATOM 5992 C CA . ARG A 1 772 ? -7.875 -3.634 -1.509 1.00 92.88 772 ARG A CA 1
ATOM 5993 C C . ARG A 1 772 ? -9.228 -2.952 -1.701 1.00 92.88 772 ARG A C 1
ATOM 5995 O O . ARG A 1 772 ? -10.240 -3.478 -1.256 1.00 92.88 772 ARG A O 1
ATOM 6002 N N . TYR A 1 773 ? -9.245 -1.790 -2.347 1.00 94.19 773 TYR A N 1
ATOM 6003 C CA . TYR A 1 773 ? -10.390 -0.872 -2.358 1.00 94.19 773 TYR A CA 1
ATOM 6004 C C . TYR A 1 773 ? -11.059 -0.755 -3.733 1.00 94.19 773 TYR A C 1
ATOM 6006 O O . TYR A 1 773 ? -12.214 -0.347 -3.831 1.00 94.19 773 TYR A O 1
ATOM 6014 N N . TYR A 1 774 ? -10.382 -1.177 -4.805 1.00 94.88 774 TYR A N 1
ATOM 6015 C CA . TYR A 1 774 ? -10.950 -1.195 -6.152 1.00 94.88 774 TYR A CA 1
ATOM 6016 C C . TYR A 1 774 ? -12.241 -2.033 -6.310 1.00 94.88 774 TYR A C 1
ATOM 6018 O O . TYR A 1 774 ? -13.072 -1.634 -7.126 1.00 94.88 774 TYR A O 1
ATOM 6026 N N . PRO A 1 775 ? -12.522 -3.099 -5.524 1.00 93.38 775 PRO A N 1
ATOM 6027 C CA . PRO A 1 775 ? -13.847 -3.734 -5.516 1.00 93.38 775 PRO A CA 1
ATOM 6028 C C . PRO A 1 775 ? -15.011 -2.757 -5.263 1.00 93.38 775 PRO A C 1
ATOM 6030 O O . PRO A 1 775 ? -16.094 -2.932 -5.822 1.00 93.38 775 PRO A O 1
ATOM 6033 N N . TYR A 1 776 ? -14.777 -1.678 -4.507 1.00 95.50 776 TYR A N 1
ATOM 6034 C CA . TYR A 1 776 ? -15.763 -0.625 -4.242 1.00 95.50 776 TYR A CA 1
ATOM 6035 C C . TYR A 1 776 ? -15.829 0.467 -5.320 1.00 95.50 776 TYR A C 1
ATOM 6037 O O . TYR A 1 776 ? -16.696 1.340 -5.235 1.00 95.50 776 TYR A O 1
ATOM 6045 N N . PHE A 1 777 ? -15.003 0.405 -6.376 1.00 96.19 777 PHE A N 1
ATOM 6046 C CA . PHE A 1 777 ? -14.979 1.398 -7.458 1.00 96.19 777 PHE A CA 1
ATOM 6047 C C . PHE A 1 777 ? -16.368 1.644 -8.051 1.00 96.19 777 PHE A C 1
ATOM 6049 O O . PHE A 1 777 ? -16.782 2.792 -8.177 1.00 96.19 777 PHE A O 1
ATOM 6056 N N . ASN A 1 778 ? -17.129 0.585 -8.339 1.00 96.19 778 ASN A N 1
ATOM 6057 C CA . ASN A 1 778 ? -18.461 0.716 -8.931 1.00 96.19 778 ASN A CA 1
ATOM 6058 C C . ASN A 1 778 ? -19.478 1.368 -7.974 1.00 96.19 778 ASN A C 1
ATOM 6060 O O . ASN A 1 778 ? -20.251 2.221 -8.414 1.00 96.19 778 ASN A O 1
ATOM 6064 N N . LYS A 1 779 ? -19.454 1.031 -6.671 1.00 96.00 779 LYS A N 1
ATOM 6065 C CA . LYS A 1 779 ? -20.307 1.676 -5.651 1.00 96.00 779 LYS A CA 1
ATOM 6066 C C . LYS A 1 779 ? -19.933 3.160 -5.495 1.00 96.00 779 LYS A C 1
ATOM 6068 O O . LYS A 1 779 ? -20.804 4.025 -5.590 1.00 96.00 779 LYS A O 1
ATOM 6073 N N . ALA A 1 780 ? -18.642 3.467 -5.352 1.00 97.31 780 ALA A N 1
ATOM 6074 C CA . ALA A 1 780 ? -18.141 4.834 -5.202 1.00 97.31 780 ALA A CA 1
ATOM 6075 C C . ALA A 1 780 ? -18.392 5.702 -6.452 1.00 97.31 780 ALA A C 1
ATOM 6077 O O . ALA A 1 780 ? -18.849 6.834 -6.331 1.00 97.31 780 ALA A O 1
ATOM 6078 N N . PHE A 1 781 ? -18.163 5.179 -7.659 1.00 97.56 781 PHE A N 1
ATOM 6079 C CA . PHE A 1 781 ? -18.388 5.894 -8.922 1.00 97.56 781 PHE A CA 1
ATOM 6080 C C . PHE A 1 781 ? -19.884 6.128 -9.203 1.00 97.56 781 PHE A C 1
ATOM 6082 O O . PHE A 1 781 ? -20.268 7.193 -9.687 1.00 97.56 781 PHE A O 1
ATOM 6089 N N . ALA A 1 782 ? -20.761 5.183 -8.843 1.00 96.81 782 ALA A N 1
ATOM 6090 C CA . ALA A 1 782 ? -22.208 5.402 -8.888 1.00 96.81 782 ALA A CA 1
ATOM 6091 C C . ALA A 1 782 ? -22.654 6.496 -7.898 1.00 96.81 782 ALA A C 1
ATOM 6093 O O . ALA A 1 782 ? -23.458 7.360 -8.261 1.00 96.81 782 ALA A O 1
ATOM 6094 N N . MET A 1 783 ? -22.097 6.502 -6.681 1.00 96.75 783 MET A N 1
ATOM 6095 C CA . MET A 1 783 ? -22.380 7.528 -5.674 1.00 96.75 783 MET A CA 1
ATOM 6096 C C . MET A 1 783 ? -21.860 8.911 -6.098 1.00 96.75 783 MET A C 1
ATOM 6098 O O . MET A 1 783 ? -22.609 9.882 -6.019 1.00 96.75 783 MET A O 1
ATOM 6102 N N . LEU A 1 784 ? -20.643 8.996 -6.654 1.00 96.50 784 LEU A N 1
ATOM 6103 C CA . LEU A 1 784 ? -20.078 10.210 -7.258 1.00 96.50 784 LEU A CA 1
ATOM 6104 C C . LEU A 1 784 ? -21.053 10.816 -8.274 1.00 96.50 784 LEU A C 1
ATOM 6106 O O . LEU A 1 784 ? -21.481 11.957 -8.113 1.00 96.50 784 LEU A O 1
ATOM 6110 N N . LYS A 1 785 ? -21.474 10.029 -9.274 1.00 95.88 785 LYS A N 1
ATOM 6111 C CA . LYS A 1 785 ? -22.410 10.475 -10.318 1.00 95.88 785 LYS A CA 1
ATOM 6112 C C . LYS A 1 785 ? -23.751 10.953 -9.758 1.00 95.88 785 LYS A C 1
ATOM 6114 O O . LYS A 1 785 ? -24.261 11.985 -10.193 1.00 95.88 785 LYS A O 1
ATOM 6119 N N . LYS A 1 786 ? -24.320 10.229 -8.786 1.00 94.31 786 LYS A N 1
ATOM 6120 C CA . LYS A 1 786 ? -25.567 10.615 -8.102 1.00 94.31 786 LYS A CA 1
ATOM 6121 C C . LYS A 1 786 ? -25.412 11.969 -7.404 1.00 94.31 786 LYS A C 1
ATOM 6123 O O . LYS A 1 786 ? -26.248 12.854 -7.583 1.00 94.31 786 LYS A O 1
ATOM 6128 N N . LEU A 1 787 ? -24.337 12.131 -6.634 1.00 94.75 787 LEU A N 1
ATOM 6129 C CA . LEU A 1 787 ? -24.088 13.330 -5.841 1.00 94.75 787 LEU A CA 1
ATOM 6130 C C . LEU A 1 787 ? -23.765 14.543 -6.721 1.00 94.75 787 LEU A C 1
ATOM 6132 O O . LEU A 1 787 ? -24.326 15.602 -6.456 1.00 94.75 787 LEU A O 1
ATOM 6136 N N . MET A 1 788 ? -22.990 14.388 -7.805 1.00 93.81 788 MET A N 1
ATOM 6137 C CA . MET A 1 788 ? -22.713 15.456 -8.784 1.00 93.81 788 MET A CA 1
ATOM 6138 C C . MET A 1 788 ? -24.004 16.104 -9.300 1.00 93.81 788 MET A C 1
ATOM 6140 O O . MET A 1 788 ? -24.144 17.323 -9.246 1.00 93.81 788 MET A O 1
ATOM 6144 N N . VAL A 1 789 ? -24.983 15.300 -9.736 1.00 91.19 789 VAL A N 1
ATOM 6145 C CA . VAL A 1 789 ? -26.274 15.817 -10.226 1.00 91.19 789 VAL A CA 1
ATOM 6146 C C . VAL A 1 789 ? -26.992 16.633 -9.142 1.00 91.19 789 VAL A C 1
ATOM 6148 O O . VAL A 1 789 ? -27.488 17.722 -9.424 1.00 91.19 789 VAL A O 1
ATOM 6151 N N . THR A 1 790 ? -27.009 16.148 -7.895 1.00 89.19 790 THR A N 1
ATOM 6152 C CA . THR A 1 790 ? -27.732 16.806 -6.788 1.00 89.19 790 THR A CA 1
ATOM 6153 C C . THR A 1 790 ? -27.020 18.018 -6.173 1.00 89.19 790 THR A C 1
ATOM 6155 O O . THR A 1 790 ? -27.686 18.976 -5.791 1.00 89.19 790 THR A O 1
ATOM 6158 N N . GLN A 1 791 ? -25.688 17.999 -6.063 1.00 91.12 791 GLN A N 1
ATOM 6159 C CA . GLN A 1 791 ? -24.903 19.017 -5.352 1.00 91.12 791 GLN A CA 1
ATOM 6160 C C . GLN A 1 791 ? -24.419 20.121 -6.291 1.00 91.12 791 GLN A C 1
ATOM 6162 O O . GLN A 1 791 ? -24.537 21.299 -5.961 1.00 91.12 791 GLN A O 1
ATOM 6167 N N . CYS A 1 792 ? -23.955 19.760 -7.491 1.00 84.81 792 CYS A N 1
ATOM 6168 C CA . CYS A 1 792 ? -23.502 20.718 -8.502 1.00 84.81 792 CYS A CA 1
ATOM 6169 C C . CYS A 1 792 ? -24.670 21.344 -9.294 1.00 84.81 792 CYS A C 1
ATOM 6171 O O . CYS A 1 792 ? -24.431 22.184 -10.156 1.00 84.81 792 CYS A O 1
ATOM 6173 N N . LYS A 1 793 ? -25.924 20.945 -9.009 1.00 80.69 793 LYS A N 1
ATOM 6174 C CA . LYS A 1 793 ? -27.168 21.465 -9.620 1.00 80.69 793 LYS A CA 1
ATOM 6175 C C . LYS A 1 793 ? -27.126 21.471 -11.157 1.00 80.69 793 LYS A C 1
ATOM 6177 O O . LYS A 1 793 ? -27.502 22.444 -11.808 1.00 80.69 793 LYS A O 1
ATOM 6182 N N . LEU A 1 794 ? -26.635 20.372 -11.728 1.00 80.44 794 LEU A N 1
ATOM 6183 C CA . LEU A 1 794 ? -26.415 20.229 -13.167 1.00 80.44 794 LEU A CA 1
ATOM 6184 C C . LEU A 1 794 ? -27.751 20.211 -13.922 1.00 80.44 794 LEU A C 1
ATOM 6186 O O . LEU A 1 794 ? -28.628 19.410 -13.604 1.00 80.44 794 LEU A O 1
ATOM 6190 N N . GLY A 1 795 ? -27.888 21.048 -14.955 1.00 80.81 795 GLY A N 1
ATOM 6191 C CA . GLY A 1 795 ? -29.073 21.046 -15.821 1.00 80.81 795 GLY A CA 1
ATOM 6192 C C . GLY A 1 795 ? -29.249 19.717 -16.567 1.00 80.81 795 GLY A C 1
ATOM 6193 O O . GLY A 1 795 ? -28.264 19.051 -16.893 1.00 80.81 795 GLY A O 1
ATOM 6194 N N . ASP A 1 796 ? -30.496 19.346 -16.874 1.00 85.25 796 ASP A N 1
ATOM 6195 C CA . ASP A 1 796 ? -30.902 17.975 -17.245 1.00 85.25 796 ASP A CA 1
ATOM 6196 C C . ASP A 1 796 ? -30.022 17.299 -18.303 1.00 85.25 796 ASP A C 1
ATOM 6198 O O . ASP A 1 796 ? -29.653 16.135 -18.156 1.00 85.25 796 ASP A O 1
ATOM 6202 N N . LYS A 1 797 ? -29.633 18.034 -19.354 1.00 87.06 797 LYS A N 1
ATOM 6203 C CA . LYS A 1 797 ? -28.757 17.527 -20.425 1.00 87.06 797 LYS A CA 1
ATOM 6204 C C . LYS A 1 797 ? -27.391 17.078 -19.894 1.00 87.06 797 LYS A C 1
ATOM 6206 O O . LYS A 1 797 ? -26.913 16.015 -20.273 1.00 87.06 797 LYS A O 1
ATOM 6211 N N . VAL A 1 798 ? -26.784 17.868 -19.008 1.00 86.44 798 VAL A N 1
ATOM 6212 C CA . VAL A 1 798 ? -25.490 17.564 -18.374 1.00 86.44 798 VAL A CA 1
ATOM 6213 C C . VAL A 1 798 ? -25.663 16.443 -17.349 1.00 86.44 798 VAL A C 1
ATOM 6215 O O . VAL A 1 798 ? -24.855 15.519 -17.310 1.00 86.44 798 VAL A O 1
ATOM 6218 N N . GLY A 1 799 ? -26.758 16.461 -16.581 1.00 89.62 799 GLY A N 1
ATOM 6219 C CA . GLY A 1 799 ? -27.097 15.382 -15.651 1.00 89.62 799 GLY A CA 1
ATOM 6220 C C . GLY A 1 799 ? -27.291 14.024 -16.340 1.00 89.62 799 GLY A C 1
ATOM 6221 O O . GLY A 1 799 ? -26.852 13.001 -15.816 1.00 89.62 799 GLY A O 1
ATOM 6222 N N . GLU A 1 800 ? -27.888 13.994 -17.533 1.00 90.19 800 GLU A N 1
ATOM 6223 C CA . GLU A 1 800 ? -28.000 12.785 -18.356 1.00 90.19 800 GLU A CA 1
ATOM 6224 C C . GLU A 1 800 ? -26.653 12.296 -18.899 1.00 90.19 800 GLU A C 1
ATOM 6226 O O . GLU A 1 800 ? -26.432 11.085 -18.919 1.00 90.19 800 GLU A O 1
ATOM 6231 N N . VAL A 1 801 ? -25.737 13.195 -19.285 1.00 92.06 801 VAL A N 1
ATOM 6232 C CA . VAL A 1 801 ? -24.362 12.802 -19.644 1.00 92.06 801 VAL A CA 1
ATOM 6233 C C . VAL A 1 801 ? -23.666 12.180 -18.433 1.00 92.06 801 VAL A C 1
ATOM 6235 O O . VAL A 1 801 ? -23.249 11.028 -18.528 1.00 92.06 801 VAL A O 1
ATOM 6238 N N . VAL A 1 802 ? -23.647 12.866 -17.277 1.00 92.81 802 VAL A N 1
ATOM 6239 C CA . VAL A 1 802 ? -23.031 12.359 -16.034 1.00 92.81 802 VAL A CA 1
ATOM 6240 C C . VAL A 1 802 ? -23.514 10.951 -15.713 1.00 92.81 802 VAL A C 1
ATOM 6242 O O . VAL A 1 802 ? -22.685 10.063 -15.549 1.00 92.81 802 VAL A O 1
ATOM 6245 N N . LYS A 1 803 ? -24.834 10.703 -15.668 1.00 92.38 803 LYS A N 1
ATOM 6246 C CA . LYS A 1 803 ? -25.395 9.368 -15.370 1.00 92.38 803 LYS A CA 1
ATOM 6247 C C . LYS A 1 803 ? -24.831 8.279 -16.292 1.00 92.38 803 LYS A C 1
ATOM 6249 O O . LYS A 1 803 ? -24.518 7.183 -15.813 1.00 92.38 803 LYS A O 1
ATOM 6254 N N . ARG A 1 804 ? -24.709 8.585 -17.589 1.00 93.62 804 ARG A N 1
ATOM 6255 C CA . ARG A 1 804 ? -24.297 7.660 -18.658 1.00 93.62 804 ARG A CA 1
ATOM 6256 C C . ARG A 1 804 ? -22.788 7.407 -18.697 1.00 93.62 804 ARG A C 1
ATOM 6258 O O . ARG A 1 804 ? -22.410 6.333 -19.166 1.00 93.62 804 ARG A O 1
ATOM 6265 N N . SER A 1 805 ? -21.960 8.321 -18.181 1.00 94.12 805 SER A N 1
ATOM 6266 C CA . SER A 1 805 ? -20.500 8.167 -18.134 1.00 94.12 805 SER A CA 1
ATOM 6267 C C . SER A 1 805 ? -20.072 6.875 -17.424 1.00 94.12 805 SER A C 1
ATOM 6269 O O . SER A 1 805 ? -20.630 6.494 -16.387 1.00 94.12 805 SER A O 1
ATOM 6271 N N . LYS A 1 806 ? -19.072 6.194 -17.983 1.00 93.75 806 LYS A N 1
ATOM 6272 C CA . LYS A 1 806 ? -18.543 4.890 -17.548 1.00 93.75 806 LYS A CA 1
ATOM 6273 C C . LYS A 1 806 ? -17.107 4.959 -17.034 1.00 93.75 806 LYS A C 1
ATOM 6275 O O . LYS A 1 806 ? -16.693 4.059 -16.309 1.00 93.75 806 LYS A O 1
ATOM 6280 N N . THR A 1 807 ? -16.359 5.991 -17.413 1.00 92.94 807 THR A N 1
ATOM 6281 C CA . THR A 1 807 ? -14.934 6.154 -17.091 1.00 92.94 807 THR A CA 1
ATOM 6282 C C . THR A 1 807 ? -14.678 7.424 -16.279 1.00 92.94 807 THR A C 1
ATOM 6284 O O . THR A 1 807 ? -15.532 8.309 -16.194 1.00 92.94 807 THR A O 1
ATOM 6287 N N . LEU A 1 808 ? -13.489 7.514 -15.671 1.00 94.06 808 LEU A N 1
ATOM 6288 C CA . LEU A 1 808 ? -13.042 8.733 -14.995 1.00 94.06 808 LEU A CA 1
ATOM 6289 C C . LEU A 1 808 ? -12.786 9.865 -16.006 1.00 94.06 808 LEU A C 1
ATOM 6291 O O . LEU A 1 808 ? -13.207 10.990 -15.747 1.00 94.06 808 LEU A O 1
ATOM 6295 N N . ASP A 1 809 ? -12.209 9.568 -17.179 1.00 90.62 809 ASP A N 1
ATOM 6296 C CA . ASP A 1 809 ? -12.044 10.541 -18.271 1.00 90.62 809 ASP A CA 1
ATOM 6297 C C . ASP A 1 809 ? -13.385 11.133 -18.732 1.00 90.62 809 ASP A C 1
ATOM 6299 O O . ASP A 1 809 ? -13.487 12.341 -18.899 1.00 90.62 809 ASP A O 1
ATOM 6303 N N . GLU A 1 810 ? -14.440 10.325 -18.886 1.00 92.88 810 GLU A N 1
ATOM 6304 C CA . GLU A 1 810 ? -15.770 10.811 -19.299 1.00 92.88 810 GLU A CA 1
ATOM 6305 C C . GLU A 1 810 ? -16.457 11.728 -18.273 1.00 92.88 810 GLU A C 1
ATOM 6307 O O . GLU A 1 810 ? -17.362 12.472 -18.649 1.00 92.88 810 GLU A O 1
ATOM 6312 N N . LEU A 1 811 ? -16.081 11.671 -16.989 1.00 92.25 811 LEU A N 1
ATOM 6313 C CA . LEU A 1 811 ? -16.532 12.654 -15.996 1.00 92.25 811 LEU A CA 1
ATOM 6314 C C . LEU A 1 811 ? -15.596 13.861 -15.933 1.00 92.25 811 LEU A C 1
ATOM 6316 O O . LEU A 1 811 ? -16.077 14.988 -15.860 1.00 92.25 811 LEU A O 1
ATOM 6320 N N . TYR A 1 812 ? -14.279 13.650 -15.983 1.00 90.75 812 TYR A N 1
ATOM 6321 C CA . TYR A 1 812 ? -13.322 14.752 -15.913 1.00 90.75 812 TYR A CA 1
ATOM 6322 C C . TYR A 1 812 ? -13.435 15.669 -17.134 1.00 90.75 812 TYR A C 1
ATOM 6324 O O . TYR A 1 812 ? -13.523 16.878 -16.975 1.00 90.75 812 TYR A O 1
ATOM 6332 N N . ASN A 1 813 ? -13.550 15.118 -18.343 1.00 89.44 813 ASN A N 1
ATOM 6333 C CA . ASN A 1 813 ? -13.702 15.882 -19.590 1.00 89.44 813 ASN A CA 1
ATOM 6334 C C . ASN A 1 813 ? -15.059 16.618 -19.705 1.00 89.44 813 ASN A C 1
ATOM 6336 O O . ASN A 1 813 ? -15.329 17.242 -20.726 1.00 89.44 813 ASN A O 1
ATOM 6340 N N . LEU A 1 814 ? -15.932 16.515 -18.694 1.00 88.38 814 LEU A N 1
ATOM 6341 C CA . LEU A 1 814 ? -17.181 17.276 -18.573 1.00 88.38 814 LEU A CA 1
ATOM 6342 C C . LEU A 1 814 ? -17.087 18.413 -17.536 1.00 88.38 814 LEU A C 1
ATOM 6344 O O . LEU A 1 814 ? -17.908 19.327 -17.562 1.00 88.38 814 LEU A O 1
ATOM 6348 N N . VAL A 1 815 ? -16.120 18.338 -16.615 1.00 88.19 815 VAL A N 1
ATOM 6349 C CA . VAL A 1 815 ? -15.873 19.331 -15.549 1.00 88.19 815 VAL A CA 1
ATOM 6350 C C . VAL A 1 815 ? -14.634 20.187 -15.852 1.00 88.19 815 VAL A C 1
ATOM 6352 O O . VAL A 1 815 ? -14.574 21.338 -15.440 1.00 88.19 815 VAL A O 1
ATOM 6355 N N . GLU A 1 816 ? -13.671 19.620 -16.581 1.00 87.94 816 GLU A N 1
ATOM 6356 C CA . GLU A 1 816 ? -12.382 20.181 -17.022 1.00 87.94 816 GLU A CA 1
ATOM 6357 C C . GLU A 1 816 ? -11.397 20.604 -15.906 1.00 87.94 816 GLU A C 1
ATOM 6359 O O . GLU A 1 816 ? -10.255 20.952 -16.208 1.00 87.94 816 GLU A O 1
ATOM 6364 N N . ASP A 1 817 ? -11.780 20.457 -14.633 1.00 88.75 817 ASP A N 1
ATOM 6365 C CA . ASP A 1 817 ? -10.984 20.773 -13.436 1.00 88.75 817 ASP A CA 1
ATOM 6366 C C . ASP A 1 817 ? -11.068 19.659 -12.363 1.00 88.75 817 ASP A C 1
ATOM 6368 O O . ASP A 1 817 ? -11.929 18.776 -12.411 1.00 88.75 817 ASP A O 1
ATOM 6372 N N . ASP A 1 818 ? -10.165 19.695 -11.382 1.00 91.75 818 ASP A N 1
ATOM 6373 C CA . ASP A 1 818 ? -10.110 18.783 -10.236 1.00 91.75 818 ASP A CA 1
ATOM 6374 C C . ASP A 1 818 ? -11.272 19.036 -9.260 1.00 91.75 818 ASP A C 1
ATOM 6376 O O . ASP A 1 818 ? -11.397 20.115 -8.678 1.00 91.75 818 ASP A O 1
ATOM 6380 N N . PHE A 1 819 ? -12.107 18.022 -9.009 1.00 92.94 819 PHE A N 1
ATOM 6381 C CA . PHE A 1 819 ? -13.358 18.209 -8.265 1.00 92.94 819 PHE A CA 1
ATOM 6382 C C . PHE A 1 819 ? -13.628 17.141 -7.199 1.00 92.94 819 PHE A C 1
ATOM 6384 O O . PHE A 1 819 ? -12.997 16.083 -7.127 1.00 92.94 819 PHE A O 1
ATOM 6391 N N . TRP A 1 820 ? -14.607 17.427 -6.340 1.00 94.75 820 TRP A N 1
ATOM 6392 C CA . TRP A 1 820 ? -15.114 16.486 -5.349 1.00 94.75 820 TRP A CA 1
ATOM 6393 C C . TRP A 1 820 ? -16.598 16.701 -5.050 1.00 94.75 820 TRP A C 1
ATOM 6395 O O . TRP A 1 820 ? -17.153 17.768 -5.303 1.00 94.75 820 TRP A O 1
ATOM 6405 N N . VAL A 1 821 ? -17.228 15.682 -4.467 1.00 96.00 821 VAL A N 1
ATOM 6406 C CA . VAL A 1 821 ? -18.576 15.742 -3.874 1.00 96.00 821 VAL A CA 1
ATOM 6407 C C . VAL A 1 821 ? -18.524 15.216 -2.441 1.00 96.00 821 VAL A C 1
ATOM 6409 O O . VAL A 1 821 ? -17.707 14.350 -2.134 1.00 96.00 821 VAL A O 1
ATOM 6412 N N . ILE A 1 822 ? -19.375 15.722 -1.551 1.00 95.88 822 ILE A N 1
ATOM 6413 C CA . ILE A 1 822 ? -19.507 15.195 -0.181 1.00 95.88 822 ILE A CA 1
ATOM 6414 C C . ILE A 1 822 ? -20.517 14.051 -0.204 1.00 95.88 822 ILE A C 1
ATOM 6416 O O . ILE A 1 822 ? -21.623 14.249 -0.697 1.00 95.88 822 ILE A O 1
ATOM 6420 N N . VAL A 1 823 ? -20.202 12.893 0.380 1.00 96.12 823 VAL A N 1
ATOM 6421 C CA . VAL A 1 823 ? -21.244 11.983 0.875 1.00 96.12 823 VAL A CA 1
ATOM 6422 C C . VAL A 1 823 ? -21.754 12.594 2.189 1.00 96.12 823 VAL A C 1
ATOM 6424 O O . VAL A 1 823 ? -20.979 12.671 3.146 1.00 96.12 823 VAL A O 1
ATOM 6427 N N . PRO A 1 824 ? -22.983 13.144 2.250 1.00 94.00 824 PRO A N 1
ATOM 6428 C CA . PRO A 1 824 ? -23.489 13.766 3.472 1.00 94.00 824 PRO A CA 1
ATOM 6429 C C . PRO A 1 824 ? -23.756 12.705 4.540 1.00 94.00 824 PRO A C 1
ATOM 6431 O O . PRO A 1 824 ? -24.193 11.610 4.208 1.00 94.00 824 PRO A O 1
ATOM 6434 N N . CYS A 1 825 ? -23.537 13.043 5.810 1.00 92.69 825 CYS A N 1
ATOM 6435 C CA . CYS A 1 825 ? -23.794 12.152 6.941 1.00 92.69 825 CYS A CA 1
ATOM 6436 C C . CYS A 1 825 ? -24.892 12.752 7.829 1.00 92.69 825 CYS A C 1
ATOM 6438 O O . CYS A 1 825 ? -24.702 13.824 8.405 1.00 92.69 825 CYS A O 1
ATOM 6440 N N . PHE A 1 826 ? -26.052 12.098 7.918 1.00 93.00 826 PHE A N 1
ATOM 6441 C CA . PHE A 1 826 ? -27.188 12.614 8.691 1.00 93.00 826 PHE A CA 1
ATOM 6442 C C . PHE A 1 826 ? -26.907 12.682 10.208 1.00 93.00 826 PHE A C 1
ATOM 6444 O O . PHE A 1 826 ? -26.328 11.763 10.787 1.00 93.00 826 PHE A O 1
ATOM 6451 N N . SER A 1 827 ? -27.338 13.767 10.855 1.00 92.38 827 SER A N 1
ATOM 6452 C CA . SER A 1 827 ? -27.205 14.043 12.292 1.00 92.38 827 SER A CA 1
ATOM 6453 C C . SER A 1 827 ? -28.504 13.727 13.032 1.00 92.38 827 SER A C 1
ATOM 6455 O O . SER A 1 827 ? -29.510 14.407 12.828 1.00 92.38 827 SER A O 1
ATOM 6457 N N . GLU A 1 828 ? -28.482 12.758 13.952 1.00 89.81 828 GLU A N 1
ATOM 6458 C CA . GLU A 1 828 ? -29.619 12.523 14.859 1.00 89.81 828 GLU A CA 1
ATOM 6459 C C . GLU A 1 828 ? -29.779 13.654 15.891 1.00 89.81 828 GLU A C 1
ATOM 6461 O O . GLU A 1 828 ? -30.886 13.905 16.357 1.00 89.81 828 GLU A O 1
ATOM 6466 N N . VAL A 1 829 ? -28.687 14.344 16.247 1.00 92.50 829 VAL A N 1
ATOM 6467 C CA . VAL A 1 829 ? -28.686 15.426 17.252 1.00 92.50 829 VAL A CA 1
ATOM 6468 C C . VAL A 1 829 ? -29.298 16.729 16.726 1.00 92.50 829 VAL A C 1
ATOM 6470 O O . VAL A 1 829 ? -29.932 17.453 17.488 1.00 92.50 829 VAL A O 1
ATOM 6473 N N . THR A 1 830 ? -29.108 17.049 15.442 1.00 91.38 830 THR A N 1
ATOM 6474 C CA . THR A 1 830 ? -29.547 18.331 14.847 1.00 91.38 830 THR A CA 1
ATOM 6475 C C . THR A 1 830 ? -30.627 18.187 13.775 1.00 91.38 830 THR A C 1
ATOM 6477 O O . THR A 1 830 ? -31.226 19.186 13.396 1.00 91.38 830 THR A O 1
ATOM 6480 N N . GLY A 1 831 ? -30.884 16.975 13.269 1.00 91.81 831 GLY A N 1
ATOM 6481 C CA . GLY A 1 831 ? -31.833 16.736 12.175 1.00 91.81 831 GLY A CA 1
ATOM 6482 C C . GLY A 1 831 ? -31.332 17.159 10.786 1.00 91.81 831 GLY A C 1
ATOM 6483 O O . GLY A 1 831 ? -32.107 17.161 9.831 1.00 91.81 831 GLY A O 1
ATOM 6484 N N . GLU A 1 832 ? -30.050 17.511 10.654 1.00 90.44 832 GLU A N 1
ATOM 6485 C CA . GLU A 1 832 ? -29.442 18.047 9.429 1.00 90.44 832 GLU A CA 1
ATOM 6486 C C . GLU A 1 832 ? -28.360 17.121 8.842 1.00 90.44 832 GLU A C 1
ATOM 6488 O O . GLU A 1 832 ? -27.935 16.145 9.458 1.00 90.44 832 GLU A O 1
ATOM 6493 N N . ASN A 1 833 ? -27.874 17.432 7.638 1.00 91.31 833 ASN A N 1
ATOM 6494 C CA . ASN A 1 833 ? -26.743 16.730 7.029 1.00 91.31 833 ASN A CA 1
ATOM 6495 C C . ASN A 1 833 ? -25.410 17.373 7.441 1.00 91.31 833 ASN A C 1
ATOM 6497 O O . ASN A 1 833 ? -25.132 18.515 7.080 1.00 91.31 833 ASN A O 1
ATOM 6501 N N . MET A 1 834 ? -24.553 16.612 8.120 1.00 93.06 834 MET A N 1
ATOM 6502 C CA . MET A 1 834 ? -23.153 16.969 8.359 1.00 93.06 834 MET A CA 1
ATOM 6503 C C . MET A 1 834 ? -22.298 16.683 7.118 1.00 93.06 834 MET A C 1
ATOM 6505 O O . MET A 1 834 ? -22.644 15.855 6.268 1.00 93.06 834 MET A O 1
ATOM 6509 N N . GLU A 1 835 ? -21.118 17.300 7.051 1.00 91.62 835 GLU A N 1
ATOM 6510 C CA . GLU A 1 835 ? -20.079 16.868 6.116 1.00 91.62 835 GLU A CA 1
ATOM 6511 C C . GLU A 1 835 ? -19.595 15.456 6.496 1.00 91.62 835 GLU A C 1
ATOM 6513 O O . GLU A 1 835 ? -19.016 15.252 7.565 1.00 91.62 835 GLU A O 1
ATOM 6518 N N . GLY A 1 836 ? -19.821 14.472 5.625 1.00 92.44 836 GLY A N 1
ATOM 6519 C CA . GLY A 1 836 ? -19.216 13.144 5.724 1.00 92.44 836 GLY A CA 1
ATOM 6520 C C . GLY A 1 836 ? -17.871 13.084 4.998 1.00 92.44 836 GLY A C 1
ATOM 6521 O O . GLY A 1 836 ? -17.039 13.987 5.101 1.00 92.44 836 GLY A O 1
ATOM 6522 N N . THR A 1 837 ? -17.653 12.008 4.252 1.00 94.25 837 THR A N 1
ATOM 6523 C CA . THR A 1 837 ? -16.433 11.780 3.469 1.00 94.25 837 THR A CA 1
ATOM 6524 C C . THR A 1 837 ? -16.590 12.328 2.051 1.00 94.25 837 THR A C 1
ATOM 6526 O O . THR A 1 837 ? -17.658 12.219 1.450 1.00 94.25 837 THR A O 1
ATOM 6529 N N . ARG A 1 838 ? -15.533 12.917 1.482 1.00 95.38 838 ARG A N 1
ATOM 6530 C CA . ARG A 1 838 ? -15.543 13.424 0.101 1.00 95.38 838 ARG A CA 1
ATOM 6531 C C . ARG A 1 838 ? -15.134 12.331 -0.883 1.00 95.38 838 ARG A C 1
ATOM 6533 O O . ARG A 1 838 ? -14.165 11.623 -0.626 1.00 95.38 838 ARG A O 1
ATOM 6540 N N . LEU A 1 839 ? -15.814 12.235 -2.023 1.00 97.06 839 LEU A N 1
ATOM 6541 C CA . LEU A 1 839 ? -15.342 11.495 -3.197 1.00 97.06 839 LEU A CA 1
ATOM 6542 C C . LEU A 1 839 ? -14.598 12.486 -4.093 1.00 97.06 839 LEU A C 1
ATOM 6544 O O . LEU A 1 839 ? -15.207 13.455 -4.544 1.00 97.06 839 LEU A O 1
ATOM 6548 N N . THR A 1 840 ? -13.301 12.279 -4.316 1.00 95.75 840 THR A N 1
ATOM 6549 C CA . THR A 1 840 ? -12.426 13.224 -5.034 1.00 95.75 840 THR A CA 1
ATOM 6550 C C . THR A 1 840 ? -11.947 12.629 -6.352 1.00 95.75 840 THR A C 1
ATOM 6552 O O . THR A 1 840 ? -11.478 11.489 -6.349 1.00 95.75 840 THR A O 1
ATOM 6555 N N . LEU A 1 841 ? -11.978 13.400 -7.440 1.00 95.19 841 LEU A N 1
ATOM 6556 C CA . LEU A 1 841 ? -11.378 13.033 -8.723 1.00 95.19 841 LEU A CA 1
ATOM 6557 C C . LEU A 1 841 ? -10.401 14.125 -9.177 1.00 95.19 841 LEU A C 1
ATOM 6559 O O . LEU A 1 841 ? -10.799 15.267 -9.394 1.00 95.19 841 LEU A O 1
ATOM 6563 N N . GLN A 1 842 ? -9.126 13.757 -9.309 1.00 92.25 842 GLN A N 1
ATOM 6564 C CA . GLN A 1 842 ? -8.020 14.679 -9.588 1.00 92.25 842 GLN A CA 1
ATOM 6565 C C . GLN A 1 842 ? -7.115 14.155 -10.712 1.00 92.25 842 GLN A C 1
ATOM 6567 O O . GLN A 1 842 ? -6.908 12.940 -10.799 1.00 92.25 842 GLN A O 1
ATOM 6572 N N . LYS A 1 843 ? -6.538 15.024 -11.560 1.00 88.44 843 LYS A N 1
ATOM 6573 C CA . LYS A 1 843 ? -5.497 14.613 -12.530 1.00 88.44 843 LYS A CA 1
ATOM 6574 C C . LYS A 1 843 ? -4.277 14.066 -11.774 1.00 88.44 843 LYS A C 1
ATOM 6576 O O . LYS A 1 843 ? -3.738 14.723 -10.888 1.00 88.44 843 LYS A O 1
ATOM 6581 N N . TYR A 1 844 ? -3.800 12.877 -12.150 1.00 82.56 844 TYR A N 1
ATOM 6582 C CA . TYR A 1 844 ? -2.573 12.299 -11.594 1.00 82.56 844 TYR A CA 1
ATOM 6583 C C . TYR A 1 844 ? -1.413 12.414 -12.585 1.00 82.56 844 TYR A C 1
ATOM 6585 O O . TYR A 1 844 ? -1.498 11.926 -13.716 1.00 82.56 844 TYR A O 1
ATOM 6593 N N . TYR A 1 845 ? -0.311 13.008 -12.128 1.00 74.50 845 TYR A N 1
ATOM 6594 C CA . TYR A 1 845 ? 0.909 13.246 -12.899 1.00 74.50 845 TYR A CA 1
ATOM 6595 C C . TYR A 1 845 ? 2.104 12.493 -12.297 1.00 74.50 845 TYR A C 1
ATOM 6597 O O . TYR A 1 845 ? 2.156 12.285 -11.078 1.00 74.50 845 TYR A O 1
ATOM 6605 N N . GLU A 1 846 ? 3.093 12.112 -13.116 1.00 58.00 846 GLU A N 1
ATOM 6606 C CA . GLU A 1 846 ? 4.321 11.498 -12.591 1.00 58.00 846 GLU A CA 1
ATOM 6607 C C . GLU A 1 846 ? 5.066 12.490 -11.675 1.00 58.00 846 GLU A C 1
ATOM 6609 O O . GLU A 1 846 ? 5.530 13.541 -12.103 1.00 58.00 846 GLU A O 1
ATOM 6614 N N . GLY A 1 847 ? 5.216 12.136 -10.394 1.00 53.47 847 GLY A N 1
ATOM 6615 C CA . GLY A 1 847 ? 6.084 12.876 -9.474 1.00 53.47 847 GLY A CA 1
ATOM 6616 C C . GLY A 1 847 ? 5.451 14.067 -8.746 1.00 53.47 847 GLY A C 1
ATOM 6617 O O . GLY A 1 847 ? 6.167 15.028 -8.467 1.00 53.47 847 GLY A O 1
ATOM 6618 N N . MET A 1 848 ? 4.168 13.998 -8.350 1.00 42.62 848 MET A N 1
ATOM 6619 C CA . MET A 1 848 ? 3.509 14.986 -7.462 1.00 42.62 848 MET A CA 1
ATOM 6620 C C . MET A 1 848 ? 4.096 15.067 -6.026 1.00 42.62 848 MET A C 1
ATOM 6622 O O . MET A 1 848 ? 3.471 14.737 -5.019 1.00 42.62 848 MET A O 1
ATOM 6626 N N . ARG A 1 849 ? 5.335 15.560 -5.956 1.00 41.28 849 ARG A N 1
ATOM 6627 C CA . ARG A 1 849 ? 5.933 16.423 -4.922 1.00 41.28 849 ARG A CA 1
ATOM 6628 C C . ARG A 1 849 ? 6.847 17.501 -5.554 1.00 41.28 849 ARG A C 1
ATOM 6630 O O . ARG A 1 849 ? 7.346 18.351 -4.823 1.00 41.28 849 ARG A O 1
ATOM 6637 N N . ALA A 1 850 ? 7.069 17.486 -6.876 1.00 35.53 850 ALA A N 1
ATOM 6638 C CA . ALA A 1 850 ? 7.807 18.516 -7.612 1.00 35.53 850 ALA A CA 1
ATOM 6639 C C . ALA A 1 850 ? 6.867 19.619 -8.140 1.00 35.53 850 ALA A C 1
ATOM 6641 O O . ALA A 1 850 ? 5.726 19.346 -8.499 1.00 35.53 850 ALA A O 1
ATOM 6642 N N . GLN A 1 851 ? 7.350 20.865 -8.191 1.00 34.53 851 GLN A N 1
ATOM 6643 C CA . GLN A 1 851 ? 6.533 22.055 -8.493 1.00 34.53 851 GLN A CA 1
ATOM 6644 C C . GLN A 1 851 ? 6.465 22.438 -9.985 1.00 34.53 851 GLN A C 1
ATOM 6646 O O . GLN A 1 851 ? 5.800 23.409 -10.325 1.00 34.53 851 GLN A O 1
ATOM 6651 N N . ASN A 1 852 ? 7.131 21.689 -10.870 1.00 39.12 852 ASN A N 1
ATOM 6652 C CA . ASN A 1 852 ? 7.129 21.913 -12.318 1.00 39.12 852 ASN A CA 1
ATOM 6653 C C . ASN A 1 852 ? 6.698 20.616 -13.012 1.00 39.12 852 ASN A C 1
ATOM 6655 O O . ASN A 1 852 ? 7.455 19.647 -13.003 1.00 39.12 852 ASN A O 1
ATOM 6659 N N . VAL A 1 853 ? 5.491 20.603 -13.578 1.00 48.22 853 VAL A N 1
ATOM 6660 C CA . VAL A 1 853 ? 4.864 19.440 -14.225 1.00 48.22 853 VAL A CA 1
ATOM 6661 C C . VAL A 1 853 ? 4.204 19.908 -15.523 1.00 48.22 853 VAL A C 1
ATOM 6663 O O . VAL A 1 853 ? 3.536 20.941 -15.533 1.00 48.22 853 VAL A O 1
ATOM 6666 N N . SER A 1 854 ? 4.408 19.174 -16.614 1.00 48.72 854 SER A N 1
ATOM 6667 C CA . SER A 1 854 ? 3.804 19.436 -17.923 1.00 48.72 854 SER A CA 1
ATOM 6668 C C . SER A 1 854 ? 2.501 18.649 -18.095 1.00 48.72 854 SER A C 1
ATOM 6670 O O . SER A 1 854 ? 2.324 17.574 -17.521 1.00 48.72 854 SER A O 1
ATOM 6672 N N . GLU A 1 855 ? 1.591 19.117 -18.953 1.00 50.41 855 GLU A N 1
ATOM 6673 C CA . GLU A 1 855 ? 0.382 18.351 -19.295 1.00 50.41 855 GLU A CA 1
ATOM 6674 C C . GLU A 1 855 ? 0.714 17.021 -20.010 1.00 50.41 855 GLU A C 1
ATOM 6676 O O . GLU A 1 855 ? -0.051 16.060 -19.934 1.00 50.41 855 GLU A O 1
ATOM 6681 N N . THR A 1 856 ? 1.911 16.912 -20.603 1.00 50.59 856 THR A N 1
ATOM 6682 C CA . THR A 1 856 ? 2.469 15.652 -21.139 1.00 50.59 856 THR A CA 1
ATOM 6683 C C . THR A 1 856 ? 2.740 14.584 -20.087 1.00 50.59 856 THR A C 1
ATOM 6685 O O . THR A 1 856 ? 2.953 13.425 -20.441 1.00 50.59 856 THR A O 1
ATOM 6688 N N . ASP A 1 857 ? 2.732 14.960 -18.810 1.00 57.06 857 ASP A N 1
ATOM 6689 C CA . ASP A 1 857 ? 3.187 14.124 -17.704 1.00 57.06 857 ASP A CA 1
ATOM 6690 C C . ASP A 1 857 ? 1.989 13.530 -16.930 1.00 57.06 857 ASP A C 1
ATOM 6692 O O . ASP A 1 857 ? 2.170 12.897 -15.885 1.00 57.06 857 ASP A O 1
ATOM 6696 N N . LYS A 1 858 ? 0.751 13.722 -17.434 1.00 62.28 858 LYS A N 1
ATOM 6697 C CA . LYS A 1 858 ? -0.477 13.081 -16.928 1.00 62.28 858 LYS A CA 1
ATOM 6698 C C . LYS A 1 858 ? -0.380 11.571 -17.162 1.00 62.28 858 LYS A C 1
ATOM 6700 O O . LYS A 1 858 ? -0.430 11.110 -18.299 1.00 62.28 858 LYS A O 1
ATOM 6705 N N . VAL A 1 859 ? -0.330 10.803 -16.076 1.00 70.44 859 VAL A N 1
ATOM 6706 C CA . VAL A 1 859 ? -0.350 9.329 -16.103 1.00 70.44 859 VAL A CA 1
ATOM 6707 C C . VAL A 1 859 ? -1.777 8.790 -15.937 1.00 70.44 859 VAL A C 1
ATOM 6709 O O . VAL A 1 859 ? -2.081 7.710 -16.422 1.00 70.44 859 VAL A O 1
ATOM 6712 N N . GLY A 1 860 ? -2.687 9.530 -15.294 1.00 85.75 860 GLY A N 1
ATOM 6713 C CA . GLY A 1 860 ? -4.084 9.104 -15.154 1.00 85.75 860 GLY A CA 1
ATOM 6714 C C . GLY A 1 860 ? -4.870 9.973 -14.179 1.00 85.75 860 GLY A C 1
ATOM 6715 O O . GLY A 1 860 ? -4.843 11.200 -14.300 1.00 85.75 860 GLY A O 1
ATOM 6716 N N . PHE A 1 861 ? -5.541 9.349 -13.206 1.00 90.62 861 PHE A N 1
ATOM 6717 C CA . PHE A 1 861 ? -6.296 10.052 -12.162 1.00 90.62 861 PHE A CA 1
ATOM 6718 C C . PHE A 1 861 ? -6.059 9.490 -10.766 1.00 90.62 861 PHE A C 1
ATOM 6720 O O . PHE A 1 861 ? -5.792 8.307 -10.584 1.00 90.62 861 PHE A O 1
ATOM 6727 N N . GLU A 1 862 ? -6.224 10.353 -9.776 1.00 92.62 862 GLU A N 1
ATOM 6728 C CA . GLU A 1 862 ? -6.329 9.999 -8.368 1.00 92.62 862 GLU A CA 1
ATOM 6729 C C . GLU A 1 862 ? -7.827 10.035 -8.014 1.00 92.62 862 GLU A C 1
ATOM 6731 O O . GLU A 1 862 ? -8.436 11.106 -7.953 1.00 92.62 862 GLU A O 1
ATOM 6736 N N . PHE A 1 863 ? -8.443 8.857 -7.853 1.00 96.38 863 PHE A N 1
ATOM 6737 C CA . PHE A 1 863 ? -9.843 8.709 -7.431 1.00 96.38 863 PHE A CA 1
ATOM 6738 C C . PHE A 1 863 ? -9.883 8.103 -6.030 1.00 96.38 863 PHE A C 1
ATOM 6740 O O . PHE A 1 863 ? -9.519 6.937 -5.836 1.00 96.38 863 PHE A O 1
ATOM 6747 N N . THR A 1 864 ? -10.295 8.905 -5.046 1.00 95.44 864 THR A N 1
ATOM 6748 C CA . THR A 1 864 ? -10.170 8.569 -3.617 1.00 95.44 864 THR A CA 1
ATOM 6749 C C . THR A 1 864 ? -11.428 8.888 -2.830 1.00 95.44 864 THR A C 1
ATOM 6751 O O . THR A 1 864 ? -12.215 9.761 -3.208 1.00 95.44 864 THR A O 1
ATOM 6754 N N . ILE A 1 865 ? -11.556 8.232 -1.677 1.00 94.88 865 ILE A N 1
ATOM 6755 C CA . ILE A 1 865 ? -12.259 8.827 -0.543 1.00 94.88 865 ILE A CA 1
ATOM 6756 C C . ILE A 1 865 ? -11.292 9.739 0.227 1.00 94.88 865 ILE A C 1
ATOM 6758 O O . ILE A 1 865 ? -10.144 9.361 0.480 1.00 94.88 865 ILE A O 1
ATOM 6762 N N . ARG A 1 866 ? -11.759 10.924 0.633 1.00 93.50 866 ARG A N 1
ATOM 6763 C CA . ARG A 1 866 ? -11.030 11.857 1.501 1.00 93.50 866 ARG A CA 1
ATOM 6764 C C . ARG A 1 866 ? -11.924 12.355 2.634 1.00 93.50 866 ARG A C 1
ATOM 6766 O O . ARG A 1 866 ? -12.798 13.190 2.410 1.00 93.50 866 ARG A O 1
ATOM 6773 N N . THR A 1 867 ? -11.695 11.881 3.856 1.00 91.44 867 THR A N 1
ATOM 6774 C CA . THR A 1 867 ? -12.416 12.361 5.050 1.00 91.44 867 THR A CA 1
ATOM 6775 C C . THR A 1 867 ? -11.686 13.584 5.625 1.00 91.44 867 THR A C 1
ATOM 6777 O O . THR A 1 867 ? -10.512 13.451 5.978 1.00 91.44 867 THR A O 1
ATOM 6780 N N . PRO A 1 868 ? -12.304 14.782 5.677 1.00 87.38 868 PRO A N 1
ATOM 6781 C CA . PRO A 1 868 ? -11.649 15.999 6.157 1.00 87.38 868 PRO A CA 1
ATOM 6782 C C . PRO A 1 868 ? -11.823 16.153 7.674 1.00 87.38 868 PRO A C 1
ATOM 6784 O O . PRO A 1 868 ? -12.943 16.242 8.162 1.00 87.38 868 PRO A O 1
ATOM 6787 N N . SER A 1 869 ? -10.747 16.233 8.448 1.00 86.88 869 SER A N 1
ATOM 6788 C CA . SER A 1 869 ? -10.839 16.260 9.917 1.00 86.88 869 SER A CA 1
ATOM 6789 C C . SER A 1 869 ? -10.649 17.683 10.465 1.00 86.88 869 SER A C 1
ATOM 6791 O O . SER A 1 869 ? -9.556 18.054 10.890 1.00 86.88 869 SER A O 1
ATOM 6793 N N . THR A 1 870 ? -11.711 18.500 10.393 1.00 90.25 870 THR A N 1
ATOM 6794 C CA . THR A 1 870 ? -11.741 19.928 10.789 1.00 90.25 870 THR A CA 1
ATOM 6795 C C . THR A 1 870 ? -12.301 20.141 12.209 1.00 90.25 870 THR A C 1
ATOM 6797 O O . THR A 1 870 ? -13.051 19.290 12.697 1.00 90.25 870 THR A O 1
ATOM 6800 N N . PRO A 1 871 ? -12.043 21.287 12.882 1.00 93.00 871 PRO A N 1
ATOM 6801 C CA . PRO A 1 871 ? -12.489 21.508 14.264 1.00 93.00 871 PRO A CA 1
ATOM 6802 C C . PRO A 1 871 ? -14.019 21.528 14.406 1.00 93.00 871 PRO A C 1
ATOM 6804 O O . PRO A 1 871 ? -14.556 21.143 15.441 1.00 93.00 871 PRO A O 1
ATOM 6807 N N . HIS A 1 872 ? -14.727 21.955 13.354 1.00 92.38 872 HIS A N 1
ATOM 6808 C CA . HIS A 1 872 ? -16.189 21.965 13.320 1.00 92.38 872 HIS A CA 1
ATOM 6809 C C . HIS A 1 872 ? -16.759 20.541 13.295 1.00 92.38 872 HIS A C 1
ATOM 6811 O O . HIS A 1 872 ? -17.594 20.213 14.137 1.00 92.38 872 HIS A O 1
ATOM 6817 N N . ARG A 1 873 ? -16.241 19.667 12.416 1.00 92.56 873 ARG A N 1
ATOM 6818 C CA . ARG A 1 873 ? -16.637 18.249 12.385 1.00 92.56 873 ARG A CA 1
ATOM 6819 C C . ARG A 1 873 ? -16.291 17.547 13.697 1.00 92.56 873 ARG A C 1
ATOM 6821 O O . ARG A 1 873 ? -17.116 16.798 14.199 1.00 92.56 873 ARG A O 1
ATOM 6828 N N . PHE A 1 874 ? -15.136 17.842 14.301 1.00 94.00 874 PHE A N 1
ATOM 6829 C CA . PHE A 1 874 ? -14.788 17.327 15.632 1.00 94.00 874 PHE A CA 1
ATOM 6830 C C . PHE A 1 874 ? -15.865 17.619 16.686 1.00 94.00 874 PHE A C 1
ATOM 6832 O O . PHE A 1 874 ? -16.237 16.706 17.418 1.00 94.00 874 PHE A O 1
ATOM 6839 N N . LYS A 1 875 ? -16.424 18.839 16.721 1.00 94.31 875 LYS A N 1
ATOM 6840 C CA . LYS A 1 875 ? -17.550 19.167 17.613 1.00 94.31 875 LYS A CA 1
ATOM 6841 C C . LYS A 1 875 ? -18.830 18.411 17.237 1.00 94.31 875 LYS A C 1
ATOM 6843 O O . LYS A 1 875 ? -19.444 17.806 18.107 1.00 94.31 875 LYS A O 1
ATOM 6848 N N . GLN A 1 876 ? -19.210 18.415 15.956 1.00 95.06 876 GLN A N 1
ATOM 6849 C CA . GLN A 1 876 ? -20.442 17.762 15.488 1.00 95.06 876 GLN A CA 1
ATOM 6850 C C . GLN A 1 876 ? -20.458 16.252 15.772 1.00 95.06 876 GLN A C 1
ATOM 6852 O O . GLN A 1 876 ? -21.480 15.717 16.195 1.00 95.06 876 GLN A O 1
ATOM 6857 N N . PHE A 1 877 ? -19.336 15.561 15.554 1.00 95.62 877 PHE A N 1
ATOM 6858 C CA . PHE A 1 877 ? -19.230 14.123 15.800 1.00 95.62 877 PHE A CA 1
ATOM 6859 C C . PHE A 1 877 ? -19.105 13.794 17.295 1.00 95.62 877 PHE A C 1
ATOM 6861 O O . PHE A 1 877 ? -19.731 12.834 17.728 1.00 95.62 877 PHE A O 1
ATOM 6868 N N . ASP A 1 878 ? -18.404 14.596 18.107 1.00 96.62 878 ASP A N 1
ATOM 6869 C CA . ASP A 1 878 ? -18.428 14.461 19.577 1.00 96.62 878 ASP A CA 1
ATOM 6870 C C . ASP A 1 878 ? -19.856 14.590 20.144 1.00 96.62 878 ASP A C 1
ATOM 6872 O O . ASP A 1 878 ? -20.248 13.820 21.021 1.00 96.62 878 ASP A O 1
ATOM 6876 N N . GLU A 1 879 ? -20.674 15.490 19.591 1.00 96.56 879 GLU A N 1
ATOM 6877 C CA . GLU A 1 879 ? -22.099 15.599 19.928 1.00 96.56 879 GLU A CA 1
ATOM 6878 C C . GLU A 1 879 ? -22.891 14.333 19.535 1.00 96.56 879 GLU A C 1
ATOM 6880 O O . GLU A 1 879 ? -23.686 13.856 20.349 1.00 96.56 879 GLU A O 1
ATOM 6885 N N . GLN A 1 880 ? -22.625 13.710 18.372 1.00 96.12 880 GLN A N 1
ATOM 6886 C CA . GLN A 1 880 ? -23.217 12.397 18.047 1.00 96.12 880 GLN A CA 1
ATOM 6887 C C . GLN A 1 880 ? -22.757 11.306 19.021 1.00 96.12 880 GLN A C 1
ATOM 6889 O O . GLN A 1 880 ? -23.591 10.558 19.521 1.00 96.12 880 GLN A O 1
ATOM 6894 N N . PHE A 1 881 ? -21.458 11.193 19.325 1.00 97.38 881 PHE A N 1
ATOM 6895 C CA . PHE A 1 881 ? -20.965 10.138 20.218 1.00 97.38 881 PHE A CA 1
ATOM 6896 C C . PHE A 1 881 ? -21.488 10.292 21.643 1.00 97.38 881 PHE A C 1
ATOM 6898 O O . PHE A 1 881 ? -21.805 9.287 22.266 1.00 97.38 881 PHE A O 1
ATOM 6905 N N . LYS A 1 882 ? -21.670 11.522 22.137 1.00 97.38 882 LYS A N 1
ATOM 6906 C CA . LYS A 1 882 ? -22.367 11.782 23.406 1.00 97.38 882 LYS A CA 1
ATOM 6907 C C . LYS A 1 882 ? -23.816 11.298 23.381 1.00 97.38 882 LYS A C 1
ATOM 6909 O O . LYS A 1 882 ? -24.248 10.687 24.355 1.00 97.38 882 LYS A O 1
ATOM 6914 N N . LYS A 1 883 ? -24.545 11.497 22.273 1.00 96.88 883 LYS A N 1
ATOM 6915 C CA . LYS A 1 883 ? -25.882 10.907 22.104 1.00 96.88 883 LYS A CA 1
ATOM 6916 C C . LYS A 1 883 ? -25.818 9.378 22.088 1.00 96.88 883 LYS A C 1
ATOM 6918 O O . LYS A 1 883 ? -26.520 8.756 22.867 1.00 96.88 883 LYS A O 1
ATOM 6923 N N . ILE A 1 884 ? -24.953 8.778 21.268 1.00 97.19 884 ILE A N 1
ATOM 6924 C CA . ILE A 1 884 ? -24.804 7.314 21.160 1.00 97.19 884 ILE A CA 1
ATOM 6925 C C . ILE A 1 884 ? -24.452 6.694 22.518 1.00 97.19 884 ILE A C 1
ATOM 6927 O O . ILE A 1 884 ? -24.967 5.632 22.845 1.00 97.19 884 ILE A O 1
ATOM 6931 N N . TRP A 1 885 ? -23.618 7.356 23.324 1.00 97.00 885 TRP A N 1
ATOM 6932 C CA . TRP A 1 885 ? -23.250 6.871 24.656 1.00 97.00 885 TRP A CA 1
ATOM 6933 C C . TRP A 1 885 ? -24.396 6.973 25.666 1.00 97.00 885 TRP A C 1
ATOM 6935 O O . TRP A 1 885 ? -24.580 6.066 26.472 1.00 97.00 885 TRP A O 1
ATOM 6945 N N . LYS A 1 886 ? -25.213 8.031 25.584 1.00 96.81 886 LYS A N 1
ATOM 6946 C CA . LYS A 1 886 ? -26.451 8.143 26.364 1.00 96.81 886 LYS A CA 1
ATOM 6947 C C . LYS A 1 886 ? -27.479 7.088 25.938 1.00 96.81 886 LYS A C 1
ATOM 6949 O O . LYS A 1 886 ? -28.023 6.411 26.802 1.00 96.81 886 LYS A O 1
ATOM 6954 N N . ASP A 1 887 ? -27.704 6.918 24.632 1.00 96.56 887 ASP A N 1
ATOM 6955 C CA . ASP A 1 887 ? -28.567 5.863 24.085 1.00 96.56 887 ASP A CA 1
ATOM 6956 C C . ASP A 1 887 ? -28.083 4.473 24.574 1.00 96.56 887 ASP A C 1
ATOM 6958 O O . ASP A 1 887 ? -28.894 3.623 24.930 1.00 96.56 887 ASP A O 1
ATOM 6962 N N . LEU A 1 888 ? -26.761 4.246 24.633 1.00 96.25 888 LEU A N 1
ATOM 6963 C CA . LEU A 1 888 ? -26.136 3.005 25.113 1.00 96.25 888 LEU A CA 1
ATOM 6964 C C . LEU A 1 888 ? -26.325 2.777 26.613 1.00 96.25 888 LEU A C 1
ATOM 6966 O O . LEU A 1 888 ? -26.670 1.664 27.000 1.00 96.25 888 LEU A O 1
ATOM 6970 N N . GLN A 1 889 ? -26.150 3.807 27.442 1.00 94.81 889 GLN A N 1
ATOM 6971 C CA . GLN A 1 889 ? -26.446 3.725 28.873 1.00 94.81 889 GLN A CA 1
ATOM 6972 C C . GLN A 1 889 ? -27.935 3.404 29.099 1.00 94.81 889 GLN A C 1
ATOM 6974 O O . GLN A 1 889 ? -28.252 2.477 29.837 1.00 94.81 889 GLN A O 1
ATOM 6979 N N . GLU A 1 890 ? -28.847 4.076 28.386 1.00 93.88 890 GLU A N 1
ATOM 6980 C CA . GLU A 1 890 ? -30.294 3.822 28.472 1.00 93.88 890 GLU A CA 1
ATOM 6981 C C . GLU A 1 890 ? -30.696 2.427 27.956 1.00 93.88 890 GLU A C 1
ATOM 6983 O O . GLU A 1 890 ? -31.674 1.853 28.434 1.00 93.88 890 GLU A O 1
ATOM 6988 N N . VAL A 1 891 ? -29.978 1.835 26.995 1.00 93.56 891 VAL A N 1
ATOM 6989 C CA . VAL A 1 891 ? -30.177 0.423 26.614 1.00 93.56 891 VAL A CA 1
ATOM 6990 C C . VAL A 1 891 ? -29.632 -0.519 27.689 1.00 93.56 891 VAL A C 1
ATOM 6992 O O . VAL A 1 891 ? -30.338 -1.451 28.067 1.00 93.56 891 VAL A O 1
ATOM 6995 N N . PHE A 1 892 ? -28.426 -0.271 28.200 1.00 89.50 892 PHE A N 1
ATOM 6996 C CA . PHE A 1 892 ? -27.756 -1.128 29.179 1.00 89.50 892 PHE A CA 1
ATOM 6997 C C . PHE A 1 892 ? -28.510 -1.191 30.517 1.00 89.50 892 PHE A C 1
ATOM 6999 O O . PHE A 1 892 ? -28.797 -2.284 30.999 1.00 89.50 892 PHE A O 1
ATOM 7006 N N . GLU A 1 893 ? -28.928 -0.044 31.061 1.00 88.19 893 GLU A N 1
ATOM 7007 C CA . GLU A 1 893 ? -29.710 0.037 32.306 1.00 88.19 893 GLU A CA 1
ATOM 7008 C C . GLU A 1 893 ? -31.060 -0.701 32.188 1.00 88.19 893 GLU A C 1
ATOM 7010 O O . GLU A 1 893 ? -31.461 -1.406 33.112 1.00 88.19 893 GLU A O 1
ATOM 7015 N N . ARG A 1 894 ? -31.732 -0.634 31.026 1.00 84.38 894 ARG A N 1
ATOM 7016 C CA . ARG A 1 894 ? -32.969 -1.401 30.757 1.00 84.38 894 ARG A CA 1
ATOM 7017 C C . ARG A 1 894 ? -32.726 -2.905 30.573 1.00 84.38 894 ARG A C 1
ATOM 7019 O O . ARG A 1 894 ? -33.655 -3.691 30.766 1.00 84.38 894 ARG A O 1
ATOM 7026 N N . GLY A 1 895 ? -31.515 -3.314 30.188 1.00 70.50 895 GLY A N 1
ATOM 7027 C CA . GLY A 1 895 ? -31.152 -4.718 29.977 1.00 70.50 895 GLY A CA 1
ATOM 7028 C C . GLY A 1 895 ? -31.302 -5.562 31.244 1.00 70.50 895 GLY A C 1
ATOM 7029 O O . GLY A 1 895 ? -31.834 -6.668 31.177 1.00 70.50 895 GLY A O 1
ATOM 7030 N N . GLY A 1 896 ? -30.943 -4.994 32.402 1.00 57.28 896 GLY A N 1
ATOM 7031 C CA . GLY A 1 896 ? -31.048 -5.650 33.711 1.00 57.28 896 GLY A CA 1
ATOM 7032 C C . GLY A 1 896 ? -32.476 -5.995 34.157 1.00 57.28 896 GLY A C 1
ATOM 7033 O O . GLY A 1 896 ? -32.648 -6.839 35.030 1.00 57.28 896 GLY A O 1
ATOM 7034 N N . GLU A 1 897 ? -33.508 -5.400 33.550 1.00 48.94 897 GLU A N 1
ATOM 7035 C CA . GLU A 1 897 ? -34.909 -5.747 33.834 1.00 48.94 897 GLU A CA 1
ATOM 7036 C C . GLU A 1 897 ? -35.485 -6.798 32.868 1.00 48.94 897 GLU A C 1
ATOM 7038 O O . GLU A 1 897 ? -36.487 -7.442 33.193 1.00 48.94 897 GLU A O 1
ATOM 7043 N N . LYS A 1 898 ? -34.927 -6.931 31.651 1.00 48.97 898 LYS A N 1
ATOM 7044 C CA . LYS A 1 898 ? -35.508 -7.719 30.542 1.00 48.97 898 LYS A CA 1
ATOM 7045 C C . LYS A 1 898 ? -34.448 -8.275 29.581 1.00 48.97 898 LYS A C 1
ATOM 7047 O O . LYS A 1 898 ? -34.344 -7.832 28.433 1.00 48.97 898 LYS A O 1
ATOM 7052 N N . GLY A 1 899 ? -33.730 -9.309 30.015 1.00 57.47 899 GLY A N 1
ATOM 7053 C CA . GLY A 1 899 ? -32.946 -10.153 29.108 1.00 57.47 899 GLY A CA 1
ATOM 7054 C C . GLY A 1 899 ? -33.817 -10.745 27.987 1.00 57.47 899 GLY A C 1
ATOM 7055 O O . GLY A 1 899 ? -34.947 -11.175 28.226 1.00 57.47 899 GLY A O 1
ATOM 7056 N N . GLY A 1 900 ? -33.313 -10.735 26.748 1.00 72.31 900 GLY A N 1
ATOM 7057 C CA . GLY A 1 900 ? -33.991 -11.320 25.586 1.00 72.31 900 GLY A CA 1
ATOM 7058 C C . GLY A 1 900 ? -33.768 -10.580 24.260 1.00 72.31 900 GLY A C 1
ATOM 7059 O O . GLY A 1 900 ? -33.061 -9.574 24.172 1.00 72.31 900 GLY A O 1
ATOM 7060 N N . SER A 1 901 ? -34.418 -11.072 23.198 1.00 79.62 901 SER A N 1
ATOM 7061 C CA . SER A 1 901 ? -34.143 -10.689 21.799 1.00 79.62 901 SER A CA 1
ATOM 7062 C C . SER A 1 901 ? -34.262 -9.189 21.477 1.00 79.62 901 SER A C 1
ATOM 7064 O O . SER A 1 901 ? -33.607 -8.716 20.546 1.00 79.62 901 SER A O 1
ATOM 7066 N N . ALA A 1 902 ? -35.086 -8.431 22.207 1.00 86.62 902 ALA A N 1
ATOM 7067 C CA . ALA A 1 902 ? -35.229 -6.989 21.991 1.00 86.62 902 ALA A CA 1
ATOM 7068 C C . ALA A 1 902 ? -33.985 -6.214 22.460 1.00 86.62 902 ALA A C 1
ATOM 7070 O O . ALA A 1 902 ? -33.468 -5.384 21.717 1.00 86.62 902 ALA A O 1
ATOM 7071 N N . PHE A 1 903 ? -33.451 -6.547 23.642 1.00 90.75 903 PHE A N 1
ATOM 7072 C CA . PHE A 1 903 ? -32.207 -5.973 24.163 1.00 90.75 903 PHE A CA 1
ATOM 7073 C C . PHE A 1 903 ? -31.014 -6.304 23.252 1.00 90.75 903 PHE A C 1
ATOM 7075 O O . PHE A 1 903 ? -30.223 -5.419 22.926 1.00 90.75 903 PHE A O 1
ATOM 7082 N N . LYS A 1 904 ? -30.952 -7.543 22.736 1.00 90.88 904 LYS A N 1
ATOM 7083 C CA . LYS A 1 904 ? -29.981 -7.943 21.703 1.00 90.88 904 LYS A CA 1
ATOM 7084 C C . LYS A 1 904 ? -30.045 -7.026 20.480 1.00 90.88 904 LYS A C 1
ATOM 7086 O O . LYS A 1 904 ? -29.028 -6.471 20.075 1.00 90.88 904 LYS A O 1
ATOM 7091 N N . THR A 1 905 ? -31.237 -6.831 19.919 1.00 92.94 905 THR A N 1
ATOM 7092 C CA . THR A 1 905 ? -31.448 -5.984 18.732 1.00 92.94 905 THR A CA 1
ATOM 7093 C C . THR A 1 905 ? -31.023 -4.532 18.991 1.00 92.94 905 THR A C 1
ATOM 7095 O O . THR A 1 905 ? -30.269 -3.971 18.196 1.00 92.94 905 THR A O 1
ATOM 7098 N N . ASP A 1 906 ? -31.431 -3.936 20.119 1.00 94.44 906 ASP A N 1
ATOM 7099 C CA . ASP A 1 906 ? -31.037 -2.571 20.508 1.00 94.44 906 ASP A CA 1
ATOM 7100 C C . ASP A 1 906 ? -29.501 -2.431 20.599 1.00 94.44 906 ASP A C 1
ATOM 7102 O O . ASP A 1 906 ? -28.923 -1.524 19.991 1.00 94.44 906 ASP A O 1
ATOM 7106 N N . MET A 1 907 ? -28.821 -3.364 21.279 1.00 94.94 907 MET A N 1
ATOM 7107 C CA . MET A 1 907 ? -27.357 -3.363 21.424 1.00 94.94 907 MET A CA 1
ATOM 7108 C C . MET A 1 907 ? -26.625 -3.527 20.083 1.00 94.94 907 MET A C 1
ATOM 7110 O O . MET A 1 907 ? -25.659 -2.808 19.812 1.00 94.94 907 MET A O 1
ATOM 7114 N N . LEU A 1 908 ? -27.096 -4.418 19.203 1.00 95.81 908 LEU A N 1
ATOM 7115 C CA . LEU A 1 908 ? -26.502 -4.619 17.875 1.00 95.81 908 LEU A CA 1
ATOM 7116 C C . LEU A 1 908 ? -26.704 -3.403 16.955 1.00 95.81 908 LEU A C 1
ATOM 7118 O O . LEU A 1 908 ? -25.781 -3.012 16.233 1.00 95.81 908 LEU A O 1
ATOM 7122 N N . ARG A 1 909 ? -27.873 -2.750 17.012 1.00 97.44 909 ARG A N 1
ATOM 7123 C CA . ARG A 1 909 ? -28.140 -1.509 16.265 1.00 97.44 909 ARG A CA 1
ATOM 7124 C C . ARG A 1 909 ? -27.293 -0.343 16.781 1.00 97.44 909 ARG A C 1
ATOM 7126 O O . ARG A 1 909 ? -26.802 0.440 15.967 1.00 97.44 909 ARG A O 1
ATOM 7133 N N . LEU A 1 910 ? -27.050 -0.241 18.091 1.00 97.62 910 LEU A N 1
ATOM 7134 C CA . LEU A 1 910 ? -26.129 0.753 18.657 1.00 97.62 910 LEU A CA 1
ATOM 7135 C C . LEU A 1 910 ? -24.665 0.501 18.289 1.00 97.62 910 LEU A C 1
ATOM 7137 O O . LEU A 1 910 ? -23.962 1.452 17.946 1.00 97.62 910 LEU A O 1
ATOM 7141 N N . ALA A 1 911 ? -24.213 -0.755 18.291 1.00 97.62 911 ALA A N 1
ATOM 7142 C CA . ALA A 1 911 ? -22.869 -1.110 17.843 1.00 97.62 911 ALA A CA 1
ATOM 7143 C C . ALA A 1 911 ? -22.630 -0.662 16.386 1.00 97.62 911 ALA A C 1
ATOM 7145 O O . ALA A 1 911 ? -21.637 0.011 16.090 1.00 97.62 911 ALA A O 1
ATOM 7146 N N . LEU A 1 912 ? -23.575 -0.959 15.485 1.00 97.75 912 LEU A N 1
ATOM 7147 C CA . LEU A 1 912 ? -23.531 -0.511 14.088 1.00 97.75 912 LEU A CA 1
ATOM 7148 C C . LEU A 1 912 ? -23.623 1.023 13.962 1.00 97.75 912 LEU A C 1
ATOM 7150 O O . LEU A 1 912 ? -22.881 1.608 13.170 1.00 97.75 912 LEU A O 1
ATOM 7154 N N . LYS A 1 913 ? -24.455 1.694 14.775 1.00 98.00 913 LYS A N 1
ATOM 7155 C CA . LYS A 1 913 ? -24.535 3.167 14.832 1.00 98.00 913 LYS A CA 1
ATOM 7156 C C . LYS A 1 913 ? -23.183 3.788 15.204 1.00 98.00 913 LYS A C 1
ATOM 7158 O O . LYS A 1 913 ? -22.717 4.694 14.512 1.00 98.00 913 LYS A O 1
ATOM 7163 N N . PHE A 1 914 ? -22.529 3.279 16.252 1.00 98.19 914 PHE A N 1
ATOM 7164 C CA . PHE A 1 914 ? -21.185 3.701 16.655 1.00 98.19 914 PHE A CA 1
ATOM 7165 C C . PHE A 1 914 ? -20.180 3.527 15.508 1.00 98.19 914 PHE A C 1
ATOM 7167 O O . PHE A 1 914 ? -19.465 4.474 15.172 1.00 98.19 914 PHE A O 1
ATOM 7174 N N . PHE A 1 915 ? -20.159 2.348 14.873 1.00 97.75 915 PHE A N 1
ATOM 7175 C CA . PHE A 1 915 ? -19.246 2.054 13.769 1.00 97.75 915 PHE A CA 1
ATOM 7176 C C . PHE A 1 915 ? -19.408 3.039 12.603 1.00 97.75 915 PHE A C 1
ATOM 7178 O O . PHE A 1 915 ? -18.417 3.614 12.147 1.00 97.75 915 PHE A O 1
ATOM 7185 N N . TYR A 1 916 ? -20.650 3.268 12.161 1.00 97.69 916 TYR A N 1
ATOM 7186 C CA . TYR A 1 916 ? -20.984 4.182 11.067 1.00 97.69 916 TYR A CA 1
ATOM 7187 C C . TYR A 1 916 ? -20.441 5.591 11.320 1.00 97.69 916 TYR A C 1
ATOM 7189 O O . TYR A 1 916 ? -19.647 6.111 10.530 1.00 97.69 916 TYR A O 1
ATOM 7197 N N . TYR A 1 917 ? -20.798 6.195 12.459 1.00 97.44 917 TYR A N 1
ATOM 7198 C CA . TYR A 1 917 ? -20.332 7.544 12.774 1.00 97.44 917 TYR A CA 1
ATOM 7199 C C . TYR A 1 917 ? -18.811 7.589 12.946 1.00 97.44 917 TYR A C 1
ATOM 7201 O O . TYR A 1 917 ? -18.196 8.580 12.564 1.00 97.44 917 TYR A O 1
ATOM 7209 N N . TRP A 1 918 ? -18.177 6.522 13.439 1.00 97.19 918 TRP A N 1
ATOM 7210 C CA . TRP A 1 918 ? -16.727 6.468 13.626 1.00 97.19 918 TRP A CA 1
ATOM 7211 C C . TRP A 1 918 ? -15.937 6.484 12.312 1.00 97.19 918 TRP A C 1
ATOM 7213 O O . TRP A 1 918 ? -14.975 7.251 12.180 1.00 97.19 918 TRP A O 1
ATOM 7223 N N . VAL A 1 919 ? -16.340 5.694 11.313 1.00 95.62 919 VAL A N 1
ATOM 7224 C CA . VAL A 1 919 ? -15.647 5.686 10.011 1.00 95.62 919 VAL A CA 1
ATOM 7225 C C . VAL A 1 919 ? -15.949 6.940 9.186 1.00 95.62 919 VAL A C 1
ATOM 7227 O O . VAL A 1 919 ? -15.045 7.466 8.535 1.00 95.62 919 VAL A O 1
ATOM 7230 N N . CYS A 1 920 ? -17.162 7.493 9.291 1.00 94.75 920 CYS A N 1
ATOM 7231 C CA . CYS A 1 920 ? -17.506 8.789 8.700 1.00 94.75 920 CYS A CA 1
ATOM 7232 C C . CYS A 1 920 ? -16.789 9.967 9.385 1.00 94.75 920 CYS A C 1
ATOM 7234 O O . CYS A 1 920 ? -16.497 10.970 8.730 1.00 94.75 920 CYS A O 1
ATOM 7236 N N . PHE A 1 921 ? -16.484 9.873 10.683 1.00 94.19 921 PHE A N 1
ATOM 7237 C CA . PHE A 1 921 ? -15.712 10.881 11.413 1.00 94.19 921 PHE A CA 1
ATOM 7238 C C . PHE A 1 921 ? -14.258 10.904 10.933 1.00 94.19 921 PHE A C 1
ATOM 7240 O O . PHE A 1 921 ? -13.771 11.952 10.498 1.00 94.19 921 PHE A O 1
ATOM 7247 N N . GLY A 1 922 ? -13.593 9.743 10.980 1.00 94.06 922 GLY A N 1
ATOM 7248 C CA . GLY A 1 922 ? -12.169 9.582 10.680 1.00 94.06 922 GLY A CA 1
ATOM 7249 C C . GLY A 1 922 ? -11.232 10.318 11.655 1.00 94.06 922 GLY A C 1
ATOM 7250 O O . GLY A 1 922 ? -10.453 11.159 11.200 1.00 94.06 922 GLY A O 1
ATOM 7251 N N . PRO A 1 923 ? -11.280 10.054 12.979 1.00 94.19 923 PRO A N 1
ATOM 7252 C CA . PRO A 1 923 ? -10.559 10.861 13.971 1.00 94.19 923 PRO A CA 1
ATOM 7253 C C . PRO A 1 923 ? -9.077 10.508 14.158 1.00 94.19 923 PRO A C 1
ATOM 7255 O O . PRO A 1 923 ? -8.359 11.267 14.810 1.00 94.19 923 PRO A O 1
ATOM 7258 N N . LEU A 1 924 ? -8.607 9.380 13.614 1.00 94.56 924 LEU A N 1
ATOM 7259 C CA . LEU A 1 924 ? -7.222 8.918 13.748 1.00 94.56 924 LEU A CA 1
ATOM 7260 C C . LEU A 1 924 ? -6.473 9.000 12.418 1.00 94.56 924 LEU A C 1
ATOM 7262 O O . LEU A 1 924 ? -7.017 8.629 11.377 1.00 94.56 924 LEU A O 1
ATOM 7266 N N . THR A 1 925 ? -5.197 9.396 12.457 1.00 91.50 925 THR A N 1
ATOM 7267 C CA . THR A 1 925 ? -4.324 9.533 11.270 1.00 91.50 925 THR A CA 1
ATOM 7268 C C . THR A 1 925 ? -4.231 8.265 10.421 1.00 91.50 925 THR A C 1
ATOM 7270 O O . THR A 1 925 ? -4.058 8.352 9.204 1.00 91.50 925 THR A O 1
ATOM 7273 N N . ARG A 1 926 ? -4.335 7.095 11.063 1.00 87.62 926 ARG A N 1
ATOM 7274 C CA . ARG A 1 926 ? -4.413 5.747 10.482 1.00 87.62 926 ARG A CA 1
ATOM 7275 C C . ARG A 1 926 ? -5.246 4.849 11.396 1.00 87.62 926 ARG A C 1
ATOM 7277 O O . ARG A 1 926 ? -5.571 5.225 12.516 1.00 87.62 926 ARG A O 1
ATOM 7284 N N . GLY A 1 927 ? -5.608 3.655 10.930 1.00 88.50 927 GLY A N 1
ATOM 7285 C CA . GLY A 1 927 ? -6.246 2.632 11.769 1.00 88.50 927 GLY A CA 1
ATOM 7286 C C . GLY A 1 927 ? -7.701 2.897 12.191 1.00 88.50 927 GLY A C 1
ATOM 7287 O O . GLY A 1 927 ? -8.276 2.026 12.837 1.00 88.50 927 GLY A O 1
ATOM 7288 N N . SER A 1 928 ? -8.314 4.025 11.800 1.00 93.44 928 SER A N 1
ATOM 7289 C CA . SER A 1 928 ? -9.693 4.397 12.165 1.00 93.44 928 SER A CA 1
ATOM 7290 C C . SER A 1 928 ? -10.694 3.244 11.996 1.00 93.44 928 SER A C 1
ATOM 7292 O O . SER A 1 928 ? -11.315 2.860 12.980 1.00 93.44 928 SER A O 1
ATOM 7294 N N . ALA A 1 929 ? -10.799 2.617 10.818 1.00 93.06 929 ALA A N 1
ATOM 7295 C CA . ALA A 1 929 ? -11.735 1.504 10.594 1.00 93.06 929 ALA A CA 1
ATOM 7296 C C . ALA A 1 929 ? -11.537 0.321 11.567 1.00 93.06 929 ALA A C 1
ATOM 7298 O O . ALA A 1 929 ? -12.511 -0.242 12.061 1.00 93.06 929 ALA A O 1
ATOM 7299 N N . ALA A 1 930 ? -10.287 -0.011 11.912 1.00 93.12 930 ALA A N 1
ATOM 7300 C CA . ALA A 1 930 ? -9.976 -1.104 12.833 1.00 93.12 930 ALA A CA 1
ATOM 7301 C C . ALA A 1 930 ? -10.370 -0.789 14.286 1.00 93.12 930 ALA A C 1
ATOM 7303 O O . ALA A 1 930 ? -10.928 -1.642 14.971 1.00 93.12 930 ALA A O 1
ATOM 7304 N N . VAL A 1 931 ? -10.129 0.446 14.741 1.00 96.12 931 VAL A N 1
ATOM 7305 C CA . VAL A 1 931 ? -10.558 0.915 16.073 1.00 96.12 931 VAL A CA 1
ATOM 7306 C C . VAL A 1 931 ? -12.085 1.012 16.155 1.00 96.12 931 VAL A C 1
ATOM 7308 O O . VAL A 1 931 ? -12.668 0.612 17.158 1.00 96.12 931 VAL A O 1
ATOM 7311 N N . GLY A 1 932 ? -12.743 1.455 15.079 1.00 96.25 932 GLY A N 1
ATOM 7312 C CA . GLY A 1 932 ? -14.204 1.499 14.988 1.00 96.25 932 GLY A CA 1
ATOM 7313 C C . GLY A 1 932 ? -14.831 0.115 15.077 1.00 96.25 932 GLY A C 1
ATOM 7314 O O . GLY A 1 932 ? -15.771 -0.090 15.841 1.00 96.25 932 GLY A O 1
ATOM 7315 N N . TYR A 1 933 ? -14.273 -0.859 14.353 1.00 95.06 933 TYR A N 1
ATOM 7316 C CA . TYR A 1 933 ? -14.724 -2.247 14.433 1.00 95.06 933 TYR A CA 1
ATOM 7317 C C . TYR A 1 933 ? -14.480 -2.840 15.830 1.00 95.06 933 TYR A C 1
ATOM 7319 O O . TYR A 1 933 ? -15.314 -3.584 16.333 1.00 95.06 933 TYR A O 1
ATOM 7327 N N . ALA A 1 934 ? -13.387 -2.467 16.506 1.00 95.75 934 ALA A N 1
ATOM 7328 C CA . ALA A 1 934 ? -13.127 -2.924 17.871 1.00 95.75 934 ALA A CA 1
ATOM 7329 C C . ALA A 1 934 ? -14.137 -2.338 18.870 1.00 95.75 934 ALA A C 1
ATOM 7331 O O . ALA A 1 934 ? -14.636 -3.065 19.722 1.00 95.75 934 ALA A O 1
ATOM 7332 N N . GLY A 1 935 ? -14.513 -1.063 18.720 1.00 96.56 935 GLY A N 1
ATOM 7333 C CA . GLY A 1 935 ? -15.573 -0.450 19.525 1.00 96.56 935 GLY A CA 1
ATOM 7334 C C . GLY A 1 935 ? -16.948 -1.058 19.249 1.00 96.56 935 GLY A C 1
ATOM 7335 O O . GLY A 1 935 ? -17.684 -1.333 20.190 1.00 96.56 935 GLY A O 1
ATOM 7336 N N . MET A 1 936 ? -17.255 -1.374 17.985 1.00 96.44 936 MET A N 1
ATOM 7337 C CA . MET A 1 936 ? -18.467 -2.110 17.610 1.00 96.44 936 MET A CA 1
ATOM 7338 C C . MET A 1 936 ? -18.559 -3.441 18.368 1.00 96.44 936 MET A C 1
ATOM 7340 O O . MET A 1 936 ? -19.537 -3.679 19.070 1.00 96.44 936 MET A O 1
ATOM 7344 N N . VAL A 1 937 ? -17.532 -4.294 18.283 1.00 94.62 937 VAL A N 1
ATOM 7345 C CA . VAL A 1 937 ? -17.558 -5.617 18.934 1.00 94.62 937 VAL A CA 1
ATOM 7346 C C . VAL A 1 937 ? -17.455 -5.513 20.463 1.00 94.62 937 VAL A C 1
ATOM 7348 O O . VAL A 1 937 ? -18.052 -6.331 21.158 1.00 94.62 937 VAL A O 1
ATOM 7351 N N . ALA A 1 938 ? -16.797 -4.484 21.009 1.00 95.06 938 ALA A N 1
ATOM 7352 C CA . ALA A 1 938 ? -16.816 -4.203 22.448 1.00 95.06 938 ALA A CA 1
ATOM 7353 C C . ALA A 1 938 ? -18.219 -3.817 22.955 1.00 95.06 938 ALA A C 1
ATOM 7355 O O . ALA A 1 938 ? -18.600 -4.252 24.037 1.00 95.06 938 ALA A O 1
ATOM 7356 N N . ILE A 1 939 ? -19.007 -3.065 22.175 1.00 95.94 939 ILE A N 1
ATOM 7357 C CA . ILE A 1 939 ? -20.415 -2.760 22.493 1.00 95.94 939 ILE A CA 1
ATOM 7358 C C . ILE A 1 939 ? -21.274 -4.032 22.426 1.00 95.94 939 ILE A C 1
ATOM 7360 O O . ILE A 1 939 ? -22.082 -4.258 23.321 1.00 95.94 939 ILE A O 1
ATOM 7364 N N . VAL A 1 940 ? -21.066 -4.909 21.434 1.00 93.50 940 VAL A N 1
ATOM 7365 C CA . VAL A 1 940 ? -21.756 -6.217 21.394 1.00 93.50 940 VAL A CA 1
ATOM 7366 C C . VAL A 1 940 ? -21.422 -7.053 22.639 1.00 93.50 940 VAL A C 1
ATOM 7368 O O . VAL A 1 940 ? -22.332 -7.563 23.292 1.00 93.50 940 VAL A O 1
ATOM 7371 N N . ARG A 1 941 ? -20.137 -7.128 23.022 1.00 91.06 941 ARG A N 1
ATOM 7372 C CA . ARG A 1 941 ? -19.682 -7.902 24.190 1.00 91.06 941 ARG A CA 1
ATOM 7373 C C . ARG A 1 941 ? -20.125 -7.312 25.531 1.00 91.06 941 ARG A C 1
ATOM 7375 O O . ARG A 1 941 ? -20.415 -8.076 26.445 1.00 91.06 941 ARG A O 1
ATOM 7382 N N . LEU A 1 942 ? -20.242 -5.988 25.642 1.00 91.69 942 LEU A N 1
ATOM 7383 C CA . LEU A 1 942 ? -20.850 -5.316 26.798 1.00 91.69 942 LEU A CA 1
ATOM 7384 C C . LEU A 1 942 ? -22.290 -5.795 27.045 1.00 91.69 942 LEU A C 1
ATOM 7386 O O . LEU A 1 942 ? -22.691 -5.929 28.193 1.00 91.69 942 LEU A O 1
ATOM 7390 N N . GLY A 1 943 ? -23.051 -6.086 25.987 1.00 89.38 943 GLY A N 1
ATOM 7391 C CA . GLY A 1 943 ? -24.420 -6.597 26.097 1.00 89.38 943 GLY A CA 1
ATOM 7392 C C . GLY A 1 943 ? -24.541 -8.073 26.490 1.00 89.38 943 GLY A C 1
ATOM 7393 O O . GLY A 1 943 ? -25.644 -8.598 26.427 1.00 89.38 943 GLY A O 1
ATOM 7394 N N . GLY A 1 944 ? -23.447 -8.763 26.833 1.00 88.25 944 GLY A N 1
ATOM 7395 C CA . GLY A 1 944 ? -23.474 -10.208 27.089 1.00 88.25 944 GLY A CA 1
ATOM 7396 C C . GLY A 1 944 ? -23.586 -11.057 25.816 1.00 88.25 944 GLY A C 1
ATOM 7397 O O . GLY A 1 944 ? -23.983 -12.217 25.879 1.00 88.25 944 GLY A O 1
ATOM 7398 N N . PHE A 1 945 ? -23.241 -10.504 24.649 1.00 89.19 945 PHE A N 1
ATOM 7399 C CA . PHE A 1 945 ? -23.335 -11.195 23.361 1.00 89.19 945 PHE A CA 1
ATOM 7400 C C . PHE A 1 945 ? -21.963 -11.418 22.715 1.00 89.19 945 PHE A C 1
ATOM 7402 O O . PHE A 1 945 ? -21.033 -10.630 22.887 1.00 89.19 945 PHE A O 1
ATOM 7409 N N . GLU A 1 946 ? -21.829 -12.468 21.906 1.00 87.88 946 GLU A N 1
ATOM 7410 C CA . GLU A 1 946 ? -20.592 -12.764 21.186 1.00 87.88 946 GLU A CA 1
ATOM 7411 C C . GLU A 1 946 ? -20.822 -13.037 19.694 1.00 87.88 946 GLU A C 1
ATOM 7413 O O . GLU A 1 946 ? -21.609 -13.898 19.302 1.00 87.88 946 GLU A O 1
ATOM 7418 N N . ILE A 1 947 ? -20.081 -12.313 18.849 1.00 88.50 947 ILE A N 1
ATOM 7419 C CA . ILE A 1 947 ? -19.986 -12.590 17.413 1.00 88.50 947 ILE A CA 1
ATOM 7420 C C . ILE A 1 947 ? -19.187 -13.882 17.224 1.00 88.50 947 ILE A C 1
ATOM 7422 O O . ILE A 1 947 ? -18.069 -13.997 17.724 1.00 88.50 947 ILE A O 1
ATOM 7426 N N . ILE A 1 948 ? -19.732 -14.833 16.465 1.00 86.94 948 ILE A N 1
ATOM 7427 C CA . ILE A 1 948 ? -19.113 -16.148 16.207 1.00 86.94 948 ILE A CA 1
ATOM 7428 C C . ILE A 1 948 ? -18.574 -16.314 14.781 1.00 86.94 948 ILE A C 1
ATOM 7430 O O . ILE A 1 948 ? -17.886 -17.293 14.487 1.00 86.94 948 ILE A O 1
ATOM 7434 N N . SER A 1 949 ? -18.846 -15.358 13.890 1.00 84.44 949 SER A N 1
ATOM 7435 C CA . SER A 1 949 ? -18.453 -15.411 12.480 1.00 84.44 949 SER A CA 1
ATOM 7436 C C . SER A 1 949 ? -17.803 -14.106 12.032 1.00 84.44 949 SER A C 1
ATOM 7438 O O . SER A 1 949 ? -18.298 -13.016 12.309 1.00 84.44 949 SER A O 1
ATOM 7440 N N . GLY A 1 950 ? -16.690 -14.209 11.305 1.00 77.81 950 GLY A N 1
ATOM 7441 C CA . GLY A 1 950 ? -16.042 -13.041 10.704 1.00 77.81 950 GLY A CA 1
ATOM 7442 C C . GLY A 1 950 ? -16.828 -12.509 9.507 1.00 77.81 950 GLY A C 1
ATOM 7443 O O . GLY A 1 950 ? -17.562 -13.270 8.874 1.00 77.81 950 GLY A O 1
ATOM 7444 N N . MET A 1 951 ? -16.598 -11.236 9.175 1.00 81.88 951 MET A N 1
ATOM 7445 C CA . MET A 1 951 ? -17.211 -10.452 8.085 1.00 81.88 951 MET A CA 1
ATOM 7446 C C . MET A 1 951 ? -17.673 -11.239 6.845 1.00 81.88 951 MET A C 1
ATOM 7448 O O . MET A 1 951 ? -17.024 -12.196 6.405 1.00 81.88 951 MET A O 1
ATOM 7452 N N . GLN A 1 952 ? -18.765 -10.774 6.231 1.00 86.56 952 GLN A N 1
ATOM 7453 C CA . GLN A 1 952 ? -19.255 -11.264 4.938 1.00 86.56 952 GLN A CA 1
ATOM 7454 C C . GLN A 1 952 ? -18.146 -11.254 3.866 1.00 86.56 952 GLN A C 1
ATOM 7456 O O . GLN A 1 952 ? -17.259 -10.398 3.860 1.00 86.56 952 GLN A O 1
ATOM 7461 N N . GLU A 1 953 ? -18.178 -12.221 2.947 1.00 87.12 953 GLU A N 1
ATOM 7462 C CA . GLU A 1 953 ? -17.187 -12.296 1.869 1.00 87.12 953 GLU A CA 1
ATOM 7463 C C . GLU A 1 953 ? -17.327 -11.101 0.911 1.00 87.12 953 GLU A C 1
ATOM 7465 O O . GLU A 1 953 ? -18.438 -10.743 0.530 1.00 87.12 953 GLU A O 1
ATOM 7470 N N . LYS A 1 954 ? -16.200 -10.497 0.507 1.00 86.25 954 LYS A N 1
ATOM 7471 C CA . LYS A 1 954 ? -16.109 -9.327 -0.394 1.00 86.25 954 LYS A CA 1
ATOM 7472 C C . LYS A 1 954 ? -16.729 -8.019 0.132 1.00 86.25 954 LYS A C 1
ATOM 7474 O O . LYS A 1 954 ? -16.654 -7.013 -0.570 1.00 86.25 954 LYS A O 1
ATOM 7479 N N . VAL A 1 955 ? -17.262 -7.995 1.356 1.00 90.19 955 VAL A N 1
ATOM 7480 C CA . VAL A 1 955 ? -17.794 -6.781 1.997 1.00 90.19 955 VAL A CA 1
ATOM 7481 C C . VAL A 1 955 ? -16.722 -6.094 2.842 1.00 90.19 955 VAL A C 1
ATOM 7483 O O . VAL A 1 955 ? -15.914 -6.743 3.511 1.00 90.19 955 VAL A O 1
ATOM 7486 N N . GLN A 1 956 ? -16.717 -4.763 2.803 1.00 93.38 956 GLN A N 1
ATOM 7487 C CA . GLN A 1 956 ? -15.883 -3.881 3.615 1.00 93.38 956 GLN A CA 1
ATOM 7488 C C . GLN A 1 956 ? -16.819 -2.878 4.295 1.00 93.38 956 GLN A C 1
ATOM 7490 O O . GLN A 1 956 ? -17.289 -1.922 3.682 1.00 93.38 956 GLN A O 1
ATOM 7495 N N . LEU A 1 957 ? -17.166 -3.165 5.552 1.00 93.00 957 LEU A N 1
ATOM 7496 C CA . LEU A 1 957 ? -18.225 -2.474 6.298 1.00 93.00 957 LEU A CA 1
ATOM 7497 C C . LEU A 1 957 ? -17.972 -0.961 6.427 1.00 93.00 957 LEU A C 1
ATOM 7499 O O . LEU A 1 957 ? -18.912 -0.171 6.432 1.00 93.00 957 LEU A O 1
ATOM 7503 N N . ASP A 1 958 ? -16.701 -0.557 6.489 1.00 94.31 958 ASP A N 1
ATOM 7504 C CA . ASP A 1 958 ? -16.278 0.842 6.481 1.00 94.31 958 ASP A CA 1
ATOM 7505 C C . ASP A 1 958 ? -16.665 1.556 5.181 1.00 94.31 958 ASP A C 1
ATOM 7507 O O . ASP A 1 958 ? -17.126 2.692 5.238 1.00 94.31 958 ASP A O 1
ATOM 7511 N N . TRP A 1 959 ? -16.577 0.888 4.029 1.00 95.12 959 TRP A N 1
ATOM 7512 C CA . TRP A 1 959 ? -17.041 1.432 2.750 1.00 95.12 959 TRP A CA 1
ATOM 7513 C C . TRP A 1 959 ? -18.565 1.468 2.625 1.00 95.12 959 TRP A C 1
ATOM 7515 O O . TRP A 1 959 ? -19.090 2.430 2.065 1.00 95.12 959 TRP A O 1
ATOM 7525 N N . GLU A 1 960 ? -19.283 0.480 3.169 1.00 95.50 960 GLU A N 1
ATOM 7526 C CA . GLU A 1 960 ? -20.756 0.511 3.189 1.00 95.50 960 GLU A CA 1
ATOM 7527 C C . GLU A 1 960 ? -21.287 1.668 4.044 1.00 95.50 960 GLU A C 1
ATOM 7529 O O . GLU A 1 960 ? -22.223 2.361 3.643 1.00 95.50 960 GLU A O 1
ATOM 7534 N N . ALA A 1 961 ? -20.643 1.945 5.181 1.00 96.06 961 ALA A N 1
ATOM 7535 C CA . ALA A 1 961 ? -20.938 3.116 6.000 1.00 96.06 961 ALA A CA 1
ATOM 7536 C C . ALA A 1 961 ? -20.535 4.430 5.305 1.00 96.06 961 ALA A C 1
ATOM 7538 O O . ALA A 1 961 ? -21.363 5.326 5.174 1.00 96.06 961 ALA A O 1
ATOM 7539 N N . ILE A 1 962 ? -19.299 4.543 4.799 1.00 95.88 962 ILE A N 1
ATOM 7540 C CA . ILE A 1 962 ? -18.766 5.769 4.168 1.00 95.88 962 ILE A CA 1
ATOM 7541 C C . ILE A 1 962 ? -19.536 6.182 2.903 1.00 95.88 962 ILE A C 1
ATOM 7543 O O . ILE A 1 962 ? -19.594 7.371 2.587 1.00 95.88 962 ILE A O 1
ATOM 7547 N N . LEU A 1 963 ? -20.119 5.227 2.170 1.00 96.25 963 LEU A N 1
ATOM 7548 C CA . LEU A 1 963 ? -20.953 5.498 0.995 1.00 96.25 963 LEU A CA 1
ATOM 7549 C C . LEU A 1 963 ? -22.452 5.626 1.324 1.00 96.25 963 LEU A C 1
ATOM 7551 O O . LEU A 1 963 ? -23.230 5.988 0.439 1.00 96.25 963 LEU A O 1
ATOM 7555 N N . SER A 1 964 ? -22.862 5.377 2.569 1.00 94.81 964 SER A N 1
ATOM 7556 C CA . SER A 1 964 ? -24.237 5.572 3.034 1.00 94.81 964 SER A CA 1
ATOM 7557 C C . SER A 1 964 ? -24.468 7.004 3.519 1.00 94.81 964 SER A C 1
ATOM 7559 O O . SER A 1 964 ? -23.623 7.611 4.164 1.00 94.81 964 SER A O 1
ATOM 7561 N N . VAL A 1 965 ? -25.644 7.556 3.202 1.00 90.06 965 VAL A N 1
ATOM 7562 C CA . VAL A 1 965 ? -26.039 8.928 3.597 1.00 90.06 965 VAL A CA 1
ATOM 7563 C C . VAL A 1 965 ? -26.763 8.967 4.948 1.00 90.06 965 VAL A C 1
ATOM 7565 O O . VAL A 1 965 ? -26.743 9.966 5.672 1.00 90.06 965 VAL A O 1
ATOM 7568 N N . ARG A 1 966 ? -27.455 7.871 5.262 1.00 91.88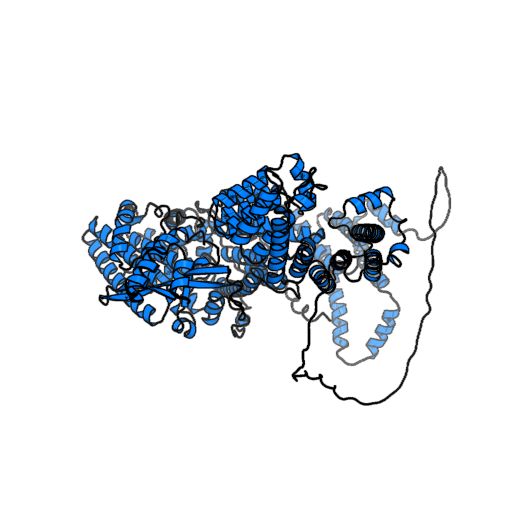 966 ARG A N 1
ATOM 7569 C CA . ARG A 1 966 ? -28.294 7.700 6.442 1.00 91.88 966 ARG A CA 1
ATOM 7570 C C . ARG A 1 966 ? -27.786 6.519 7.249 1.00 91.88 966 ARG A C 1
ATOM 7572 O O . ARG A 1 966 ? -27.572 5.446 6.685 1.00 91.88 966 ARG A O 1
ATOM 7579 N N . VAL A 1 967 ? -27.651 6.721 8.556 1.00 94.12 967 VAL A N 1
ATOM 7580 C CA . VAL A 1 967 ? -27.201 5.681 9.484 1.00 94.12 967 VAL A CA 1
ATOM 7581 C C . VAL A 1 967 ? -28.195 4.524 9.555 1.00 94.12 967 VAL A C 1
ATOM 7583 O O . VAL A 1 967 ? -27.784 3.374 9.640 1.00 94.12 967 VAL A O 1
ATOM 7586 N N . GLU A 1 968 ? -29.495 4.799 9.427 1.00 94.12 968 GLU A N 1
ATOM 7587 C CA . GLU A 1 968 ? -30.541 3.775 9.483 1.00 94.12 968 GLU A CA 1
ATOM 7588 C C . GLU A 1 968 ? -30.459 2.827 8.284 1.00 94.12 968 GLU A C 1
ATOM 7590 O O . GLU A 1 968 ? -30.500 1.619 8.466 1.00 94.12 968 GLU A O 1
ATOM 7595 N N . ALA A 1 969 ? -30.230 3.358 7.077 1.00 94.12 969 ALA A N 1
ATOM 7596 C CA . ALA A 1 969 ? -30.085 2.546 5.868 1.00 94.12 969 ALA A CA 1
ATOM 7597 C C . ALA A 1 969 ? -28.870 1.601 5.940 1.00 94.12 969 ALA A C 1
ATOM 7599 O O . ALA A 1 969 ? -28.963 0.454 5.514 1.00 94.12 969 ALA A O 1
ATOM 7600 N N . PHE A 1 970 ? -27.758 2.067 6.520 1.00 96.12 970 PHE A N 1
ATOM 7601 C CA . PHE A 1 970 ? -26.595 1.225 6.798 1.00 96.12 970 PHE A CA 1
ATOM 7602 C C . PHE A 1 970 ? -26.897 0.165 7.871 1.00 96.12 970 PHE A C 1
ATOM 7604 O O . PHE A 1 970 ? -26.562 -1.002 7.686 1.00 96.12 970 PHE A O 1
ATOM 7611 N N . ILE A 1 971 ? -27.546 0.541 8.980 1.00 96.88 971 ILE A N 1
ATOM 7612 C CA . ILE A 1 971 ? -27.907 -0.413 10.039 1.00 96.88 971 ILE A CA 1
ATOM 7613 C C . ILE A 1 971 ? -28.841 -1.493 9.481 1.00 96.88 971 ILE A C 1
ATOM 7615 O O . ILE A 1 971 ? -28.588 -2.670 9.706 1.00 96.88 971 ILE A O 1
ATOM 7619 N N . ASP A 1 972 ? -29.878 -1.124 8.733 1.00 94.31 972 ASP A N 1
ATOM 7620 C CA . ASP A 1 972 ? -30.900 -2.058 8.252 1.00 94.31 972 ASP A CA 1
ATOM 7621 C C . ASP A 1 972 ? -30.367 -3.044 7.190 1.00 94.31 972 ASP A C 1
ATOM 7623 O O . ASP A 1 972 ? -30.852 -4.172 7.116 1.00 94.31 972 ASP A O 1
ATOM 7627 N N . GLU A 1 973 ? -29.327 -2.684 6.422 1.00 94.25 973 GLU A N 1
ATOM 7628 C CA . GLU A 1 973 ? -28.625 -3.615 5.515 1.00 94.25 973 GLU A CA 1
ATOM 7629 C C . GLU A 1 973 ? -27.739 -4.626 6.276 1.00 94.25 973 GLU A C 1
ATOM 7631 O O . GLU A 1 973 ? -27.561 -5.759 5.829 1.00 94.25 973 GLU A O 1
ATOM 7636 N N . GLN A 1 974 ? -27.181 -4.239 7.431 1.00 94.88 974 GLN A N 1
ATOM 7637 C CA . GLN A 1 974 ? -26.122 -4.995 8.121 1.00 94.88 974 GLN A CA 1
ATOM 7638 C C . GLN A 1 974 ? -26.595 -5.733 9.391 1.00 94.88 974 GLN A C 1
ATOM 7640 O O . GLN A 1 974 ? -25.995 -6.740 9.780 1.00 94.88 974 GLN A O 1
ATOM 7645 N N . VAL A 1 975 ? -27.675 -5.277 10.036 1.00 94.44 975 VAL A N 1
ATOM 7646 C CA . VAL A 1 975 ? -28.147 -5.791 11.335 1.00 94.44 975 VAL A CA 1
ATOM 7647 C C . VAL A 1 975 ? -28.584 -7.252 11.266 1.00 94.44 975 VAL A C 1
ATOM 7649 O O . VAL A 1 975 ? -28.149 -8.036 12.101 1.00 94.44 975 VAL A O 1
ATOM 7652 N N . GLY A 1 976 ? -29.325 -7.659 10.230 1.00 92.88 976 GLY A N 1
ATOM 7653 C CA . GLY A 1 976 ? -29.797 -9.043 10.094 1.00 92.88 976 GLY A CA 1
ATOM 7654 C C . GLY A 1 976 ? -28.662 -10.061 9.914 1.00 92.88 976 GLY A C 1
ATOM 7655 O O . GLY A 1 976 ? -28.777 -11.211 10.337 1.00 92.88 976 GLY A O 1
ATOM 7656 N N . TRP A 1 977 ? -27.522 -9.644 9.346 1.00 92.38 977 TRP A N 1
ATOM 7657 C CA . TRP A 1 977 ? -26.313 -10.472 9.349 1.00 92.38 977 TRP A CA 1
ATOM 7658 C C . TRP A 1 977 ? -25.697 -10.552 10.744 1.00 92.38 977 TRP A C 1
ATOM 7660 O O . TRP A 1 977 ? -25.362 -11.647 11.196 1.00 92.38 977 TRP A O 1
ATOM 7670 N N . LEU A 1 978 ? -25.563 -9.414 11.428 1.00 92.62 978 LEU A N 1
ATOM 7671 C CA . LEU A 1 978 ? -24.963 -9.348 12.756 1.00 92.62 978 LEU A CA 1
ATOM 7672 C C . LEU A 1 978 ? -25.782 -10.149 13.783 1.00 92.62 978 LEU A C 1
ATOM 7674 O O . LEU A 1 978 ? -25.204 -10.923 14.540 1.00 92.62 978 LEU A O 1
ATOM 7678 N N . GLU A 1 979 ? -27.112 -10.060 13.748 1.00 92.75 979 GLU A N 1
ATOM 7679 C CA . GLU A 1 979 ? -28.046 -10.851 14.563 1.00 92.75 979 GLU A CA 1
ATOM 7680 C C . GLU A 1 979 ? -27.885 -12.358 14.344 1.00 92.75 979 GLU A C 1
ATOM 7682 O O . GLU A 1 979 ? -27.767 -13.108 15.316 1.00 92.75 979 GLU A O 1
ATOM 7687 N N . ALA A 1 980 ? -27.824 -12.795 13.080 1.00 92.19 980 ALA A N 1
ATOM 7688 C CA . ALA A 1 980 ? -27.668 -14.200 12.701 1.00 92.19 980 ALA A CA 1
ATOM 7689 C C . ALA A 1 980 ? -26.262 -14.772 12.971 1.00 92.19 980 ALA A C 1
ATOM 7691 O O . ALA A 1 980 ? -26.074 -15.986 12.930 1.00 92.19 980 ALA A O 1
ATOM 7692 N N . ASN A 1 981 ? -25.266 -13.915 13.224 1.00 91.12 981 ASN A N 1
ATOM 7693 C CA . ASN A 1 981 ? -23.871 -14.298 13.475 1.00 91.12 981 ASN A CA 1
ATOM 7694 C C . ASN A 1 981 ? -23.405 -13.939 14.901 1.00 91.12 981 ASN A C 1
ATOM 7696 O O . ASN A 1 981 ? -22.206 -13.996 15.187 1.00 91.12 981 ASN A O 1
ATOM 7700 N N . THR A 1 982 ? -24.349 -13.608 15.787 1.00 91.12 982 THR A N 1
ATOM 7701 C CA . THR A 1 982 ? -24.128 -13.298 17.204 1.00 91.12 982 THR A CA 1
ATOM 7702 C C . THR A 1 982 ? -24.953 -14.238 18.079 1.00 91.12 982 THR A C 1
ATOM 7704 O O . THR A 1 982 ? -26.155 -14.389 17.856 1.00 91.12 982 THR A O 1
ATOM 7707 N N . ILE A 1 983 ? -24.341 -14.815 19.108 1.00 89.38 983 ILE A N 1
ATOM 7708 C CA . ILE A 1 983 ? -25.011 -15.610 20.150 1.00 89.38 983 ILE A CA 1
ATOM 7709 C C . ILE A 1 983 ? -25.005 -14.869 21.491 1.00 89.38 983 ILE A C 1
ATOM 7711 O O . ILE A 1 983 ? -24.312 -13.864 21.647 1.00 89.38 983 ILE A O 1
ATOM 7715 N N . GLU A 1 984 ? -25.781 -15.359 22.451 1.00 84.94 984 GLU A N 1
ATOM 7716 C CA . GLU A 1 984 ? -25.575 -15.045 23.869 1.00 84.94 984 GLU A CA 1
ATOM 7717 C C . GLU A 1 984 ? -24.243 -15.656 24.332 1.00 84.94 984 GLU A C 1
ATOM 7719 O O . GLU A 1 984 ? -23.843 -16.728 23.870 1.00 84.94 984 GLU A O 1
ATOM 7724 N N . HIS A 1 985 ? -23.514 -14.931 25.179 1.00 71.19 985 HIS A N 1
ATOM 7725 C CA . HIS A 1 985 ? -22.318 -15.447 25.834 1.00 71.19 985 HIS A CA 1
ATOM 7726 C C . HIS A 1 985 ? -22.734 -16.500 26.867 1.00 71.19 985 HIS A C 1
ATOM 7728 O O . HIS A 1 985 ? -23.755 -16.333 27.526 1.00 71.19 985 HIS A O 1
ATOM 7734 N N . GLY A 1 986 ? -21.955 -17.575 27.012 1.00 57.38 986 GLY A N 1
ATOM 7735 C CA . GLY A 1 986 ? -22.249 -18.610 28.005 1.00 57.38 986 GLY A CA 1
ATOM 7736 C C . GLY A 1 986 ? -22.216 -18.064 29.437 1.00 57.38 986 GLY A C 1
ATOM 7737 O O . GLY A 1 986 ? -21.329 -17.271 29.771 1.00 57.38 986 GLY A O 1
ATOM 7738 N N . GLU A 1 987 ? -23.180 -18.510 30.245 1.00 44.28 987 GLU A N 1
ATOM 7739 C CA . GLU A 1 987 ? -23.269 -18.303 31.695 1.00 44.28 987 GLU A CA 1
ATOM 7740 C C . GLU A 1 987 ? -22.220 -19.181 32.412 1.00 44.28 987 GLU A C 1
ATOM 7742 O O . GLU A 1 987 ? -22.528 -20.281 32.859 1.00 44.28 987 GLU A O 1
ATOM 7747 N N . ASP A 1 988 ? -20.971 -18.710 32.494 1.00 40.44 988 ASP A N 1
ATOM 7748 C CA . ASP A 1 988 ? -19.869 -19.378 33.225 1.00 40.44 988 ASP A CA 1
ATOM 7749 C C . ASP A 1 988 ? -19.062 -18.405 34.131 1.00 40.44 988 ASP A C 1
ATOM 7751 O O . ASP A 1 988 ? -18.103 -18.823 34.770 1.00 40.44 988 ASP A O 1
ATOM 7755 N N . ASP A 1 989 ? -19.411 -17.107 34.183 1.00 42.06 989 ASP A N 1
ATOM 7756 C CA . ASP A 1 989 ? -18.584 -16.034 34.798 1.00 42.06 989 ASP A CA 1
ATOM 7757 C C . ASP A 1 989 ? -19.463 -14.920 35.444 1.00 42.06 989 ASP A C 1
ATOM 7759 O O . ASP A 1 989 ? -19.153 -13.731 35.365 1.00 42.06 989 ASP A O 1
ATOM 7763 N N . ASP A 1 990 ? -20.616 -15.300 36.023 1.00 37.91 990 ASP A N 1
ATOM 7764 C CA . ASP A 1 990 ? -21.608 -14.398 36.660 1.00 37.91 990 ASP A CA 1
ATOM 7765 C C . ASP A 1 990 ? -21.683 -14.540 38.203 1.00 37.91 990 ASP A C 1
ATOM 7767 O O . ASP A 1 990 ? -22.685 -14.184 38.829 1.00 37.91 990 ASP A O 1
ATOM 7771 N N . SER A 1 991 ? -20.614 -15.022 38.849 1.00 36.91 991 SER A N 1
ATOM 7772 C CA . SER A 1 991 ? -20.410 -14.835 40.294 1.00 36.91 991 SER A CA 1
ATOM 7773 C C . SER A 1 991 ? -19.384 -13.727 40.565 1.00 36.91 991 SER A C 1
ATOM 7775 O O . SER A 1 991 ? -18.345 -13.642 39.915 1.00 36.91 991 SER A O 1
ATOM 7777 N N . GLU A 1 992 ? -19.666 -12.854 41.538 1.00 40.00 992 GLU A N 1
ATOM 7778 C CA . GLU A 1 992 ? -18.778 -11.746 41.942 1.00 40.00 992 GLU A CA 1
ATOM 7779 C C . GLU A 1 992 ? -17.606 -12.225 42.832 1.00 40.00 992 GLU A C 1
ATOM 7781 O O . GLU A 1 992 ? -17.290 -11.623 43.860 1.00 40.00 992 GLU A O 1
ATOM 7786 N N . ASP A 1 993 ? -16.973 -13.338 42.455 1.00 40.34 993 ASP A N 1
ATOM 7787 C CA . ASP A 1 993 ? -15.850 -13.944 43.173 1.00 40.34 993 ASP A CA 1
ATOM 7788 C C . ASP A 1 993 ? -14.494 -13.324 42.776 1.00 40.34 993 ASP A C 1
ATOM 7790 O O . ASP A 1 993 ? -14.355 -12.613 41.776 1.00 40.34 993 ASP A O 1
ATOM 7794 N N . GLU A 1 994 ? -13.435 -13.637 43.535 1.00 40.91 994 GLU A N 1
ATOM 7795 C CA . GLU A 1 994 ? -12.058 -13.173 43.262 1.00 40.91 994 GLU A CA 1
ATOM 7796 C C . GLU A 1 994 ? -11.514 -13.622 41.879 1.00 40.91 994 GLU A C 1
ATOM 7798 O O . GLU A 1 994 ? -10.496 -13.108 41.403 1.00 40.91 994 GLU A O 1
ATOM 7803 N N . GLU A 1 995 ? -12.198 -14.557 41.213 1.00 43.75 995 GLU A N 1
ATOM 7804 C CA . GLU A 1 995 ? -11.841 -15.115 39.907 1.00 43.75 995 GLU A CA 1
ATOM 7805 C C . GLU A 1 995 ? -12.129 -14.147 38.732 1.00 43.75 995 GLU A C 1
ATOM 7807 O O . GLU A 1 995 ? -11.284 -14.036 37.836 1.00 43.75 995 GLU A O 1
ATOM 7812 N N . ASP A 1 996 ? -13.194 -13.326 38.776 1.00 52.50 996 ASP A N 1
ATOM 7813 C CA . ASP A 1 996 ? -13.419 -12.258 37.773 1.00 52.50 996 ASP A CA 1
ATOM 7814 C C . ASP A 1 996 ? -12.305 -11.201 37.833 1.00 52.50 996 ASP A C 1
ATOM 7816 O O . ASP A 1 996 ? -11.795 -10.753 36.802 1.00 52.50 996 ASP A O 1
ATOM 7820 N N . VAL A 1 997 ? -11.838 -10.844 39.036 1.00 50.09 997 VAL A N 1
ATOM 7821 C CA . VAL A 1 997 ? -10.713 -9.906 39.199 1.00 50.09 997 VAL A CA 1
ATOM 7822 C C . VAL A 1 997 ? -9.446 -10.461 38.539 1.00 50.09 997 VAL A C 1
ATOM 7824 O O . VAL A 1 997 ? -8.696 -9.709 37.908 1.00 50.09 997 VAL A O 1
ATOM 7827 N N . ALA A 1 998 ? -9.233 -11.778 38.602 1.00 51.75 998 ALA A N 1
ATOM 7828 C CA . ALA A 1 998 ? -8.139 -12.438 37.898 1.00 51.75 998 ALA A CA 1
ATOM 7829 C C . ALA A 1 998 ? -8.317 -12.440 36.364 1.00 51.75 998 ALA A C 1
ATOM 7831 O O . ALA A 1 998 ? -7.310 -12.449 35.657 1.00 51.75 998 ALA A O 1
ATOM 7832 N N . ASN A 1 999 ? -9.551 -12.390 35.842 1.00 64.38 999 ASN A N 1
ATOM 7833 C CA . ASN A 1 999 ? -9.881 -12.373 34.407 1.00 64.38 999 ASN A CA 1
ATOM 7834 C C . ASN A 1 999 ? -9.740 -10.990 33.722 1.00 64.38 999 ASN A C 1
ATOM 7836 O O . ASN A 1 999 ? -9.922 -10.870 32.503 1.00 64.38 999 ASN A O 1
ATOM 7840 N N . ARG A 1 1000 ? -9.384 -9.926 34.456 1.00 78.19 1000 ARG A N 1
ATOM 7841 C CA . ARG A 1 1000 ? -9.300 -8.549 33.924 1.00 78.19 1000 ARG A CA 1
ATOM 7842 C C . ARG A 1 1000 ? -8.019 -8.290 33.128 1.00 78.19 1000 ARG A C 1
ATOM 7844 O O . ARG A 1 1000 ? -6.913 -8.319 33.667 1.00 78.19 1000 ARG A O 1
ATOM 7851 N N . ILE A 1 1001 ? -8.156 -7.930 31.847 1.00 86.62 1001 ILE A N 1
ATOM 7852 C CA . ILE A 1 1001 ? -7.025 -7.665 30.931 1.00 86.62 1001 ILE A CA 1
ATOM 7853 C C . ILE A 1 1001 ? -6.152 -6.491 31.405 1.00 86.62 1001 ILE A C 1
ATOM 7855 O O . ILE A 1 1001 ? -4.933 -6.508 31.221 1.00 86.62 1001 ILE A O 1
ATOM 7859 N N . SER A 1 1002 ? -6.755 -5.496 32.055 1.00 85.50 1002 SER A N 1
ATOM 7860 C CA . SER A 1 1002 ? -6.069 -4.348 32.660 1.00 85.50 1002 SER A CA 1
ATOM 7861 C C . SER A 1 1002 ? -5.141 -4.738 33.823 1.00 85.50 1002 SER A C 1
ATOM 7863 O O . SER A 1 1002 ? -4.099 -4.106 34.001 1.00 85.50 1002 SER A O 1
ATOM 7865 N N . ILE A 1 1003 ? -5.487 -5.793 34.572 1.00 82.94 1003 ILE A N 1
ATOM 7866 C CA . ILE A 1 1003 ? -4.725 -6.328 35.713 1.00 82.94 1003 ILE A CA 1
ATOM 7867 C C . ILE A 1 1003 ? -3.716 -7.385 35.245 1.00 82.94 1003 ILE A C 1
ATOM 7869 O O . ILE A 1 1003 ? -2.566 -7.371 35.682 1.00 82.94 1003 ILE A O 1
ATOM 7873 N N . ALA A 1 1004 ? -4.117 -8.265 34.323 1.00 79.62 1004 ALA A N 1
ATOM 7874 C CA . ALA A 1 1004 ? -3.278 -9.330 33.775 1.00 79.62 1004 ALA A CA 1
ATOM 7875 C C . ALA A 1 1004 ? -2.159 -8.813 32.851 1.00 79.62 1004 ALA A C 1
ATOM 7877 O O . ALA A 1 1004 ? -1.054 -9.357 32.853 1.00 79.62 1004 ALA A O 1
ATOM 7878 N N . LEU A 1 1005 ? -2.419 -7.749 32.078 1.00 85.44 1005 LEU A N 1
ATOM 7879 C CA . LEU A 1 1005 ? -1.457 -7.113 31.168 1.00 85.44 1005 LEU A CA 1
ATOM 7880 C C . LEU A 1 1005 ? -1.236 -5.628 31.546 1.00 85.44 1005 LEU A C 1
ATOM 7882 O O . LEU A 1 1005 ? -1.584 -4.727 30.769 1.00 85.44 1005 LEU A O 1
ATOM 7886 N N . PRO A 1 1006 ? -0.681 -5.335 32.739 1.00 86.12 1006 PRO A N 1
ATOM 7887 C CA . PRO A 1 1006 ? -0.683 -3.988 33.308 1.00 86.12 1006 PRO A CA 1
ATOM 7888 C C . PRO A 1 1006 ? 0.395 -3.072 32.715 1.00 86.12 1006 PRO A C 1
ATOM 7890 O O . PRO A 1 1006 ? 0.329 -1.860 32.900 1.00 86.12 1006 PRO A O 1
ATOM 7893 N N . THR A 1 1007 ? 1.391 -3.614 32.007 1.00 87.81 1007 THR A N 1
ATOM 7894 C CA . THR A 1 1007 ? 2.563 -2.878 31.493 1.00 87.81 1007 THR A CA 1
ATOM 7895 C C . THR A 1 1007 ? 2.686 -2.971 29.976 1.00 87.81 1007 THR A C 1
ATOM 7897 O O . THR A 1 1007 ? 2.144 -3.874 29.333 1.00 87.81 1007 THR A O 1
ATOM 7900 N N . LEU A 1 1008 ? 3.466 -2.067 29.378 1.00 87.88 1008 LEU A N 1
ATOM 7901 C CA . LEU A 1 1008 ? 3.777 -2.135 27.949 1.00 87.88 1008 LEU A CA 1
ATOM 7902 C C . LEU A 1 1008 ? 4.459 -3.458 27.566 1.00 87.88 1008 LEU A C 1
ATOM 7904 O O . LEU A 1 1008 ? 4.132 -4.036 26.528 1.00 87.88 1008 LEU A O 1
ATOM 7908 N N . ARG A 1 1009 ? 5.363 -3.959 28.418 1.00 84.56 1009 ARG A N 1
ATOM 7909 C CA . ARG A 1 1009 ? 6.019 -5.260 28.252 1.00 84.56 1009 ARG A CA 1
ATOM 7910 C C . ARG A 1 1009 ? 5.002 -6.388 28.112 1.00 84.56 1009 ARG A C 1
ATOM 7912 O O . ARG A 1 1009 ? 4.975 -7.047 27.077 1.00 84.56 1009 ARG A O 1
ATOM 7919 N N . THR A 1 1010 ? 4.169 -6.584 29.133 1.00 83.25 1010 THR A N 1
ATOM 7920 C CA . THR A 1 1010 ? 3.230 -7.718 29.202 1.00 83.25 1010 THR A CA 1
ATOM 7921 C C . THR A 1 1010 ? 2.261 -7.713 28.019 1.00 83.25 1010 THR A C 1
ATOM 7923 O O . THR A 1 1010 ? 2.005 -8.762 27.428 1.00 83.25 1010 THR A O 1
ATOM 7926 N N . ARG A 1 1011 ? 1.821 -6.529 27.569 1.00 88.19 1011 ARG A N 1
ATOM 7927 C CA . ARG A 1 1011 ? 1.029 -6.382 26.336 1.00 88.19 1011 ARG A CA 1
ATOM 7928 C C . ARG A 1 1011 ? 1.805 -6.763 25.078 1.00 88.19 1011 ARG A C 1
ATOM 7930 O O . ARG A 1 1011 ? 1.300 -7.542 24.275 1.00 88.19 1011 ARG A O 1
ATOM 7937 N N . ILE A 1 1012 ? 3.029 -6.267 24.887 1.00 86.12 1012 ILE A N 1
ATOM 7938 C CA . ILE A 1 1012 ? 3.869 -6.637 23.731 1.00 86.12 1012 ILE A CA 1
ATOM 7939 C C . ILE A 1 1012 ? 4.143 -8.143 23.704 1.00 86.12 1012 ILE A C 1
ATOM 7941 O O . ILE A 1 1012 ? 4.132 -8.750 22.633 1.00 86.12 1012 ILE A O 1
ATOM 7945 N N . GLU A 1 1013 ? 4.367 -8.754 24.860 1.00 79.81 1013 GLU A N 1
ATOM 7946 C CA . GLU A 1 1013 ? 4.631 -10.183 24.986 1.00 79.81 1013 GLU A CA 1
ATOM 7947 C C . GLU A 1 1013 ? 3.380 -11.018 24.669 1.00 79.81 1013 GLU A C 1
ATOM 7949 O O . GLU A 1 1013 ? 3.466 -11.925 23.841 1.00 79.81 1013 GLU A O 1
ATOM 7954 N N . ALA A 1 1014 ? 2.203 -10.649 25.187 1.00 83.19 1014 ALA A N 1
ATOM 7955 C CA . ALA A 1 1014 ? 0.927 -11.291 24.850 1.00 83.19 1014 ALA A CA 1
ATOM 7956 C C . ALA A 1 1014 ? 0.567 -11.178 23.354 1.00 83.19 1014 ALA A C 1
ATOM 7958 O O . ALA A 1 1014 ? 0.048 -12.122 22.757 1.00 83.19 1014 ALA A O 1
ATOM 7959 N N . LEU A 1 1015 ? 0.908 -10.062 22.702 1.00 87.00 1015 LEU A N 1
ATOM 7960 C CA . LEU A 1 1015 ? 0.740 -9.903 21.252 1.00 87.00 1015 LEU A CA 1
ATOM 7961 C C . LEU A 1 1015 ? 1.663 -10.830 20.440 1.00 87.00 1015 LEU A C 1
ATOM 7963 O O . LEU A 1 1015 ? 1.289 -11.278 19.351 1.00 87.00 1015 LEU A O 1
ATOM 7967 N N . ASN A 1 1016 ? 2.849 -11.146 20.960 1.00 80.69 1016 ASN A N 1
ATOM 7968 C CA . ASN A 1 1016 ? 3.857 -11.982 20.299 1.00 80.69 1016 ASN A CA 1
ATOM 7969 C C . ASN A 1 1016 ? 3.843 -13.465 20.744 1.00 80.69 1016 ASN A C 1
ATOM 7971 O O . ASN A 1 1016 ? 4.637 -14.259 20.228 1.00 80.69 1016 ASN A O 1
ATOM 7975 N N . ALA A 1 1017 ? 2.957 -13.846 21.669 1.00 76.69 1017 ALA A N 1
ATOM 7976 C CA . ALA A 1 1017 ? 2.758 -15.221 22.126 1.00 76.69 1017 ALA A CA 1
ATOM 7977 C C . ALA A 1 1017 ? 2.147 -16.126 21.038 1.00 76.69 1017 ALA A C 1
ATOM 7979 O O . ALA A 1 1017 ? 1.460 -15.659 20.124 1.00 76.69 1017 ALA A O 1
ATOM 7980 N N . GLN A 1 1018 ? 2.381 -17.437 21.143 1.00 69.31 1018 GLN A N 1
ATOM 7981 C CA . GLN A 1 1018 ? 1.691 -18.434 20.319 1.00 69.31 1018 GLN A CA 1
ATOM 7982 C C . GLN A 1 1018 ? 0.247 -18.661 20.821 1.00 69.31 1018 GLN A C 1
ATOM 7984 O O . GLN A 1 1018 ? -0.021 -18.460 22.007 1.00 69.31 1018 GLN A O 1
ATOM 7989 N N . PRO A 1 1019 ? -0.692 -19.135 19.972 1.00 59.94 1019 PRO A N 1
ATOM 7990 C CA . PRO A 1 1019 ? -2.091 -19.366 20.370 1.00 59.94 1019 PRO A CA 1
ATOM 7991 C C . PRO A 1 1019 ? -2.300 -20.368 21.520 1.00 59.94 1019 PRO A C 1
ATOM 7993 O O . PRO A 1 1019 ? -3.355 -20.370 22.140 1.00 59.94 1019 PRO A O 1
ATOM 7996 N N . ASN A 1 1020 ? -1.302 -21.209 21.808 1.00 59.22 1020 ASN A N 1
ATOM 7997 C CA . ASN A 1 1020 ? -1.273 -22.180 22.909 1.00 59.22 1020 ASN A CA 1
ATOM 7998 C C . ASN A 1 1020 ? -0.629 -21.623 24.202 1.00 59.22 1020 ASN A C 1
ATOM 8000 O O . ASN A 1 1020 ? -0.225 -22.397 25.067 1.00 59.22 1020 ASN A O 1
ATOM 8004 N N . GLY A 1 1021 ? -0.430 -20.304 24.300 1.00 60.03 1021 GLY A N 1
ATOM 8005 C CA . GLY A 1 1021 ? 0.229 -19.654 25.437 1.00 60.03 1021 GLY A CA 1
ATOM 8006 C C . GLY A 1 1021 ? 1.755 -19.794 25.483 1.00 60.03 1021 GLY A C 1
ATOM 8007 O O . GLY A 1 1021 ? 2.385 -19.183 26.345 1.00 60.03 1021 GLY A O 1
ATOM 8008 N N . GLN A 1 1022 ? 2.391 -20.554 24.578 1.00 59.56 1022 GLN A N 1
ATOM 8009 C CA . GLN A 1 1022 ? 3.850 -20.691 24.603 1.00 59.56 1022 GLN A CA 1
ATOM 8010 C C . GLN A 1 1022 ? 4.554 -19.421 24.089 1.00 59.56 1022 GLN A C 1
ATOM 8012 O O . GLN A 1 1022 ? 4.127 -18.821 23.093 1.00 59.56 1022 GLN A O 1
ATOM 8017 N N . PRO A 1 1023 ? 5.688 -19.027 24.701 1.00 59.22 1023 PRO A N 1
ATOM 8018 C CA . PRO A 1 1023 ? 6.557 -18.005 24.139 1.00 59.22 1023 PRO A CA 1
ATOM 8019 C C . PRO A 1 1023 ? 7.038 -18.387 22.736 1.00 59.22 1023 PRO A C 1
ATOM 8021 O O . PRO A 1 1023 ? 7.383 -19.540 22.462 1.00 59.22 1023 PRO A O 1
ATOM 8024 N N . ASN A 1 1024 ? 7.132 -17.403 21.841 1.00 64.62 1024 ASN A N 1
ATOM 8025 C CA . ASN A 1 1024 ? 7.733 -17.607 20.529 1.00 64.62 1024 ASN A CA 1
ATOM 8026 C C . ASN A 1 1024 ? 9.244 -17.876 20.689 1.00 64.62 1024 ASN A C 1
ATOM 8028 O O . ASN A 1 1024 ? 10.048 -16.951 20.813 1.00 64.62 1024 ASN A O 1
ATOM 8032 N N . ARG A 1 1025 ? 9.631 -19.160 20.683 1.00 63.91 1025 ARG A N 1
ATOM 8033 C CA . ARG A 1 1025 ? 11.021 -19.610 20.895 1.00 63.91 1025 ARG A CA 1
ATOM 8034 C C . ARG A 1 1025 ? 12.008 -18.992 19.899 1.00 63.91 1025 ARG A C 1
ATOM 8036 O O . ARG A 1 1025 ? 13.140 -18.703 20.277 1.00 63.91 1025 ARG A O 1
ATOM 8043 N N . LEU A 1 1026 ? 11.579 -18.728 18.659 1.00 60.06 1026 LEU A N 1
ATOM 8044 C CA . LEU A 1 1026 ? 12.414 -18.047 17.666 1.00 60.06 1026 LEU A CA 1
ATOM 8045 C C . LEU A 1 1026 ? 12.655 -16.586 18.075 1.00 60.06 1026 LEU A C 1
ATOM 8047 O O . LEU A 1 1026 ? 13.802 -16.148 18.085 1.00 60.06 1026 LEU A O 1
ATOM 8051 N N . ALA A 1 1027 ? 11.619 -15.862 18.512 1.00 59.16 1027 ALA A N 1
ATOM 8052 C CA . ALA A 1 1027 ? 11.770 -14.508 19.055 1.00 59.16 1027 ALA A CA 1
ATOM 8053 C C . ALA A 1 1027 ? 12.664 -14.474 20.311 1.00 59.16 1027 ALA A C 1
ATOM 8055 O O . ALA A 1 1027 ? 13.511 -13.593 20.424 1.00 59.16 1027 ALA A O 1
ATOM 8056 N N . GLN A 1 1028 ? 12.558 -15.463 21.209 1.00 61.62 1028 GLN A N 1
ATOM 8057 C CA . GLN A 1 1028 ? 13.472 -15.599 22.354 1.00 61.62 1028 GLN A CA 1
ATOM 8058 C C . GLN A 1 1028 ? 14.926 -15.832 21.907 1.00 61.62 1028 GLN A C 1
ATOM 8060 O O . GLN A 1 1028 ? 15.836 -15.189 22.428 1.00 61.62 1028 GLN A O 1
ATOM 8065 N N . SER A 1 1029 ? 15.159 -16.698 20.912 1.00 61.44 1029 SER A N 1
ATOM 8066 C CA . SER A 1 1029 ? 16.501 -16.940 20.355 1.00 61.44 1029 SER A CA 1
ATOM 8067 C C . SER A 1 1029 ? 17.074 -15.748 19.573 1.00 61.44 1029 SER A C 1
ATOM 8069 O O . SER A 1 1029 ? 18.287 -15.607 19.506 1.00 61.44 1029 SER A O 1
ATOM 8071 N N . LEU A 1 1030 ? 16.214 -14.874 19.033 1.00 55.50 1030 LEU A N 1
ATOM 8072 C CA . LEU A 1 1030 ? 16.578 -13.608 18.381 1.00 55.50 1030 LEU A CA 1
ATOM 8073 C C . LEU A 1 1030 ? 16.714 -12.432 19.366 1.00 55.50 1030 LEU A C 1
ATOM 8075 O O . LEU A 1 1030 ? 17.179 -11.361 18.970 1.00 55.50 1030 LEU A O 1
ATOM 8079 N N . GLY A 1 1031 ? 16.281 -12.599 20.619 1.00 50.72 1031 GLY A N 1
ATOM 8080 C CA . GLY A 1 1031 ? 16.509 -11.654 21.715 1.00 50.72 1031 GLY A CA 1
ATOM 8081 C C . GLY A 1 1031 ? 17.834 -11.902 22.440 1.00 50.72 1031 GLY A C 1
ATOM 8082 O O . GLY A 1 1031 ? 18.497 -10.939 22.833 1.00 50.72 1031 GLY A O 1
ATOM 8083 N N . ARG A 1 1032 ? 18.224 -13.180 22.559 1.00 45.66 1032 ARG A N 1
ATOM 8084 C CA . ARG A 1 1032 ? 19.575 -13.617 22.945 1.00 45.66 1032 ARG A CA 1
ATOM 8085 C C . ARG A 1 1032 ? 20.609 -13.191 21.893 1.00 45.66 1032 ARG A C 1
ATOM 8087 O O . ARG A 1 1032 ? 21.721 -12.830 22.315 1.00 45.66 1032 ARG A O 1
#

=== Feature glossary ===
Key to the feature types in this record:

pLDDT. pLDDT is the predicted lDDT-Cα score: AlphaFold's confidence that the local environment of each residue (all inter-atomic distances within 15 Å) is correctly placed. It is a per-residue number between 0 and 100, with higher meaning more reliable.

Radius of gyration, Cα contacts, bounding box. The geometric summary reports three shape descriptors. Rg (radius of gyration) measures how spread out the Cα atoms are about their centre of mass; compact globular proteins have small Rg, elongated or unfolded ones large. Cα contacts (<8 Å, |i−j|>4) count long-range residue pairs in spatial proximity — high for tightly packed folds, near zero for rods or random coil. The bounding-box extents give the protein's footprint along x, y, z in Å.

Backbone torsions (φ/ψ). Backbone dihedral angles. Every residue except chain termini has a φ (preceding-C → N → Cα → C) and a ψ (N → Cα → C → next-N). They are reported in degrees following the IUPAC sign convention. Secondary structure is essentially a statement about which (φ, ψ) basin each residue occupies.

Contact-map, Ramachandran, and PAE plots. Plot images: a contact map (which residues are close in 3D, as an N×N binary image), a Ramachandran scatter (backbone torsion angles, revealing secondary-structure composition at a glance), and — for AlphaFold structures — a PAE heatmap (pairwise prediction confidence).

Predicted aligned error. Predicted Aligned Error (PAE) is an AlphaFold confidence matrix: entry (i, j) is the expected error in the position of residue j, in ångströms, when the prediction is superimposed on the true structure at residue i. Low PAE within a block of residues means that block is internally rigid and well-predicted; high PAE between two blocks means their relative placement is uncertain even if each block individually is confident.

Secondary structure (3-state, P-SEA). Three-state secondary structure (P-SEA) collapses the eight DSSP classes into helix (a), strand (b), and coil (c). P-SEA assigns these from Cα geometry alone — distances and angles — without requiring backbone oxygens, so it works on any Cα trace.

Solvent-accessible surface area. Solvent-accessible surface area (SASA) is the area in Å² traced out by the centre of a 1.4 Å probe sphere (a water molecule) rolled over the protein's van der Waals surface (Shrake–Rupley / Lee–Richards construction). Buried residues have near-zero SASA; fully exposed residues can exceed 200 Å². The total SASA scales roughly with the number of surface residues.

Foldseek 3Di. The Foldseek 3Di string encodes local tertiary geometry as a 20-letter alphabet — one character per residue — derived from the relative positions of nearby Cα atoms. Unlike the amino-acid sequence, 3Di is a direct function of the 3D structure, so two proteins with the same fold have similar 3Di strings even at low sequence identity.

B-factor. For experimental (PDB) structures, the B-factor (temperature factor) quantifies the positional spread of each atom in the crystal — a combination of thermal vibration and static disorder — in units of Å². High B-factors mark flexible loops or poorly resolved regions; low B-factors mark the rigid, well-ordered core.

mmCIF coordinates. The mmCIF block holds the 3D Cartesian coordinates of each backbone atom (N, Cα, C, O) in ångströms. mmCIF is the PDB's canonical archive format — a tagged-loop text representation of the atomic model.

InterPro / GO / CATH / organism. Functional annotations link the protein to curated databases. InterPro entries identify conserved domains and families by matching the sequence against member-database signatures (Pfam, PROSITE, CDD, …). Gene Ontology (GO) terms describe molecular function, biological process, and cellular component in a controlled vocabulary. CATH places the structure in a hierarchical fold classification (Class/Architecture/Topology/Homologous-superfamily). The organism is the source species.

Rendered structure images. Structure images are PyMOL renders from six orthogonal camera directions. Cartoon representation draws helices as coils and strands as arrows; sticks shows the backbone as bonds; surface shows the solvent-excluded envelope. Rainbow coloring maps sequence position to hue (blue→red, N→C); chain coloring assigns a distinct color per polypeptide.

Sequence. This is the polypeptide sequence — one letter per residue, N-terminus first. Length ranges from a few dozen residues for small domains to over a thousand for large multi-domain proteins.

Secondary structure (8-state, DSSP). The SS8 string is DSSP's per-residue secondary-structure call. α-helix (H) means an i→i+4 H-bond ladder; β-strand (E) means the residue participates in a β-sheet; 3₁₀ (G) and π (I) are tighter and wider helices; T/S are turns/bends; '-' is loop.

Nearest PDB structures. Structural nearest neighbors (via Foldseek easy-search vs the PDB). Reported per hit: target PDB id, E-value, and alignment TM-score. A TM-score above ~0.5 is the conventional threshold for 'same fold'.